Protein AF-0000000074208553 (afdb_homodimer)

Organism: NCBI:txid88382

Secondary structure (DSSP, 8-state):
---SS-HHHHHHHHHHHHHHHHHH--S-HHHHHHHHHHHHHHTTSS-HHHHTGGGG-HHHHHHHHHHHHHHHHHHTTHHHHHHHHHHHGGGS-HHHHHHHHHHHHHHHHHHT-HHHHHHHHHHHHHHHHHHHT--THHHHHHHHHHHHHHTTSSGGG-HHHHHHHHHHHHTTS-PPPTTTTHHHHHHHHHHHHHHHHHHHHHHS-----S-TTSS---HHHHHHHHHHHH-S---HHHH--SSEEEEEEEEPTT-TTTT-EE-TTPEETTTTEEEEEEE-TT--S--S------S-EEP-TT-EEEEEEEHHHHHHHHTSTTEEESS-HHHHHTT--S-TTHHHHHHHHHHHHHHHHHT-S-HHHHHHHHHHHHHHTTSS-HHHHHHHS-HHHHHHHHHHTHHHHHHHHHTHHHHHHHHHHHHHSS--HHHHHHHHHHHHHHHHTTS-HHHHHHHHHHHHHHHHHHTT--SHHHHHHHHHHHT---S-TTSSHHHHHHHHHHT--GGGHHHHHHHHHHHHHHIIIIIHHHHS--/---SS-HHHHHHHHHHHHHHHHHH--S-HHHHHHHHHHHHHHTTSS-HHHHTGGGG-HHHHHHHHHHHHHHHHHHTTHHHHHHHHHHHGGGS-HHHHHHHHHHHHHHHHHHT-HHHHHHHHHHHHHHHHHHHT--THHHHHHHHHHHHHHTTSSGGG-HHHHHHHHHHHHTTS-PPPTTTTHHHHHHHHHHHHHHHHHHHHHHS---------SS---HHHHHHHHHHHH-----HHHH--SSEEEEEEEEPTT-TTTT-EE-TTPEETTTTEEEEEEE-TT--S--S------S-EEP-TT-EEEEEEEHHHHHHHHTSTTEEESS-HHHHHTT--S-TTHHHHHHHHHHHHHHHHHT-S-HHHHHHHHHHHHHHTTSS-HHHHHHHS-HHHHHHHHHHTHHHHHHHHHTHHHHHHHHHHHHHSS--HHHHHHHHHHHHHHHHTTS-HHHHHHHHHHHHHHHHHHTT--SHHHHHHHHHHHT---S-TTSSHHHHHHHHHHT--GGGHHHHHHHHHHHHHHIIIIIHHHHS--

Sequence (1068 aa):
MEHLIDPLVATFVILSLAVLGFATNRVPLVIVALFVPVSLWATGVLPLGEALAGFSDPVVLFIATLFVLSAALETTGITAWIGAQLERCSSFGRTGLLATMVGGTALLAAVISINGAVAALLPVAVVAAARAGIVPSRMLIPVAFAASAGSMLTLTGTPVNVIVSEVAADAGGREFGYFEFALVGLPLVLVTMVLVVTLGQRLLPERAPERLADVAADPRERVRSWQESYAAELDAARLFTGTTGVVEVLIAPRSTLIGRRVSPGMTTRDEDLVVVALRRASDPSGGSDASASSGALPLQAGDSVLVRGPWEALHRYTRSPDVIAVEASQSLQRSVPLGLGWKRCLGVLVATIGLLATGAVPPVIVGLLAAAALVLLRVITVPQGLRAISWDTVILIGALIPLSAAFVSSGAAEAIAELVMRLTGSGSPYFALLAVCALTLVLGQFISNVATVLVMAPVAVSFAQTLDVSVQPFMMALAVVGAAAFLTPIATPVNLMVLQPGGYRFGDYWRLGLPLALVFLAAAVFYVPVVWPFMEHLIDPLVATFVILSLAVLGFATNRVPLVIVALFVPVSLWATGVLPLGEALAGFSDPVVLFIATLFVLSAALETTGITAWIGAQLERCSSFGRTGLLATMVGGTALLAAVISINGAVAALLPVAVVAAARAGIVPSRMLIPVAFAASAGSMLTLTGTPVNVIVSEVAADAGGREFGYFEFALVGLPLVLVTMVLVVTLGQRLLPERAPERLADVAADPRERVRSWQESYAAELDAARLFTGTTGVVEVLIAPRSTLIGRRVSPGMTTRDEDLVVVALRRASDPSGGSDASASSGALPLQAGDSVLVRGPWEALHRYTRSPDVIAVEASQSLQRSVPLGLGWKRCLGVLVATIGLLATGAVPPVIVGLLAAAALVLLRVITVPQGLRAISWDTVILIGALIPLSAAFVSSGAAEAIAELVMRLTGSGSPYFALLAVCALTLVLGQFISNVATVLVMAPVAVSFAQTLDVSVQPFMMALAVVGAAAFLTPIATPVNLMVLQPGGYRFGDYWRLGLPLALVFLAAAVFYVPVVWPF

InterPro domains:
  IPR004680 Citrate transporter-like domain [PF03600] (21-480)
  IPR006037 Regulator of K+ conductance, C-terminal [PS51202] (234-323)
  IPR036721 Regulator of K+ conductance, C-terminal domain superfamily [G3DSA:3.30.70.1450] (244-322)
  IPR036721 Regulator of K+ conductance, C-terminal domain superfamily [SSF116726] (240-321)
  IPR051679 Divalent Anion Sodium Symporter-Related Transporters [PTHR43652] (232-534)

Radius of gyration: 31.91 Å; Cα contacts (8 Å, |Δi|>4): 1925; chains: 2; bounding box: 94×88×65 Å

Structure (mmCIF, N/CA/C/O backbone):
data_AF-0000000074208553-model_v1
#
loop_
_entity.id
_entity.type
_entity.pdbx_description
1 polymer 'Di/tricarboxylate transporter'
#
loop_
_atom_site.group_PDB
_atom_site.id
_atom_site.type_symbol
_atom_site.label_atom_id
_atom_site.label_alt_id
_atom_site.label_comp_id
_atom_site.label_asym_id
_atom_site.label_entity_id
_atom_site.label_seq_id
_atom_site.pdbx_PDB_ins_code
_atom_site.Cartn_x
_atom_site.Cartn_y
_atom_site.Cartn_z
_atom_site.occupancy
_atom_site.B_iso_or_equiv
_atom_site.auth_seq_id
_atom_site.auth_comp_id
_atom_site.auth_asym_id
_atom_site.auth_atom_id
_atom_site.pdbx_PDB_model_num
ATOM 1 N N . MET A 1 1 ? 19.625 -5.57 -26.75 1 37.44 1 MET A N 1
ATOM 2 C CA . MET A 1 1 ? 18.547 -4.746 -27.297 1 37.44 1 MET A CA 1
ATOM 3 C C . MET A 1 1 ? 19.094 -3.41 -27.797 1 37.44 1 MET A C 1
ATOM 5 O O . MET A 1 1 ? 19.859 -2.752 -27.094 1 37.44 1 MET A O 1
ATOM 9 N N . GLU A 1 2 ? 19.281 -3.244 -28.891 1 47 2 GLU A N 1
ATOM 10 C CA . GLU A 1 2 ? 19.781 -2.041 -29.562 1 47 2 GLU A CA 1
ATOM 11 C C . GLU A 1 2 ? 19.203 -0.781 -28.938 1 47 2 GLU A C 1
ATOM 13 O O . GLU A 1 2 ? 17.984 -0.683 -28.734 1 47 2 GLU A O 1
ATOM 18 N N . HIS A 1 3 ? 19.938 -0.228 -28.078 1 58.59 3 HIS A N 1
ATOM 19 C CA . HIS A 1 3 ? 19.562 0.988 -27.375 1 58.59 3 HIS A CA 1
ATOM 20 C C . HIS A 1 3 ? 18.984 2.027 -28.312 1 58.59 3 HIS A C 1
ATOM 22 O O . HIS A 1 3 ? 19.656 2.469 -29.25 1 58.59 3 HIS A O 1
ATOM 28 N N . LEU A 1 4 ? 17.672 1.928 -28.688 1 58.97 4 LEU A N 1
ATOM 29 C CA . LEU A 1 4 ? 17 2.836 -29.609 1 58.97 4 LEU A CA 1
ATOM 30 C C . LEU A 1 4 ? 17.406 4.281 -29.359 1 58.97 4 LEU A C 1
ATOM 32 O O . LEU A 1 4 ? 17.609 5.055 -30.297 1 58.97 4 LEU A O 1
ATOM 36 N N . ILE A 1 5 ? 17.531 4.734 -28.125 1 73.69 5 ILE A N 1
ATOM 37 C CA . ILE A 1 5 ? 17.828 6.113 -27.766 1 73.69 5 ILE A CA 1
ATOM 38 C C . ILE A 1 5 ? 19.047 6.152 -26.859 1 73.69 5 ILE A C 1
ATOM 40 O O . ILE A 1 5 ? 19.266 5.242 -26.062 1 73.69 5 ILE A O 1
ATOM 44 N N . ASP A 1 6 ? 20.047 7 -27.156 1 89.69 6 ASP A N 1
ATOM 45 C CA . ASP A 1 6 ? 21.188 7.254 -26.281 1 89.69 6 ASP A CA 1
ATOM 46 C C . ASP A 1 6 ? 20.75 7.34 -24.828 1 89.69 6 ASP A C 1
ATOM 48 O O . ASP A 1 6 ? 19.797 8.055 -24.5 1 89.69 6 ASP A O 1
ATOM 52 N N . PRO A 1 7 ? 21.359 6.48 -24 1 90.62 7 PRO A N 1
ATOM 53 C CA . PRO A 1 7 ? 20.953 6.434 -22.578 1 90.62 7 PRO A CA 1
ATOM 54 C C . PRO A 1 7 ? 21.047 7.801 -21.906 1 90.62 7 PRO A C 1
ATOM 56 O O . PRO A 1 7 ? 20.234 8.102 -21.031 1 90.62 7 PRO A O 1
ATOM 59 N N . LEU A 1 8 ? 21.969 8.578 -22.312 1 90.12 8 LEU A N 1
ATOM 60 C CA . LEU A 1 8 ? 22.141 9.914 -21.75 1 90.12 8 LEU A CA 1
ATOM 61 C C . LEU A 1 8 ? 20.922 10.789 -22.062 1 90.12 8 LEU A C 1
ATOM 63 O O . LEU A 1 8 ? 20.344 11.414 -21.172 1 90.12 8 LEU A O 1
ATOM 67 N N . VAL A 1 9 ? 20.594 10.852 -23.234 1 91.56 9 VAL A N 1
ATOM 68 C CA . VAL A 1 9 ? 19.469 11.656 -23.688 1 91.56 9 VAL A CA 1
ATOM 69 C C . VAL A 1 9 ? 18.172 11.117 -23.094 1 91.56 9 VAL A C 1
ATOM 71 O O . VAL A 1 9 ? 17.297 11.891 -22.688 1 91.56 9 VAL A O 1
ATOM 74 N N . ALA A 1 10 ? 18.125 9.82 -23.062 1 93.62 10 ALA A N 1
ATOM 75 C CA . ALA A 1 10 ? 16.922 9.195 -22.5 1 93.62 10 ALA A CA 1
ATOM 76 C C . ALA A 1 10 ? 16.719 9.594 -21.047 1 93.62 10 ALA A C 1
ATOM 78 O O . ALA A 1 10 ? 15.602 9.914 -20.625 1 93.62 10 ALA A O 1
ATOM 79 N N . THR A 1 11 ? 17.75 9.555 -20.297 1 92 11 THR A N 1
ATOM 80 C CA . THR A 1 11 ? 17.672 9.883 -18.891 1 92 11 THR A CA 1
ATOM 81 C C . THR A 1 11 ? 17.219 11.328 -18.688 1 92 11 THR A C 1
ATOM 83 O O . THR A 1 11 ? 16.328 11.594 -17.875 1 92 11 THR A O 1
ATOM 86 N N . PHE A 1 12 ? 17.719 12.258 -19.453 1 91.25 12 PHE A N 1
ATOM 87 C CA . PHE A 1 12 ? 17.359 13.664 -19.328 1 91.25 12 PHE A CA 1
ATOM 88 C C . PHE A 1 12 ? 15.93 13.891 -19.797 1 91.25 12 PHE A C 1
ATOM 90 O O . PHE A 1 12 ? 15.203 14.703 -19.234 1 91.25 12 PHE A O 1
ATOM 97 N N . VAL A 1 13 ? 15.562 13.234 -20.844 1 92.81 13 VAL A N 1
ATOM 98 C CA . VAL A 1 13 ? 14.203 13.359 -21.359 1 92.81 13 VAL A CA 1
ATOM 99 C C . VAL A 1 13 ? 13.203 12.836 -20.328 1 92.81 13 VAL A C 1
ATOM 101 O O . VAL A 1 13 ? 12.172 13.461 -20.062 1 92.81 13 VAL A O 1
ATOM 104 N N . ILE A 1 14 ? 13.516 11.672 -19.734 1 93.94 14 ILE A N 1
ATOM 105 C CA . ILE A 1 14 ? 12.648 11.078 -18.734 1 93.94 14 ILE A CA 1
ATOM 106 C C . ILE A 1 14 ? 12.539 12.016 -17.531 1 93.94 14 ILE A C 1
ATOM 108 O O . ILE A 1 14 ? 11.445 12.25 -17.016 1 93.94 14 ILE A O 1
ATOM 112 N N . LEU A 1 15 ? 13.68 12.516 -17.094 1 90.56 15 LEU A N 1
ATOM 113 C CA . LEU A 1 15 ? 13.688 13.453 -15.984 1 90.56 15 LEU A CA 1
ATOM 114 C C . LEU A 1 15 ? 12.844 14.68 -16.297 1 90.56 15 LEU A C 1
ATOM 116 O O . LEU A 1 15 ? 12.023 15.109 -15.492 1 90.56 15 LEU A O 1
ATOM 120 N N . SER A 1 16 ? 13.023 15.273 -17.438 1 91.88 16 SER A N 1
ATOM 121 C CA . SER A 1 16 ? 12.289 16.469 -17.859 1 91.88 16 SER A CA 1
ATOM 122 C C . SER A 1 16 ? 10.789 16.203 -17.922 1 91.88 16 SER A C 1
ATOM 124 O O . SER A 1 16 ? 9.984 17.031 -17.484 1 91.88 16 SER A O 1
ATOM 126 N N . LEU A 1 17 ? 10.43 15.086 -18.438 1 92.94 17 LEU A N 1
ATOM 127 C CA . LEU A 1 17 ? 9.016 14.727 -18.531 1 92.94 17 LEU A CA 1
ATOM 128 C C . LEU A 1 17 ? 8.414 14.5 -17.156 1 92.94 17 LEU A C 1
ATOM 130 O O . LEU A 1 17 ? 7.254 14.844 -16.906 1 92.94 17 LEU A O 1
ATOM 134 N N . ALA A 1 18 ? 9.195 13.844 -16.312 1 91.31 18 ALA A N 1
ATOM 135 C CA . ALA A 1 18 ? 8.727 13.648 -14.938 1 91.31 18 ALA A CA 1
ATOM 136 C C . ALA A 1 18 ? 8.5 14.984 -14.242 1 91.31 18 ALA A C 1
ATOM 138 O O . ALA A 1 18 ? 7.465 15.195 -13.617 1 91.31 18 ALA A O 1
ATOM 139 N N . VAL A 1 19 ? 9.445 15.906 -14.383 1 89.5 19 VAL A N 1
ATOM 140 C CA . VAL A 1 19 ? 9.344 17.234 -13.766 1 89.5 19 VAL A CA 1
ATOM 141 C C . VAL A 1 19 ? 8.141 17.984 -14.336 1 89.5 19 VAL A C 1
ATOM 143 O O . VAL A 1 19 ? 7.359 18.562 -13.586 1 89.5 19 VAL A O 1
ATOM 146 N N . LEU A 1 20 ? 7.949 17.906 -15.578 1 91.06 20 LEU A N 1
ATOM 147 C CA . LEU A 1 20 ? 6.816 18.562 -16.234 1 91.06 20 LEU A CA 1
ATOM 148 C C . LEU A 1 20 ? 5.5 17.953 -15.766 1 91.06 20 LEU A C 1
ATOM 150 O O . LEU A 1 20 ? 4.52 18.672 -15.547 1 91.06 20 LEU A O 1
ATOM 154 N N . GLY A 1 21 ? 5.52 16.656 -15.727 1 91.12 21 GLY A N 1
ATOM 155 C CA . GLY A 1 21 ? 4.328 15.992 -15.234 1 91.12 21 GLY A CA 1
ATOM 156 C C . GLY A 1 21 ? 3.949 16.391 -13.828 1 91.12 21 GLY A C 1
ATOM 157 O O . GLY A 1 21 ? 2.777 16.641 -13.539 1 91.12 21 GLY A O 1
ATOM 158 N N . PHE A 1 22 ? 4.883 16.438 -12.953 1 87.75 22 PHE A N 1
ATOM 159 C CA . PHE A 1 22 ? 4.641 16.844 -11.578 1 87.75 22 PHE A CA 1
ATOM 160 C C . PHE A 1 22 ? 4.203 18.297 -11.5 1 87.75 22 PHE A C 1
ATOM 162 O O . PHE A 1 22 ? 3.299 18.641 -10.734 1 87.75 22 PHE A O 1
ATOM 169 N N . ALA A 1 23 ? 4.801 19.156 -12.273 1 85.06 23 ALA A N 1
ATOM 170 C CA . ALA A 1 23 ? 4.574 20.594 -12.219 1 85.06 23 ALA A CA 1
ATOM 171 C C . ALA A 1 23 ? 3.199 20.953 -12.766 1 85.06 23 ALA A C 1
ATOM 173 O O . ALA A 1 23 ? 2.559 21.891 -12.281 1 85.06 23 ALA A O 1
ATOM 174 N N . THR A 1 24 ? 2.703 20.312 -13.766 1 85.31 24 THR A N 1
ATOM 175 C CA . THR A 1 24 ? 1.429 20.641 -14.398 1 85.31 24 THR A CA 1
ATOM 176 C C . THR A 1 24 ? 0.262 20.125 -13.555 1 85.31 24 THR A C 1
ATOM 178 O O . THR A 1 24 ? -0.869 20.594 -13.703 1 85.31 24 THR A O 1
ATOM 181 N N . ASN A 1 25 ? 0.524 19.219 -12.695 1 80.5 25 ASN A N 1
ATOM 182 C CA . ASN A 1 25 ? -0.479 18.656 -11.797 1 80.5 25 ASN A CA 1
ATOM 183 C C . ASN A 1 25 ? -1.709 18.172 -12.562 1 80.5 25 ASN A C 1
ATOM 185 O O . ASN A 1 25 ? -2.83 18.25 -12.062 1 80.5 25 ASN A O 1
ATOM 189 N N . ARG A 1 26 ? -1.601 17.906 -13.836 1 86.19 26 ARG A N 1
ATOM 190 C CA . ARG A 1 26 ? -2.709 17.391 -14.641 1 86.19 26 ARG A CA 1
ATOM 191 C C . ARG A 1 26 ? -2.852 15.883 -14.492 1 86.19 26 ARG A C 1
ATOM 193 O O . ARG A 1 26 ? -3.953 15.344 -14.609 1 86.19 26 ARG A O 1
ATOM 200 N N . VAL A 1 27 ? -1.781 15.289 -14.289 1 90.25 27 VAL A N 1
ATOM 201 C CA . VAL A 1 27 ? -1.733 13.844 -14.109 1 90.25 27 VAL A CA 1
ATOM 202 C C . VAL A 1 27 ? -1.42 13.508 -12.656 1 90.25 27 VAL A C 1
ATOM 204 O O . VAL A 1 27 ? -0.615 14.188 -12.016 1 90.25 27 VAL A O 1
ATOM 207 N N . PRO A 1 28 ? -2.184 12.516 -12.18 1 90.44 28 PRO A N 1
ATOM 208 C CA . PRO A 1 28 ? -1.905 12.141 -10.789 1 90.44 28 PRO A CA 1
ATOM 209 C C . PRO A 1 28 ? -0.435 11.812 -10.555 1 90.44 28 PRO A C 1
ATOM 211 O O . PRO A 1 28 ? 0.218 11.219 -11.422 1 90.44 28 PRO A O 1
ATOM 214 N N . LEU A 1 29 ? 0.018 12.164 -9.391 1 89.38 29 LEU A N 1
ATOM 215 C CA . LEU A 1 29 ? 1.422 12.055 -9.008 1 89.38 29 LEU A CA 1
ATOM 216 C C . LEU A 1 29 ? 1.918 10.625 -9.156 1 89.38 29 LEU A C 1
ATOM 218 O O . LEU A 1 29 ? 3.031 10.391 -9.633 1 89.38 29 LEU A O 1
ATOM 222 N N . VAL A 1 30 ? 1.082 9.664 -8.789 1 92 30 VAL A N 1
ATOM 223 C CA . VAL A 1 30 ? 1.47 8.258 -8.789 1 92 30 VAL A CA 1
ATOM 224 C C . VAL A 1 30 ? 1.723 7.789 -10.219 1 92 30 VAL A C 1
ATOM 226 O O . VAL A 1 30 ? 2.65 7.016 -10.477 1 92 30 VAL A O 1
ATOM 229 N N . ILE A 1 31 ? 0.989 8.266 -11.164 1 94.19 31 ILE A N 1
ATOM 230 C CA . ILE A 1 31 ? 1.116 7.883 -12.562 1 94.19 31 ILE A CA 1
ATOM 231 C C . ILE A 1 31 ? 2.408 8.461 -13.141 1 94.19 31 ILE A C 1
ATOM 233 O O . ILE A 1 31 ? 3.137 7.766 -13.859 1 94.19 31 ILE A O 1
ATOM 237 N N . VAL A 1 32 ? 2.666 9.703 -12.82 1 93.69 32 VAL A N 1
ATOM 238 C CA . VAL A 1 32 ? 3.902 10.32 -13.281 1 93.69 32 VAL A CA 1
ATOM 239 C C . VAL A 1 32 ? 5.102 9.586 -12.695 1 93.69 32 VAL A C 1
ATOM 241 O O . VAL A 1 32 ? 6.094 9.344 -13.391 1 93.69 32 VAL A O 1
ATOM 244 N N . ALA A 1 33 ? 4.965 9.258 -11.438 1 93.81 33 ALA A N 1
ATOM 245 C CA . ALA A 1 33 ? 6.051 8.547 -10.766 1 93.81 33 ALA A CA 1
ATOM 246 C C . ALA A 1 33 ? 6.305 7.191 -11.422 1 93.81 33 ALA A C 1
ATOM 248 O O . ALA A 1 33 ? 7.453 6.828 -11.688 1 93.81 33 ALA A O 1
ATOM 249 N N . LEU A 1 34 ? 5.273 6.426 -11.719 1 95.38 34 LEU A N 1
ATOM 250 C CA . LEU A 1 34 ? 5.406 5.094 -12.297 1 95.38 34 LEU A CA 1
ATOM 251 C C . LEU A 1 34 ? 5.891 5.172 -13.734 1 95.38 34 LEU A C 1
ATOM 253 O O . LEU A 1 34 ? 6.426 4.199 -14.273 1 95.38 34 LEU A O 1
ATOM 257 N N . PHE A 1 35 ? 5.715 6.289 -14.352 1 95.62 35 PHE A N 1
ATOM 258 C CA . PHE A 1 35 ? 6.23 6.527 -15.695 1 95.62 35 PHE A CA 1
ATOM 259 C C . PHE A 1 35 ? 7.754 6.422 -15.711 1 95.62 35 PHE A C 1
ATOM 261 O O . PHE A 1 35 ? 8.336 5.988 -16.703 1 95.62 35 PHE A O 1
ATOM 268 N N . VAL A 1 36 ? 8.391 6.684 -14.68 1 94.69 36 VAL A N 1
ATOM 269 C CA . VAL A 1 36 ? 9.844 6.773 -14.617 1 94.69 36 VAL A CA 1
ATOM 270 C C . VAL A 1 36 ? 10.453 5.379 -14.711 1 94.69 36 VAL A C 1
ATOM 272 O O . VAL A 1 36 ? 11.203 5.086 -15.648 1 94.69 36 VAL A O 1
ATOM 275 N N . PRO A 1 37 ? 10.141 4.434 -13.828 1 95.88 37 PRO A N 1
ATOM 276 C CA . PRO A 1 37 ? 10.75 3.109 -13.961 1 95.88 37 PRO A CA 1
ATOM 277 C C . PRO A 1 37 ? 10.359 2.404 -15.258 1 95.88 37 PRO A C 1
ATOM 279 O O . PRO A 1 37 ? 11.18 1.696 -15.844 1 95.88 37 PRO A O 1
ATOM 282 N N . VAL A 1 38 ? 9.141 2.6 -15.727 1 96.25 38 VAL A N 1
ATOM 283 C CA . VAL A 1 38 ? 8.688 1.963 -16.953 1 96.25 38 VAL A CA 1
ATOM 284 C C . VAL A 1 38 ? 9.484 2.5 -18.141 1 96.25 38 VAL A C 1
ATOM 286 O O . VAL A 1 38 ? 9.93 1.733 -19 1 96.25 38 VAL A O 1
ATOM 289 N N . SER A 1 39 ? 9.688 3.846 -18.203 1 96.56 39 SER A N 1
ATOM 290 C CA . SER A 1 39 ? 10.43 4.469 -19.297 1 96.56 39 SER A CA 1
ATOM 291 C C . SER A 1 39 ? 11.906 4.102 -19.234 1 96.56 39 SER A C 1
ATOM 293 O O . SER A 1 39 ? 12.547 3.926 -20.281 1 96.56 39 SER A O 1
ATOM 295 N N . LEU A 1 40 ? 12.477 4.051 -18.016 1 95.31 40 LEU A N 1
ATOM 296 C CA . LEU A 1 40 ? 13.875 3.676 -17.875 1 95.31 40 LEU A CA 1
ATOM 297 C C . LEU A 1 40 ? 14.117 2.266 -18.406 1 95.31 40 LEU A C 1
ATOM 299 O O . LEU A 1 40 ? 15.141 2.004 -19.047 1 95.31 40 LEU A O 1
ATOM 303 N N . TRP A 1 41 ? 13.188 1.387 -18.109 1 95.25 41 TRP A N 1
ATOM 304 C CA . TRP A 1 41 ? 13.289 0.028 -18.641 1 95.25 41 TRP A CA 1
ATOM 305 C C . TRP A 1 41 ? 13.062 0.008 -20.141 1 95.25 41 TRP A C 1
ATOM 307 O O . TRP A 1 41 ? 13.828 -0.615 -20.891 1 95.25 41 TRP A O 1
ATOM 317 N N . ALA A 1 42 ? 12.055 0.721 -20.641 1 94.88 42 ALA A N 1
ATOM 318 C CA . ALA A 1 42 ? 11.664 0.699 -22.047 1 94.88 42 ALA A CA 1
ATOM 319 C C . ALA A 1 42 ? 12.766 1.262 -22.938 1 94.88 42 ALA A C 1
ATOM 321 O O . ALA A 1 42 ? 12.945 0.817 -24.078 1 94.88 42 ALA A O 1
ATOM 322 N N . THR A 1 43 ? 13.555 2.201 -22.453 1 94.44 43 THR A N 1
ATOM 323 C CA . THR A 1 43 ? 14.617 2.826 -23.234 1 94.44 43 THR A CA 1
ATOM 324 C C . THR A 1 43 ? 15.914 2.041 -23.094 1 94.44 43 THR A C 1
ATOM 326 O O . THR A 1 43 ? 16.875 2.299 -23.828 1 94.44 43 THR A O 1
ATOM 329 N N . GLY A 1 44 ? 15.906 1.146 -22.125 1 92.69 44 GLY A N 1
ATOM 330 C CA . GLY A 1 44 ? 17.094 0.314 -21.953 1 92.69 44 GLY A CA 1
ATOM 331 C C . GLY A 1 44 ? 18.125 0.938 -21.047 1 92.69 44 GLY A C 1
ATOM 332 O O . GLY A 1 44 ? 19.266 0.462 -20.969 1 92.69 44 GLY A O 1
ATOM 333 N N . VAL A 1 45 ? 17.844 2.025 -20.406 1 93.25 45 VAL A N 1
ATOM 334 C CA . VAL A 1 45 ? 18.766 2.68 -19.5 1 93.25 45 VAL A CA 1
ATOM 335 C C . VAL A 1 45 ? 19.094 1.751 -18.328 1 93.25 45 VAL A C 1
ATOM 337 O O . VAL A 1 45 ? 20.234 1.648 -17.891 1 93.25 45 VAL A O 1
ATOM 340 N N . LEU A 1 46 ? 18.062 1.109 -17.797 1 94.56 46 LEU A N 1
ATOM 341 C CA . LEU A 1 46 ? 18.219 0.165 -16.688 1 94.56 46 LEU A CA 1
ATOM 342 C C . LEU A 1 46 ? 17.516 -1.151 -17 1 94.56 46 LEU A C 1
ATOM 344 O O . LEU A 1 46 ? 16.453 -1.16 -17.656 1 94.56 46 LEU A O 1
ATOM 348 N N . PRO A 1 47 ? 18.156 -2.207 -16.562 1 94.56 47 PRO A N 1
ATOM 349 C CA . PRO A 1 47 ? 17.406 -3.469 -16.609 1 94.56 47 PRO A CA 1
ATOM 350 C C . PRO A 1 47 ? 16.172 -3.471 -15.719 1 94.56 47 PRO A C 1
ATOM 352 O O . PRO A 1 47 ? 16.031 -2.602 -14.852 1 94.56 47 PRO A O 1
ATOM 355 N N . LEU A 1 48 ? 15.297 -4.375 -15.906 1 94.06 48 LEU A N 1
ATOM 356 C CA . LEU A 1 48 ? 14.008 -4.43 -15.234 1 94.06 48 LEU A CA 1
ATOM 357 C C . LEU A 1 48 ? 14.188 -4.465 -13.719 1 94.06 48 LEU A C 1
ATOM 359 O O . LEU A 1 48 ? 13.562 -3.689 -12.992 1 94.06 48 LEU A O 1
ATOM 363 N N . GLY A 1 49 ? 15.062 -5.344 -13.297 1 93 49 GLY A N 1
ATOM 364 C CA . GLY A 1 49 ? 15.289 -5.484 -11.867 1 93 49 GLY A CA 1
ATOM 365 C C . GLY A 1 49 ? 15.75 -4.195 -11.211 1 93 49 GLY A C 1
ATOM 366 O O . GLY A 1 49 ? 15.258 -3.828 -10.141 1 93 49 GLY A O 1
ATOM 367 N N . GLU A 1 50 ? 16.625 -3.473 -11.828 1 93.5 50 GLU A N 1
ATOM 368 C CA . GLU A 1 50 ? 17.141 -2.219 -11.297 1 93.5 50 GLU A CA 1
ATOM 369 C C . GLU A 1 50 ? 16.109 -1.104 -11.391 1 93.5 50 GLU A C 1
ATOM 371 O O . GLU A 1 50 ? 16.062 -0.222 -10.531 1 93.5 50 GLU A O 1
ATOM 376 N N . ALA A 1 51 ? 15.32 -1.156 -12.453 1 95 51 ALA A N 1
ATOM 377 C CA . ALA A 1 51 ? 14.289 -0.141 -12.656 1 95 51 ALA A CA 1
ATOM 378 C C . ALA A 1 51 ? 13.227 -0.219 -11.562 1 95 51 ALA A C 1
ATOM 380 O O . ALA A 1 51 ? 12.586 0.784 -11.242 1 95 51 ALA A O 1
ATOM 381 N N . LEU A 1 52 ? 13.062 -1.387 -10.984 1 95.5 52 LEU A N 1
ATOM 382 C CA . LEU A 1 52 ? 12.031 -1.583 -9.969 1 95.5 52 LEU A CA 1
ATOM 383 C C . LEU A 1 52 ? 12.641 -1.71 -8.578 1 95.5 52 LEU A C 1
ATOM 385 O O . LEU A 1 52 ? 11.922 -1.886 -7.594 1 95.5 52 LEU A O 1
ATOM 389 N N . ALA A 1 53 ? 13.898 -1.55 -8.453 1 93.44 53 ALA A N 1
ATOM 390 C CA . ALA A 1 53 ? 14.641 -1.826 -7.223 1 93.44 53 ALA A CA 1
ATOM 391 C C . ALA A 1 53 ? 14.25 -0.849 -6.117 1 93.44 53 ALA A C 1
ATOM 393 O O . ALA A 1 53 ? 14.414 -1.147 -4.93 1 93.44 53 ALA A O 1
ATOM 394 N N . GLY A 1 54 ? 13.727 0.273 -6.504 1 93.38 54 GLY A N 1
ATOM 395 C CA . GLY A 1 54 ? 13.336 1.276 -5.527 1 93.38 54 GLY A CA 1
ATOM 396 C C . GLY A 1 54 ? 12.258 0.793 -4.574 1 93.38 54 GLY A C 1
ATOM 397 O O . GLY A 1 54 ? 12.18 1.253 -3.432 1 93.38 54 GLY A O 1
ATOM 398 N N . PHE A 1 55 ? 11.5 -0.155 -4.941 1 94.62 55 PHE A N 1
ATOM 399 C CA . PHE A 1 55 ? 10.359 -0.594 -4.148 1 94.62 55 PHE A CA 1
ATOM 400 C C . PHE A 1 55 ? 10.812 -1.459 -2.979 1 94.62 55 PHE A C 1
ATOM 402 O O . PHE A 1 55 ? 10.07 -1.642 -2.012 1 94.62 55 PHE A O 1
ATOM 409 N N . SER A 1 56 ? 11.945 -2.004 -3.074 1 94 56 SER A N 1
ATOM 410 C CA . SER A 1 56 ? 12.469 -2.793 -1.964 1 94 56 SER A CA 1
ATOM 411 C C . SER A 1 56 ? 13.516 -2.016 -1.176 1 94 56 SER A C 1
ATOM 413 O O . SER A 1 56 ? 14.164 -2.562 -0.278 1 94 56 SER A O 1
ATOM 415 N N . ASP A 1 57 ? 13.711 -0.8 -1.568 1 93.56 57 ASP A N 1
ATOM 416 C CA . ASP A 1 57 ? 14.672 0.028 -0.853 1 93.56 57 ASP A CA 1
ATOM 417 C C . ASP A 1 57 ? 14.305 0.156 0.623 1 93.56 57 ASP A C 1
ATOM 419 O O . ASP A 1 57 ? 13.133 0.355 0.958 1 93.56 57 ASP A O 1
ATOM 423 N N . PRO A 1 58 ? 15.305 0.004 1.481 1 93.25 58 PRO A N 1
ATOM 424 C CA . PRO A 1 58 ? 15.023 0.1 2.916 1 93.25 58 PRO A CA 1
ATOM 425 C C . PRO A 1 58 ? 14.336 1.408 3.297 1 93.25 58 PRO A C 1
ATOM 427 O O . PRO A 1 58 ? 13.508 1.43 4.207 1 93.25 58 PRO A O 1
ATOM 430 N N . VAL A 1 59 ? 14.625 2.43 2.604 1 91.19 59 VAL A N 1
ATOM 431 C CA . VAL A 1 59 ? 14.055 3.74 2.896 1 91.19 59 VAL A CA 1
ATOM 432 C C . VAL A 1 59 ? 12.539 3.705 2.678 1 91.19 59 VAL A C 1
ATOM 434 O O . VAL A 1 59 ? 11.781 4.254 3.477 1 91.19 59 VAL A O 1
ATOM 437 N N . VAL A 1 60 ? 12.125 3.094 1.622 1 94.06 60 VAL A N 1
ATOM 438 C CA . VAL A 1 60 ? 10.711 3.029 1.27 1 94.06 60 VAL A CA 1
ATOM 439 C C . VAL A 1 60 ? 9.945 2.262 2.346 1 94.06 60 VAL A C 1
ATOM 441 O O . VAL A 1 60 ? 8.898 2.717 2.816 1 94.06 60 VAL A O 1
ATOM 444 N N . LEU A 1 61 ? 10.414 1.167 2.746 1 95.69 61 LEU A N 1
ATOM 445 C CA . LEU A 1 61 ? 9.766 0.348 3.766 1 95.69 61 LEU A CA 1
ATOM 446 C C . LEU A 1 61 ? 9.797 1.048 5.121 1 95.69 61 LEU A C 1
ATOM 448 O O . LEU A 1 61 ? 8.828 0.97 5.883 1 95.69 61 LEU A O 1
ATOM 452 N N . PHE A 1 62 ? 10.914 1.664 5.441 1 94.12 62 PHE A N 1
ATOM 453 C CA . PHE A 1 62 ? 11.016 2.404 6.695 1 94.12 62 PHE A CA 1
ATOM 454 C C . PHE A 1 62 ? 9.969 3.506 6.762 1 94.12 62 PHE A C 1
ATOM 456 O O . PHE A 1 62 ? 9.266 3.648 7.77 1 94.12 62 PHE A O 1
ATOM 463 N N . ILE A 1 63 ? 9.836 4.297 5.711 1 92.5 63 ILE A N 1
ATOM 464 C CA . ILE A 1 63 ? 8.875 5.391 5.664 1 92.5 63 ILE A CA 1
ATOM 465 C C . ILE A 1 63 ? 7.461 4.84 5.832 1 92.5 63 ILE A C 1
ATOM 467 O O . ILE A 1 63 ? 6.641 5.43 6.543 1 92.5 63 ILE A O 1
ATOM 471 N N . ALA A 1 64 ? 7.172 3.717 5.168 1 94.81 64 ALA A N 1
ATOM 472 C CA . ALA A 1 64 ? 5.863 3.082 5.332 1 94.81 64 ALA A CA 1
ATOM 473 C C . ALA A 1 64 ? 5.574 2.793 6.801 1 94.81 64 ALA A C 1
ATOM 475 O O . ALA A 1 64 ? 4.457 3.004 7.273 1 94.81 64 ALA A O 1
ATOM 476 N N . THR A 1 65 ? 6.535 2.322 7.559 1 95.12 65 THR A N 1
ATOM 477 C CA . THR A 1 65 ? 6.344 1.98 8.961 1 95.12 65 THR A CA 1
ATOM 478 C C . THR A 1 65 ? 6.141 3.238 9.805 1 95.12 65 THR A C 1
ATOM 480 O O . THR A 1 65 ? 5.453 3.203 10.828 1 95.12 65 THR A O 1
ATOM 483 N N . LEU A 1 66 ? 6.742 4.355 9.359 1 92.38 66 LEU A N 1
ATOM 484 C CA . LEU A 1 66 ? 6.574 5.609 10.086 1 92.38 66 LEU A CA 1
ATOM 485 C C . LEU A 1 66 ? 5.125 6.082 10.023 1 92.38 66 LEU A C 1
ATOM 487 O O . LEU A 1 66 ? 4.629 6.688 10.977 1 92.38 66 LEU A O 1
ATOM 491 N N . PHE A 1 67 ? 4.469 5.809 8.906 1 92 67 PHE A N 1
ATOM 492 C CA . PHE A 1 67 ? 3.055 6.145 8.812 1 92 67 PHE A CA 1
ATOM 493 C C . PHE A 1 67 ? 2.24 5.359 9.828 1 92 67 PHE A C 1
ATOM 495 O O . PHE A 1 67 ? 1.296 5.891 10.422 1 92 67 PHE A O 1
ATOM 502 N N . VAL A 1 68 ? 2.643 4.129 9.977 1 93.75 68 VAL A N 1
ATOM 503 C CA . VAL A 1 68 ? 1.951 3.285 10.945 1 93.75 68 VAL A CA 1
ATOM 504 C C . VAL A 1 68 ? 2.168 3.832 12.352 1 93.75 68 VAL A C 1
ATOM 506 O O . VAL A 1 68 ? 1.226 3.912 13.141 1 93.75 68 VAL A O 1
ATOM 509 N N . LEU A 1 69 ? 3.391 4.176 12.641 1 92.94 69 LEU A N 1
ATOM 510 C CA . LEU A 1 69 ? 3.729 4.742 13.938 1 92.94 69 LEU A CA 1
ATOM 511 C C . LEU A 1 69 ? 2.957 6.035 14.188 1 92.94 69 LEU A C 1
ATOM 513 O O . LEU A 1 69 ? 2.418 6.246 15.273 1 92.94 69 LEU A O 1
ATOM 517 N N . SER A 1 70 ? 2.916 6.875 13.227 1 89.5 70 SER A N 1
ATOM 518 C CA . SER A 1 70 ? 2.191 8.141 13.336 1 89.5 70 SER A CA 1
ATOM 519 C C . SER A 1 70 ? 0.706 7.902 13.586 1 89.5 70 SER A C 1
ATOM 521 O O . SER A 1 70 ? 0.085 8.609 14.383 1 89.5 70 SER A O 1
ATOM 523 N N . ALA A 1 71 ? 0.175 6.949 12.898 1 89.81 71 ALA A N 1
ATOM 524 C CA . ALA A 1 71 ? -1.237 6.617 13.055 1 89.81 71 ALA A CA 1
ATOM 525 C C . ALA A 1 71 ? -1.522 6.105 14.469 1 89.81 71 ALA A C 1
ATOM 527 O O . ALA A 1 71 ? -2.582 6.387 15.031 1 89.81 71 ALA A O 1
ATOM 528 N N . ALA A 1 72 ? -0.632 5.305 14.961 1 92.19 72 ALA A N 1
ATOM 529 C CA . ALA A 1 72 ? -0.786 4.801 16.328 1 92.19 72 ALA A CA 1
ATOM 530 C C . ALA A 1 72 ? -0.828 5.945 17.328 1 92.19 72 ALA A C 1
ATOM 532 O O . ALA A 1 72 ? -1.621 5.918 18.281 1 92.19 72 ALA A O 1
ATOM 533 N N . LEU A 1 73 ? -0.057 6.934 17.141 1 88.75 73 LEU A N 1
ATOM 534 C CA . LEU A 1 73 ? -0.029 8.102 18.016 1 88.75 73 LEU A CA 1
ATOM 535 C C . LEU A 1 73 ? -1.342 8.867 17.938 1 88.75 73 LEU A C 1
ATOM 537 O O . LEU A 1 73 ? -1.84 9.359 18.953 1 88.75 73 LEU A O 1
ATOM 541 N N . GLU A 1 74 ? -1.861 8.938 16.812 1 83.56 74 GLU A N 1
ATOM 542 C CA . GLU A 1 74 ? -3.129 9.633 16.625 1 83.56 74 GLU A CA 1
ATOM 543 C C . GLU A 1 74 ? -4.289 8.852 17.219 1 83.56 74 GLU A C 1
ATOM 545 O O . GLU A 1 74 ? -5.164 9.422 17.875 1 83.56 74 GLU A O 1
ATOM 550 N N . THR A 1 75 ? -4.238 7.586 16.984 1 83.19 75 THR A N 1
ATOM 551 C CA . THR A 1 75 ? -5.332 6.73 17.422 1 83.19 75 THR A CA 1
ATOM 552 C C . THR A 1 75 ? -5.367 6.652 18.953 1 83.19 75 THR A C 1
ATOM 554 O O . THR A 1 75 ? -6.441 6.527 19.547 1 83.19 75 THR A O 1
ATOM 557 N N . THR A 1 76 ? -4.238 6.691 19.562 1 87.94 76 THR A N 1
ATOM 558 C CA . THR A 1 76 ? -4.18 6.59 21.016 1 87.94 76 THR A CA 1
ATOM 559 C C . THR A 1 76 ? -4.488 7.934 21.656 1 87.94 76 THR A C 1
ATOM 561 O O . THR A 1 76 ? -4.664 8.016 22.875 1 87.94 76 THR A O 1
ATOM 564 N N . GLY A 1 77 ? -4.523 8.984 20.891 1 83.44 77 GLY A N 1
ATOM 565 C CA . GLY A 1 77 ? -4.875 10.289 21.406 1 83.44 77 GLY A CA 1
ATOM 566 C C . GLY A 1 77 ? -3.682 11.062 21.938 1 83.44 77 GLY A C 1
ATOM 567 O O . GLY A 1 77 ? -3.836 12.148 22.5 1 83.44 77 GLY A O 1
ATOM 568 N N . ILE A 1 78 ? -2.574 10.531 21.812 1 84.12 78 ILE A N 1
ATOM 569 C CA . ILE A 1 78 ? -1.372 11.188 22.297 1 84.12 78 ILE A CA 1
ATOM 570 C C . ILE A 1 78 ? -1.201 12.539 21.609 1 84.12 78 ILE A C 1
ATOM 572 O O . ILE A 1 78 ? -0.896 13.547 22.25 1 84.12 78 ILE A O 1
ATOM 576 N N . THR A 1 79 ? -1.414 12.594 20.359 1 80.5 79 THR A N 1
ATOM 577 C CA . THR A 1 79 ? -1.271 13.828 19.594 1 80.5 79 THR A CA 1
ATOM 578 C C . THR A 1 79 ? -2.268 14.875 20.062 1 80.5 79 THR A C 1
ATOM 580 O O . THR A 1 79 ? -1.907 16.047 20.25 1 80.5 79 THR A O 1
ATOM 583 N N . ALA A 1 80 ? -3.445 14.43 20.281 1 77 80 ALA A N 1
ATOM 584 C CA . ALA A 1 80 ? -4.484 15.336 20.781 1 77 80 ALA A CA 1
ATOM 585 C C . ALA A 1 80 ? -4.164 15.836 22.188 1 77 80 ALA A C 1
ATOM 587 O O . ALA A 1 80 ? -4.414 17 22.5 1 77 80 ALA A O 1
ATOM 588 N N . TRP A 1 81 ? -3.648 14.938 22.953 1 79 81 TRP A N 1
ATOM 589 C CA . TRP A 1 81 ? -3.291 15.289 24.328 1 79 81 TRP A CA 1
ATOM 590 C C . TRP A 1 81 ? -2.186 16.344 24.344 1 79 81 TRP A C 1
ATOM 592 O O . TRP A 1 81 ? -2.236 17.281 25.141 1 79 81 TRP A O 1
ATOM 602 N N . ILE A 1 82 ? -1.205 16.188 23.562 1 78.5 82 ILE A N 1
ATOM 603 C CA . ILE A 1 82 ? -0.12 17.156 23.484 1 78.5 82 ILE A CA 1
ATOM 604 C C . ILE A 1 82 ? -0.668 18.516 23.031 1 78.5 82 ILE A C 1
ATOM 606 O O . ILE A 1 82 ? -0.282 19.562 23.547 1 78.5 82 ILE A O 1
ATOM 610 N N . GLY A 1 83 ? -1.522 18.5 22.047 1 74.62 83 GLY A N 1
ATOM 611 C CA . GLY A 1 83 ? -2.164 19.719 21.609 1 74.62 83 GLY A CA 1
ATOM 612 C C . GLY A 1 83 ? -2.938 20.422 22.703 1 74.62 83 GLY A C 1
ATOM 613 O O . GLY A 1 83 ? -2.865 21.641 22.844 1 74.62 83 GLY A O 1
ATOM 614 N N . ALA A 1 84 ? -3.615 19.625 23.484 1 73.69 84 ALA A N 1
ATOM 615 C CA . ALA A 1 84 ? -4.398 20.188 24.594 1 73.69 84 ALA A CA 1
ATOM 616 C C . ALA A 1 84 ? -3.492 20.797 25.656 1 73.69 84 ALA A C 1
ATOM 618 O O . ALA A 1 84 ? -3.832 21.828 26.25 1 73.69 84 ALA A O 1
ATOM 619 N N . GLN A 1 85 ? -2.412 20.172 25.891 1 76.5 85 GLN A N 1
ATOM 620 C CA . GLN A 1 85 ? -1.458 20.703 26.859 1 76.5 85 GLN A CA 1
ATOM 621 C C . GLN A 1 85 ? -0.908 22.047 26.406 1 76.5 85 GLN A C 1
ATOM 623 O O . GLN A 1 85 ? -0.644 22.922 27.234 1 76.5 85 GLN A O 1
ATOM 628 N N . LEU A 1 86 ? -0.78 22.188 25.156 1 75.19 86 LEU A N 1
ATOM 629 C CA . LEU A 1 86 ? -0.258 23.438 24.609 1 75.19 86 LEU A CA 1
ATOM 630 C C . LEU A 1 86 ? -1.292 24.547 24.703 1 75.19 86 LEU A C 1
ATOM 632 O O . LEU A 1 86 ? -0.935 25.719 24.859 1 75.19 86 LEU A O 1
ATOM 636 N N . GLU A 1 87 ? -2.539 24.141 24.625 1 70.19 87 GLU A N 1
ATOM 637 C CA . GLU A 1 87 ? -3.617 25.109 24.781 1 70.19 87 GLU A CA 1
ATOM 638 C C . GLU A 1 87 ? -3.6 25.719 26.188 1 70.19 87 GLU A C 1
ATOM 640 O O . GLU A 1 87 ? -3.902 26.906 26.344 1 70.19 87 GLU A O 1
ATOM 645 N N . ARG A 1 88 ? -3.262 24.891 27.078 1 68.12 88 ARG A N 1
ATOM 646 C CA . ARG A 1 88 ? -3.275 25.344 28.469 1 68.12 88 ARG A CA 1
ATOM 647 C C . ARG A 1 88 ? -2.129 26.312 28.734 1 68.12 88 ARG A C 1
ATOM 649 O O . ARG A 1 88 ? -2.213 27.141 29.641 1 68.12 88 ARG A O 1
ATOM 656 N N . CYS A 1 89 ? -1.112 26.141 28.078 1 63.81 89 CYS A N 1
ATOM 657 C CA . CYS A 1 89 ? 0.05 27 28.281 1 63.81 89 CYS A CA 1
ATOM 658 C C . CYS A 1 89 ? -0.15 28.359 27.625 1 63.81 89 CYS A C 1
ATOM 660 O O . CYS A 1 89 ? 0.711 29.234 27.719 1 63.81 89 CYS A O 1
ATOM 662 N N . SER A 1 90 ? -1.198 28.594 26.906 1 60.19 90 SER A N 1
ATOM 663 C CA . SER A 1 90 ? -1.436 29.781 26.094 1 60.19 90 SER A CA 1
ATOM 664 C C . SER A 1 90 ? -1.826 30.969 26.969 1 60.19 90 SER A C 1
ATOM 666 O O . SER A 1 90 ? -2.246 32 26.453 1 60.19 90 SER A O 1
ATOM 668 N N . SER A 1 91 ? -1.756 30.812 28.234 1 60.06 91 SER A N 1
ATOM 669 C CA . SER A 1 91 ? -2.086 31.969 29.062 1 60.06 91 SER A CA 1
ATOM 670 C C . SER A 1 91 ? -1.107 33.125 28.828 1 60.06 91 SER A C 1
ATOM 672 O O . SER A 1 91 ? -1.254 34.188 29.406 1 60.06 91 SER A O 1
ATOM 674 N N . PHE A 1 92 ? -0.317 32.938 27.891 1 63.97 92 PHE A N 1
ATOM 675 C CA . PHE A 1 92 ? 0.696 33.969 27.719 1 63.97 92 PHE A CA 1
ATOM 676 C C . PHE A 1 92 ? 0.201 35.062 26.766 1 63.97 92 PHE A C 1
ATOM 678 O O . PHE A 1 92 ? -0.827 34.906 26.109 1 63.97 92 PHE A O 1
ATOM 685 N N . GLY A 1 93 ? 0.621 36.25 26.859 1 71.88 93 GLY A N 1
ATOM 686 C CA . GLY A 1 93 ? 0.358 37.344 25.938 1 71.88 93 GLY A CA 1
ATOM 687 C C . GLY A 1 93 ? 0.442 36.938 24.484 1 71.88 93 GLY A C 1
ATOM 688 O O . GLY A 1 93 ? 0.659 35.75 24.172 1 71.88 93 GLY A O 1
ATOM 689 N N . ARG A 1 94 ? 0.055 37.75 23.625 1 77.69 94 ARG A N 1
ATOM 690 C CA . ARG A 1 94 ? 0.006 37.469 22.203 1 77.69 94 ARG A CA 1
ATOM 691 C C . ARG A 1 94 ? 1.308 36.844 21.719 1 77.69 94 ARG A C 1
ATOM 693 O O . ARG A 1 94 ? 1.289 35.812 21.016 1 77.69 94 ARG A O 1
ATOM 700 N N . THR A 1 95 ? 2.391 37.406 22.094 1 83.69 95 THR A N 1
ATOM 701 C CA . THR A 1 95 ? 3.703 36.906 21.688 1 83.69 95 THR A CA 1
ATOM 702 C C . THR A 1 95 ? 3.984 35.562 22.297 1 83.69 95 THR A C 1
ATOM 704 O O . THR A 1 95 ? 4.559 34.688 21.656 1 83.69 95 THR A O 1
ATOM 707 N N . GLY A 1 96 ? 3.631 35.406 23.484 1 84.69 96 GLY A N 1
ATOM 708 C CA . GLY A 1 96 ? 3.811 34.125 24.156 1 84.69 96 GLY A CA 1
ATOM 709 C C . GLY A 1 96 ? 2.988 33 23.531 1 84.69 96 GLY A C 1
ATOM 710 O O . GLY A 1 96 ? 3.459 31.875 23.422 1 84.69 96 GLY A O 1
ATOM 711 N N . LEU A 1 97 ? 1.822 33.375 23.156 1 83.69 97 LEU A N 1
ATOM 712 C CA . LEU A 1 97 ? 0.932 32.406 22.531 1 83.69 97 LEU A CA 1
ATOM 713 C C . LEU A 1 97 ? 1.472 31.969 21.188 1 83.69 97 LEU A C 1
ATOM 715 O O . LEU A 1 97 ? 1.476 30.766 20.875 1 83.69 97 LEU A O 1
ATOM 719 N N . LEU A 1 98 ? 1.899 32.906 20.422 1 86.62 98 LEU A N 1
ATOM 720 C CA . LEU A 1 98 ? 2.451 32.594 19.109 1 86.62 98 LEU A CA 1
ATOM 721 C C . LEU A 1 98 ? 3.709 31.75 19.25 1 86.62 98 LEU A C 1
ATOM 723 O O . LEU A 1 98 ? 3.881 30.781 18.516 1 86.62 98 LEU A O 1
ATOM 727 N N . ALA A 1 99 ? 4.539 32.094 20.172 1 88.75 99 ALA A N 1
ATOM 728 C CA . ALA A 1 99 ? 5.781 31.344 20.391 1 88.75 99 ALA A CA 1
ATOM 729 C C . ALA A 1 99 ? 5.504 29.922 20.859 1 88.75 99 ALA A C 1
ATOM 731 O O . ALA A 1 99 ? 6.172 28.969 20.422 1 88.75 99 ALA A O 1
ATOM 732 N N . THR A 1 100 ? 4.594 29.797 21.703 1 87.62 100 THR A N 1
ATOM 733 C CA . THR A 1 100 ? 4.254 28.484 22.219 1 87.62 100 THR A CA 1
ATOM 734 C C . THR A 1 100 ? 3.639 27.609 21.109 1 87.62 100 THR A C 1
ATOM 736 O O . THR A 1 100 ? 3.926 26.422 21.031 1 87.62 100 THR A O 1
ATOM 739 N N . MET A 1 101 ? 2.822 28.203 20.281 1 88 101 MET A N 1
ATOM 740 C CA . MET A 1 101 ? 2.186 27.453 19.188 1 88 101 MET A CA 1
ATOM 741 C C . MET A 1 101 ? 3.213 27.047 18.156 1 88 101 MET A C 1
ATOM 743 O O . MET A 1 101 ? 3.191 25.906 17.672 1 88 101 MET A O 1
ATOM 747 N N . VAL A 1 102 ? 4.023 27.953 17.844 1 90.25 102 VAL A N 1
ATOM 748 C CA . VAL A 1 102 ? 5.062 27.672 16.859 1 90.25 102 VAL A CA 1
ATOM 749 C C . VAL A 1 102 ? 6.023 26.625 17.406 1 90.25 102 VAL A C 1
ATOM 751 O O . VAL A 1 102 ? 6.332 25.641 16.719 1 90.25 102 VAL A O 1
ATOM 754 N N . GLY A 1 103 ? 6.473 26.828 18.594 1 91.81 103 GLY A N 1
ATOM 755 C CA . GLY A 1 103 ? 7.375 25.891 19.219 1 91.81 103 GLY A CA 1
ATOM 756 C C . GLY A 1 103 ? 6.75 24.516 19.422 1 91.81 103 GLY A C 1
ATOM 757 O O . GLY A 1 103 ? 7.383 23.5 19.156 1 91.81 103 GLY A O 1
ATOM 758 N N . GLY A 1 104 ? 5.555 24.547 19.891 1 90.88 104 GLY A N 1
ATOM 759 C CA . GLY A 1 104 ? 4.836 23.297 20.094 1 90.88 104 GLY A CA 1
ATOM 760 C C . GLY A 1 104 ? 4.59 22.531 18.812 1 90.88 104 GLY A C 1
ATOM 761 O O . GLY A 1 104 ? 4.746 21.312 18.766 1 90.88 104 GLY A O 1
ATOM 762 N N . THR A 1 105 ? 4.199 23.25 17.797 1 92.81 105 THR A N 1
ATOM 763 C CA . THR A 1 105 ? 3.971 22.625 16.516 1 92.81 105 THR A CA 1
ATOM 764 C C . THR A 1 105 ? 5.266 22.031 15.961 1 92.81 105 THR A C 1
ATOM 766 O O . THR A 1 105 ? 5.262 20.922 15.406 1 92.81 105 THR A O 1
ATOM 769 N N . ALA A 1 106 ? 6.301 22.766 16.062 1 95.12 106 ALA A N 1
ATOM 770 C CA . ALA A 1 106 ? 7.594 22.281 15.586 1 95.12 106 ALA A CA 1
ATOM 771 C C . ALA A 1 106 ? 8.008 21 16.297 1 95.12 106 ALA A C 1
ATOM 773 O O . ALA A 1 106 ? 8.461 20.047 15.664 1 95.12 106 ALA A O 1
ATOM 774 N N . LEU A 1 107 ? 7.848 20.969 17.562 1 92.06 107 LEU A N 1
ATOM 775 C CA . LEU A 1 107 ? 8.219 19.797 18.344 1 92.06 107 LEU A CA 1
ATOM 776 C C . LEU A 1 107 ? 7.34 18.594 17.984 1 92.06 107 LEU A C 1
ATOM 778 O O . LEU A 1 107 ? 7.836 17.469 17.875 1 92.06 107 LEU A O 1
ATOM 782 N N . LEU A 1 108 ? 6.098 18.875 17.812 1 90.31 108 LEU A N 1
ATOM 783 C CA . LEU A 1 108 ? 5.172 17.797 17.453 1 90.31 108 LEU A CA 1
ATOM 784 C C . LEU A 1 108 ? 5.492 17.266 16.062 1 90.31 108 LEU A C 1
ATOM 786 O O . LEU A 1 108 ? 5.414 16.047 15.828 1 90.31 108 LEU A O 1
ATOM 790 N N . ALA A 1 109 ? 5.73 18.172 15.18 1 93.38 109 ALA A N 1
ATOM 791 C CA . ALA A 1 109 ? 6.055 17.766 13.812 1 93.38 109 ALA A CA 1
ATOM 792 C C . ALA A 1 109 ? 7.316 16.906 13.781 1 93.38 109 ALA A C 1
ATOM 794 O O . ALA A 1 109 ? 7.445 16.016 12.938 1 93.38 109 ALA A O 1
ATOM 795 N N . ALA A 1 110 ? 8.227 17.109 14.695 1 92.88 110 ALA A N 1
ATOM 796 C CA . ALA A 1 110 ? 9.484 16.391 14.773 1 92.88 110 ALA A CA 1
ATOM 797 C C . ALA A 1 110 ? 9.258 14.938 15.195 1 92.88 110 ALA A C 1
ATOM 799 O O . ALA A 1 110 ? 10.016 14.039 14.812 1 92.88 110 ALA A O 1
ATOM 800 N N . VAL A 1 111 ? 8.203 14.719 15.883 1 86.5 111 VAL A N 1
ATOM 801 C CA . VAL A 1 111 ? 8.008 13.406 16.484 1 86.5 111 VAL A CA 1
ATOM 802 C C . VAL A 1 111 ? 6.918 12.641 15.742 1 86.5 111 VAL A C 1
ATOM 804 O O . VAL A 1 111 ? 7 11.422 15.594 1 86.5 111 VAL A O 1
ATOM 807 N N . ILE A 1 112 ? 5.875 13.289 15.367 1 84.75 112 ILE A N 1
ATOM 808 C CA . ILE A 1 112 ? 4.727 12.641 14.734 1 84.75 112 ILE A CA 1
ATOM 809 C C . ILE A 1 112 ? 4.84 12.758 13.219 1 84.75 112 ILE A C 1
ATOM 811 O O . ILE A 1 112 ? 5.184 11.789 12.539 1 84.75 112 ILE A O 1
ATOM 815 N N . SER A 1 113 ? 4.496 13.852 12.695 1 88.94 113 SER A N 1
ATOM 816 C CA . SER A 1 113 ? 4.566 14.211 11.281 1 88.94 113 SER A CA 1
ATOM 817 C C . SER A 1 113 ? 4.109 15.648 11.055 1 88.94 113 SER A C 1
ATOM 819 O O . SER A 1 113 ? 3.469 16.25 11.922 1 88.94 113 SER A O 1
ATOM 821 N N . ILE A 1 114 ? 4.543 16.141 9.945 1 93.06 114 ILE A N 1
ATOM 822 C CA . ILE A 1 114 ? 4.152 17.5 9.578 1 93.06 114 ILE A CA 1
ATOM 823 C C . ILE A 1 114 ? 2.631 17.594 9.516 1 93.06 114 ILE A C 1
ATOM 825 O O . ILE A 1 114 ? 2.033 18.469 10.148 1 93.06 114 ILE A O 1
ATOM 829 N N . ASN A 1 115 ? 1.957 16.688 8.867 1 87.75 115 ASN A N 1
ATOM 830 C CA . ASN A 1 115 ? 0.509 16.703 8.695 1 87.75 115 ASN A CA 1
ATOM 831 C C . ASN A 1 115 ? -0.215 16.438 10.008 1 87.75 115 ASN A C 1
ATOM 833 O O . ASN A 1 115 ? -1.213 17.078 10.32 1 87.75 115 ASN A O 1
ATOM 837 N N . GLY A 1 116 ? 0.317 15.555 10.695 1 84.75 116 GLY A N 1
ATOM 838 C CA . GLY A 1 116 ? -0.298 15.219 11.969 1 84.75 116 GLY A CA 1
ATOM 839 C C . GLY A 1 116 ? -0.232 16.344 12.984 1 84.75 116 GLY A C 1
ATOM 840 O O . GLY A 1 116 ? -1.195 16.594 13.719 1 84.75 116 GLY A O 1
ATOM 841 N N . ALA A 1 117 ? 0.868 17 13.023 1 90.81 117 ALA A N 1
ATOM 842 C CA . ALA A 1 117 ? 1.047 18.109 13.961 1 90.81 117 ALA A CA 1
ATOM 843 C C . ALA A 1 117 ? 0.062 19.234 13.672 1 90.81 117 ALA A C 1
ATOM 845 O O . ALA A 1 117 ? -0.599 19.75 14.586 1 90.81 117 ALA A O 1
ATOM 846 N N . VAL A 1 118 ? -0.085 19.578 12.422 1 89.94 118 VAL A N 1
ATOM 847 C CA . VAL A 1 118 ? -0.97 20.672 12.055 1 89.94 118 VAL A CA 1
ATOM 848 C C . VAL A 1 118 ? -2.426 20.25 12.258 1 89.94 118 VAL A C 1
ATOM 850 O O . VAL A 1 118 ? -3.238 21.047 12.75 1 89.94 118 VAL A O 1
ATOM 853 N N . ALA A 1 119 ? -2.744 19.078 11.922 1 82.69 119 ALA A N 1
ATOM 854 C CA . ALA A 1 119 ? -4.105 18.594 12.117 1 82.69 119 ALA A CA 1
ATOM 855 C C . ALA A 1 119 ? -4.496 18.625 13.594 1 82.69 119 ALA A C 1
ATOM 857 O O . ALA A 1 119 ? -5.637 18.953 13.93 1 82.69 119 ALA A O 1
ATOM 858 N N . ALA A 1 120 ? -3.578 18.344 14.391 1 80.94 120 ALA A N 1
ATOM 859 C CA . ALA A 1 120 ? -3.844 18.297 15.828 1 80.94 120 ALA A CA 1
ATOM 860 C C . ALA A 1 120 ? -3.947 19.703 16.422 1 80.94 120 ALA A C 1
ATOM 862 O O . ALA A 1 120 ? -4.746 19.938 17.328 1 80.94 120 ALA A O 1
ATOM 863 N N . LEU A 1 121 ? -3.154 20.562 15.906 1 86.94 121 LEU A N 1
ATOM 864 C CA . LEU A 1 121 ? -3.045 21.859 16.562 1 86.94 121 LEU A CA 1
ATOM 865 C C . LEU A 1 121 ? -3.965 22.891 15.898 1 86.94 121 LEU A C 1
ATOM 867 O O . LEU A 1 121 ? -4.223 23.953 16.453 1 86.94 121 LEU A O 1
ATOM 871 N N . LEU A 1 122 ? -4.445 22.578 14.742 1 85.06 122 LEU A N 1
ATOM 872 C CA . LEU A 1 122 ? -5.285 23.516 14 1 85.06 122 LEU A CA 1
ATOM 873 C C . LEU A 1 122 ? -6.484 23.953 14.836 1 85.06 122 LEU A C 1
ATOM 875 O O . LEU A 1 122 ? -6.699 25.141 15.047 1 85.06 122 LEU A O 1
ATOM 879 N N . PRO A 1 123 ? -7.289 23.031 15.367 1 76.19 123 PRO A N 1
ATOM 880 C CA . PRO A 1 123 ? -8.414 23.453 16.203 1 76.19 123 PRO A CA 1
ATOM 881 C C . PRO A 1 123 ? -7.961 24.203 17.453 1 76.19 123 PRO A C 1
ATOM 883 O O . PRO A 1 123 ? -8.617 25.156 17.891 1 76.19 123 PRO A O 1
ATOM 886 N N . VAL A 1 124 ? -6.887 23.781 18 1 77.31 124 VAL A N 1
ATOM 887 C CA . VAL A 1 124 ? -6.336 24.391 19.203 1 77.31 124 VAL A CA 1
ATOM 888 C C . VAL A 1 124 ? -5.918 25.828 18.906 1 77.31 124 VAL A C 1
ATOM 890 O O . VAL A 1 124 ? -6.172 26.734 19.719 1 77.31 124 VAL A O 1
ATOM 893 N N . ALA A 1 125 ? -5.27 25.984 17.812 1 83.75 125 ALA A N 1
ATOM 894 C CA . ALA A 1 125 ? -4.801 27.312 17.422 1 83.75 125 ALA A CA 1
ATOM 895 C C . ALA A 1 125 ? -5.973 28.266 17.188 1 83.75 125 ALA A C 1
ATOM 897 O O . ALA A 1 125 ? -5.91 29.438 17.531 1 83.75 125 ALA A O 1
ATOM 898 N N . VAL A 1 126 ? -7.008 27.797 16.625 1 78.88 126 VAL A N 1
ATOM 899 C CA . VAL A 1 126 ? -8.18 28.609 16.344 1 78.88 126 VAL A CA 1
ATOM 900 C C . VAL A 1 126 ? -8.836 29.047 17.656 1 78.88 126 VAL A C 1
ATOM 902 O O . VAL A 1 126 ? -9.164 30.219 17.828 1 78.88 126 VAL A O 1
ATOM 905 N N . VAL A 1 127 ? -8.984 28.141 18.516 1 72.31 127 VAL A N 1
ATOM 906 C CA . VAL A 1 127 ? -9.617 28.422 19.797 1 72.31 127 VAL A CA 1
ATOM 907 C C . VAL A 1 127 ? -8.734 29.375 20.609 1 72.31 127 VAL A C 1
ATOM 909 O O . VAL A 1 127 ? -9.227 30.312 21.234 1 72.31 127 VAL A O 1
ATOM 912 N N . ALA A 1 128 ? -7.516 29.078 20.656 1 76 128 ALA A N 1
ATOM 913 C CA . ALA A 1 128 ? -6.574 29.922 21.375 1 76 128 ALA A CA 1
ATOM 914 C C . ALA A 1 128 ? -6.574 31.344 20.812 1 76 128 ALA A C 1
ATOM 916 O O . ALA A 1 128 ? -6.492 32.312 21.578 1 76 128 ALA A O 1
ATOM 917 N N . ALA A 1 129 ? -6.574 31.453 19.562 1 78.88 129 ALA A N 1
ATOM 918 C CA . ALA A 1 129 ? -6.629 32.75 18.922 1 78.88 129 ALA A CA 1
ATOM 919 C C . ALA A 1 129 ? -7.898 33.5 19.312 1 78.88 129 ALA A C 1
ATOM 921 O O . ALA A 1 129 ? -7.848 34.688 19.641 1 78.88 129 ALA A O 1
ATOM 922 N N . ALA A 1 130 ? -8.922 32.812 19.312 1 72.06 130 ALA A N 1
ATOM 923 C CA . ALA A 1 130 ? -10.203 33.406 19.672 1 72.06 130 ALA A CA 1
ATOM 924 C C . ALA A 1 130 ? -10.188 33.906 21.109 1 72.06 130 ALA A C 1
ATOM 926 O O . ALA A 1 130 ? -10.68 35 21.406 1 72.06 130 ALA A O 1
ATOM 927 N N . ARG A 1 131 ? -9.656 33.188 21.891 1 69.88 131 ARG A N 1
ATOM 928 C CA . ARG A 1 131 ? -9.602 33.531 23.312 1 69.88 131 ARG A CA 1
ATOM 929 C C . ARG A 1 131 ? -8.688 34.719 23.547 1 69.88 131 ARG A C 1
ATOM 931 O O . ARG A 1 131 ? -8.93 35.531 24.453 1 69.88 131 ARG A O 1
ATOM 938 N N . ALA A 1 132 ? -7.691 34.781 22.812 1 74.5 132 ALA A N 1
ATOM 939 C CA . ALA A 1 132 ? -6.723 35.875 22.953 1 74.5 132 ALA A CA 1
ATOM 940 C C . ALA A 1 132 ? -7.168 37.094 22.188 1 74.5 132 ALA A C 1
ATOM 942 O O . ALA A 1 132 ? -6.504 38.156 22.25 1 74.5 132 ALA A O 1
ATOM 943 N N . GLY A 1 133 ? -8.227 36.938 21.438 1 72.25 133 GLY A N 1
ATOM 944 C CA . GLY A 1 133 ? -8.727 38.031 20.656 1 72.25 133 GLY A CA 1
ATOM 945 C C . GLY A 1 133 ? -7.934 38.281 19.391 1 72.25 133 GLY A C 1
ATOM 946 O O . GLY A 1 133 ? -7.844 39.438 18.922 1 72.25 133 GLY A O 1
ATOM 947 N N . ILE A 1 134 ? -7.266 37.406 19.062 1 77.31 134 ILE A N 1
ATOM 948 C CA . ILE A 1 134 ? -6.496 37.469 17.828 1 77.31 134 ILE A CA 1
ATOM 949 C C . ILE A 1 134 ? -7.23 36.75 16.703 1 77.31 134 ILE A C 1
ATOM 951 O O . ILE A 1 134 ? -7.918 35.75 16.953 1 77.31 134 ILE A O 1
ATOM 955 N N . VAL A 1 135 ? -7.18 37.25 15.539 1 79.94 135 VAL A N 1
ATOM 956 C CA . VAL A 1 135 ? -7.789 36.594 14.391 1 79.94 135 VAL A CA 1
ATOM 957 C C . VAL A 1 135 ? -7.004 35.344 14.039 1 79.94 135 VAL A C 1
ATOM 959 O O . VAL A 1 135 ? -5.773 35.344 14.07 1 79.94 135 VAL A O 1
ATOM 962 N N . PRO A 1 136 ? -7.648 34.312 13.711 1 82.44 136 PRO A N 1
ATOM 963 C CA . PRO A 1 136 ? -6.992 33.062 13.398 1 82.44 136 PRO A CA 1
ATOM 964 C C . PRO A 1 136 ? -6.027 33.156 12.219 1 82.44 136 PRO A C 1
ATOM 966 O O . PRO A 1 136 ? -5.043 32.406 12.156 1 82.44 136 PRO A O 1
ATOM 969 N N . SER A 1 137 ? -6.266 34 11.336 1 85.19 137 SER A N 1
ATOM 970 C CA . SER A 1 137 ? -5.418 34.156 10.156 1 85.19 137 SER A CA 1
ATOM 971 C C . SER A 1 137 ? -3.992 34.531 10.539 1 85.19 137 SER A C 1
ATOM 973 O O . SER A 1 137 ? -3.051 34.281 9.781 1 85.19 137 SER A O 1
ATOM 975 N N . ARG A 1 138 ? -3.873 34.969 11.711 1 86.25 138 ARG A N 1
ATOM 976 C CA . ARG A 1 138 ? -2.551 35.406 12.141 1 86.25 138 ARG A CA 1
ATOM 977 C C . ARG A 1 138 ? -1.788 34.281 12.82 1 86.25 138 ARG A C 1
ATOM 979 O O . ARG A 1 138 ? -0.585 34.406 13.062 1 86.25 138 ARG A O 1
ATOM 986 N N . MET A 1 139 ? -2.4 33.188 12.961 1 86.88 139 MET A N 1
ATOM 987 C CA . MET A 1 139 ? -1.763 32.094 13.703 1 86.88 139 MET A CA 1
ATOM 988 C C . MET A 1 139 ? -1.641 30.859 12.844 1 86.88 139 MET A C 1
ATOM 990 O O . MET A 1 139 ? -0.744 30.031 13.055 1 86.88 139 MET A O 1
ATOM 994 N N . LEU A 1 140 ? -2.416 30.719 11.883 1 89.19 140 LEU A N 1
ATOM 995 C CA . LEU A 1 140 ? -2.533 29.422 11.211 1 89.19 140 LEU A CA 1
ATOM 996 C C . LEU A 1 140 ? -1.394 29.234 10.219 1 89.19 140 LEU A C 1
ATOM 998 O O . LEU A 1 140 ? -0.812 28.141 10.141 1 89.19 140 LEU A O 1
ATOM 1002 N N . ILE A 1 141 ? -1.062 30.25 9.484 1 92 141 ILE A N 1
ATOM 1003 C CA . ILE A 1 141 ? 0.081 30.141 8.578 1 92 141 ILE A CA 1
ATOM 1004 C C . ILE A 1 141 ? 1.354 29.891 9.391 1 92 141 ILE A C 1
ATOM 1006 O O . ILE A 1 141 ? 2.148 29.016 9.055 1 92 141 ILE A O 1
ATOM 1010 N N . PRO A 1 142 ? 1.555 30.594 10.477 1 92.31 142 PRO A N 1
ATOM 1011 C CA . PRO A 1 142 ? 2.719 30.328 11.32 1 92.31 142 PRO A CA 1
ATOM 1012 C C . PRO A 1 142 ? 2.77 28.891 11.812 1 92.31 142 PRO A C 1
ATOM 1014 O O . PRO A 1 142 ? 3.848 28.281 11.883 1 92.31 142 PRO A O 1
ATOM 1017 N N . VAL A 1 143 ? 1.675 28.375 12.102 1 91.31 143 VAL A N 1
ATOM 1018 C CA . VAL A 1 143 ? 1.601 26.984 12.562 1 91.31 143 VAL A CA 1
ATOM 1019 C C . VAL A 1 143 ? 2.033 26.047 11.438 1 91.31 143 VAL A C 1
ATOM 1021 O O . VAL A 1 143 ? 2.816 25.125 11.656 1 91.31 143 VAL A O 1
ATOM 1024 N N . ALA A 1 144 ? 1.57 26.281 10.297 1 93.88 144 ALA A N 1
ATOM 1025 C CA . ALA A 1 144 ? 1.943 25.453 9.141 1 93.88 144 ALA A CA 1
ATOM 1026 C C . ALA A 1 144 ? 3.438 25.562 8.859 1 93.88 144 ALA A C 1
ATOM 1028 O O . ALA A 1 144 ? 4.105 24.547 8.633 1 93.88 144 ALA A O 1
ATOM 1029 N N . PHE A 1 145 ? 3.922 26.766 8.906 1 95.75 145 PHE A N 1
ATOM 1030 C CA . PHE A 1 145 ? 5.336 27 8.625 1 95.75 145 PHE A CA 1
ATOM 1031 C C . PHE A 1 145 ? 6.211 26.406 9.719 1 95.75 145 PHE A C 1
ATOM 1033 O O . PHE A 1 145 ? 7.289 25.875 9.438 1 95.75 145 PHE A O 1
ATOM 1040 N N . ALA A 1 146 ? 5.734 26.5 10.922 1 94.94 146 ALA A N 1
ATOM 1041 C CA . ALA A 1 146 ? 6.461 25.922 12.047 1 94.94 146 ALA A CA 1
ATOM 1042 C C . ALA A 1 146 ? 6.559 24.406 11.93 1 94.94 146 ALA A C 1
ATOM 1044 O O . ALA A 1 146 ? 7.566 23.812 12.32 1 94.94 146 ALA A O 1
ATOM 1045 N N . ALA A 1 147 ? 5.531 23.812 11.477 1 95.06 147 ALA A N 1
ATOM 1046 C CA . ALA A 1 147 ? 5.551 22.375 11.273 1 95.06 147 ALA A CA 1
ATOM 1047 C C . ALA A 1 147 ? 6.625 21.969 10.266 1 95.06 147 ALA A C 1
ATOM 1049 O O . ALA A 1 147 ? 7.336 20.984 10.461 1 95.06 147 ALA A O 1
ATOM 1050 N N . SER A 1 148 ? 6.75 22.688 9.195 1 95.75 148 SER A N 1
ATOM 1051 C CA . SER A 1 148 ? 7.773 22.438 8.195 1 95.75 148 SER A CA 1
ATOM 1052 C C . SER A 1 148 ? 9.172 22.609 8.773 1 95.75 148 SER A C 1
ATOM 1054 O O . SER A 1 148 ? 10.07 21.797 8.516 1 95.75 148 SER A O 1
ATOM 1056 N N . ALA A 1 149 ? 9.328 23.641 9.492 1 95.88 149 ALA A N 1
ATOM 1057 C CA . ALA A 1 149 ? 10.617 23.875 10.141 1 95.88 149 ALA A CA 1
ATOM 1058 C C . ALA A 1 149 ? 10.93 22.781 11.148 1 95.88 149 ALA A C 1
ATOM 1060 O O . ALA A 1 149 ? 12.062 22.312 11.242 1 95.88 149 ALA A O 1
ATOM 1061 N N . GLY A 1 150 ? 9.969 22.422 11.891 1 95.69 150 GLY A N 1
ATOM 1062 C CA . GLY A 1 150 ? 10.133 21.391 12.906 1 95.69 150 GLY A CA 1
ATOM 1063 C C . GLY A 1 150 ? 10.484 20.031 12.328 1 95.69 150 GLY A C 1
ATOM 1064 O O . GLY A 1 150 ? 11.094 19.203 13.008 1 95.69 150 GLY A O 1
ATOM 1065 N N . SER A 1 151 ? 10.078 19.797 11.109 1 94.5 151 SER A N 1
ATOM 1066 C CA . SER A 1 151 ? 10.375 18.531 10.445 1 94.5 151 SER A CA 1
ATOM 1067 C C . SER A 1 151 ? 11.875 18.328 10.273 1 94.5 151 SER A C 1
ATOM 1069 O O . SER A 1 151 ? 12.336 17.219 10.031 1 94.5 151 SER A O 1
ATOM 1071 N N . MET A 1 152 ? 12.648 19.375 10.461 1 96 152 MET A N 1
ATOM 1072 C CA . MET A 1 152 ? 14.102 19.344 10.297 1 96 152 MET A CA 1
ATOM 1073 C C . MET A 1 152 ? 14.789 19.047 11.625 1 96 152 MET A C 1
ATOM 1075 O O . MET A 1 152 ? 16.016 19.141 11.727 1 96 152 MET A O 1
ATOM 1079 N N . LEU A 1 153 ? 14.078 18.656 12.617 1 96.31 153 LEU A N 1
ATOM 1080 C CA . LEU A 1 153 ? 14.672 18.453 13.938 1 96.31 153 LEU A CA 1
ATOM 1081 C C . LEU A 1 153 ? 15.148 17.016 14.102 1 96.31 153 LEU A C 1
ATOM 1083 O O . LEU A 1 153 ? 16.109 16.75 14.828 1 96.31 153 LEU A O 1
ATOM 1087 N N . THR A 1 154 ? 14.453 16.109 13.477 1 95.62 154 THR A N 1
ATOM 1088 C CA . THR A 1 154 ? 14.781 14.703 13.633 1 95.62 154 THR A CA 1
ATOM 1089 C C . THR A 1 154 ? 14.773 14 12.273 1 95.62 154 THR A C 1
ATOM 1091 O O . THR A 1 154 ? 14.227 14.516 11.305 1 95.62 154 THR A O 1
ATOM 1094 N N . LEU A 1 155 ? 15.398 12.852 12.227 1 94.62 155 LEU A N 1
ATOM 1095 C CA . LEU A 1 155 ? 15.453 12.031 11.023 1 94.62 155 LEU A CA 1
ATOM 1096 C C . LEU A 1 155 ? 14.047 11.641 10.57 1 94.62 155 LEU A C 1
ATOM 1098 O O . LEU A 1 155 ? 13.766 11.633 9.367 1 94.62 155 LEU A O 1
ATOM 1102 N N . THR A 1 156 ? 13.125 11.375 11.484 1 93 156 THR A N 1
ATOM 1103 C CA . THR A 1 156 ? 11.812 10.828 11.18 1 93 156 THR A CA 1
ATOM 1104 C C . THR A 1 156 ? 10.789 11.945 11.008 1 93 156 THR A C 1
ATOM 1106 O O . THR A 1 156 ? 9.586 11.68 10.883 1 93 156 THR A O 1
ATOM 1109 N N . GLY A 1 157 ? 11.273 13.164 11.047 1 93.19 157 GLY A N 1
ATOM 1110 C CA . GLY A 1 157 ? 10.352 14.281 10.961 1 93.19 157 GLY A CA 1
ATOM 1111 C C . GLY A 1 157 ? 9.633 14.352 9.625 1 93.19 157 GLY A C 1
ATOM 1112 O O . GLY A 1 157 ? 8.492 14.82 9.547 1 93.19 157 GLY A O 1
ATOM 1113 N N . THR A 1 158 ? 10.297 13.984 8.648 1 93.25 158 THR A N 1
ATOM 1114 C CA . THR A 1 158 ? 9.766 13.953 7.293 1 93.25 158 THR A CA 1
ATOM 1115 C C . THR A 1 158 ? 10.445 12.859 6.469 1 93.25 158 THR A C 1
ATOM 1117 O O . THR A 1 158 ? 11.609 12.531 6.707 1 93.25 158 THR A O 1
ATOM 1120 N N . PRO A 1 159 ? 9.695 12.344 5.527 1 93.31 159 PRO A N 1
ATOM 1121 C CA . PRO A 1 159 ? 10.312 11.352 4.648 1 93.31 159 PRO A CA 1
ATOM 1122 C C . PRO A 1 159 ? 11.531 11.898 3.902 1 93.31 159 PRO A C 1
ATOM 1124 O O . PRO A 1 159 ? 12.445 11.148 3.57 1 93.31 159 PRO A O 1
ATOM 1127 N N . VAL A 1 160 ? 11.57 13.109 3.645 1 95.12 160 VAL A N 1
ATOM 1128 C CA . VAL A 1 160 ? 12.664 13.75 2.922 1 95.12 160 VAL A CA 1
ATOM 1129 C C . VAL A 1 160 ? 13.977 13.516 3.662 1 95.12 160 VAL A C 1
ATOM 1131 O O . VAL A 1 160 ? 15.008 13.219 3.043 1 95.12 160 VAL A O 1
ATOM 1134 N N . ASN A 1 161 ? 13.93 13.641 4.969 1 96.94 161 ASN A N 1
ATOM 1135 C CA . ASN A 1 161 ? 15.133 13.453 5.773 1 96.94 161 ASN A CA 1
ATOM 1136 C C . ASN A 1 161 ? 15.664 12.031 5.66 1 96.94 161 ASN A C 1
ATOM 1138 O O . ASN A 1 161 ? 16.875 11.82 5.578 1 96.94 161 ASN A O 1
ATOM 1142 N N . VAL A 1 162 ? 14.789 11.148 5.645 1 94.38 162 VAL A N 1
ATOM 1143 C CA . VAL A 1 162 ? 15.164 9.742 5.535 1 94.38 162 VAL A CA 1
ATOM 1144 C C . VAL A 1 162 ? 15.781 9.477 4.168 1 94.38 162 VAL A C 1
ATOM 1146 O O . VAL A 1 162 ? 16.797 8.781 4.059 1 94.38 162 VAL A O 1
ATOM 1149 N N . ILE A 1 163 ? 15.242 10.023 3.17 1 94.62 163 ILE A N 1
ATOM 1150 C CA . ILE A 1 163 ? 15.695 9.844 1.794 1 94.62 163 ILE A CA 1
ATOM 1151 C C . ILE A 1 163 ? 17.109 10.406 1.635 1 94.62 163 ILE A C 1
ATOM 1153 O O . ILE A 1 163 ? 18 9.727 1.129 1 94.62 163 ILE A O 1
ATOM 1157 N N . VAL A 1 164 ? 17.312 11.648 2.059 1 96.19 164 VAL A N 1
ATOM 1158 C CA . VAL A 1 164 ? 18.609 12.289 1.854 1 96.19 164 VAL A CA 1
ATOM 1159 C C . VAL A 1 164 ? 19.688 11.555 2.65 1 96.19 164 VAL A C 1
ATOM 1161 O O . VAL A 1 164 ? 20.828 11.469 2.217 1 96.19 164 VAL A O 1
ATOM 1164 N N . SER A 1 165 ? 19.281 11.078 3.834 1 95.56 165 SER A N 1
ATOM 1165 C CA . SER A 1 165 ? 20.219 10.305 4.633 1 95.56 165 SER A CA 1
ATOM 1166 C C . SER A 1 165 ? 20.672 9.047 3.896 1 95.56 165 SER A C 1
ATOM 1168 O O . SER A 1 165 ? 21.875 8.734 3.859 1 95.56 165 SER A O 1
ATOM 1170 N N . GLU A 1 166 ? 19.766 8.422 3.312 1 93 166 GLU A N 1
ATOM 1171 C CA . GLU A 1 166 ? 20.078 7.199 2.58 1 93 166 GLU A CA 1
ATOM 1172 C C . GLU A 1 166 ? 20.906 7.5 1.327 1 93 166 GLU A C 1
ATOM 1174 O O . GLU A 1 166 ? 21.875 6.801 1.029 1 93 166 GLU A O 1
ATOM 1179 N N . VAL A 1 167 ? 20.547 8.469 0.6 1 93.19 167 VAL A N 1
ATOM 1180 C CA . VAL A 1 167 ? 21.25 8.844 -0.622 1 93.19 167 VAL A CA 1
ATOM 1181 C C . VAL A 1 167 ? 22.672 9.258 -0.288 1 93.19 167 VAL A C 1
ATOM 1183 O O . VAL A 1 167 ? 23.609 8.938 -1.028 1 93.19 167 VAL A O 1
ATOM 1186 N N . ALA A 1 168 ? 22.875 9.945 0.795 1 95.69 168 ALA A N 1
ATOM 1187 C CA . ALA A 1 168 ? 24.219 10.328 1.226 1 95.69 168 ALA A CA 1
ATOM 1188 C C . ALA A 1 168 ? 25.094 9.102 1.466 1 95.69 168 ALA A C 1
ATOM 1190 O O . ALA A 1 168 ? 26.234 9.062 1.021 1 95.69 168 ALA A O 1
ATOM 1191 N N . ALA A 1 169 ? 24.516 8.148 2.107 1 93.44 169 ALA A N 1
ATOM 1192 C CA . ALA A 1 169 ? 25.266 6.922 2.41 1 93.44 169 ALA A CA 1
ATOM 1193 C C . ALA A 1 169 ? 25.594 6.156 1.134 1 93.44 169 ALA A C 1
ATOM 1195 O O . ALA A 1 169 ? 26.703 5.652 0.981 1 93.44 169 ALA A O 1
ATOM 1196 N N . ASP A 1 170 ? 24.719 6.113 0.256 1 90.62 170 ASP A N 1
ATOM 1197 C CA . ASP A 1 170 ? 24.875 5.371 -0.99 1 90.62 170 ASP A CA 1
ATOM 1198 C C . ASP A 1 170 ? 25.891 6.062 -1.903 1 90.62 170 ASP A C 1
ATOM 1200 O O . ASP A 1 170 ? 26.547 5.41 -2.727 1 90.62 170 ASP A O 1
ATOM 1204 N N . ALA A 1 171 ? 26 7.359 -1.742 1 91.25 171 ALA A N 1
ATOM 1205 C CA . ALA A 1 171 ? 26.859 8.148 -2.621 1 91.25 171 ALA A CA 1
ATOM 1206 C C . ALA A 1 171 ? 28.266 8.297 -2.027 1 91.25 171 ALA A C 1
ATOM 1208 O O . ALA A 1 171 ? 29.031 9.156 -2.459 1 91.25 171 ALA A O 1
ATOM 1209 N N . GLY A 1 172 ? 28.531 7.5 -1.022 1 90.94 172 GLY A N 1
ATOM 1210 C CA . GLY A 1 172 ? 29.891 7.5 -0.477 1 90.94 172 GLY A CA 1
ATOM 1211 C C . GLY A 1 172 ? 30 8.273 0.822 1 90.94 172 GLY A C 1
ATOM 1212 O O . GLY A 1 172 ? 31.078 8.32 1.425 1 90.94 172 GLY A O 1
ATOM 1213 N N . GLY A 1 173 ? 28.969 8.898 1.269 1 94.5 173 GLY A N 1
ATOM 1214 C CA . GLY A 1 173 ? 28.953 9.547 2.57 1 94.5 173 GLY A CA 1
ATOM 1215 C C . GLY A 1 173 ? 28.469 8.633 3.68 1 94.5 173 GLY A C 1
ATOM 1216 O O . GLY A 1 173 ? 28.703 7.426 3.645 1 94.5 173 GLY A O 1
ATOM 1217 N N . ARG A 1 174 ? 28.016 9.234 4.668 1 93.81 174 ARG A N 1
ATOM 1218 C CA . ARG A 1 174 ? 27.453 8.477 5.789 1 93.81 174 ARG A CA 1
ATOM 1219 C C . ARG A 1 174 ? 26 8.828 6.023 1 93.81 174 ARG A C 1
ATOM 1221 O O . ARG A 1 174 ? 25.516 9.875 5.57 1 93.81 174 ARG A O 1
ATOM 1228 N N . GLU A 1 175 ? 25.328 8 6.699 1 94.44 175 GLU A N 1
ATOM 1229 C CA . GLU A 1 175 ? 23.969 8.297 7.137 1 94.44 175 GLU A CA 1
ATOM 1230 C C . GLU A 1 175 ? 23.953 9.391 8.203 1 94.44 175 GLU A C 1
ATOM 1232 O O . GLU A 1 175 ? 24.875 9.469 9.031 1 94.44 175 GLU A O 1
ATOM 1237 N N . PHE A 1 176 ? 22.953 10.219 8.141 1 95.69 176 PHE A N 1
ATOM 1238 C CA . PHE A 1 176 ? 22.812 11.234 9.172 1 95.69 176 PHE A CA 1
ATOM 1239 C C . PHE A 1 176 ? 22.25 10.625 10.453 1 95.69 176 PHE A C 1
ATOM 1241 O O . PHE A 1 176 ? 21.359 9.758 10.398 1 95.69 176 PHE A O 1
ATOM 1248 N N . GLY A 1 177 ? 22.812 11.062 11.523 1 93.44 177 GLY A N 1
ATOM 1249 C CA . GLY A 1 177 ? 22.266 10.641 12.805 1 93.44 177 GLY A CA 1
ATOM 1250 C C . GLY A 1 177 ? 20.844 11.125 13.047 1 93.44 177 GLY A C 1
ATOM 1251 O O . GLY A 1 177 ? 20.422 12.109 12.445 1 93.44 177 GLY A O 1
ATOM 1252 N N . TYR A 1 178 ? 20.219 10.484 13.977 1 93.56 178 TYR A N 1
ATOM 1253 C CA . TYR A 1 178 ? 18.812 10.781 14.242 1 93.56 178 TYR A CA 1
ATOM 1254 C C . TYR A 1 178 ? 18.625 12.242 14.625 1 93.56 178 TYR A C 1
ATOM 1256 O O . TYR A 1 178 ? 17.766 12.93 14.078 1 93.56 178 TYR A O 1
ATOM 1264 N N . PHE A 1 179 ? 19.484 12.812 15.539 1 95 179 PHE A N 1
ATOM 1265 C CA . PHE A 1 179 ? 19.344 14.172 16.047 1 95 179 PHE A CA 1
ATOM 1266 C C . PHE A 1 179 ? 20.297 15.125 15.328 1 95 179 PHE A C 1
ATOM 1268 O O . PHE A 1 179 ? 20.375 16.297 15.68 1 95 179 PHE A O 1
ATOM 1275 N N . GLU A 1 180 ? 21 14.57 14.414 1 95.12 180 GLU A N 1
ATOM 1276 C CA . GLU A 1 180 ? 21.922 15.406 13.664 1 95.12 180 GLU A CA 1
ATOM 1277 C C . GLU A 1 180 ? 21.188 16.484 12.883 1 95.12 180 GLU A C 1
ATOM 1279 O O . GLU A 1 180 ? 21.719 17.578 12.664 1 95.12 180 GLU A O 1
ATOM 1284 N N . PHE A 1 181 ? 19.984 16.219 12.539 1 95.88 181 PHE A N 1
ATOM 1285 C CA . PHE A 1 181 ? 19.141 17.172 11.82 1 95.88 181 PHE A CA 1
ATOM 1286 C C . PHE A 1 181 ? 18.828 18.391 12.695 1 95.88 181 PHE A C 1
ATOM 1288 O O . PHE A 1 181 ? 18.609 19.484 12.18 1 95.88 181 PHE A O 1
ATOM 1295 N N . ALA A 1 182 ? 18.922 18.188 13.953 1 96.06 182 ALA A N 1
ATOM 1296 C CA . ALA A 1 182 ? 18.609 19.281 14.883 1 96.06 182 ALA A CA 1
ATOM 1297 C C . ALA A 1 182 ? 19.656 20.375 14.812 1 96.06 182 ALA A C 1
ATOM 1299 O O . ALA A 1 182 ? 19.391 21.531 15.156 1 96.06 182 ALA A O 1
ATOM 1300 N N . LEU A 1 183 ? 20.797 20.031 14.367 1 96.94 183 LEU A N 1
ATOM 1301 C CA . LEU A 1 183 ? 21.859 21.031 14.25 1 96.94 183 LEU A CA 1
ATOM 1302 C C . LEU A 1 183 ? 21.438 22.156 13.305 1 96.94 183 LEU A C 1
ATOM 1304 O O . LEU A 1 183 ? 21.797 23.312 13.516 1 96.94 183 LEU A O 1
ATOM 1308 N N . VAL A 1 184 ? 20.734 21.781 12.32 1 96.38 184 VAL A N 1
ATOM 1309 C CA . VAL A 1 184 ? 20.25 22.812 11.398 1 96.38 184 VAL A CA 1
ATOM 1310 C C . VAL A 1 184 ? 18.797 23.141 11.719 1 96.38 184 VAL A C 1
ATOM 1312 O O . VAL A 1 184 ? 18.359 24.281 11.531 1 96.38 184 VAL A O 1
ATOM 1315 N N . GLY A 1 185 ? 18.078 22.156 12.188 1 96.69 185 GLY A N 1
ATOM 1316 C CA . GLY A 1 185 ? 16.656 22.328 12.453 1 96.69 185 GLY A CA 1
ATOM 1317 C C . GLY A 1 185 ? 16.359 23.297 13.578 1 96.69 185 GLY A C 1
ATOM 1318 O O . GLY A 1 185 ? 15.43 24.109 13.484 1 96.69 185 GLY A O 1
ATOM 1319 N N . LEU A 1 186 ? 17.156 23.266 14.617 1 96.88 186 LEU A N 1
ATOM 1320 C CA . LEU A 1 186 ? 16.906 24.125 15.773 1 96.88 186 LEU A CA 1
ATOM 1321 C C . LEU A 1 186 ? 17.047 25.594 15.406 1 96.88 186 LEU A C 1
ATOM 1323 O O . LEU A 1 186 ? 16.156 26.391 15.695 1 96.88 186 LEU A O 1
ATOM 1327 N N . PRO A 1 187 ? 18.172 25.969 14.781 1 97 187 PRO A N 1
ATOM 1328 C CA . PRO A 1 187 ? 18.266 27.359 14.344 1 97 187 PRO A CA 1
ATOM 1329 C C . PRO A 1 187 ? 17.109 27.766 13.422 1 97 187 PRO A C 1
ATOM 1331 O O . PRO A 1 187 ? 16.625 28.906 13.492 1 97 187 PRO A O 1
ATOM 1334 N N . LEU A 1 188 ? 16.703 26.922 12.547 1 96.75 188 LEU A N 1
ATOM 1335 C CA . LEU A 1 188 ? 15.633 27.234 11.609 1 96.75 188 LEU A CA 1
ATOM 1336 C C . LEU A 1 188 ? 14.312 27.438 12.336 1 96.75 188 LEU A C 1
ATOM 1338 O O . LEU A 1 188 ? 13.539 28.328 11.984 1 96.75 188 LEU A O 1
ATOM 1342 N N . VAL A 1 189 ? 14.031 26.547 13.289 1 96.38 189 VAL A N 1
ATOM 1343 C CA . VAL A 1 189 ? 12.812 26.703 14.078 1 96.38 189 VAL A CA 1
ATOM 1344 C C . VAL A 1 189 ? 12.852 28.016 14.844 1 96.38 189 VAL A C 1
ATOM 1346 O O . VAL A 1 189 ? 11.852 28.75 14.898 1 96.38 189 VAL A O 1
ATOM 1349 N N . LEU A 1 190 ? 13.984 28.344 15.422 1 96.12 190 LEU A N 1
ATOM 1350 C CA . LEU A 1 190 ? 14.133 29.594 16.172 1 96.12 190 LEU A CA 1
ATOM 1351 C C . LEU A 1 190 ? 13.961 30.797 15.273 1 96.12 190 LEU A C 1
ATOM 1353 O O . LEU A 1 190 ? 13.289 31.766 15.641 1 96.12 190 LEU A O 1
ATOM 1357 N N . VAL A 1 191 ? 14.578 30.781 14.148 1 95.5 191 VAL A N 1
ATOM 1358 C CA . VAL A 1 191 ? 14.469 31.906 13.211 1 95.5 191 VAL A CA 1
ATOM 1359 C C . VAL A 1 191 ? 13.023 32.031 12.734 1 95.5 191 VAL A C 1
ATOM 1361 O O . VAL A 1 191 ? 12.516 33.125 12.555 1 95.5 191 VAL A O 1
ATOM 1364 N N . THR A 1 192 ? 12.422 30.875 12.414 1 94.31 192 THR A N 1
ATOM 1365 C CA . THR A 1 192 ? 11.016 30.891 12.023 1 94.31 192 THR A CA 1
ATOM 1366 C C . THR A 1 192 ? 10.156 31.531 13.109 1 94.31 192 THR A C 1
ATOM 1368 O O . THR A 1 192 ? 9.281 32.344 12.82 1 94.31 192 THR A O 1
ATOM 1371 N N . MET A 1 193 ? 10.422 31.156 14.305 1 92.69 193 MET A N 1
ATOM 1372 C CA . MET A 1 193 ? 9.703 31.719 15.445 1 92.69 193 MET A CA 1
ATOM 1373 C C . MET A 1 193 ? 9.898 33.219 15.523 1 92.69 193 MET A C 1
ATOM 1375 O O . MET A 1 193 ? 8.938 33.969 15.703 1 92.69 193 MET A O 1
ATOM 1379 N N . VAL A 1 194 ? 11.117 33.688 15.422 1 93.56 194 VAL A N 1
ATOM 1380 C CA . VAL A 1 194 ? 11.445 35.094 15.516 1 93.56 194 VAL A CA 1
ATOM 1381 C C . VAL A 1 194 ? 10.766 35.875 14.383 1 93.56 194 VAL A C 1
ATOM 1383 O O . VAL A 1 194 ? 10.188 36.938 14.602 1 93.56 194 VAL A O 1
ATOM 1386 N N . LEU A 1 195 ? 10.805 35.312 13.211 1 92.62 195 LEU A N 1
ATOM 1387 C CA . LEU A 1 195 ? 10.219 36 12.055 1 92.62 195 LEU A CA 1
ATOM 1388 C C . LEU A 1 195 ? 8.703 36.062 12.188 1 92.62 195 LEU A C 1
ATOM 1390 O O . LEU A 1 195 ? 8.094 37.094 11.828 1 92.62 195 LEU A O 1
ATOM 1394 N N . VAL A 1 196 ? 8.109 35 12.633 1 88.69 196 VAL A N 1
ATOM 1395 C CA . VAL A 1 196 ? 6.66 34.969 12.789 1 88.69 196 VAL A CA 1
ATOM 1396 C C . VAL A 1 196 ? 6.23 35.969 13.859 1 88.69 196 VAL A C 1
ATOM 1398 O O . VAL A 1 196 ? 5.234 36.656 13.688 1 88.69 196 VAL A O 1
ATOM 1401 N N . VAL A 1 197 ? 6.953 36.094 14.922 1 85.06 197 VAL A N 1
ATOM 1402 C CA . VAL A 1 197 ? 6.605 36.969 16.031 1 85.06 197 VAL A CA 1
ATOM 1403 C C . VAL A 1 197 ? 6.852 38.438 15.641 1 85.06 197 VAL A C 1
ATOM 1405 O O . VAL A 1 197 ? 6.082 39.312 16 1 85.06 197 VAL A O 1
ATOM 1408 N N . THR A 1 198 ? 7.914 38.688 14.898 1 88.12 198 THR A N 1
ATOM 1409 C CA . THR A 1 198 ? 8.289 40.062 14.594 1 88.12 198 THR A CA 1
ATOM 1410 C C . THR A 1 198 ? 7.57 40.531 13.336 1 88.12 198 THR A C 1
ATOM 1412 O O . THR A 1 198 ? 7.105 41.688 13.289 1 88.12 198 THR A O 1
ATOM 1415 N N . LEU A 1 199 ? 7.434 39.656 12.352 1 86.81 199 LEU A N 1
ATOM 1416 C CA . LEU A 1 199 ? 6.914 40.125 11.07 1 86.81 199 LEU A CA 1
ATOM 1417 C C . LEU A 1 199 ? 5.508 39.562 10.836 1 86.81 199 LEU A C 1
ATOM 1419 O O . LEU A 1 199 ? 4.82 40 9.898 1 86.81 199 LEU A O 1
ATOM 1423 N N . GLY A 1 200 ? 5.113 38.719 11.57 1 81.12 200 GLY A N 1
ATOM 1424 C CA . GLY A 1 200 ? 3.83 38.062 11.359 1 81.12 200 GLY A CA 1
ATOM 1425 C C . GLY A 1 200 ? 2.66 39.031 11.375 1 81.12 200 GLY A C 1
ATOM 1426 O O . GLY A 1 200 ? 1.778 38.938 10.516 1 81.12 200 GLY A O 1
ATOM 1427 N N . GLN A 1 201 ? 2.699 39.938 12.281 1 78.38 201 GLN A N 1
ATOM 1428 C CA . GLN A 1 201 ? 1.601 40.906 12.422 1 78.38 201 GLN A CA 1
ATOM 1429 C C . GLN A 1 201 ? 1.531 41.844 11.211 1 78.38 201 GLN A C 1
ATOM 1431 O O . GLN A 1 201 ? 0.446 42.25 10.812 1 78.38 201 GLN A O 1
ATOM 1436 N N . ARG A 1 202 ? 2.652 42.031 10.641 1 81.56 202 ARG A N 1
ATOM 1437 C CA . ARG A 1 202 ? 2.691 43 9.555 1 81.56 202 ARG A CA 1
ATOM 1438 C C . ARG A 1 202 ? 2.441 42.312 8.211 1 81.56 202 ARG A C 1
ATOM 1440 O O . ARG A 1 202 ? 1.878 42.938 7.297 1 81.56 202 ARG A O 1
ATOM 1447 N N . LEU A 1 203 ? 2.725 41.156 8.141 1 85.75 203 LEU A N 1
ATOM 1448 C CA . LEU A 1 203 ? 2.736 40.531 6.82 1 85.75 203 LEU A CA 1
ATOM 1449 C C . LEU A 1 203 ? 1.526 39.625 6.641 1 85.75 203 LEU A C 1
ATOM 1451 O O . LEU A 1 203 ? 1.168 39.25 5.516 1 85.75 203 LEU A O 1
ATOM 1455 N N . LEU A 1 204 ? 0.88 39.25 7.707 1 84.88 204 LEU A N 1
ATOM 1456 C CA . LEU A 1 204 ? -0.263 38.344 7.586 1 84.88 204 LEU A CA 1
ATOM 1457 C C . LEU A 1 204 ? -1.57 39.156 7.562 1 84.88 204 LEU A C 1
ATOM 1459 O O . LEU A 1 204 ? -1.712 40.156 8.266 1 84.88 204 LEU A O 1
ATOM 1463 N N . PRO A 1 205 ? -2.412 38.75 6.703 1 77.69 205 PRO A N 1
ATOM 1464 C CA . PRO A 1 205 ? -3.682 39.469 6.566 1 77.69 205 PRO A CA 1
ATOM 1465 C C . PRO A 1 205 ? -4.645 39.188 7.719 1 77.69 205 PRO A C 1
ATOM 1467 O O . PRO A 1 205 ? -4.508 38.188 8.414 1 77.69 205 PRO A O 1
ATOM 1470 N N . GLU A 1 206 ? -5.445 40.156 7.953 1 77.44 206 GLU A N 1
ATOM 1471 C CA . GLU A 1 206 ? -6.57 39.969 8.867 1 77.44 206 GLU A CA 1
ATOM 1472 C C . GLU A 1 206 ? -7.836 39.594 8.109 1 77.44 206 GLU A C 1
ATOM 1474 O O . GLU A 1 206 ? -8.406 40.406 7.379 1 77.44 206 GLU A O 1
ATOM 1479 N N . ARG A 1 207 ? -8.109 38.375 8.102 1 74.25 207 ARG A N 1
ATOM 1480 C CA . ARG A 1 207 ? -9.297 37.906 7.402 1 74.25 207 ARG A CA 1
ATOM 1481 C C . ARG A 1 207 ? -10.266 37.219 8.359 1 74.25 207 ARG A C 1
ATOM 1483 O O . ARG A 1 207 ? -9.844 36.656 9.375 1 74.25 207 ARG A O 1
ATOM 1490 N N . ALA A 1 208 ? -11.625 37.531 8.172 1 59.53 208 ALA A N 1
ATOM 1491 C CA . ALA A 1 208 ? -12.664 36.875 8.953 1 59.53 208 ALA A CA 1
ATOM 1492 C C . ALA A 1 208 ? -12.852 35.406 8.516 1 59.53 208 ALA A C 1
ATOM 1494 O O . ALA A 1 208 ? -12.867 35.125 7.324 1 59.53 208 ALA A O 1
ATOM 1495 N N . PRO A 1 209 ? -12.562 34.531 9.438 1 57.19 209 PRO A N 1
ATOM 1496 C CA . PRO A 1 209 ? -12.734 33.125 9.094 1 57.19 209 PRO A CA 1
ATOM 1497 C C . PRO A 1 209 ? -14.094 32.844 8.461 1 57.19 209 PRO A C 1
ATOM 1499 O O . PRO A 1 209 ? -15.078 33.5 8.773 1 57.19 209 PRO A O 1
ATOM 1502 N N . GLU A 1 210 ? -14.266 32.562 7.188 1 48.56 210 GLU A N 1
ATOM 1503 C CA . GLU A 1 210 ? -15.578 32.062 6.762 1 48.56 210 GLU A CA 1
ATOM 1504 C C . GLU A 1 210 ? -16.25 31.266 7.863 1 48.56 210 GLU A C 1
ATOM 1506 O O . GLU A 1 210 ? -15.578 30.75 8.766 1 48.56 210 GLU A O 1
ATOM 1511 N N . ARG A 1 211 ? -17.656 31.109 7.938 1 41.69 211 ARG A N 1
ATOM 1512 C CA . ARG A 1 211 ? -18.453 30.391 8.93 1 41.69 211 ARG A CA 1
ATOM 1513 C C . ARG A 1 211 ? -17.719 29.172 9.469 1 41.69 211 ARG A C 1
ATOM 1515 O O . ARG A 1 211 ? -17.391 28.25 8.711 1 41.69 211 ARG A O 1
ATOM 1522 N N . LEU A 1 212 ? -16.797 29.438 10.195 1 42.88 212 LEU A N 1
ATOM 1523 C CA . LEU A 1 212 ? -16.188 28.375 10.992 1 42.88 212 LEU A CA 1
ATOM 1524 C C . LEU A 1 212 ? -17.234 27.344 11.398 1 42.88 212 LEU A C 1
ATOM 1526 O O . LEU A 1 212 ? -17.562 27.203 12.578 1 42.88 212 LEU A O 1
ATOM 1530 N N . ALA A 1 213 ? -18.453 27.531 10.82 1 36.56 213 ALA A N 1
ATOM 1531 C CA . ALA A 1 213 ? -19.547 26.656 11.242 1 36.56 213 ALA A CA 1
ATOM 1532 C C . ALA A 1 213 ? -19.031 25.266 11.625 1 36.56 213 ALA A C 1
ATOM 1534 O O . ALA A 1 213 ? -19.438 24.719 12.648 1 36.56 213 ALA A O 1
ATOM 1535 N N . ASP A 1 214 ? -18.672 24.438 10.57 1 38.03 214 ASP A N 1
ATOM 1536 C CA . ASP A 1 214 ? -18.547 22.984 10.68 1 38.03 214 ASP A CA 1
ATOM 1537 C C . ASP A 1 214 ? -17.281 22.594 11.43 1 38.03 214 ASP A C 1
ATOM 1539 O O . ASP A 1 214 ? -16.875 21.422 11.422 1 38.03 214 ASP A O 1
ATOM 1543 N N . VAL A 1 215 ? -16.375 23.391 11.43 1 38.97 215 VAL A N 1
ATOM 1544 C CA . VAL A 1 215 ? -15.203 22.922 12.164 1 38.97 215 VAL A CA 1
ATOM 1545 C C . VAL A 1 215 ? -15.625 22.406 13.531 1 38.97 215 VAL A C 1
ATOM 1547 O O . VAL A 1 215 ? -16.719 22.688 14 1 38.97 215 VAL A O 1
ATOM 1550 N N . ALA A 1 216 ? -14.703 21.859 14.414 1 39.62 216 ALA A N 1
ATOM 1551 C CA . ALA A 1 216 ? -14.883 21.172 15.695 1 39.62 216 ALA A CA 1
ATOM 1552 C C . ALA A 1 216 ? -15.633 22.062 16.688 1 39.62 216 ALA A C 1
ATOM 1554 O O . ALA A 1 216 ? -15.062 23.016 17.234 1 39.62 216 ALA A O 1
ATOM 1555 N N . ALA A 1 217 ? -16.891 22.453 16.438 1 36.97 217 ALA A N 1
ATOM 1556 C CA . ALA A 1 217 ? -17.688 23.031 17.516 1 36.97 217 ALA A CA 1
ATOM 1557 C C . ALA A 1 217 ? -17.203 22.547 18.875 1 36.97 217 ALA A C 1
ATOM 1559 O O . ALA A 1 217 ? -16.969 21.359 19.078 1 36.97 217 ALA A O 1
ATOM 1560 N N . ASP A 1 218 ? -16.5 23.25 19.562 1 37.38 218 ASP A N 1
ATOM 1561 C CA . ASP A 1 218 ? -16.141 23.016 20.969 1 37.38 218 ASP A CA 1
ATOM 1562 C C . ASP A 1 218 ? -17.156 22.109 21.641 1 37.38 218 ASP A C 1
ATOM 1564 O O . ASP A 1 218 ? -18.359 22.375 21.594 1 37.38 218 ASP A O 1
ATOM 1568 N N . PRO A 1 219 ? -16.844 20.859 21.828 1 40.75 219 PRO A N 1
ATOM 1569 C CA . PRO A 1 219 ? -17.828 20.141 22.641 1 40.75 219 PRO A CA 1
ATOM 1570 C C . PRO A 1 219 ? -18.547 21.031 23.641 1 40.75 219 PRO A C 1
ATOM 1572 O O . PRO A 1 219 ? -19.719 20.812 23.953 1 40.75 219 PRO A O 1
ATOM 1575 N N . ARG A 1 220 ? -17.875 22.125 24.016 1 39.06 220 ARG A N 1
ATOM 1576 C CA . ARG A 1 220 ? -18.484 23 25.031 1 39.06 220 ARG A CA 1
ATOM 1577 C C . ARG A 1 220 ? -19.594 23.844 24.438 1 39.06 220 ARG A C 1
ATOM 1579 O O . ARG A 1 220 ? -20.609 24.094 25.094 1 39.06 220 ARG A O 1
ATOM 1586 N N . GLU A 1 221 ? -19.375 24.281 23.281 1 44.5 221 GLU A N 1
ATOM 1587 C CA . GLU A 1 221 ? -20.453 25.078 22.703 1 44.5 221 GLU A CA 1
ATOM 1588 C C . GLU A 1 221 ? -21.672 24.219 22.375 1 44.5 221 GLU A C 1
ATOM 1590 O O . GLU A 1 221 ? -22.812 24.672 22.5 1 44.5 221 GLU A O 1
ATOM 1595 N N . ARG A 1 222 ? -21.375 22.969 21.953 1 45.84 222 ARG A N 1
ATOM 1596 C CA . ARG A 1 222 ? -22.484 22.047 21.734 1 45.84 222 ARG A CA 1
ATOM 1597 C C . ARG A 1 222 ? -23.172 21.688 23.047 1 45.84 222 ARG A C 1
ATOM 1599 O O . ARG A 1 222 ? -24.406 21.594 23.109 1 45.84 222 ARG A O 1
ATOM 1606 N N . VAL A 1 223 ? -22.297 21.469 24 1 46.78 223 VAL A N 1
ATOM 1607 C CA . VAL A 1 223 ? -22.859 21.297 25.328 1 46.78 223 VAL A CA 1
ATOM 1608 C C . VAL A 1 223 ? -23.688 22.531 25.688 1 46.78 223 VAL A C 1
ATOM 1610 O O . VAL A 1 223 ? -24.766 22.422 26.266 1 46.78 223 VAL A O 1
ATOM 1613 N N . ARG A 1 224 ? -23.172 23.641 25.281 1 45.81 224 ARG A N 1
ATOM 1614 C CA . ARG A 1 224 ? -23.938 24.859 25.547 1 45.81 224 ARG A CA 1
ATOM 1615 C C . ARG A 1 224 ? -25.219 24.891 24.719 1 45.81 224 ARG A C 1
ATOM 1617 O O . ARG A 1 224 ? -26.266 25.297 25.203 1 45.81 224 ARG A O 1
ATOM 1624 N N . SER A 1 225 ? -25.094 24.453 23.531 1 52.16 225 SER A N 1
ATOM 1625 C CA . SER A 1 225 ? -26.312 24.422 22.719 1 52.16 225 SER A CA 1
ATOM 1626 C C . SER A 1 225 ? -27.281 23.359 23.203 1 52.16 225 SER A C 1
ATOM 1628 O O . SER A 1 225 ? -28.5 23.562 23.188 1 52.16 225 SER A O 1
ATOM 1630 N N . TRP A 1 226 ? -26.672 22.188 23.547 1 52.62 226 TRP A N 1
ATOM 1631 C CA . TRP A 1 226 ? -27.531 21.188 24.172 1 52.62 226 TRP A CA 1
ATOM 1632 C C . TRP A 1 226 ? -28.125 21.734 25.469 1 52.62 226 TRP A C 1
ATOM 1634 O O . TRP A 1 226 ? -29.297 21.484 25.781 1 52.62 226 TRP A O 1
ATOM 1644 N N . GLN A 1 227 ? -27.234 22.469 26.188 1 50.06 227 GLN A N 1
ATOM 1645 C CA . GLN A 1 227 ? -27.734 23.094 27.422 1 50.06 227 GLN A CA 1
ATOM 1646 C C . GLN A 1 227 ? -28.875 24.062 27.125 1 50.06 227 GLN A C 1
ATOM 1648 O O . GLN A 1 227 ? -29.844 24.141 27.875 1 50.06 227 GLN A O 1
ATOM 1653 N N . GLU A 1 228 ? -28.688 24.703 26.078 1 49.53 228 GLU A N 1
ATOM 1654 C CA . GLU A 1 228 ? -29.734 25.656 25.703 1 49.53 228 GLU A CA 1
ATOM 1655 C C . GLU A 1 228 ? -30.953 24.938 25.141 1 49.53 228 GLU A C 1
ATOM 1657 O O . GLU A 1 228 ? -32.094 25.344 25.391 1 49.53 228 GLU A O 1
ATOM 1662 N N . SER A 1 229 ? -30.688 23.922 24.375 1 52.12 229 SER A N 1
ATOM 1663 C CA . SER A 1 229 ? -31.797 23.25 23.719 1 52.12 229 SER A CA 1
ATOM 1664 C C . SER A 1 229 ? -32.469 22.266 24.656 1 52.12 229 SER A C 1
ATOM 1666 O O . SER A 1 229 ? -33.688 22.016 24.531 1 52.12 229 SER A O 1
ATOM 1668 N N . TYR A 1 230 ? -31.641 21.578 25.438 1 52.28 230 TYR A N 1
ATOM 1669 C CA . TYR A 1 230 ? -32.25 20.578 26.297 1 52.28 230 TYR A CA 1
ATOM 1670 C C . TYR A 1 230 ? -32.375 21.078 27.734 1 52.28 230 TYR A C 1
ATOM 1672 O O . TYR A 1 230 ? -32.875 20.375 28.609 1 52.28 230 TYR A O 1
ATOM 1680 N N . ALA A 1 231 ? -32.188 22.406 28.016 1 45.88 231 ALA A N 1
ATOM 1681 C CA . ALA A 1 231 ? -32.375 23.047 29.312 1 45.88 231 ALA A CA 1
ATOM 1682 C C . ALA A 1 231 ? -31.766 22.203 30.438 1 45.88 231 ALA A C 1
ATOM 1684 O O . ALA A 1 231 ? -32.25 22.234 31.562 1 45.88 231 ALA A O 1
ATOM 1685 N N . ALA A 1 232 ? -31.047 21.125 30.188 1 47.16 232 ALA A N 1
ATOM 1686 C CA . ALA A 1 232 ? -30.531 20.281 31.266 1 47.16 232 ALA A CA 1
ATOM 1687 C C . ALA A 1 232 ? -29.125 20.703 31.672 1 47.16 232 ALA A C 1
ATOM 1689 O O . ALA A 1 232 ? -28.359 21.219 30.844 1 47.16 232 ALA A O 1
ATOM 1690 N N . GLU A 1 233 ? -28.844 21.031 32.969 1 43.06 233 GLU A N 1
ATOM 1691 C CA . GLU A 1 233 ? -27.516 21.266 33.531 1 43.06 233 GLU A CA 1
ATOM 1692 C C . GLU A 1 233 ? -26.516 20.219 33.094 1 43.06 233 GLU A C 1
ATOM 1694 O O . GLU A 1 233 ? -26.391 19.172 33.719 1 43.06 233 GLU A O 1
ATOM 1699 N N . LEU A 1 234 ? -26.422 20 31.844 1 45.56 234 LEU A N 1
ATOM 1700 C CA . LEU A 1 234 ? -25.484 19 31.328 1 45.56 234 LEU A CA 1
ATOM 1701 C C . LEU A 1 234 ? -24.047 19.484 31.422 1 45.56 234 LEU A C 1
ATOM 1703 O O . LEU A 1 234 ? -23.719 20.562 30.938 1 45.56 234 LEU A O 1
ATOM 1707 N N . ASP A 1 235 ? -23.375 19.297 32.469 1 41.84 235 ASP A N 1
ATOM 1708 C CA . ASP A 1 235 ? -21.953 19.594 32.625 1 41.84 235 ASP A CA 1
ATOM 1709 C C . ASP A 1 235 ? -21.125 18.906 31.562 1 41.84 235 ASP A C 1
ATOM 1711 O O . ASP A 1 235 ? -21.125 17.672 31.469 1 41.84 235 ASP A O 1
ATOM 1715 N N . ALA A 1 236 ? -20.734 19.516 30.578 1 45.94 236 ALA A N 1
ATOM 1716 C CA . ALA A 1 236 ? -19.922 19.047 29.469 1 45.94 236 ALA A CA 1
ATOM 1717 C C . ALA A 1 236 ? -18.812 18.125 29.953 1 45.94 236 ALA A C 1
ATOM 1719 O O . ALA A 1 236 ? -18.5 17.125 29.297 1 45.94 236 ALA A O 1
ATOM 1720 N N . ALA A 1 237 ? -18.062 18.469 31.016 1 45.47 237 ALA A N 1
ATOM 1721 C CA . ALA A 1 237 ? -16.938 17.719 31.578 1 45.47 237 ALA A CA 1
ATOM 1722 C C . ALA A 1 237 ? -17.375 16.328 32.031 1 45.47 237 ALA A C 1
ATOM 1724 O O . ALA A 1 237 ? -16.594 15.383 32 1 45.47 237 ALA A O 1
ATOM 1725 N N . ARG A 1 238 ? -18.625 16.172 32.5 1 46.69 238 ARG A N 1
ATOM 1726 C CA . ARG A 1 238 ? -19.141 14.898 33 1 46.69 238 ARG A CA 1
ATOM 1727 C C . ARG A 1 238 ? -19.75 14.062 31.891 1 46.69 238 ARG A C 1
ATOM 1729 O O . ARG A 1 238 ? -19.891 12.844 32.031 1 46.69 238 ARG A O 1
ATOM 1736 N N . LEU A 1 239 ? -20.172 14.656 30.859 1 49.03 239 LEU A N 1
ATOM 1737 C CA . LEU A 1 239 ? -20.891 13.969 29.797 1 49.03 239 LEU A CA 1
ATOM 1738 C C . LEU A 1 239 ? -19.906 13.305 28.828 1 49.03 239 LEU A C 1
ATOM 1740 O O . LEU A 1 239 ? -20.25 12.312 28.172 1 49.03 239 LEU A O 1
ATOM 1744 N N . PHE A 1 240 ? -18.734 13.891 28.703 1 46.44 240 PHE A N 1
ATOM 1745 C CA . PHE A 1 240 ? -17.719 13.32 27.812 1 46.44 240 PHE A CA 1
ATOM 1746 C C . PHE A 1 240 ? -16.531 12.797 28.609 1 46.44 240 PHE A C 1
ATOM 1748 O O . PHE A 1 240 ? -15.789 13.578 29.219 1 46.44 240 PHE A O 1
ATOM 1755 N N . THR A 1 241 ? -16.703 11.672 29.125 1 46.84 241 THR A N 1
ATOM 1756 C CA . THR A 1 241 ? -15.508 11.031 29.688 1 46.84 241 THR A CA 1
ATOM 1757 C C . THR A 1 241 ? -14.797 10.203 28.609 1 46.84 241 THR A C 1
ATOM 1759 O O . THR A 1 241 ? -15.375 9.914 27.562 1 46.84 241 THR A O 1
ATOM 1762 N N . GLY A 1 242 ? -13.43 9.992 28.797 1 49.72 242 GLY A N 1
ATOM 1763 C CA . GLY A 1 242 ? -12.602 9.195 27.922 1 49.72 242 GLY A CA 1
ATOM 1764 C C . GLY A 1 242 ? -13.281 7.934 27.422 1 49.72 242 GLY A C 1
ATOM 1765 O O . GLY A 1 242 ? -13.055 7.492 26.297 1 49.72 242 GLY A O 1
ATOM 1766 N N . THR A 1 243 ? -14.227 7.367 28.188 1 55.72 243 THR A N 1
ATOM 1767 C CA . THR A 1 243 ? -14.82 6.074 27.844 1 55.72 243 THR A CA 1
ATOM 1768 C C . THR A 1 243 ? -16.281 6.234 27.469 1 55.72 243 THR A C 1
ATOM 1770 O O . THR A 1 243 ? -16.891 5.324 26.906 1 55.72 243 THR A O 1
ATOM 1773 N N . THR A 1 244 ? -16.812 7.383 27.922 1 58.5 244 THR A N 1
ATOM 1774 C CA . THR A 1 244 ? -18.234 7.566 27.672 1 58.5 244 THR A CA 1
ATOM 1775 C C . THR A 1 244 ? -18.484 8.812 26.828 1 58.5 244 THR A C 1
ATOM 1777 O O . THR A 1 244 ? -17.719 9.781 26.922 1 58.5 244 THR A O 1
ATOM 1780 N N . GLY A 1 245 ? -19.297 8.742 25.828 1 62.44 245 GLY A N 1
ATOM 1781 C CA . GLY A 1 245 ? -19.688 9.867 24.984 1 62.44 245 GLY A CA 1
ATOM 1782 C C . GLY A 1 245 ? -21.188 10.094 24.969 1 62.44 245 GLY A C 1
ATOM 1783 O O . GLY A 1 245 ? -21.953 9.32 25.562 1 62.44 245 GLY A O 1
ATOM 1784 N N . VAL A 1 246 ? -21.609 11.25 24.594 1 64.12 246 VAL A N 1
ATOM 1785 C CA . VAL A 1 246 ? -23.031 11.594 24.422 1 64.12 246 VAL A CA 1
ATOM 1786 C C . VAL A 1 246 ? -23.328 11.82 22.938 1 64.12 246 VAL A C 1
ATOM 1788 O O . VAL A 1 246 ? -22.547 12.461 22.234 1 64.12 246 VAL A O 1
ATOM 1791 N N . VAL A 1 247 ? -24.266 11.148 22.422 1 70.38 247 VAL A N 1
ATOM 1792 C CA . VAL A 1 247 ? -24.672 11.336 21.031 1 70.38 247 VAL A CA 1
ATOM 1793 C C . VAL A 1 247 ? -26.156 11.719 20.984 1 70.38 247 VAL A C 1
ATOM 1795 O O . VAL A 1 247 ? -26.953 11.211 21.766 1 70.38 247 VAL A O 1
ATOM 1798 N N . GLU A 1 248 ? -26.406 12.664 20.219 1 69.31 248 GLU A N 1
ATOM 1799 C CA . GLU A 1 248 ? -27.797 13 19.938 1 69.31 248 GLU A CA 1
ATOM 1800 C C . GLU A 1 248 ? -28.359 12.156 18.797 1 69.31 248 GLU A C 1
ATOM 1802 O O . GLU A 1 248 ? -27.75 12.094 17.719 1 69.31 248 GLU A O 1
ATOM 1807 N N . VAL A 1 249 ? -29.359 11.375 19.094 1 73.62 249 VAL A N 1
ATOM 1808 C CA . VAL A 1 249 ? -29.969 10.539 18.062 1 73.62 249 VAL A CA 1
ATOM 1809 C C . VAL A 1 249 ? -31.422 10.953 17.844 1 73.62 249 VAL A C 1
ATOM 1811 O O . VAL A 1 249 ? -32.094 11.406 18.781 1 73.62 249 VAL A O 1
ATOM 1814 N N . LEU A 1 250 ? -31.828 10.805 16.594 1 71.81 250 LEU A N 1
ATOM 1815 C CA . LEU A 1 250 ? -33.219 10.953 16.234 1 71.81 250 LEU A CA 1
ATOM 1816 C C . LEU A 1 250 ? -33.906 9.594 16.078 1 71.81 250 LEU A C 1
ATOM 1818 O O . LEU A 1 250 ? -33.281 8.648 15.562 1 71.81 250 LEU A O 1
ATOM 1822 N N . ILE A 1 251 ? -35.062 9.438 16.625 1 71.06 251 ILE A N 1
ATOM 1823 C CA . ILE A 1 251 ? -35.812 8.203 16.484 1 71.06 251 ILE A CA 1
ATOM 1824 C C . ILE A 1 251 ? -36.344 8.078 15.055 1 71.06 251 ILE A C 1
ATOM 1826 O O . ILE A 1 251 ? -37.031 8.984 14.562 1 71.06 251 ILE A O 1
ATOM 1830 N N . ALA A 1 252 ? -36.031 6.941 14.398 1 68.5 252 ALA A N 1
ATOM 1831 C CA . ALA A 1 252 ? -36.438 6.684 13.023 1 68.5 252 ALA A CA 1
ATOM 1832 C C . ALA A 1 252 ? -37.938 6.434 12.938 1 68.5 252 ALA A C 1
ATOM 1834 O O . ALA A 1 252 ? -38.562 6.004 13.914 1 68.5 252 ALA A O 1
ATOM 1835 N N . PRO A 1 253 ? -38.562 6.805 11.852 1 63.25 253 PRO A N 1
ATOM 1836 C CA . PRO A 1 253 ? -40 6.645 11.719 1 63.25 253 PRO A CA 1
ATOM 1837 C C . PRO A 1 253 ? -40.469 5.188 11.836 1 63.25 253 PRO A C 1
ATOM 1839 O O . PRO A 1 253 ? -41.562 4.914 12.273 1 63.25 253 PRO A O 1
ATOM 1842 N N . ARG A 1 254 ? -39.594 4.309 11.469 1 60.03 254 ARG A N 1
ATOM 1843 C CA . ARG A 1 254 ? -39.969 2.9 11.57 1 60.03 254 ARG A CA 1
ATOM 1844 C C . ARG A 1 254 ? -39.188 2.207 12.68 1 60.03 254 ARG A C 1
ATOM 1846 O O . ARG A 1 254 ? -38.906 1.01 12.602 1 60.03 254 ARG A O 1
ATOM 1853 N N . SER A 1 255 ? -38.938 2.982 13.641 1 67.56 255 SER A N 1
ATOM 1854 C CA . SER A 1 255 ? -38.156 2.436 14.758 1 67.56 255 SER A CA 1
ATOM 1855 C C . SER A 1 255 ? -39.031 1.558 15.648 1 67.56 255 SER A C 1
ATOM 1857 O O . SER A 1 255 ? -40.219 1.83 15.828 1 67.56 255 SER A O 1
ATOM 1859 N N . THR A 1 256 ? -38.562 0.478 15.961 1 67.88 256 THR A N 1
ATOM 1860 C CA . THR A 1 256 ? -39.25 -0.384 16.906 1 67.88 256 THR A CA 1
ATOM 1861 C C . THR A 1 256 ? -39.344 0.294 18.281 1 67.88 256 THR A C 1
ATOM 1863 O O . THR A 1 256 ? -40.031 -0.206 19.172 1 67.88 256 THR A O 1
ATOM 1866 N N . LEU A 1 257 ? -38.812 1.463 18.359 1 69.75 257 LEU A N 1
ATOM 1867 C CA . LEU A 1 257 ? -38.781 2.152 19.641 1 69.75 257 LEU A CA 1
ATOM 1868 C C . LEU A 1 257 ? -39.969 3.109 19.766 1 69.75 257 LEU A C 1
ATOM 1870 O O . LEU A 1 257 ? -40.219 3.67 20.828 1 69.75 257 LEU A O 1
ATOM 1874 N N . ILE A 1 258 ? -40.625 3.174 18.719 1 71.81 258 ILE A N 1
ATOM 1875 C CA . ILE A 1 258 ? -41.75 4.094 18.734 1 71.81 258 ILE A CA 1
ATOM 1876 C C . ILE A 1 258 ? -42.812 3.582 19.688 1 71.81 258 ILE A C 1
ATOM 1878 O O . ILE A 1 258 ? -43.188 2.408 19.656 1 71.81 258 ILE A O 1
ATOM 1882 N N . GLY A 1 259 ? -43.25 4.438 20.547 1 72.56 259 GLY A N 1
ATOM 1883 C CA . GLY A 1 259 ? -44.281 4.078 21.531 1 72.56 259 GLY A CA 1
ATOM 1884 C C . GLY A 1 259 ? -43.719 3.711 22.875 1 72.56 259 GLY A C 1
ATOM 1885 O O . GLY A 1 259 ? -44.438 3.631 23.875 1 72.56 259 GLY A O 1
ATOM 1886 N N . ARG A 1 260 ? -42.406 3.475 22.859 1 74.19 260 ARG A N 1
ATOM 1887 C CA . ARG A 1 260 ? -41.812 3.15 24.141 1 74.19 260 ARG A CA 1
ATOM 1888 C C . ARG A 1 260 ? -41.656 4.398 25 1 74.19 260 ARG A C 1
ATOM 1890 O O . ARG A 1 260 ? -41.281 5.461 24.516 1 74.19 260 ARG A O 1
ATOM 1897 N N . ARG A 1 261 ? -42.031 4.207 26.172 1 73.12 261 ARG A N 1
ATOM 1898 C CA . ARG A 1 261 ? -41.906 5.324 27.109 1 73.12 261 ARG A CA 1
ATOM 1899 C C . ARG A 1 261 ? -40.5 5.453 27.656 1 73.12 261 ARG A C 1
ATOM 1901 O O . ARG A 1 261 ? -39.906 4.477 28.141 1 73.12 261 ARG A O 1
ATOM 1908 N N . VAL A 1 262 ? -39.969 6.586 27.375 1 71.75 262 VAL A N 1
ATOM 1909 C CA . VAL A 1 262 ? -38.594 6.824 27.812 1 71.75 262 VAL A CA 1
ATOM 1910 C C . VAL A 1 262 ? -38.531 8.086 28.672 1 71.75 262 VAL A C 1
ATOM 1912 O O . VAL A 1 262 ? -39.25 9.039 28.438 1 71.75 262 VAL A O 1
ATOM 1915 N N . SER A 1 263 ? -37.875 7.953 29.781 1 69.56 263 SER A N 1
ATOM 1916 C CA . SER A 1 263 ? -37.656 9.086 30.672 1 69.56 263 SER A CA 1
ATOM 1917 C C . SER A 1 263 ? -36.156 9.398 30.797 1 69.56 263 SER A C 1
ATOM 1919 O O . SER A 1 263 ? -35.312 8.508 30.656 1 69.56 263 SER A O 1
ATOM 1921 N N . PRO A 1 264 ? -35.844 10.734 30.859 1 67.19 264 PRO A N 1
ATOM 1922 C CA . PRO A 1 264 ? -34.438 11.047 31.125 1 67.19 264 PRO A CA 1
ATOM 1923 C C . PRO A 1 264 ? -33.875 10.297 32.312 1 67.19 264 PRO A C 1
ATOM 1925 O O . PRO A 1 264 ? -34.5 10.227 33.375 1 67.19 264 PRO A O 1
ATOM 1928 N N . GLY A 1 265 ? -32.719 9.617 32.156 1 65.12 265 GLY A N 1
ATOM 1929 C CA . GLY A 1 265 ? -32.125 8.789 33.188 1 65.12 265 GLY A CA 1
ATOM 1930 C C . GLY A 1 265 ? -32.344 7.305 32.969 1 65.12 265 GLY A C 1
ATOM 1931 O O . GLY A 1 265 ? -31.734 6.473 33.656 1 65.12 265 GLY A O 1
ATOM 1932 N N . MET A 1 266 ? -33.25 6.957 32.062 1 64.81 266 MET A N 1
ATOM 1933 C CA . MET A 1 266 ? -33.562 5.555 31.797 1 64.81 266 MET A CA 1
ATOM 1934 C C . MET A 1 266 ? -32.438 4.879 31.016 1 64.81 266 MET A C 1
ATOM 1936 O O . MET A 1 266 ? -31.859 5.48 30.125 1 64.81 266 MET A O 1
ATOM 1940 N N . THR A 1 267 ? -31.984 3.762 31.547 1 64.25 267 THR A N 1
ATOM 1941 C CA . THR A 1 267 ? -30.969 2.965 30.859 1 64.25 267 THR A CA 1
ATOM 1942 C C . THR A 1 267 ? -31.609 2.074 29.797 1 64.25 267 THR A C 1
ATOM 1944 O O . THR A 1 267 ? -32.719 1.572 29.984 1 64.25 267 THR A O 1
ATOM 1947 N N . THR A 1 268 ? -31.203 2.244 28.594 1 60.75 268 THR A N 1
ATOM 1948 C CA . THR A 1 268 ? -31.703 1.356 27.547 1 60.75 268 THR A CA 1
ATOM 1949 C C . THR A 1 268 ? -31.312 -0.091 27.844 1 60.75 268 THR A C 1
ATOM 1951 O O . THR A 1 268 ? -30.188 -0.365 28.266 1 60.75 268 THR A O 1
ATOM 1954 N N . ARG A 1 269 ? -32.25 -0.933 28.047 1 51.31 269 ARG A N 1
ATOM 1955 C CA . ARG A 1 269 ? -32.094 -2.305 28.516 1 51.31 269 ARG A CA 1
ATOM 1956 C C . ARG A 1 269 ? -30.906 -2.984 27.844 1 51.31 269 ARG A C 1
ATOM 1958 O O . ARG A 1 269 ? -30.125 -3.693 28.484 1 51.31 269 ARG A O 1
ATOM 1965 N N . ASP A 1 270 ? -30.797 -2.941 26.484 1 53.47 270 ASP A N 1
ATOM 1966 C CA . ASP A 1 270 ? -29.906 -3.875 25.797 1 53.47 270 ASP A CA 1
ATOM 1967 C C . ASP A 1 270 ? -28.562 -3.221 25.469 1 53.47 270 ASP A C 1
ATOM 1969 O O . ASP A 1 270 ? -27.594 -3.908 25.141 1 53.47 270 ASP A O 1
ATOM 1973 N N . GLU A 1 271 ? -28.438 -1.894 25.594 1 56.84 271 GLU A N 1
ATOM 1974 C CA . GLU A 1 271 ? -27.203 -1.373 24.984 1 56.84 271 GLU A CA 1
ATOM 1975 C C . GLU A 1 271 ? -26.438 -0.503 25.969 1 56.84 271 GLU A C 1
ATOM 1977 O O . GLU A 1 271 ? -25.406 0.088 25.609 1 56.84 271 GLU A O 1
ATOM 1982 N N . ASP A 1 272 ? -26.75 -0.633 27.328 1 60.88 272 ASP A N 1
ATOM 1983 C CA . ASP A 1 272 ? -26.062 0.134 28.375 1 60.88 272 ASP A CA 1
ATOM 1984 C C . ASP A 1 272 ? -26.031 1.62 28.016 1 60.88 272 ASP A C 1
ATOM 1986 O O . ASP A 1 272 ? -25.016 2.285 28.219 1 60.88 272 ASP A O 1
ATOM 1990 N N . LEU A 1 273 ? -26.969 2.074 27.453 1 74.81 273 LEU A N 1
ATOM 1991 C CA . LEU A 1 273 ? -27.078 3.494 27.125 1 74.81 273 LEU A CA 1
ATOM 1992 C C . LEU A 1 273 ? -28.062 4.184 28.062 1 74.81 273 LEU A C 1
ATOM 1994 O O . LEU A 1 273 ? -29.031 3.566 28.5 1 74.81 273 LEU A O 1
ATOM 1998 N N . VAL A 1 274 ? -27.703 5.375 28.469 1 75.38 274 VAL A N 1
ATOM 1999 C CA . VAL A 1 274 ? -28.562 6.16 29.359 1 75.38 274 VAL A CA 1
ATOM 2000 C C . VAL A 1 274 ? -29.156 7.34 28.594 1 75.38 274 VAL A C 1
ATOM 2002 O O . VAL A 1 274 ? -28.438 8.07 27.906 1 75.38 274 VAL A O 1
ATOM 2005 N N . VAL A 1 275 ? -30.422 7.418 28.594 1 76.25 275 VAL A N 1
ATOM 2006 C CA . VAL A 1 275 ? -31.094 8.562 27.984 1 76.25 275 VAL A CA 1
ATOM 2007 C C . VAL A 1 275 ? -30.922 9.797 28.875 1 76.25 275 VAL A C 1
ATOM 2009 O O . VAL A 1 275 ? -31.297 9.781 30.047 1 76.25 275 VAL A O 1
ATOM 2012 N N . VAL A 1 276 ? -30.25 10.75 28.375 1 73.31 276 VAL A N 1
ATOM 2013 C CA . VAL A 1 276 ? -29.953 11.938 29.156 1 73.31 276 VAL A CA 1
ATOM 2014 C C . VAL A 1 276 ? -31.062 12.961 29 1 73.31 276 VAL A C 1
ATOM 2016 O O . VAL A 1 276 ? -31.484 13.594 29.969 1 73.31 276 VAL A O 1
ATOM 2019 N N . ALA A 1 277 ? -31.469 13.203 27.766 1 71.19 277 ALA A N 1
ATOM 2020 C CA . ALA A 1 277 ? -32.5 14.203 27.516 1 71.19 277 ALA A CA 1
ATOM 2021 C C . ALA A 1 277 ? -33.344 13.828 26.281 1 71.19 277 ALA A C 1
ATOM 2023 O O . ALA A 1 277 ? -32.875 13.078 25.422 1 71.19 277 ALA A O 1
ATOM 2024 N N . LEU A 1 278 ? -34.625 14.25 26.328 1 70.31 278 LEU A N 1
ATOM 2025 C CA . LEU A 1 278 ? -35.531 14.016 25.234 1 70.31 278 LEU A CA 1
ATOM 2026 C C . LEU A 1 278 ? -36.156 15.32 24.766 1 70.31 278 LEU A C 1
ATOM 2028 O O . LEU A 1 278 ? -36.5 16.188 25.578 1 70.31 278 LEU A O 1
ATOM 2032 N N . ARG A 1 279 ? -36.094 15.539 23.484 1 67.94 279 ARG A N 1
ATOM 2033 C CA . ARG A 1 279 ? -36.75 16.688 22.891 1 67.94 279 ARG A CA 1
ATOM 2034 C C . ARG A 1 279 ? -37.781 16.266 21.844 1 67.94 279 ARG A C 1
ATOM 2036 O O . ARG A 1 279 ? -37.469 15.469 20.953 1 67.94 279 ARG A O 1
ATOM 2043 N N . ARG A 1 280 ? -39 16.719 22.031 1 64.56 280 ARG A N 1
ATOM 2044 C CA . ARG A 1 280 ? -40.094 16.406 21.109 1 64.56 280 ARG A CA 1
ATOM 2045 C C . ARG A 1 280 ? -39.906 17.172 19.797 1 64.56 280 ARG A C 1
ATOM 2047 O O . ARG A 1 280 ? -39.531 18.328 19.797 1 64.56 280 ARG A O 1
ATOM 2054 N N . ALA A 1 281 ? -40.125 16.531 18.609 1 61.44 281 ALA A N 1
ATOM 2055 C CA . ALA A 1 281 ? -40 17.094 17.266 1 61.44 281 ALA A CA 1
ATOM 2056 C C . ALA A 1 281 ? -40.938 18.281 17.094 1 61.44 281 ALA A C 1
ATOM 2058 O O . ALA A 1 281 ? -40.625 19.234 16.375 1 61.44 281 ALA A O 1
ATOM 2059 N N . SER A 1 282 ? -42.156 18.391 17.469 1 52.66 282 SER A N 1
ATOM 2060 C CA . SER A 1 282 ? -43.188 19.406 17.266 1 52.66 282 SER A CA 1
ATOM 2061 C C . SER A 1 282 ? -42.906 20.672 18.062 1 52.66 282 SER A C 1
ATOM 2063 O O . SER A 1 282 ? -43.531 21.703 17.875 1 52.66 282 SER A O 1
ATOM 2065 N N . ASP A 1 283 ? -42.219 20.734 19.172 1 45.75 283 ASP A N 1
ATOM 2066 C CA . ASP A 1 283 ? -42.062 21.922 20 1 45.75 283 ASP A CA 1
ATOM 2067 C C . ASP A 1 283 ? -40.75 22.672 19.641 1 45.75 283 ASP A C 1
ATOM 2069 O O . ASP A 1 283 ? -39.688 22.359 20.188 1 45.75 283 ASP A O 1
ATOM 2073 N N . PRO A 1 284 ? -40.781 23.234 18.391 1 42.38 284 PRO A N 1
ATOM 2074 C CA . PRO A 1 284 ? -39.562 23.953 18.016 1 42.38 284 PRO A CA 1
ATOM 2075 C C . PRO A 1 284 ? -39.062 24.891 19.094 1 42.38 284 PRO A C 1
ATOM 2077 O O . PRO A 1 284 ? -37.906 25.344 19.047 1 42.38 284 PRO A O 1
ATOM 2080 N N . SER A 1 285 ? -40 25.938 19.578 1 38.72 285 SER A N 1
ATOM 2081 C CA . SER A 1 285 ? -39.656 27.078 20.438 1 38.72 285 SER A CA 1
ATOM 2082 C C . SER A 1 285 ? -39.125 26.625 21.781 1 38.72 285 SER A C 1
ATOM 2084 O O . SER A 1 285 ? -39.688 25.75 22.438 1 38.72 285 SER A O 1
ATOM 2086 N N . GLY A 1 286 ? -37.844 26.547 21.953 1 39.28 286 GLY A N 1
ATOM 2087 C CA . GLY A 1 286 ? -37.156 26.484 23.234 1 39.28 286 GLY A CA 1
ATOM 2088 C C . GLY A 1 286 ? -37.938 27.141 24.359 1 39.28 286 GLY A C 1
ATOM 2089 O O . GLY A 1 286 ? -37.344 27.625 25.328 1 39.28 286 GLY A O 1
ATOM 2090 N N . GLY A 1 287 ? -39.156 27.609 24.016 1 35.41 287 GLY A N 1
ATOM 2091 C CA . GLY A 1 287 ? -39.656 28.344 25.172 1 35.41 287 GLY A CA 1
ATOM 2092 C C . GLY A 1 287 ? -39.531 27.578 26.469 1 35.41 287 GLY A C 1
ATOM 2093 O O . GLY A 1 287 ? -39.219 26.391 26.453 1 35.41 287 GLY A O 1
ATOM 2094 N N . SER A 1 288 ? -39.625 28.391 27.578 1 35.06 288 SER A N 1
ATOM 2095 C CA . SER A 1 288 ? -39.438 28.219 29.016 1 35.06 288 SER A CA 1
ATOM 2096 C C . SER A 1 288 ? -40.094 26.922 29.5 1 35.06 288 SER A C 1
ATOM 2098 O O . SER A 1 288 ? -39.812 26.469 30.609 1 35.06 288 SER A O 1
ATOM 2100 N N . ASP A 1 289 ? -41.25 26.531 28.828 1 33.47 289 ASP A N 1
ATOM 2101 C CA . ASP A 1 289 ? -41.906 25.469 29.578 1 33.47 289 ASP A CA 1
ATOM 2102 C C . ASP A 1 289 ? -41.312 24.109 29.266 1 33.47 289 ASP A C 1
ATOM 2104 O O . ASP A 1 289 ? -41.969 23.234 28.719 1 33.47 289 ASP A O 1
ATOM 2108 N N . ALA A 1 290 ? -40.156 24.016 28.719 1 39.34 290 ALA A N 1
ATOM 2109 C CA . ALA A 1 290 ? -39.469 22.734 28.844 1 39.34 290 ALA A CA 1
ATOM 2110 C C . ALA A 1 290 ? -39.594 22.172 30.25 1 39.34 290 ALA A C 1
ATOM 2112 O O . ALA A 1 290 ? -38.75 22.422 31.109 1 39.34 290 ALA A O 1
ATOM 2113 N N . SER A 1 291 ? -40.75 22.297 30.875 1 34.06 291 SER A N 1
ATOM 2114 C CA . SER A 1 291 ? -40.875 21.547 32.125 1 34.06 291 SER A CA 1
ATOM 2115 C C . SER A 1 291 ? -40.25 20.156 32.031 1 34.06 291 SER A C 1
ATOM 2117 O O . SER A 1 291 ? -40.406 19.484 31 1 34.06 291 SER A O 1
ATOM 2119 N N . ALA A 1 292 ? -39.094 19.906 32.656 1 39.44 292 ALA A N 1
ATOM 2120 C CA . ALA A 1 292 ? -38.656 18.625 33.188 1 39.44 292 ALA A CA 1
ATOM 2121 C C . ALA A 1 292 ? -39.812 17.656 33.312 1 39.44 292 ALA A C 1
ATOM 2123 O O . ALA A 1 292 ? -40.406 17.5 34.406 1 39.44 292 ALA A O 1
ATOM 2124 N N . SER A 1 293 ? -40.75 17.609 32.531 1 39.56 293 SER A N 1
ATOM 2125 C CA . SER A 1 293 ? -41.75 16.625 32.875 1 39.56 293 SER A CA 1
ATOM 2126 C C . SER A 1 293 ? -41.125 15.266 33.156 1 39.56 293 SER A C 1
ATOM 2128 O O . SER A 1 293 ? -40.438 14.711 32.281 1 39.56 293 SER A O 1
ATOM 2130 N N . SER A 1 294 ? -40.5 15.078 34.312 1 45.62 294 SER A N 1
ATOM 2131 C CA . SER A 1 294 ? -40 13.938 35.062 1 45.62 294 SER A CA 1
ATOM 2132 C C . SER A 1 294 ? -40.719 12.648 34.656 1 45.62 294 SER A C 1
ATOM 2134 O O . SER A 1 294 ? -40.406 11.578 35.188 1 45.62 294 SER A O 1
ATOM 2136 N N . GLY A 1 295 ? -41.812 12.695 33.75 1 52.22 295 GLY A N 1
ATOM 2137 C CA . GLY A 1 295 ? -42.562 11.453 33.531 1 52.22 295 GLY A CA 1
ATOM 2138 C C . GLY A 1 295 ? -42.188 10.773 32.219 1 52.22 295 GLY A C 1
ATOM 2139 O O . GLY A 1 295 ? -41.438 11.336 31.406 1 52.22 295 GLY A O 1
ATOM 2140 N N . ALA A 1 296 ? -42.281 9.523 32 1 62.91 296 ALA A N 1
ATOM 2141 C CA . ALA A 1 296 ? -42.125 8.625 30.859 1 62.91 296 ALA A CA 1
ATOM 2142 C C . ALA A 1 296 ? -42.938 9.094 29.656 1 62.91 296 ALA A C 1
ATOM 2144 O O . ALA A 1 296 ? -44.156 9.367 29.797 1 62.91 296 ALA A O 1
ATOM 2145 N N . LEU A 1 297 ? -42.281 9.695 28.656 1 70.31 297 LEU A N 1
ATOM 2146 C CA . LEU A 1 297 ? -42.969 10.086 27.422 1 70.31 297 LEU A CA 1
ATOM 2147 C C . LEU A 1 297 ? -42.812 9.023 26.344 1 70.31 297 LEU A C 1
ATOM 2149 O O . LEU A 1 297 ? -41.75 8.422 26.219 1 70.31 297 LEU A O 1
ATOM 2153 N N . PRO A 1 298 ? -43.844 8.719 25.734 1 74.62 298 PRO A N 1
ATOM 2154 C CA . PRO A 1 298 ? -43.75 7.781 24.609 1 74.62 298 PRO A CA 1
ATOM 2155 C C . PRO A 1 298 ? -42.969 8.359 23.438 1 74.62 298 PRO A C 1
ATOM 2157 O O . PRO A 1 298 ? -43.188 9.492 23.031 1 74.62 298 PRO A O 1
ATOM 2160 N N . LEU A 1 299 ? -42 7.641 23.062 1 75.38 299 LEU A N 1
ATOM 2161 C CA . LEU A 1 299 ? -41.125 8.062 21.969 1 75.38 299 LEU A CA 1
ATOM 2162 C C . LEU A 1 299 ? -41.906 8.125 20.641 1 75.38 299 LEU A C 1
ATOM 2164 O O . LEU A 1 299 ? -42.75 7.277 20.391 1 75.38 299 LEU A O 1
ATOM 2168 N N . GLN A 1 300 ? -41.844 9.188 19.984 1 73.19 300 GLN A N 1
ATOM 2169 C CA . GLN A 1 300 ? -42.406 9.367 18.656 1 73.19 300 GLN A CA 1
ATOM 2170 C C . GLN A 1 300 ? -41.312 9.523 17.594 1 73.19 300 GLN A C 1
ATOM 2172 O O . GLN A 1 300 ? -40.188 9.828 17.922 1 73.19 300 GLN A O 1
ATOM 2177 N N . ALA A 1 301 ? -41.812 9.25 16.359 1 71.44 301 ALA A N 1
ATOM 2178 C CA . ALA A 1 301 ? -40.875 9.43 15.25 1 71.44 301 ALA A CA 1
ATOM 2179 C C . ALA A 1 301 ? -40.406 10.875 15.148 1 71.44 301 ALA A C 1
ATOM 2181 O O . ALA A 1 301 ? -41.219 11.805 15.227 1 71.44 301 ALA A O 1
ATOM 2182 N N . GLY A 1 302 ? -39.125 11.094 15.078 1 66.88 302 GLY A N 1
ATOM 2183 C CA . GLY A 1 302 ? -38.594 12.43 14.938 1 66.88 302 GLY A CA 1
ATOM 2184 C C . GLY A 1 302 ? -38.125 13.023 16.25 1 66.88 302 GLY A C 1
ATOM 2185 O O . GLY A 1 302 ? -37.5 14.094 16.281 1 66.88 302 GLY A O 1
ATOM 2186 N N . ASP A 1 303 ? -38.375 12.414 17.359 1 69.12 303 ASP A N 1
ATOM 2187 C CA . ASP A 1 303 ? -37.875 12.898 18.641 1 69.12 303 ASP A CA 1
ATOM 2188 C C . ASP A 1 303 ? -36.375 12.828 18.719 1 69.12 303 ASP A C 1
ATOM 2190 O O . ASP A 1 303 ? -35.75 11.914 18.156 1 69.12 303 ASP A O 1
ATOM 2194 N N . SER A 1 304 ? -35.844 13.922 19.266 1 73.75 304 SER A N 1
ATOM 2195 C CA . SER A 1 304 ? -34.406 13.93 19.516 1 73.75 304 SER A CA 1
ATOM 2196 C C . SER A 1 304 ? -34.094 13.43 20.922 1 73.75 304 SER A C 1
ATOM 2198 O O . SER A 1 304 ? -34.719 13.852 21.891 1 73.75 304 SER A O 1
ATOM 2200 N N . VAL A 1 305 ? -33.219 12.438 20.953 1 74.31 305 VAL A N 1
ATOM 2201 C CA . VAL A 1 305 ? -32.844 11.859 22.234 1 74.31 305 VAL A CA 1
ATOM 2202 C C . VAL A 1 305 ? -31.328 11.969 22.422 1 74.31 305 VAL A C 1
ATOM 2204 O O . VAL A 1 305 ? -30.562 11.656 21.5 1 74.31 305 VAL A O 1
ATOM 2207 N N . LEU A 1 306 ? -30.984 12.477 23.5 1 73.69 306 LEU A N 1
ATOM 2208 C CA . LEU A 1 306 ? -29.578 12.492 23.891 1 73.69 306 LEU A CA 1
ATOM 2209 C C . LEU A 1 306 ? -29.234 11.25 24.719 1 73.69 306 LEU A C 1
ATOM 2211 O O . LEU A 1 306 ? -29.828 11 25.766 1 73.69 306 LEU A O 1
ATOM 2215 N N . VAL A 1 307 ? -28.391 10.461 24.172 1 74.88 307 VAL A N 1
ATOM 2216 C CA . VAL A 1 307 ? -28.031 9.211 24.844 1 74.88 307 VAL A CA 1
ATOM 2217 C C . VAL A 1 307 ? -26.547 9.242 25.219 1 74.88 307 VAL A C 1
ATOM 2219 O O . VAL A 1 307 ? -25.719 9.727 24.453 1 74.88 307 VAL A O 1
ATOM 2222 N N . ARG A 1 308 ? -26.359 8.836 26.438 1 69.5 308 ARG A N 1
ATOM 2223 C CA . ARG A 1 308 ? -25 8.75 26.984 1 69.5 308 ARG A CA 1
ATOM 2224 C C . ARG A 1 308 ? -24.594 7.297 27.219 1 69.5 308 ARG A C 1
ATOM 2226 O O . ARG A 1 308 ? -25.406 6.484 27.656 1 69.5 308 ARG A O 1
ATOM 2233 N N . GLY A 1 309 ? -23.406 6.91 26.844 1 69.19 309 GLY A N 1
ATOM 2234 C CA . GLY A 1 309 ? -22.859 5.582 27.078 1 69.19 309 GLY A CA 1
ATOM 2235 C C . GLY A 1 309 ? -21.453 5.398 26.531 1 69.19 309 GLY A C 1
ATOM 2236 O O . GLY A 1 309 ? -20.844 6.348 26.047 1 69.19 309 GLY A O 1
ATOM 2237 N N . PRO A 1 310 ? -20.906 4.207 26.828 1 65.69 310 PRO A N 1
ATOM 2238 C CA . PRO A 1 310 ? -19.609 3.908 26.234 1 65.69 310 PRO A CA 1
ATOM 2239 C C . PRO A 1 310 ? -19.594 4.031 24.719 1 65.69 310 PRO A C 1
ATOM 2241 O O . PRO A 1 310 ? -20.594 3.732 24.062 1 65.69 310 PRO A O 1
ATOM 2244 N N . TRP A 1 311 ? -18.531 4.488 24.25 1 63.78 311 TRP A N 1
ATOM 2245 C CA . TRP A 1 311 ? -18.406 4.793 22.828 1 63.78 311 TRP A CA 1
ATOM 2246 C C . TRP A 1 311 ? -18.766 3.582 21.984 1 63.78 311 TRP A C 1
ATOM 2248 O O . TRP A 1 311 ? -19.422 3.721 20.938 1 63.78 311 TRP A O 1
ATOM 2258 N N . GLU A 1 312 ? -18.391 2.463 22.391 1 65.81 312 GLU A N 1
ATOM 2259 C CA . GLU A 1 312 ? -18.703 1.257 21.641 1 65.81 312 GLU A CA 1
ATOM 2260 C C . GLU A 1 312 ? -20.219 1.054 21.547 1 65.81 312 GLU A C 1
ATOM 2262 O O . GLU A 1 312 ? -20.734 0.694 20.484 1 65.81 312 GLU A O 1
ATOM 2267 N N . ALA A 1 313 ? -20.859 1.301 22.609 1 68 313 ALA A N 1
ATOM 2268 C CA . ALA A 1 313 ? -22.312 1.147 22.656 1 68 313 ALA A CA 1
ATOM 2269 C C . ALA A 1 313 ? -23.016 2.229 21.828 1 68 313 ALA A C 1
ATOM 2271 O O . ALA A 1 313 ? -24 1.958 21.156 1 68 313 ALA A O 1
ATOM 2272 N N . LEU A 1 314 ? -22.406 3.312 21.906 1 68.38 314 LEU A N 1
ATOM 2273 C CA . LEU A 1 314 ? -22.984 4.43 21.156 1 68.38 314 LEU A CA 1
ATOM 2274 C C . LEU A 1 314 ? -22.844 4.211 19.656 1 68.38 314 LEU A C 1
ATOM 2276 O O . LEU A 1 314 ? -23.781 4.484 18.891 1 68.38 314 LEU A O 1
ATOM 2280 N N . HIS A 1 315 ? -21.688 3.682 19.328 1 66.38 315 HIS A N 1
ATOM 2281 C CA . HIS A 1 315 ? -21.469 3.4 17.922 1 66.38 315 HIS A CA 1
ATOM 2282 C C . HIS A 1 315 ? -22.422 2.33 17.406 1 66.38 315 HIS A C 1
ATOM 2284 O O . HIS A 1 315 ? -22.938 2.434 16.297 1 66.38 315 HIS A O 1
ATOM 2290 N N . ARG A 1 316 ? -22.656 1.386 18.172 1 66.12 316 ARG A N 1
ATOM 2291 C CA . ARG A 1 316 ? -23.609 0.336 17.828 1 66.12 316 ARG A CA 1
ATOM 2292 C C . ARG A 1 316 ? -25.031 0.894 17.719 1 66.12 316 ARG A C 1
ATOM 2294 O O . ARG A 1 316 ? -25.797 0.509 16.828 1 66.12 316 ARG A O 1
ATOM 2301 N N . TYR A 1 317 ? -25.328 1.759 18.641 1 67.69 317 TYR A N 1
ATOM 2302 C CA . TYR A 1 317 ? -26.672 2.338 18.719 1 67.69 317 TYR A CA 1
ATOM 2303 C C . TYR A 1 317 ? -26.938 3.258 17.531 1 67.69 317 TYR A C 1
ATOM 2305 O O . TYR A 1 317 ? -28.047 3.256 16.984 1 67.69 317 TYR A O 1
ATOM 2313 N N . THR A 1 318 ? -25.969 3.893 17.203 1 66.56 318 THR A N 1
ATOM 2314 C CA . THR A 1 318 ? -26.156 4.852 16.125 1 66.56 318 THR A CA 1
ATOM 2315 C C . THR A 1 318 ? -26.25 4.141 14.781 1 66.56 318 THR A C 1
ATOM 2317 O O . THR A 1 318 ? -26.703 4.723 13.789 1 66.56 318 THR A O 1
ATOM 2320 N N . ARG A 1 319 ? -25.797 2.934 14.797 1 61.66 319 ARG A N 1
ATOM 2321 C CA . ARG A 1 319 ? -25.875 2.135 13.578 1 61.66 319 ARG A CA 1
ATOM 2322 C C . ARG A 1 319 ? -27.188 1.351 13.523 1 61.66 319 ARG A C 1
ATOM 2324 O O . ARG A 1 319 ? -27.5 0.721 12.508 1 61.66 319 ARG A O 1
ATOM 2331 N N . SER A 1 320 ? -27.891 1.412 14.586 1 63.12 320 SER A N 1
ATOM 2332 C CA . SER A 1 320 ? -29.172 0.729 14.609 1 63.12 320 SER A CA 1
ATOM 2333 C C . SER A 1 320 ? -30.203 1.46 13.758 1 63.12 320 SER A C 1
ATOM 2335 O O . SER A 1 320 ? -30.188 2.689 13.664 1 63.12 320 SER A O 1
ATOM 2337 N N . PRO A 1 321 ? -30.969 0.692 13 1 61.75 321 PRO A N 1
ATOM 2338 C CA . PRO A 1 321 ? -31.984 1.314 12.133 1 61.75 321 PRO A CA 1
ATOM 2339 C C . PRO A 1 321 ? -33.031 2.092 12.922 1 61.75 321 PRO A C 1
ATOM 2341 O O . PRO A 1 321 ? -33.781 2.885 12.344 1 61.75 321 PRO A O 1
ATOM 2344 N N . ASP A 1 322 ? -33 1.959 14.109 1 66.25 322 ASP A N 1
ATOM 2345 C CA . ASP A 1 322 ? -34.062 2.561 14.922 1 66.25 322 ASP A CA 1
ATOM 2346 C C . ASP A 1 322 ? -33.75 4.027 15.227 1 66.25 322 ASP A C 1
ATOM 2348 O O . ASP A 1 322 ? -34.625 4.781 15.633 1 66.25 322 ASP A O 1
ATOM 2352 N N . VAL A 1 323 ? -32.406 4.289 15.109 1 67.44 323 VAL A N 1
ATOM 2353 C CA . VAL A 1 323 ? -32.031 5.652 15.484 1 67.44 323 VAL A CA 1
ATOM 2354 C C . VAL A 1 323 ? -31.188 6.285 14.375 1 67.44 323 VAL A C 1
ATOM 2356 O O . VAL A 1 323 ? -30.516 5.578 13.617 1 67.44 323 VAL A O 1
ATOM 2359 N N . ILE A 1 324 ? -31.391 7.5 14.195 1 61.31 324 ILE A N 1
ATOM 2360 C CA . ILE A 1 324 ? -30.609 8.266 13.234 1 61.31 324 ILE A CA 1
ATOM 2361 C C . ILE A 1 324 ? -29.656 9.195 13.969 1 61.31 324 ILE A C 1
ATOM 2363 O O . ILE A 1 324 ? -30.078 10.047 14.75 1 61.31 324 ILE A O 1
ATOM 2367 N N . ALA A 1 325 ? -28.406 8.945 13.859 1 58.81 325 ALA A N 1
ATOM 2368 C CA . ALA A 1 325 ? -27.422 9.781 14.539 1 58.81 325 ALA A CA 1
ATOM 2369 C C . ALA A 1 325 ? -27.359 11.18 13.93 1 58.81 325 ALA A C 1
ATOM 2371 O O . ALA A 1 325 ? -27.219 11.32 12.711 1 58.81 325 ALA A O 1
ATOM 2372 N N . VAL A 1 326 ? -27.828 12.32 14.648 1 53.62 326 VAL A N 1
ATOM 2373 C CA . VAL A 1 326 ? -27.781 13.695 14.172 1 53.62 326 VAL A CA 1
ATOM 2374 C C . VAL A 1 326 ? -26.344 14.078 13.828 1 53.62 326 VAL A C 1
ATOM 2376 O O . VAL A 1 326 ? -26.094 14.766 12.836 1 53.62 326 VAL A O 1
ATOM 2379 N N . GLU A 1 327 ? -25.312 14.094 14.75 1 45.06 327 GLU A N 1
ATOM 2380 C CA . GLU A 1 327 ? -23.938 14.484 14.492 1 45.06 327 GLU A CA 1
ATOM 2381 C C . GLU A 1 327 ? -23.016 13.266 14.461 1 45.06 327 GLU A C 1
ATOM 2383 O O . GLU A 1 327 ? -23.234 12.297 15.195 1 45.06 327 GLU A O 1
ATOM 2388 N N . ALA A 1 328 ? -22.266 13.203 13.43 1 41.66 328 ALA A N 1
ATOM 2389 C CA . ALA A 1 328 ? -21.344 12.086 13.273 1 41.66 328 ALA A CA 1
ATOM 2390 C C . ALA A 1 328 ? -20.5 11.891 14.531 1 41.66 328 ALA A C 1
ATOM 2392 O O . ALA A 1 328 ? -19.875 12.836 15.016 1 41.66 328 ALA A O 1
ATOM 2393 N N . SER A 1 329 ? -20.781 11 15.367 1 40.69 329 SER A N 1
ATOM 2394 C CA . SER A 1 329 ? -20.047 10.523 16.531 1 40.69 329 SER A CA 1
ATOM 2395 C C . SER A 1 329 ? -18.531 10.664 16.312 1 40.69 329 SER A C 1
ATOM 2397 O O . SER A 1 329 ? -17.797 10.891 17.266 1 40.69 329 SER A O 1
ATOM 2399 N N . GLN A 1 330 ? -18.031 10.617 15.156 1 41.06 330 GLN A N 1
ATOM 2400 C CA . GLN A 1 330 ? -16.594 10.523 14.953 1 41.06 330 GLN A CA 1
ATOM 2401 C C . GLN A 1 330 ? -15.898 11.844 15.281 1 41.06 330 GLN A C 1
ATOM 2403 O O . GLN A 1 330 ? -14.766 11.852 15.766 1 41.06 330 GLN A O 1
ATOM 2408 N N . SER A 1 331 ? -16.531 12.953 14.984 1 40.12 331 SER A N 1
ATOM 2409 C CA . SER A 1 331 ? -15.875 14.227 15.25 1 40.12 331 SER A CA 1
ATOM 2410 C C . SER A 1 331 ? -15.719 14.469 16.75 1 40.12 331 SER A C 1
ATOM 2412 O O . SER A 1 331 ? -14.75 15.094 17.188 1 40.12 331 SER A O 1
ATOM 2414 N N . LEU A 1 332 ? -16.688 14.062 17.438 1 41.09 332 LEU A N 1
ATOM 2415 C CA . LEU A 1 332 ? -16.625 14.273 18.875 1 41.09 332 LEU A CA 1
ATOM 2416 C C . LEU A 1 332 ? -15.617 13.336 19.531 1 41.09 332 LEU A C 1
ATOM 2418 O O . LEU A 1 332 ? -15.164 13.586 20.641 1 41.09 332 LEU A O 1
ATOM 2422 N N . GLN A 1 333 ? -15.398 12.266 18.891 1 39.47 333 GLN A N 1
ATOM 2423 C CA . GLN A 1 333 ? -14.438 11.328 19.469 1 39.47 333 GLN A CA 1
ATOM 2424 C C . GLN A 1 333 ? -13.023 11.906 19.453 1 39.47 333 GLN A C 1
ATOM 2426 O O . GLN A 1 333 ? -12.148 11.438 20.172 1 39.47 333 GLN A O 1
ATOM 2431 N N . ARG A 1 334 ? -12.812 12.898 18.641 1 41.47 334 ARG A N 1
ATOM 2432 C CA . ARG A 1 334 ? -11.445 13.375 18.469 1 41.47 334 ARG A CA 1
ATOM 2433 C C . ARG A 1 334 ? -10.969 14.094 19.734 1 41.47 334 ARG A C 1
ATOM 2435 O O . ARG A 1 334 ? -9.766 14.305 19.906 1 41.47 334 ARG A O 1
ATOM 2442 N N . SER A 1 335 ? -11.938 14.57 20.484 1 41 335 SER A N 1
ATOM 2443 C CA . SER A 1 335 ? -11.445 15.273 21.656 1 41 335 SER A CA 1
ATOM 2444 C C . SER A 1 335 ? -11.117 14.305 22.781 1 41 335 SER A C 1
ATOM 2446 O O . SER A 1 335 ? -10.898 14.719 23.922 1 41 335 SER A O 1
ATOM 2448 N N . VAL A 1 336 ? -11.406 13.094 22.594 1 45.47 336 VAL A N 1
ATOM 2449 C CA . VAL A 1 336 ? -11.203 12.273 23.797 1 45.47 336 VAL A CA 1
ATOM 2450 C C . VAL A 1 336 ? -9.711 12.141 24.078 1 45.47 336 VAL A C 1
ATOM 2452 O O . VAL A 1 336 ? -8.93 11.781 23.188 1 45.47 336 VAL A O 1
ATOM 2455 N N . PRO A 1 337 ? -9.047 12.578 25.266 1 57.47 337 PRO A N 1
ATOM 2456 C CA . PRO A 1 337 ? -7.633 12.594 25.656 1 57.47 337 PRO A CA 1
ATOM 2457 C C . PRO A 1 337 ? -6.879 11.344 25.203 1 57.47 337 PRO A C 1
ATOM 2459 O O . PRO A 1 337 ? -6.965 10.961 24.031 1 57.47 337 PRO A O 1
ATOM 2462 N N . LEU A 1 338 ? -6.273 10.758 26.266 1 70.12 338 LEU A N 1
ATOM 2463 C CA . LEU A 1 338 ? -5.402 9.602 26.125 1 70.12 338 LEU A CA 1
ATOM 2464 C C . LEU A 1 338 ? -6.211 8.305 26.156 1 70.12 338 LEU A C 1
ATOM 2466 O O . LEU A 1 338 ? -6.941 8.039 27.109 1 70.12 338 LEU A O 1
ATOM 2470 N N . GLY A 1 339 ? -6.488 7.762 24.969 1 68.31 339 GLY A N 1
ATOM 2471 C CA . GLY A 1 339 ? -7.254 6.535 24.844 1 68.31 339 GLY A CA 1
ATOM 2472 C C . GLY A 1 339 ? -6.516 5.312 25.359 1 68.31 339 GLY A C 1
ATOM 2473 O O . GLY A 1 339 ? -5.488 5.438 26.016 1 68.31 339 GLY A O 1
ATOM 2474 N N . LEU A 1 340 ? -7.145 4.168 25.141 1 74.62 340 LEU A N 1
ATOM 2475 C CA . LEU A 1 340 ? -6.598 2.883 25.547 1 74.62 340 LEU A CA 1
ATOM 2476 C C . LEU A 1 340 ? -5.312 2.566 24.797 1 74.62 340 LEU A C 1
ATOM 2478 O O . LEU A 1 340 ? -5.234 2.773 23.578 1 74.62 340 LEU A O 1
ATOM 2482 N N . GLY A 1 341 ? -4.199 2.287 25.5 1 88.25 341 GLY A N 1
ATOM 2483 C CA . GLY A 1 341 ? -2.949 1.802 24.938 1 88.25 341 GLY A CA 1
ATOM 2484 C C . GLY A 1 341 ? -1.908 2.893 24.766 1 88.25 341 GLY A C 1
ATOM 2485 O O . GLY A 1 341 ? -0.874 2.676 24.141 1 88.25 341 GLY A O 1
ATOM 2486 N N . TRP A 1 342 ? -2.299 4.082 25.266 1 89.19 342 TRP A N 1
ATOM 2487 C CA . TRP A 1 342 ? -1.388 5.203 25.047 1 89.19 342 TRP A CA 1
ATOM 2488 C C . TRP A 1 342 ? -0.027 4.926 25.688 1 89.19 342 TRP A C 1
ATOM 2490 O O . TRP A 1 342 ? 1.009 5.312 25.125 1 89.19 342 TRP A O 1
ATOM 2500 N N . LYS A 1 343 ? 0.012 4.25 26.766 1 93.44 343 LYS A N 1
ATOM 2501 C CA . LYS A 1 343 ? 1.281 3.941 27.422 1 93.44 343 LYS A CA 1
ATOM 2502 C C . LYS A 1 343 ? 2.121 2.99 26.578 1 93.44 343 LYS A C 1
ATOM 2504 O O . LYS A 1 343 ? 3.338 3.152 26.469 1 93.44 343 LYS A O 1
ATOM 2509 N N . ARG A 1 344 ? 1.399 1.999 26.062 1 95.19 344 ARG A N 1
ATOM 2510 C CA . ARG A 1 344 ? 2.107 1.06 25.203 1 95.19 344 ARG A CA 1
ATOM 2511 C C . ARG A 1 344 ? 2.646 1.758 23.969 1 95.19 344 ARG A C 1
ATOM 2513 O O . ARG A 1 344 ? 3.775 1.502 23.547 1 95.19 344 ARG A O 1
ATOM 2520 N N . CYS A 1 345 ? 1.812 2.598 23.391 1 94.25 345 CYS A N 1
ATOM 2521 C CA . CYS A 1 345 ? 2.232 3.352 22.219 1 94.25 345 CYS A CA 1
ATOM 2522 C C . CYS A 1 345 ? 3.447 4.219 22.531 1 94.25 345 CYS A C 1
ATOM 2524 O O . CYS A 1 345 ? 4.41 4.246 21.75 1 94.25 345 CYS A O 1
ATOM 2526 N N . LEU A 1 346 ? 3.424 4.867 23.656 1 93.38 346 LEU A N 1
ATOM 2527 C CA . LEU A 1 346 ? 4.547 5.699 24.078 1 93.38 346 LEU A CA 1
ATOM 2528 C C . LEU A 1 346 ? 5.793 4.855 24.312 1 93.38 346 LEU A C 1
ATOM 2530 O O . LEU A 1 346 ? 6.906 5.281 24 1 93.38 346 LEU A O 1
ATOM 2534 N N . GLY A 1 347 ? 5.582 3.752 24.922 1 95.5 347 GLY A N 1
ATOM 2535 C CA . GLY A 1 347 ? 6.699 2.842 25.109 1 95.5 347 GLY A CA 1
ATOM 2536 C C . GLY A 1 347 ? 7.371 2.439 23.812 1 95.5 347 GLY A C 1
ATOM 2537 O O . GLY A 1 347 ? 8.602 2.436 23.719 1 95.5 347 GLY A O 1
ATOM 2538 N N . VAL A 1 348 ? 6.609 2.105 22.781 1 96.25 348 VAL A N 1
ATOM 2539 C CA . VAL A 1 348 ? 7.148 1.719 21.484 1 96.25 348 VAL A CA 1
ATOM 2540 C C . VAL A 1 348 ? 7.848 2.912 20.828 1 96.25 348 VAL A C 1
ATOM 2542 O O . VAL A 1 348 ? 8.906 2.76 20.219 1 96.25 348 VAL A O 1
ATOM 2545 N N . LEU A 1 349 ? 7.227 4.074 20.953 1 93.94 349 LEU A N 1
ATOM 2546 C CA . LEU A 1 349 ? 7.828 5.281 20.406 1 93.94 349 LEU A CA 1
ATOM 2547 C C . LEU A 1 349 ? 9.203 5.539 21.016 1 93.94 349 LEU A C 1
ATOM 2549 O O . LEU A 1 349 ? 10.172 5.77 20.297 1 93.94 349 LEU A O 1
ATOM 2553 N N . VAL A 1 350 ? 9.289 5.504 22.312 1 94.5 350 VAL A N 1
ATOM 2554 C CA . VAL A 1 350 ? 10.539 5.754 23.031 1 94.5 350 VAL A CA 1
ATOM 2555 C C . VAL A 1 350 ? 11.578 4.707 22.625 1 94.5 350 VAL A C 1
ATOM 2557 O O . VAL A 1 350 ? 12.742 5.035 22.406 1 94.5 350 VAL A O 1
ATOM 2560 N N . ALA A 1 351 ? 11.141 3.51 22.547 1 95.75 351 ALA A N 1
ATOM 2561 C CA . ALA A 1 351 ? 12.047 2.441 22.125 1 95.75 351 ALA A CA 1
ATOM 2562 C C . ALA A 1 351 ? 12.555 2.68 20.719 1 95.75 351 ALA A C 1
ATOM 2564 O O . ALA A 1 351 ? 13.727 2.453 20.422 1 95.75 351 ALA A O 1
ATOM 2565 N N . THR A 1 352 ? 11.664 3.082 19.859 1 94.56 352 THR A N 1
ATOM 2566 C CA . THR A 1 352 ? 12.031 3.352 18.469 1 94.56 352 THR A CA 1
ATOM 2567 C C . THR A 1 352 ? 13.047 4.484 18.391 1 94.56 352 THR A C 1
ATOM 2569 O O . THR A 1 352 ? 14.078 4.352 17.719 1 94.56 352 THR A O 1
ATOM 2572 N N . ILE A 1 353 ? 12.789 5.578 19.078 1 92.69 353 ILE A N 1
ATOM 2573 C CA . ILE A 1 353 ? 13.695 6.719 19.078 1 92.69 353 ILE A CA 1
ATOM 2574 C C . ILE A 1 353 ? 15.039 6.301 19.672 1 92.69 353 ILE A C 1
ATOM 2576 O O . ILE A 1 353 ? 16.094 6.641 19.141 1 92.69 353 ILE A O 1
ATOM 2580 N N . GLY A 1 354 ? 15 5.562 20.781 1 94.25 354 GLY A N 1
ATOM 2581 C CA . GLY A 1 354 ? 16.219 5.07 21.391 1 94.25 354 GLY A CA 1
ATOM 2582 C C . GLY A 1 354 ? 17.062 4.215 20.453 1 94.25 354 GLY A C 1
ATOM 2583 O O . GLY A 1 354 ? 18.266 4.402 20.359 1 94.25 354 GLY A O 1
ATOM 2584 N N . LEU A 1 355 ? 16.438 3.338 19.766 1 93.5 355 LEU A N 1
ATOM 2585 C CA . LEU A 1 355 ? 17.141 2.449 18.859 1 93.5 355 LEU A CA 1
ATOM 2586 C C . LEU A 1 355 ? 17.703 3.223 17.656 1 93.5 355 LEU A C 1
ATOM 2588 O O . LEU A 1 355 ? 18.812 2.959 17.203 1 93.5 355 LEU A O 1
ATOM 2592 N N . LEU A 1 356 ? 16.938 4.133 17.125 1 92.06 356 LEU A N 1
ATOM 2593 C CA . LEU A 1 356 ? 17.391 4.926 15.992 1 92.06 356 LEU A CA 1
ATOM 2594 C C . LEU A 1 356 ? 18.547 5.832 16.375 1 92.06 356 LEU A C 1
ATOM 2596 O O . LEU A 1 356 ? 19.469 6.039 15.594 1 92.06 356 LEU A O 1
ATOM 2600 N N . ALA A 1 357 ? 18.484 6.375 17.578 1 90.19 357 ALA A N 1
ATOM 2601 C CA . ALA A 1 357 ? 19.516 7.293 18.062 1 90.19 357 ALA A CA 1
ATOM 2602 C C . ALA A 1 357 ? 20.859 6.574 18.25 1 90.19 357 ALA A C 1
ATOM 2604 O O . ALA A 1 357 ? 21.922 7.168 18.062 1 90.19 357 ALA A O 1
ATOM 2605 N N . THR A 1 358 ? 20.828 5.328 18.578 1 91.12 358 THR A N 1
ATOM 2606 C CA . THR A 1 358 ? 22.062 4.574 18.797 1 91.12 358 THR A CA 1
ATOM 2607 C C . THR A 1 358 ? 22.703 4.176 17.469 1 91.12 358 THR A C 1
ATOM 2609 O O . THR A 1 358 ? 23.906 3.945 17.391 1 91.12 358 THR A O 1
ATOM 2612 N N . GLY A 1 359 ? 21.906 4.059 16.469 1 86.38 359 GLY A N 1
ATOM 2613 C CA . GLY A 1 359 ? 22.391 3.643 15.164 1 86.38 359 GLY A CA 1
ATOM 2614 C C . GLY A 1 359 ? 22.781 2.178 15.117 1 86.38 359 GLY A C 1
ATOM 2615 O O . GLY A 1 359 ? 23.438 1.734 14.164 1 86.38 359 GLY A O 1
ATOM 2616 N N . ALA A 1 360 ? 22.406 1.398 16.062 1 89.06 360 ALA A N 1
ATOM 2617 C CA . ALA A 1 360 ? 22.828 0.002 16.188 1 89.06 360 ALA A CA 1
ATOM 2618 C C . ALA A 1 360 ? 22.078 -0.877 15.188 1 89.06 360 ALA A C 1
ATOM 2620 O O . ALA A 1 360 ? 22.594 -1.903 14.742 1 89.06 360 ALA A O 1
ATOM 2621 N N . VAL A 1 361 ? 20.938 -0.547 14.883 1 92 361 VAL A N 1
ATOM 2622 C CA . VAL A 1 361 ? 20.078 -1.321 14 1 92 361 VAL A CA 1
ATOM 2623 C C . VAL A 1 361 ? 19.609 -0.454 12.828 1 92 361 VAL A C 1
ATOM 2625 O O . VAL A 1 361 ? 19.328 0.734 13.008 1 92 361 VAL A O 1
ATOM 2628 N N . PRO A 1 362 ? 19.656 -1.048 11.609 1 92.56 362 PRO A N 1
ATOM 2629 C CA . PRO A 1 362 ? 19.172 -0.261 10.477 1 92.56 362 PRO A CA 1
ATOM 2630 C C . PRO A 1 362 ? 17.766 0.288 10.703 1 92.56 362 PRO A C 1
ATOM 2632 O O . PRO A 1 362 ? 16.922 -0.391 11.289 1 92.56 362 PRO A O 1
ATOM 2635 N N . PRO A 1 363 ? 17.594 1.474 10.281 1 92.75 363 PRO A N 1
ATOM 2636 C CA . PRO A 1 363 ? 16.328 2.152 10.531 1 92.75 363 PRO A CA 1
ATOM 2637 C C . PRO A 1 363 ? 15.117 1.33 10.078 1 92.75 363 PRO A C 1
ATOM 2639 O O . PRO A 1 363 ? 14.102 1.294 10.773 1 92.75 363 PRO A O 1
ATOM 2642 N N . VAL A 1 364 ? 15.227 0.659 8.93 1 94.81 364 VAL A N 1
ATOM 2643 C CA . VAL A 1 364 ? 14.102 -0.099 8.398 1 94.81 364 VAL A CA 1
ATOM 2644 C C . VAL A 1 364 ? 13.727 -1.216 9.367 1 94.81 364 VAL A C 1
ATOM 2646 O O . VAL A 1 364 ? 12.539 -1.497 9.57 1 94.81 364 VAL A O 1
ATOM 2649 N N . ILE A 1 365 ? 14.641 -1.889 9.945 1 96.19 365 ILE A N 1
ATOM 2650 C CA . ILE A 1 365 ? 14.383 -2.961 10.906 1 96.19 365 ILE A CA 1
ATOM 2651 C C . ILE A 1 365 ? 13.711 -2.391 12.156 1 96.19 365 ILE A C 1
ATOM 2653 O O . ILE A 1 365 ? 12.758 -2.975 12.672 1 96.19 365 ILE A O 1
ATOM 2657 N N . VAL A 1 366 ? 14.227 -1.254 12.617 1 95.69 366 VAL A N 1
ATOM 2658 C CA . VAL A 1 366 ? 13.617 -0.583 13.758 1 95.69 366 VAL A CA 1
ATOM 2659 C C . VAL A 1 366 ? 12.156 -0.263 13.453 1 95.69 366 VAL A C 1
ATOM 2661 O O . VAL A 1 366 ? 11.281 -0.491 14.289 1 95.69 366 VAL A O 1
ATOM 2664 N N . GLY A 1 367 ? 11.93 0.301 12.297 1 95.81 367 GLY A N 1
ATOM 2665 C CA . GLY A 1 367 ? 10.57 0.625 11.891 1 95.81 367 GLY A CA 1
ATOM 2666 C C . GLY A 1 367 ? 9.664 -0.586 11.844 1 95.81 367 GLY A C 1
ATOM 2667 O O . GLY A 1 367 ? 8.531 -0.543 12.344 1 95.81 367 GLY A O 1
ATOM 2668 N N . LEU A 1 368 ? 10.109 -1.678 11.188 1 96.75 368 LEU A N 1
ATOM 2669 C CA . LEU A 1 368 ? 9.32 -2.898 11.062 1 96.75 368 LEU A CA 1
ATOM 2670 C C . LEU A 1 368 ? 9.008 -3.484 12.438 1 96.75 368 LEU A C 1
ATOM 2672 O O . LEU A 1 368 ? 7.891 -3.934 12.688 1 96.75 368 LEU A O 1
ATOM 2676 N N . LEU A 1 369 ? 9.969 -3.48 13.32 1 96.69 369 LEU A N 1
ATOM 2677 C CA . LEU A 1 369 ? 9.766 -3.967 14.68 1 96.69 369 LEU A CA 1
ATOM 2678 C C . LEU A 1 369 ? 8.75 -3.105 15.422 1 96.69 369 LEU A C 1
ATOM 2680 O O . LEU A 1 369 ? 7.91 -3.623 16.156 1 96.69 369 LEU A O 1
ATOM 2684 N N . ALA A 1 370 ? 8.883 -1.842 15.242 1 96.25 370 ALA A N 1
ATOM 2685 C CA . ALA A 1 370 ? 7.941 -0.927 15.891 1 96.25 370 ALA A CA 1
ATOM 2686 C C . ALA A 1 370 ? 6.516 -1.179 15.406 1 96.25 370 ALA A C 1
ATOM 2688 O O . ALA A 1 370 ? 5.59 -1.281 16.219 1 96.25 370 ALA A O 1
ATOM 2689 N N . ALA A 1 371 ? 6.34 -1.27 14.109 1 96.06 371 ALA A N 1
ATOM 2690 C CA . ALA A 1 371 ? 5.016 -1.529 13.539 1 96.06 371 ALA A CA 1
ATOM 2691 C C . ALA A 1 371 ? 4.457 -2.855 14.047 1 96.06 371 ALA A C 1
ATOM 2693 O O . ALA A 1 371 ? 3.285 -2.936 14.43 1 96.06 371 ALA A O 1
ATOM 2694 N N . ALA A 1 372 ? 5.273 -3.883 14.031 1 96 372 ALA A N 1
ATOM 2695 C CA . ALA A 1 372 ? 4.852 -5.191 14.523 1 96 372 ALA A CA 1
ATOM 2696 C C . ALA A 1 372 ? 4.469 -5.129 16 1 96 372 ALA A C 1
ATOM 2698 O O . ALA A 1 372 ? 3.467 -5.715 16.422 1 96 372 ALA A O 1
ATOM 2699 N N . ALA A 1 373 ? 5.262 -4.438 16.797 1 96.56 373 ALA A N 1
ATOM 2700 C CA . ALA A 1 373 ? 5 -4.305 18.234 1 96.56 373 ALA A CA 1
ATOM 2701 C C . ALA A 1 373 ? 3.662 -3.615 18.484 1 96.56 373 ALA A C 1
ATOM 2703 O O . ALA A 1 373 ? 2.912 -4.012 19.375 1 96.56 373 ALA A O 1
ATOM 2704 N N . LEU A 1 374 ? 3.395 -2.607 17.734 1 96.12 374 LEU A N 1
ATOM 2705 C CA . LEU A 1 374 ? 2.152 -1.862 17.906 1 96.12 374 LEU A CA 1
ATOM 2706 C C . LEU A 1 374 ? 0.942 -2.748 17.641 1 96.12 374 LEU A C 1
ATOM 2708 O O . LEU A 1 374 ? -0.078 -2.641 18.328 1 96.12 374 LEU A O 1
ATOM 2712 N N . VAL A 1 375 ? 1.056 -3.58 16.672 1 94 375 VAL A N 1
ATOM 2713 C CA . VAL A 1 375 ? -0.033 -4.492 16.344 1 94 375 VAL A CA 1
ATOM 2714 C C . VAL A 1 375 ? -0.14 -5.582 17.406 1 94 375 VAL A C 1
ATOM 2716 O O . VAL A 1 375 ? -1.237 -5.895 17.875 1 94 375 VAL A O 1
ATOM 2719 N N . LEU A 1 376 ? 0.975 -6.152 17.812 1 94.19 376 LEU A N 1
ATOM 2720 C CA . LEU A 1 376 ? 0.989 -7.25 18.766 1 94.19 376 LEU A CA 1
ATOM 2721 C C . LEU A 1 376 ? 0.511 -6.781 20.141 1 94.19 376 LEU A C 1
ATOM 2723 O O . LEU A 1 376 ? -0.102 -7.551 20.875 1 94.19 376 LEU A O 1
ATOM 2727 N N . LEU A 1 377 ? 0.779 -5.535 20.438 1 94.94 377 LEU A N 1
ATOM 2728 C CA . LEU A 1 377 ? 0.342 -4.969 21.703 1 94.94 377 LEU A CA 1
ATOM 2729 C C . LEU A 1 377 ? -1.093 -4.461 21.609 1 94.94 377 LEU A C 1
ATOM 2731 O O . LEU A 1 377 ? -1.603 -3.848 22.547 1 94.94 377 LEU A O 1
ATOM 2735 N N . ARG A 1 378 ? -1.708 -4.578 20.469 1 92.62 378 ARG A N 1
ATOM 2736 C CA . ARG A 1 378 ? -3.115 -4.281 20.234 1 92.62 378 ARG A CA 1
ATOM 2737 C C . ARG A 1 378 ? -3.389 -2.785 20.344 1 92.62 378 ARG A C 1
ATOM 2739 O O . ARG A 1 378 ? -4.422 -2.377 20.875 1 92.62 378 ARG A O 1
ATOM 2746 N N . VAL A 1 379 ? -2.367 -2.053 20.016 1 92.44 379 VAL A N 1
ATOM 2747 C CA . VAL A 1 379 ? -2.568 -0.609 19.953 1 92.44 379 VAL A CA 1
ATOM 2748 C C . VAL A 1 379 ? -3.34 -0.248 18.688 1 92.44 379 VAL A C 1
ATOM 2750 O O . VAL A 1 379 ? -4.23 0.607 18.719 1 92.44 379 VAL A O 1
ATOM 2753 N N . ILE A 1 380 ? -2.914 -0.858 17.625 1 92.25 380 ILE A N 1
ATOM 2754 C CA . ILE A 1 380 ? -3.588 -0.675 16.344 1 92.25 380 ILE A CA 1
ATOM 2755 C C . ILE A 1 380 ? -3.783 -2.029 15.664 1 92.25 380 ILE A C 1
ATOM 2757 O O . ILE A 1 380 ? -3.031 -2.973 15.914 1 92.25 380 ILE A O 1
ATOM 2761 N N . THR A 1 381 ? -4.824 -2.119 14.875 1 92.5 381 THR A N 1
ATOM 2762 C CA . THR A 1 381 ? -5.051 -3.328 14.094 1 92.5 381 THR A CA 1
ATOM 2763 C C . THR A 1 381 ? -4.316 -3.254 12.758 1 92.5 381 THR A C 1
ATOM 2765 O O . THR A 1 381 ? -3.885 -2.178 12.336 1 92.5 381 THR A O 1
ATOM 2768 N N . VAL A 1 382 ? -4.168 -4.391 12.102 1 92.56 382 VAL A N 1
ATOM 2769 C CA . VAL A 1 382 ? -3.451 -4.457 10.828 1 92.56 382 VAL A CA 1
ATOM 2770 C C . VAL A 1 382 ? -4.18 -3.623 9.781 1 92.56 382 VAL A C 1
ATOM 2772 O O . VAL A 1 382 ? -3.57 -2.783 9.109 1 92.56 382 VAL A O 1
ATOM 2775 N N . PRO A 1 383 ? -5.488 -3.742 9.688 1 90.69 383 PRO A N 1
ATOM 2776 C CA . PRO A 1 383 ? -6.172 -2.92 8.688 1 90.69 383 PRO A CA 1
ATOM 2777 C C . PRO A 1 383 ? -6.031 -1.424 8.953 1 90.69 383 PRO A C 1
ATOM 2779 O O . PRO A 1 383 ? -5.844 -0.641 8.016 1 90.69 383 PRO A O 1
ATOM 2782 N N . GLN A 1 384 ? -6.082 -1.056 10.164 1 89.69 384 GLN A N 1
ATOM 2783 C CA . GLN A 1 384 ? -5.887 0.347 10.516 1 89.69 384 GLN A CA 1
ATOM 2784 C C . GLN A 1 384 ? -4.492 0.825 10.125 1 89.69 384 GLN A C 1
ATOM 2786 O O . GLN A 1 384 ? -4.336 1.923 9.586 1 89.69 384 GLN A O 1
ATOM 2791 N N . GLY A 1 385 ? -3.545 -0.026 10.414 1 93 385 GLY A N 1
ATOM 2792 C CA . GLY A 1 385 ? -2.176 0.315 10.062 1 93 385 GLY A CA 1
ATOM 2793 C C . GLY A 1 385 ? -1.959 0.454 8.562 1 93 385 GLY A C 1
ATOM 2794 O O . GLY A 1 385 ? -1.313 1.401 8.109 1 93 385 GLY A O 1
ATOM 2795 N N . LEU A 1 386 ? -2.449 -0.408 7.812 1 92.88 386 LEU A N 1
ATOM 2796 C CA . LEU A 1 386 ? -2.262 -0.394 6.367 1 92.88 386 LEU A CA 1
ATOM 2797 C C . LEU A 1 386 ? -3.01 0.772 5.73 1 92.88 386 LEU A C 1
ATOM 2799 O O . LEU A 1 386 ? -2.539 1.361 4.754 1 92.88 386 LEU A O 1
ATOM 2803 N N . ARG A 1 387 ? -4.113 1.109 6.305 1 89.81 387 ARG A N 1
ATOM 2804 C CA . ARG A 1 387 ? -4.891 2.232 5.789 1 89.81 387 ARG A CA 1
ATOM 2805 C C . ARG A 1 387 ? -4.211 3.561 6.109 1 89.81 387 ARG A C 1
ATOM 2807 O O . ARG A 1 387 ? -4.422 4.555 5.41 1 89.81 387 ARG A O 1
ATOM 2814 N N . ALA A 1 388 ? -3.453 3.502 7.129 1 89.94 388 ALA A N 1
ATOM 2815 C CA . ALA A 1 388 ? -2.785 4.723 7.562 1 89.94 388 ALA A CA 1
ATOM 2816 C C . ALA A 1 388 ? -1.602 5.055 6.66 1 89.94 388 ALA A C 1
ATOM 2818 O O . ALA A 1 388 ? -1.129 6.195 6.637 1 89.94 388 ALA A O 1
ATOM 2819 N N . ILE A 1 389 ? -1.134 4.117 5.973 1 93.81 389 ILE A N 1
ATOM 2820 C CA . ILE A 1 389 ? 0.014 4.324 5.098 1 93.81 389 ILE A CA 1
ATOM 2821 C C . ILE A 1 389 ? -0.411 5.125 3.867 1 93.81 389 ILE A C 1
ATOM 2823 O O . ILE A 1 389 ? -1.417 4.801 3.23 1 93.81 389 ILE A O 1
ATOM 2827 N N . SER A 1 390 ? 0.267 6.223 3.633 1 91.81 390 SER A N 1
ATOM 2828 C CA . SER A 1 390 ? 0.06 6.941 2.379 1 91.81 390 SER A CA 1
ATOM 2829 C C . SER A 1 390 ? 0.719 6.215 1.211 1 91.81 390 SER A C 1
ATOM 2831 O O . SER A 1 390 ? 1.835 6.555 0.811 1 91.81 390 SER A O 1
ATOM 2833 N N . TRP A 1 391 ? 0.027 5.402 0.625 1 92.06 391 TRP A N 1
ATOM 2834 C CA . TRP A 1 391 ? 0.567 4.578 -0.452 1 92.06 391 TRP A CA 1
ATOM 2835 C C . TRP A 1 391 ? 0.975 5.438 -1.644 1 92.06 391 TRP A C 1
ATOM 2837 O O . TRP A 1 391 ? 1.866 5.066 -2.41 1 92.06 391 TRP A O 1
ATOM 2847 N N . ASP A 1 392 ? 0.405 6.609 -1.791 1 91.25 392 ASP A N 1
ATOM 2848 C CA . ASP A 1 392 ? 0.838 7.562 -2.809 1 91.25 392 ASP A CA 1
ATOM 2849 C C . ASP A 1 392 ? 2.309 7.934 -2.625 1 91.25 392 ASP A C 1
ATOM 2851 O O . ASP A 1 392 ? 3.086 7.906 -3.58 1 91.25 392 ASP A O 1
ATOM 2855 N N . THR A 1 393 ? 2.578 8.211 -1.417 1 89.69 393 THR A N 1
ATOM 2856 C CA . THR A 1 393 ? 3.936 8.633 -1.094 1 89.69 393 THR A CA 1
ATOM 2857 C C . THR A 1 393 ? 4.914 7.469 -1.232 1 89.69 393 THR A C 1
ATOM 2859 O O . THR A 1 393 ? 5.996 7.629 -1.796 1 89.69 393 THR A O 1
ATOM 2862 N N . VAL A 1 394 ? 4.531 6.309 -0.764 1 94.19 394 VAL A N 1
ATOM 2863 C CA . VAL A 1 394 ? 5.395 5.133 -0.78 1 94.19 394 VAL A CA 1
ATOM 2864 C C . VAL A 1 394 ? 5.707 4.742 -2.223 1 94.19 394 VAL A C 1
ATOM 2866 O O . VAL A 1 394 ? 6.863 4.496 -2.57 1 94.19 394 VAL A O 1
ATOM 2869 N N . ILE A 1 395 ? 4.727 4.711 -3.086 1 94.81 395 ILE A N 1
ATOM 2870 C CA . ILE A 1 395 ? 4.898 4.348 -4.488 1 94.81 395 ILE A CA 1
ATOM 2871 C C . ILE A 1 395 ? 5.73 5.414 -5.195 1 94.81 395 ILE A C 1
ATOM 2873 O O . ILE A 1 395 ? 6.602 5.094 -6.012 1 94.81 395 ILE A O 1
ATOM 2877 N N . LEU A 1 396 ? 5.457 6.66 -4.844 1 92.56 396 LEU A N 1
ATOM 2878 C CA . LEU A 1 396 ? 6.219 7.762 -5.418 1 92.56 396 LEU A CA 1
ATOM 2879 C C . LEU A 1 396 ? 7.707 7.598 -5.137 1 92.56 396 LEU A C 1
ATOM 2881 O O . LEU A 1 396 ? 8.531 7.676 -6.051 1 92.56 396 LEU A O 1
ATOM 2885 N N . ILE A 1 397 ? 8.047 7.324 -3.926 1 92.56 397 ILE A N 1
ATOM 2886 C CA . ILE A 1 397 ? 9.438 7.215 -3.508 1 92.56 397 ILE A CA 1
ATOM 2887 C C . ILE A 1 397 ? 10.078 5.988 -4.16 1 92.56 397 ILE A C 1
ATOM 2889 O O . ILE A 1 397 ? 11.156 6.078 -4.746 1 92.56 397 ILE A O 1
ATOM 2893 N N . GLY A 1 398 ? 9.406 4.84 -4.082 1 94.56 398 GLY A N 1
ATOM 2894 C CA . GLY A 1 398 ? 9.914 3.627 -4.699 1 94.56 398 GLY A CA 1
ATOM 2895 C C . GLY A 1 398 ? 10.156 3.771 -6.188 1 94.56 398 GLY A C 1
ATOM 2896 O O . GLY A 1 398 ? 11.125 3.219 -6.723 1 94.56 398 GLY A O 1
ATOM 2897 N N . ALA A 1 399 ? 9.344 4.512 -6.879 1 94.81 399 ALA A N 1
ATOM 2898 C CA . ALA A 1 399 ? 9.398 4.664 -8.328 1 94.81 399 ALA A CA 1
ATOM 2899 C C . ALA A 1 399 ? 10.516 5.625 -8.742 1 94.81 399 ALA A C 1
ATOM 2901 O O . ALA A 1 399 ? 11.055 5.523 -9.844 1 94.81 399 ALA A O 1
ATOM 2902 N N . LEU A 1 400 ? 10.922 6.539 -7.867 1 92.81 400 LEU A N 1
ATOM 2903 C CA . LEU A 1 400 ? 11.859 7.582 -8.281 1 92.81 400 LEU A CA 1
ATOM 2904 C C . LEU A 1 400 ? 13.273 7.258 -7.816 1 92.81 400 LEU A C 1
ATOM 2906 O O . LEU A 1 400 ? 14.242 7.828 -8.328 1 92.81 400 LEU A O 1
ATOM 2910 N N . ILE A 1 401 ? 13.422 6.344 -6.887 1 89.44 401 ILE A N 1
ATOM 2911 C CA . ILE A 1 401 ? 14.727 5.98 -6.344 1 89.44 401 ILE A CA 1
ATOM 2912 C C . ILE A 1 401 ? 15.633 5.488 -7.469 1 89.44 401 ILE A C 1
ATOM 2914 O O . ILE A 1 401 ? 16.812 5.855 -7.535 1 89.44 401 ILE A O 1
ATOM 2918 N N . PRO A 1 402 ? 15.164 4.727 -8.461 1 92.25 402 PRO A N 1
ATOM 2919 C CA . PRO A 1 402 ? 16.047 4.219 -9.516 1 92.25 402 PRO A CA 1
ATOM 2920 C C . PRO A 1 402 ? 16.609 5.328 -10.406 1 92.25 402 PRO A C 1
ATOM 2922 O O . PRO A 1 402 ? 17.516 5.09 -11.195 1 92.25 402 PRO A O 1
ATOM 2925 N N . LEU A 1 403 ? 16.094 6.539 -10.32 1 89.62 403 LEU A N 1
ATOM 2926 C CA . LEU A 1 403 ? 16.609 7.656 -11.102 1 89.62 403 LEU A CA 1
ATOM 2927 C C . LEU A 1 403 ? 18.078 7.902 -10.781 1 89.62 403 LEU A C 1
ATOM 2929 O O . LEU A 1 403 ? 18.859 8.273 -11.664 1 89.62 403 LEU A O 1
ATOM 2933 N N . SER A 1 404 ? 18.453 7.703 -9.555 1 83.94 404 SER A N 1
ATOM 2934 C CA . SER A 1 404 ? 19.844 7.875 -9.156 1 83.94 404 SER A CA 1
ATOM 2935 C C . SER A 1 404 ? 20.75 6.898 -9.891 1 83.94 404 SER A C 1
ATOM 2937 O O . SER A 1 404 ? 21.812 7.281 -10.398 1 83.94 404 SER A O 1
ATOM 2939 N N . ALA A 1 405 ? 20.281 5.664 -9.914 1 86.69 405 ALA A N 1
ATOM 2940 C CA . ALA A 1 405 ? 21.047 4.652 -10.641 1 86.69 405 ALA A CA 1
ATOM 2941 C C . ALA A 1 405 ? 21.094 4.973 -12.133 1 86.69 405 ALA A C 1
ATOM 2943 O O . ALA A 1 405 ? 22.109 4.734 -12.797 1 86.69 405 ALA A O 1
ATOM 2944 N N . ALA A 1 406 ? 20.047 5.52 -12.656 1 90.31 406 ALA A N 1
ATOM 2945 C CA . ALA A 1 406 ? 19.969 5.887 -14.062 1 90.31 406 ALA A CA 1
ATOM 2946 C C . ALA A 1 406 ? 20.969 7 -14.391 1 90.31 406 ALA A C 1
ATOM 2948 O O . ALA A 1 406 ? 21.578 7 -15.461 1 90.31 406 ALA A O 1
ATOM 2949 N N . PHE A 1 407 ? 21.203 7.871 -13.531 1 86.5 407 PHE A N 1
ATOM 2950 C CA . PHE A 1 407 ? 22.125 8.969 -13.727 1 86.5 407 PHE A CA 1
ATOM 2951 C C . PHE A 1 407 ? 23.562 8.453 -13.836 1 86.5 407 PHE A C 1
ATOM 2953 O O . PHE A 1 407 ? 24.328 8.914 -14.68 1 86.5 407 PHE A O 1
ATOM 2960 N N . VAL A 1 408 ? 23.812 7.523 -13.039 1 81.75 408 VAL A N 1
ATOM 2961 C CA . VAL A 1 408 ? 25.172 6.973 -13.023 1 81.75 408 VAL A CA 1
ATOM 2962 C C . VAL A 1 408 ? 25.391 6.09 -14.25 1 81.75 408 VAL A C 1
ATOM 2964 O O . VAL A 1 408 ? 26.375 6.25 -14.969 1 81.75 408 VAL A O 1
ATOM 2967 N N . SER A 1 409 ? 24.422 5.32 -14.547 1 86.31 409 SER A N 1
ATOM 2968 C CA . SER A 1 409 ? 24.562 4.336 -15.609 1 86.31 409 SER A CA 1
ATOM 2969 C C . SER A 1 409 ? 24.516 4.996 -16.984 1 86.31 409 SER A C 1
ATOM 2971 O O . SER A 1 409 ? 25.141 4.512 -17.938 1 86.31 409 SER A O 1
ATOM 2973 N N . SER A 1 410 ? 23.844 6.051 -17.109 1 89.94 410 SER A N 1
ATOM 2974 C CA . SER A 1 410 ? 23.641 6.684 -18.406 1 89.94 410 SER A CA 1
ATOM 2975 C C . SER A 1 410 ? 24.75 7.68 -18.719 1 89.94 410 SER A C 1
ATOM 2977 O O . SER A 1 410 ? 24.891 8.133 -19.859 1 89.94 410 SER A O 1
ATOM 2979 N N . GLY A 1 411 ? 25.5 8.055 -17.672 1 84.94 411 GLY A N 1
ATOM 2980 C CA . GLY A 1 411 ? 26.516 9.086 -17.844 1 84.94 411 GLY A CA 1
ATOM 2981 C C . GLY A 1 411 ? 25.969 10.492 -17.625 1 84.94 411 GLY A C 1
ATOM 2982 O O . GLY A 1 411 ? 26.688 11.477 -17.828 1 84.94 411 GLY A O 1
ATOM 2983 N N . ALA A 1 412 ? 24.781 10.594 -17.281 1 85.56 412 ALA A N 1
ATOM 2984 C CA . ALA A 1 412 ? 24.172 11.898 -17.016 1 85.56 412 ALA A CA 1
ATOM 2985 C C . ALA A 1 412 ? 24.906 12.633 -15.898 1 85.56 412 ALA A C 1
ATOM 2987 O O . ALA A 1 412 ? 25.016 13.859 -15.938 1 85.56 412 ALA A O 1
ATOM 2988 N N . ALA A 1 413 ? 25.328 11.938 -14.977 1 79.38 413 ALA A N 1
ATOM 2989 C CA . ALA A 1 413 ? 26.078 12.539 -13.875 1 79.38 413 ALA A CA 1
ATOM 2990 C C . ALA A 1 413 ? 27.328 13.266 -14.383 1 79.38 413 ALA A C 1
ATOM 2992 O O . ALA A 1 413 ? 27.594 14.398 -13.977 1 79.38 413 ALA A O 1
ATOM 2993 N N . GLU A 1 414 ? 27.953 12.68 -15.281 1 79.69 414 GLU A N 1
ATOM 2994 C CA . GLU A 1 414 ? 29.156 13.273 -15.859 1 79.69 414 GLU A CA 1
ATOM 2995 C C . GLU A 1 414 ? 28.812 14.492 -16.719 1 79.69 414 GLU A C 1
ATOM 2997 O O . GLU A 1 414 ? 29.547 15.484 -16.703 1 79.69 414 GLU A O 1
ATOM 3002 N N . ALA A 1 415 ? 27.734 14.375 -17.406 1 83.44 415 ALA A N 1
ATOM 3003 C CA . ALA A 1 415 ? 27.312 15.484 -18.25 1 83.44 415 ALA A CA 1
ATOM 3004 C C . ALA A 1 415 ? 27 16.719 -17.422 1 83.44 415 ALA A C 1
ATOM 3006 O O . ALA A 1 415 ? 27.359 17.844 -17.812 1 83.44 415 ALA A O 1
ATOM 3007 N N . ILE A 1 416 ? 26.375 16.547 -16.375 1 77 416 ILE A N 1
ATOM 3008 C CA . ILE A 1 416 ? 26.031 17.656 -15.492 1 77 416 ILE A CA 1
ATOM 3009 C C . ILE A 1 416 ? 27.297 18.234 -14.867 1 77 416 ILE A C 1
ATOM 3011 O O . ILE A 1 416 ? 27.438 19.438 -14.711 1 77 416 ILE A O 1
ATOM 3015 N N . ALA A 1 417 ? 28.156 17.375 -14.492 1 72.62 417 ALA A N 1
ATOM 3016 C CA . ALA A 1 417 ? 29.453 17.797 -13.953 1 72.62 417 ALA A CA 1
ATOM 3017 C C . ALA A 1 417 ? 30.172 18.719 -14.922 1 72.62 417 ALA A C 1
ATOM 3019 O O . ALA A 1 417 ? 30.703 19.766 -14.516 1 72.62 417 ALA A O 1
ATOM 3020 N N . GLU A 1 418 ? 30.172 18.297 -16.078 1 76.25 418 GLU A N 1
ATOM 3021 C CA . GLU A 1 418 ? 30.844 19.094 -17.094 1 76.25 418 GLU A CA 1
ATOM 3022 C C . GLU A 1 418 ? 30.188 20.453 -17.266 1 76.25 418 GLU A C 1
ATOM 3024 O O . GLU A 1 418 ? 30.859 21.469 -17.453 1 76.25 418 GLU A O 1
ATOM 3029 N N . LEU A 1 419 ? 28.875 20.422 -17.25 1 75 419 LEU A N 1
ATOM 3030 C CA . LEU A 1 419 ? 28.125 21.656 -17.391 1 75 419 LEU A CA 1
ATOM 3031 C C . LEU A 1 419 ? 28.406 22.609 -16.234 1 75 419 LEU A C 1
ATOM 3033 O O . LEU A 1 419 ? 28.594 23.812 -16.438 1 75 419 LEU A O 1
ATOM 3037 N N . VAL A 1 420 ? 28.469 22.125 -15.062 1 70.38 420 VAL A N 1
ATOM 3038 C CA . VAL A 1 420 ? 28.719 22.922 -13.859 1 70.38 420 VAL A CA 1
ATOM 3039 C C . VAL A 1 420 ? 30.141 23.484 -13.914 1 70.38 420 VAL A C 1
ATOM 3041 O O . VAL A 1 420 ? 30.359 24.656 -13.578 1 70.38 420 VAL A O 1
ATOM 3044 N N . MET A 1 421 ? 31.031 22.656 -14.273 1 73.75 421 MET A N 1
ATOM 3045 C CA . MET A 1 421 ? 32.438 23.094 -14.359 1 73.75 421 MET A CA 1
ATOM 3046 C C . MET A 1 421 ? 32.594 24.219 -15.375 1 73.75 421 MET A C 1
ATOM 3048 O O . MET A 1 421 ? 33.375 25.141 -15.156 1 73.75 421 MET A O 1
ATOM 3052 N N . ARG A 1 422 ? 31.766 24.125 -16.344 1 75.44 422 ARG A N 1
ATOM 3053 C CA . ARG A 1 422 ? 31.828 25.156 -17.375 1 75.44 422 ARG A CA 1
ATOM 3054 C C . ARG A 1 422 ? 31.25 26.484 -16.875 1 75.44 422 ARG A C 1
ATOM 3056 O O . ARG A 1 422 ? 31.75 27.547 -17.219 1 75.44 422 ARG A O 1
ATOM 3063 N N . LEU A 1 423 ? 30.203 26.359 -16.172 1 69.31 423 LEU A N 1
ATOM 3064 C CA . LEU A 1 423 ? 29.484 27.547 -15.727 1 69.31 423 LEU A CA 1
ATOM 3065 C C . LEU A 1 423 ? 30.172 28.188 -14.523 1 69.31 423 LEU A C 1
ATOM 3067 O O . LEU A 1 423 ? 30.094 29.406 -14.328 1 69.31 423 LEU A O 1
ATOM 3071 N N . THR A 1 424 ? 30.562 27.469 -13.648 1 64.44 424 THR A N 1
ATOM 3072 C CA . THR A 1 424 ? 31.078 28.031 -12.398 1 64.44 424 THR A CA 1
ATOM 3073 C C . THR A 1 424 ? 32.594 28.156 -12.43 1 64.44 424 THR A C 1
ATOM 3075 O O . THR A 1 424 ? 33.188 28.797 -11.57 1 64.44 424 THR A O 1
ATOM 3078 N N . GLY A 1 425 ? 33.188 28.031 -13.625 1 57.25 425 GLY A N 1
ATOM 3079 C CA . GLY A 1 425 ? 34.625 28.062 -13.703 1 57.25 425 GLY A CA 1
ATOM 3080 C C . GLY A 1 425 ? 35.312 27.219 -12.641 1 57.25 425 GLY A C 1
ATOM 3081 O O . GLY A 1 425 ? 35 26.031 -12.492 1 57.25 425 GLY A O 1
ATOM 3082 N N . SER A 1 426 ? 36 28.141 -11.547 1 57.12 426 SER A N 1
ATOM 3083 C CA . SER A 1 426 ? 36.844 27.578 -10.5 1 57.12 426 SER A CA 1
ATOM 3084 C C . SER A 1 426 ? 36.031 26.719 -9.539 1 57.12 426 SER A C 1
ATOM 3086 O O . SER A 1 426 ? 36.594 26.172 -8.586 1 57.12 426 SER A O 1
ATOM 3088 N N . GLY A 1 427 ? 34.938 26.078 -9.984 1 64.81 427 GLY A N 1
ATOM 3089 C CA . GLY A 1 427 ? 34.469 24.875 -9.328 1 64.81 427 GLY A CA 1
ATOM 3090 C C . GLY A 1 427 ? 34.062 25.109 -7.883 1 64.81 427 GLY A C 1
ATOM 3091 O O . GLY A 1 427 ? 34.312 24.266 -7.02 1 64.81 427 GLY A O 1
ATOM 3092 N N . SER A 1 428 ? 33.594 26.438 -7.578 1 82.31 428 SER A N 1
ATOM 3093 C CA . SER A 1 428 ? 33.312 26.656 -6.168 1 82.31 428 SER A CA 1
ATOM 3094 C C . SER A 1 428 ? 32.125 25.812 -5.723 1 82.31 428 SER A C 1
ATOM 3096 O O . SER A 1 428 ? 31.047 25.844 -6.344 1 82.31 428 SER A O 1
ATOM 3098 N N . PRO A 1 429 ? 32.25 25.078 -4.707 1 88.88 429 PRO A N 1
ATOM 3099 C CA . PRO A 1 429 ? 31.188 24.234 -4.184 1 88.88 429 PRO A CA 1
ATOM 3100 C C . PRO A 1 429 ? 30 25.031 -3.682 1 88.88 429 PRO A C 1
ATOM 3102 O O . PRO A 1 429 ? 28.859 24.547 -3.725 1 88.88 429 PRO A O 1
ATOM 3105 N N . TYR A 1 430 ? 30.188 26.312 -3.352 1 91.5 430 TYR A N 1
ATOM 3106 C CA . TYR A 1 430 ? 29.094 27.156 -2.867 1 91.5 430 TYR A CA 1
ATOM 3107 C C . TYR A 1 430 ? 28.141 27.516 -3.998 1 91.5 430 TYR A C 1
ATOM 3109 O O . TYR A 1 430 ? 26.922 27.547 -3.803 1 91.5 430 TYR A O 1
ATOM 3117 N N . PHE A 1 431 ? 28.688 27.781 -5.082 1 88.69 431 PHE A N 1
ATOM 3118 C CA . PHE A 1 431 ? 27.859 28.141 -6.223 1 88.69 431 PHE A CA 1
ATOM 3119 C C . PHE A 1 431 ? 27.031 26.938 -6.691 1 88.69 431 PHE A C 1
ATOM 3121 O O . PHE A 1 431 ? 25.891 27.094 -7.094 1 88.69 431 PHE A O 1
ATOM 3128 N N . ALA A 1 432 ? 27.703 25.812 -6.738 1 88.19 432 ALA A N 1
ATOM 3129 C CA . ALA A 1 432 ? 26.984 24.594 -7.098 1 88.19 432 ALA A CA 1
ATOM 3130 C C . ALA A 1 432 ? 25.844 24.328 -6.129 1 88.19 432 ALA A C 1
ATOM 3132 O O . ALA A 1 432 ? 24.734 23.984 -6.551 1 88.19 432 ALA A O 1
ATOM 3133 N N . LEU A 1 433 ? 26.156 24.484 -4.898 1 92.88 433 LEU A N 1
ATOM 3134 C CA . LEU A 1 433 ? 25.141 24.281 -3.863 1 92.88 433 LEU A CA 1
ATOM 3135 C C . LEU A 1 433 ? 24 25.281 -4.012 1 92.88 433 LEU A C 1
ATOM 3137 O O . LEU A 1 433 ? 22.828 24.906 -3.863 1 92.88 433 LEU A O 1
ATOM 3141 N N . LEU A 1 434 ? 24.297 26.516 -4.281 1 92.62 434 LEU A N 1
ATOM 3142 C CA . LEU A 1 434 ? 23.281 27.547 -4.469 1 92.62 434 LEU A CA 1
ATOM 3143 C C . LEU A 1 434 ? 22.375 27.219 -5.656 1 92.62 434 LEU A C 1
ATOM 3145 O O . LEU A 1 434 ? 21.156 27.375 -5.578 1 92.62 434 LEU A O 1
ATOM 3149 N N . ALA A 1 435 ? 22.969 26.797 -6.676 1 88.12 435 ALA A N 1
ATOM 3150 C CA . ALA A 1 435 ? 22.203 26.469 -7.879 1 88.12 435 ALA A CA 1
ATOM 3151 C C . ALA A 1 435 ? 21.219 25.344 -7.621 1 88.12 435 ALA A C 1
ATOM 3153 O O . ALA A 1 435 ? 20.047 25.438 -7.973 1 88.12 435 ALA A O 1
ATOM 3154 N N . VAL A 1 436 ? 21.719 24.266 -7.039 1 91.25 436 VAL A N 1
ATOM 3155 C CA . VAL A 1 436 ? 20.875 23.094 -6.762 1 91.25 436 VAL A CA 1
ATOM 3156 C C . VAL A 1 436 ? 19.781 23.469 -5.781 1 91.25 436 VAL A C 1
ATOM 3158 O O . VAL A 1 436 ? 18.625 23.078 -5.961 1 91.25 436 VAL A O 1
ATOM 3161 N N . CYS A 1 437 ? 20.094 24.234 -4.785 1 95.38 437 CYS A N 1
ATOM 3162 C CA . CYS A 1 437 ? 19.125 24.609 -3.756 1 95.38 437 CYS A CA 1
ATOM 3163 C C . CYS A 1 437 ? 18.078 25.578 -4.316 1 95.38 437 CYS A C 1
ATOM 3165 O O . CYS A 1 437 ? 16.891 25.453 -4 1 95.38 437 CYS A O 1
ATOM 3167 N N . ALA A 1 438 ? 18.531 26.531 -5.074 1 93.38 438 ALA A N 1
ATOM 3168 C CA . ALA A 1 438 ? 17.594 27.469 -5.668 1 93.38 438 ALA A CA 1
ATOM 3169 C C . ALA A 1 438 ? 16.609 26.766 -6.586 1 93.38 438 ALA A C 1
ATOM 3171 O O . ALA A 1 438 ? 15.406 27.047 -6.551 1 93.38 438 ALA A O 1
ATOM 3172 N N . LEU A 1 439 ? 17.109 25.906 -7.348 1 89.94 439 LEU A N 1
ATOM 3173 C CA . LEU A 1 439 ? 16.25 25.156 -8.242 1 89.94 439 LEU A CA 1
ATOM 3174 C C . LEU A 1 439 ? 15.273 24.281 -7.453 1 89.94 439 LEU A C 1
ATOM 3176 O O . LEU A 1 439 ? 14.094 24.188 -7.797 1 89.94 439 LEU A O 1
ATOM 3180 N N . THR A 1 440 ? 15.781 23.641 -6.488 1 93 440 THR A N 1
ATOM 3181 C CA . THR A 1 440 ? 14.945 22.797 -5.633 1 93 440 THR A CA 1
ATOM 3182 C C . THR A 1 440 ? 13.852 23.641 -4.965 1 93 440 THR A C 1
ATOM 3184 O O . THR A 1 440 ? 12.703 23.203 -4.863 1 93 440 THR A O 1
ATOM 3187 N N . LEU A 1 441 ? 14.258 24.781 -4.508 1 94.44 441 LEU A N 1
ATOM 3188 C CA . LEU A 1 441 ? 13.312 25.672 -3.846 1 94.44 441 LEU A CA 1
ATOM 3189 C C . LEU A 1 441 ? 12.188 26.078 -4.797 1 94.44 441 LEU A C 1
ATOM 3191 O O . LEU A 1 441 ? 11.016 26.062 -4.418 1 94.44 441 LEU A O 1
ATOM 3195 N N . VAL A 1 442 ? 12.492 26.422 -5.973 1 90.75 442 VAL A N 1
ATOM 3196 C CA . VAL A 1 442 ? 11.508 26.875 -6.957 1 90.75 442 VAL A CA 1
ATOM 3197 C C . VAL A 1 442 ? 10.609 25.703 -7.355 1 90.75 442 VAL A C 1
ATOM 3199 O O . VAL A 1 442 ? 9.383 25.844 -7.355 1 90.75 442 VAL A O 1
ATOM 3202 N N . LEU A 1 443 ? 11.18 24.609 -7.652 1 88.69 443 LEU A N 1
ATOM 3203 C CA . LEU A 1 443 ? 10.414 23.438 -8.062 1 88.69 443 LEU A CA 1
ATOM 3204 C C . LEU A 1 443 ? 9.516 22.953 -6.922 1 88.69 443 LEU A C 1
ATOM 3206 O O . LEU A 1 443 ? 8.391 22.516 -7.16 1 88.69 443 LEU A O 1
ATOM 3210 N N . GLY A 1 444 ? 10.047 23.094 -5.75 1 90.19 444 GLY A N 1
ATOM 3211 C CA . GLY A 1 444 ? 9.344 22.609 -4.574 1 90.19 444 GLY A CA 1
ATOM 3212 C C . GLY A 1 444 ? 8.055 23.359 -4.293 1 90.19 444 GLY A C 1
ATOM 3213 O O . GLY A 1 444 ? 7.191 22.859 -3.566 1 90.19 444 GLY A O 1
ATOM 3214 N N . GLN A 1 445 ? 7.91 24.5 -4.91 1 89.5 445 GLN A N 1
ATOM 3215 C CA . GLN A 1 445 ? 6.703 25.297 -4.695 1 89.5 445 GLN A CA 1
ATOM 3216 C C . GLN A 1 445 ? 5.539 24.75 -5.527 1 89.5 445 GLN A C 1
ATOM 3218 O O . GLN A 1 445 ? 4.379 25.062 -5.254 1 89.5 445 GLN A O 1
ATOM 3223 N N . PHE A 1 446 ? 5.922 23.922 -6.473 1 84.5 446 PHE A N 1
ATOM 3224 C CA . PHE A 1 446 ? 4.891 23.469 -7.398 1 84.5 446 PHE A CA 1
ATOM 3225 C C . PHE A 1 446 ? 4.777 21.938 -7.371 1 84.5 446 PHE A C 1
ATOM 3227 O O . PHE A 1 446 ? 3.818 21.375 -7.898 1 84.5 446 PHE A O 1
ATOM 3234 N N . ILE A 1 447 ? 5.816 21.422 -6.895 1 86.25 447 ILE A N 1
ATOM 3235 C CA . ILE A 1 447 ? 5.898 19.953 -6.82 1 86.25 447 ILE A CA 1
ATOM 3236 C C . ILE A 1 447 ? 5.898 19.516 -5.359 1 86.25 447 ILE A C 1
ATOM 3238 O O . ILE A 1 447 ? 6.109 20.328 -4.457 1 86.25 447 ILE A O 1
ATOM 3242 N N . SER A 1 448 ? 5.5 18.359 -5.07 1 86.94 448 SER A N 1
ATOM 3243 C CA . SER A 1 448 ? 5.59 17.875 -3.699 1 86.94 448 SER A CA 1
ATOM 3244 C C . SER A 1 448 ? 7.035 17.859 -3.211 1 86.94 448 SER A C 1
ATOM 3246 O O . SER A 1 448 ? 7.965 17.734 -4.012 1 86.94 448 SER A O 1
ATOM 3248 N N . ASN A 1 449 ? 7.207 18.047 -1.87 1 90.25 449 ASN A N 1
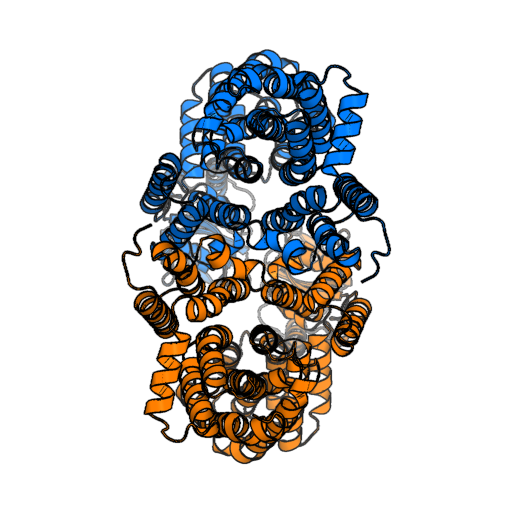ATOM 3249 C CA . ASN A 1 449 ? 8.531 18.094 -1.26 1 90.25 449 ASN A CA 1
ATOM 3250 C C . ASN A 1 449 ? 9.32 16.828 -1.535 1 90.25 449 ASN A C 1
ATOM 3252 O O . ASN A 1 449 ? 10.484 16.891 -1.954 1 90.25 449 ASN A O 1
ATOM 3256 N N . VAL A 1 450 ? 8.688 15.75 -1.41 1 90.81 450 VAL A N 1
ATOM 3257 C CA . VAL A 1 450 ? 9.328 14.453 -1.561 1 90.81 450 VAL A CA 1
ATOM 3258 C C . VAL A 1 450 ? 9.766 14.258 -3.01 1 90.81 450 VAL A C 1
ATOM 3260 O O . VAL A 1 450 ? 10.914 13.898 -3.277 1 90.81 450 VAL A O 1
ATOM 3263 N N . ALA A 1 451 ? 8.922 14.516 -3.936 1 89.12 451 ALA A N 1
ATOM 3264 C CA . ALA A 1 451 ? 9.219 14.336 -5.355 1 89.12 451 ALA A CA 1
ATOM 3265 C C . ALA A 1 451 ? 10.367 15.242 -5.793 1 89.12 451 ALA A C 1
ATOM 3267 O O . ALA A 1 451 ? 11.25 14.812 -6.543 1 89.12 451 ALA A O 1
ATOM 3268 N N . THR A 1 452 ? 10.352 16.438 -5.348 1 91.56 452 THR A N 1
ATOM 3269 C CA . THR A 1 452 ? 11.375 17.406 -5.723 1 91.56 452 THR A CA 1
ATOM 3270 C C . THR A 1 452 ? 12.758 16.938 -5.266 1 91.56 452 THR A C 1
ATOM 3272 O O . THR A 1 452 ? 13.719 16.953 -6.039 1 91.56 452 THR A O 1
ATOM 3275 N N . VAL A 1 453 ? 12.812 16.516 -4.047 1 93.19 453 VAL A N 1
ATOM 3276 C CA . VAL A 1 453 ? 14.102 16.094 -3.494 1 93.19 453 VAL A CA 1
ATOM 3277 C C . VAL A 1 453 ? 14.57 14.82 -4.195 1 93.19 453 VAL A C 1
ATOM 3279 O O . VAL A 1 453 ? 15.758 14.664 -4.48 1 93.19 453 VAL A O 1
ATOM 3282 N N . LEU A 1 454 ? 13.688 13.945 -4.531 1 91.75 454 LEU A N 1
ATOM 3283 C CA . LEU A 1 454 ? 14.047 12.695 -5.195 1 91.75 454 LEU A CA 1
ATOM 3284 C C . LEU A 1 454 ? 14.578 12.961 -6.602 1 91.75 454 LEU A C 1
ATOM 3286 O O . LEU A 1 454 ? 15.477 12.258 -7.07 1 91.75 454 LEU A O 1
ATOM 3290 N N . VAL A 1 455 ? 14.047 13.969 -7.242 1 88.31 455 VAL A N 1
ATOM 3291 C CA . VAL A 1 455 ? 14.461 14.305 -8.602 1 88.31 455 VAL A CA 1
ATOM 3292 C C . VAL A 1 455 ? 15.797 15.047 -8.562 1 88.31 455 VAL A C 1
ATOM 3294 O O . VAL A 1 455 ? 16.641 14.859 -9.43 1 88.31 455 VAL A O 1
ATOM 3297 N N . MET A 1 456 ? 15.992 15.812 -7.523 1 91.38 456 MET A N 1
ATOM 3298 C CA . MET A 1 456 ? 17.172 16.672 -7.461 1 91.38 456 MET A CA 1
ATOM 3299 C C . MET A 1 456 ? 18.344 15.961 -6.793 1 91.38 456 MET A C 1
ATOM 3301 O O . MET A 1 456 ? 19.484 16.375 -6.941 1 91.38 456 MET A O 1
ATOM 3305 N N . ALA A 1 457 ? 18.078 14.914 -6.062 1 93.44 457 ALA A N 1
ATOM 3306 C CA . ALA A 1 457 ? 19.109 14.219 -5.301 1 93.44 457 ALA A CA 1
ATOM 3307 C C . ALA A 1 457 ? 20.219 13.695 -6.215 1 93.44 457 ALA A C 1
ATOM 3309 O O . ALA A 1 457 ? 21.391 13.945 -5.977 1 93.44 457 ALA A O 1
ATOM 3310 N N . PRO A 1 458 ? 19.844 13.016 -7.285 1 89.69 458 PRO A N 1
ATOM 3311 C CA . PRO A 1 458 ? 20.922 12.539 -8.164 1 89.69 458 PRO A CA 1
ATOM 3312 C C . PRO A 1 458 ? 21.719 13.672 -8.789 1 89.69 458 PRO A C 1
ATOM 3314 O O . PRO A 1 458 ? 22.922 13.531 -9.023 1 89.69 458 PRO A O 1
ATOM 3317 N N . VAL A 1 459 ? 21.078 14.766 -9.07 1 87.44 459 VAL A N 1
ATOM 3318 C CA . VAL A 1 459 ? 21.75 15.945 -9.602 1 87.44 459 VAL A CA 1
ATOM 3319 C C . VAL A 1 459 ? 22.734 16.484 -8.57 1 87.44 459 VAL A C 1
ATOM 3321 O O . VAL A 1 459 ? 23.891 16.766 -8.898 1 87.44 459 VAL A O 1
ATOM 3324 N N . ALA A 1 460 ? 22.312 16.562 -7.387 1 92 460 ALA A N 1
ATOM 3325 C CA . ALA A 1 460 ? 23.172 17.062 -6.305 1 92 460 ALA A CA 1
ATOM 3326 C C . ALA A 1 460 ? 24.344 16.125 -6.066 1 92 460 ALA A C 1
ATOM 3328 O O . ALA A 1 460 ? 25.469 16.578 -5.848 1 92 460 ALA A O 1
ATOM 3329 N N . VAL A 1 461 ? 24.125 14.859 -6.074 1 91.62 461 VAL A N 1
ATOM 3330 C CA . VAL A 1 461 ? 25.188 13.867 -5.895 1 91.62 461 VAL A CA 1
ATOM 3331 C C . VAL A 1 461 ? 26.219 14 -7.008 1 91.62 461 VAL A C 1
ATOM 3333 O O . VAL A 1 461 ? 27.422 13.945 -6.754 1 91.62 461 VAL A O 1
ATOM 3336 N N . SER A 1 462 ? 25.734 14.203 -8.164 1 86.75 462 SER A N 1
ATOM 3337 C CA . SER A 1 462 ? 26.625 14.359 -9.305 1 86.75 462 SER A CA 1
ATOM 3338 C C . SER A 1 462 ? 27.516 15.594 -9.156 1 86.75 462 SER A C 1
ATOM 3340 O O . SER A 1 462 ? 28.703 15.562 -9.477 1 86.75 462 SER A O 1
ATOM 3342 N N . PHE A 1 463 ? 26.953 16.625 -8.672 1 86 463 PHE A N 1
ATOM 3343 C CA . PHE A 1 463 ? 27.719 17.844 -8.406 1 86 463 PHE A CA 1
ATOM 3344 C C . PHE A 1 463 ? 28.812 17.578 -7.383 1 86 463 PHE A C 1
ATOM 3346 O O . PHE A 1 463 ? 29.969 17.953 -7.586 1 86 463 PHE A O 1
ATOM 3353 N N . ALA A 1 464 ? 28.469 16.969 -6.336 1 90.12 464 ALA A N 1
ATOM 3354 C CA . ALA A 1 464 ? 29.422 16.688 -5.266 1 90.12 464 ALA A CA 1
ATOM 3355 C C . ALA A 1 464 ? 30.547 15.805 -5.762 1 90.12 464 ALA A C 1
ATOM 3357 O O . ALA A 1 464 ? 31.719 16.031 -5.438 1 90.12 464 ALA A O 1
ATOM 3358 N N . GLN A 1 465 ? 30.234 14.852 -6.527 1 87.12 465 GLN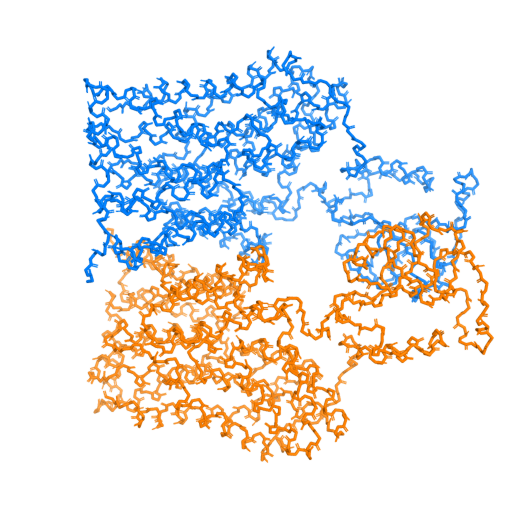 A N 1
ATOM 3359 C CA . GLN A 1 465 ? 31.234 13.914 -7.027 1 87.12 465 GLN A CA 1
ATOM 3360 C C . GLN A 1 465 ? 32.156 14.586 -8.039 1 87.12 465 GLN A C 1
ATOM 3362 O O . GLN A 1 465 ? 33.375 14.359 -8.031 1 87.12 465 GLN A O 1
ATOM 3367 N N . THR A 1 466 ? 31.609 15.352 -8.836 1 82.06 466 THR A N 1
ATOM 3368 C CA . THR A 1 466 ? 32.406 16.047 -9.852 1 82.06 466 THR A CA 1
ATOM 3369 C C . THR A 1 466 ? 33.375 17.016 -9.203 1 82.06 466 THR A C 1
ATOM 3371 O O . THR A 1 466 ? 34.5 17.156 -9.656 1 82.06 466 THR A O 1
ATOM 3374 N N . LEU A 1 467 ? 32.906 17.656 -8.25 1 85 467 LEU A N 1
ATOM 3375 C CA . LEU A 1 467 ? 33.75 18.641 -7.555 1 85 467 LEU A CA 1
ATOM 3376 C C . LEU A 1 467 ? 34.656 17.969 -6.539 1 85 467 LEU A C 1
ATOM 3378 O O . LEU A 1 467 ? 35.5 18.609 -5.918 1 85 467 LEU A O 1
ATOM 3382 N N . ASP A 1 468 ? 34.469 16.656 -6.406 1 88.25 468 ASP A N 1
ATOM 3383 C CA . ASP A 1 468 ? 35.219 15.852 -5.469 1 88.25 468 ASP A CA 1
ATOM 3384 C C . ASP A 1 468 ? 35.125 16.406 -4.051 1 88.25 468 ASP A C 1
ATOM 3386 O O . ASP A 1 468 ? 36.125 16.641 -3.391 1 88.25 468 ASP A O 1
ATOM 3390 N N . VAL A 1 469 ? 34 16.781 -3.693 1 92 469 VAL A N 1
ATOM 3391 C CA . VAL A 1 469 ? 33.719 17.266 -2.346 1 92 469 VAL A CA 1
ATOM 3392 C C . VAL A 1 469 ? 32.75 16.312 -1.645 1 92 469 VAL A C 1
ATOM 3394 O O . VAL A 1 469 ? 32.219 15.391 -2.268 1 92 469 VAL A O 1
ATOM 3397 N N . SER A 1 470 ? 32.594 16.578 -0.345 1 96.12 470 SER A N 1
ATOM 3398 C CA . SER A 1 470 ? 31.719 15.742 0.441 1 96.12 470 SER A CA 1
ATOM 3399 C C . SER A 1 470 ? 30.266 15.906 0.004 1 96.12 470 SER A C 1
ATOM 3401 O O . SER A 1 470 ? 29.828 17.016 -0.296 1 96.12 470 SER A O 1
ATOM 3403 N N . VAL A 1 471 ? 29.531 14.82 -0.009 1 96 471 VAL A N 1
ATOM 3404 C CA . VAL A 1 471 ? 28.141 14.836 -0.431 1 96 471 VAL A CA 1
ATOM 3405 C C . VAL A 1 471 ? 27.25 15.297 0.726 1 96 471 VAL A C 1
ATOM 3407 O O . VAL A 1 471 ? 26.109 15.734 0.514 1 96 471 VAL A O 1
ATOM 3410 N N . GLN A 1 472 ? 27.734 15.289 1.956 1 97.12 472 GLN A N 1
ATOM 3411 C CA . GLN A 1 472 ? 26.969 15.539 3.17 1 97.12 472 GLN A CA 1
ATOM 3412 C C . GLN A 1 472 ? 26.297 16.906 3.125 1 97.12 472 GLN A C 1
ATOM 3414 O O . GLN A 1 472 ? 25.078 17.031 3.357 1 97.12 472 GLN A O 1
ATOM 3419 N N . PRO A 1 473 ? 27.078 17.922 2.779 1 97.12 473 PRO A N 1
ATOM 3420 C CA . PRO A 1 473 ? 26.422 19.219 2.777 1 97.12 473 PRO A CA 1
ATOM 3421 C C . PRO A 1 473 ? 25.391 19.359 1.673 1 97.12 473 PRO A C 1
ATOM 3423 O O . PRO A 1 473 ? 24.375 20.062 1.852 1 97.12 473 PRO A O 1
ATOM 3426 N N . PHE A 1 474 ? 25.531 18.75 0.577 1 95.94 474 PHE A N 1
ATOM 3427 C CA . PHE A 1 474 ? 24.562 18.797 -0.513 1 95.94 474 PHE A CA 1
ATOM 3428 C C . PHE A 1 474 ? 23.266 18.141 -0.112 1 95.94 474 PHE A C 1
ATOM 3430 O O . PHE A 1 474 ? 22.172 18.656 -0.377 1 95.94 474 PHE A O 1
ATOM 3437 N N . MET A 1 475 ? 23.359 17.016 0.524 1 97.31 475 MET A N 1
ATOM 3438 C CA . MET A 1 475 ? 22.172 16.266 0.929 1 97.31 475 MET A CA 1
ATOM 3439 C C . MET A 1 475 ? 21.422 17 2.037 1 97.31 475 MET A C 1
ATOM 3441 O O . MET A 1 475 ? 20.188 17.125 1.985 1 97.31 475 MET A O 1
ATOM 3445 N N . MET A 1 476 ? 22.125 17.5 3.02 1 97.75 476 MET A N 1
ATOM 3446 C CA . MET A 1 476 ? 21.469 18.25 4.09 1 97.75 476 MET A CA 1
ATOM 3447 C C . MET A 1 476 ? 20.844 19.531 3.557 1 97.75 476 MET A C 1
ATOM 3449 O O . MET A 1 476 ? 19.734 19.891 3.955 1 97.75 476 MET A O 1
ATOM 3453 N N . ALA A 1 477 ? 21.547 20.172 2.686 1 97.69 477 ALA A N 1
ATOM 3454 C CA . ALA A 1 477 ? 21.016 21.391 2.084 1 97.69 477 ALA A CA 1
ATOM 3455 C C . ALA A 1 477 ? 19.734 21.109 1.312 1 97.69 477 ALA A C 1
ATOM 3457 O O . ALA A 1 477 ? 18.797 21.906 1.353 1 97.69 477 ALA A O 1
ATOM 3458 N N . LEU A 1 478 ? 19.703 20.016 0.608 1 96.25 478 LEU A N 1
ATOM 3459 C CA . LEU A 1 478 ? 18.5 19.625 -0.114 1 96.25 478 LEU A CA 1
ATOM 3460 C C . LEU A 1 478 ? 17.328 19.406 0.847 1 96.25 478 LEU A C 1
ATOM 3462 O O . LEU A 1 478 ? 16.188 19.766 0.536 1 96.25 478 LEU A O 1
ATOM 3466 N N . ALA A 1 479 ? 17.641 18.797 1.948 1 97.19 479 ALA A N 1
ATOM 3467 C CA . ALA A 1 479 ? 16.594 18.578 2.955 1 97.19 479 ALA A CA 1
ATOM 3468 C C . ALA A 1 479 ? 16.062 19.906 3.477 1 97.19 479 ALA A C 1
ATOM 3470 O O . ALA A 1 479 ? 14.844 20.062 3.656 1 97.19 479 ALA A O 1
ATOM 3471 N N . VAL A 1 480 ? 16.922 20.812 3.684 1 97.56 480 VAL A N 1
ATOM 3472 C CA . VAL A 1 480 ? 16.547 22.125 4.234 1 97.56 480 VAL A CA 1
ATOM 3473 C C . VAL A 1 480 ? 15.656 22.859 3.246 1 97.56 480 VAL A C 1
ATOM 3475 O O . VAL A 1 480 ? 14.57 23.328 3.604 1 97.56 480 VAL A O 1
ATOM 3478 N N . VAL A 1 481 ? 16.078 22.969 2.049 1 96.62 481 VAL A N 1
ATOM 3479 C CA . VAL A 1 481 ? 15.312 23.719 1.061 1 96.62 481 VAL A CA 1
ATOM 3480 C C . VAL A 1 481 ? 14.062 22.922 0.677 1 96.62 481 VAL A C 1
ATOM 3482 O O . VAL A 1 481 ? 13.047 23.5 0.292 1 96.62 481 VAL A O 1
ATOM 3485 N N . GLY A 1 482 ? 14.141 21.609 0.752 1 94.56 482 GLY A N 1
ATOM 3486 C CA . GLY A 1 482 ? 12.969 20.781 0.519 1 94.56 482 GLY A CA 1
ATOM 3487 C C . GLY A 1 482 ? 11.844 21.047 1.504 1 94.56 482 GLY A C 1
ATOM 3488 O O . GLY A 1 482 ? 10.672 20.859 1.178 1 94.56 482 GLY A O 1
ATOM 3489 N N . ALA A 1 483 ? 12.234 21.484 2.641 1 95.06 483 ALA A N 1
ATOM 3490 C CA . ALA A 1 483 ? 11.25 21.766 3.682 1 95.06 483 ALA A CA 1
ATOM 3491 C C . ALA A 1 483 ? 10.727 23.203 3.557 1 95.06 483 ALA A C 1
ATOM 3493 O O . ALA A 1 483 ? 9.812 23.594 4.285 1 95.06 483 ALA A O 1
ATOM 3494 N N . ALA A 1 484 ? 11.211 23.953 2.633 1 95 484 ALA A N 1
ATOM 3495 C CA . ALA A 1 484 ? 10.883 25.375 2.508 1 95 484 ALA A CA 1
ATOM 3496 C C . ALA A 1 484 ? 9.742 25.594 1.516 1 95 484 ALA A C 1
ATOM 3498 O O . ALA A 1 484 ? 9.844 26.438 0.618 1 95 484 ALA A O 1
ATOM 3499 N N . ALA A 1 485 ? 8.734 24.875 1.634 1 92.19 485 ALA A N 1
ATOM 3500 C CA . ALA A 1 485 ? 7.547 25.062 0.8 1 92.19 485 ALA A CA 1
ATOM 3501 C C . ALA A 1 485 ? 6.57 26.047 1.437 1 92.19 485 ALA A C 1
ATOM 3503 O O . ALA A 1 485 ? 5.551 25.641 1.997 1 92.19 485 ALA A O 1
ATOM 3504 N N . PHE A 1 486 ? 6.766 27.375 1.217 1 93.75 486 PHE A N 1
ATOM 3505 C CA . PHE A 1 486 ? 6.047 28.375 1.997 1 93.75 486 PHE A CA 1
ATOM 3506 C C . PHE A 1 486 ? 5.281 29.328 1.085 1 93.75 486 PHE A C 1
ATOM 3508 O O . PHE A 1 486 ? 4.477 30.125 1.555 1 93.75 486 PHE A O 1
ATOM 3515 N N . LEU A 1 487 ? 5.391 29.266 -0.192 1 91.56 487 LEU A N 1
ATOM 3516 C CA . LEU A 1 487 ? 5 30.375 -1.052 1 91.56 487 LEU A CA 1
ATOM 3517 C C . LEU A 1 487 ? 3.572 30.203 -1.558 1 91.56 487 LEU A C 1
ATOM 3519 O O . LEU A 1 487 ? 2.908 31.172 -1.917 1 91.56 487 LEU A O 1
ATOM 3523 N N . THR A 1 488 ? 3.115 28.984 -1.616 1 88.19 488 THR A N 1
ATOM 3524 C CA . THR A 1 488 ? 1.784 28.734 -2.156 1 88.19 488 THR A CA 1
ATOM 3525 C C . THR A 1 488 ? 1.021 27.734 -1.277 1 88.19 488 THR A C 1
ATOM 3527 O O . THR A 1 488 ? 1.629 26.953 -0.556 1 88.19 488 THR A O 1
ATOM 3530 N N . PRO A 1 489 ? -0.335 27.875 -1.318 1 86.62 489 PRO A N 1
ATOM 3531 C CA . PRO A 1 489 ? -1.144 26.938 -0.544 1 86.62 489 PRO A CA 1
ATOM 3532 C C . PRO A 1 489 ? -1.048 25.5 -1.071 1 86.62 489 PRO A C 1
ATOM 3534 O O . PRO A 1 489 ? -1.33 24.547 -0.339 1 86.62 489 PRO A O 1
ATOM 3537 N N . ILE A 1 490 ? -0.58 25.312 -2.236 1 81.75 490 ILE A N 1
ATOM 3538 C CA . ILE A 1 490 ? -0.59 24 -2.855 1 81.75 490 ILE A CA 1
ATOM 3539 C C . ILE A 1 490 ? 0.783 23.344 -2.703 1 81.75 490 ILE A C 1
ATOM 3541 O O . ILE A 1 490 ? 0.968 22.172 -3.064 1 81.75 490 ILE A O 1
ATOM 3545 N N . ALA A 1 491 ? 1.728 24.031 -2.176 1 84.69 491 ALA A N 1
ATOM 3546 C CA . ALA A 1 491 ? 3.1 23.547 -2.082 1 84.69 491 ALA A CA 1
ATOM 3547 C C . ALA A 1 491 ? 3.178 22.312 -1.178 1 84.69 491 ALA A C 1
ATOM 3549 O O . ALA A 1 491 ? 3.996 21.422 -1.404 1 84.69 491 ALA A O 1
ATOM 3550 N N . THR A 1 492 ? 2.426 22.312 -0.19 1 87.25 492 THR A N 1
ATOM 3551 C CA . THR A 1 492 ? 2.389 21.188 0.752 1 87.25 492 THR A CA 1
ATOM 3552 C C . THR A 1 492 ? 0.996 21.047 1.356 1 87.25 492 THR A C 1
ATOM 3554 O O . THR A 1 492 ? 0.244 22.016 1.446 1 87.25 492 THR A O 1
ATOM 3557 N N . PRO A 1 493 ? 0.663 19.938 1.708 1 86.38 493 PRO A N 1
ATOM 3558 C CA . PRO A 1 493 ? -0.678 19.703 2.244 1 86.38 493 PRO A CA 1
ATOM 3559 C C . PRO A 1 493 ? -0.981 20.531 3.48 1 86.38 493 PRO A C 1
ATOM 3561 O O . PRO A 1 493 ? -2.125 20.953 3.684 1 86.38 493 PRO A O 1
ATOM 3564 N N . VAL A 1 494 ? -0.086 20.781 4.277 1 89.88 494 VAL A N 1
ATOM 3565 C CA . VAL A 1 494 ? -0.337 21.5 5.523 1 89.88 494 VAL A CA 1
ATOM 3566 C C . VAL A 1 494 ? -0.712 22.938 5.219 1 89.88 494 VAL A C 1
ATOM 3568 O O . VAL A 1 494 ? -1.515 23.547 5.934 1 89.88 494 VAL A O 1
ATOM 3571 N N . ASN A 1 495 ? -0.18 23.531 4.145 1 91.31 495 ASN A N 1
ATOM 3572 C CA . ASN A 1 495 ? -0.59 24.859 3.717 1 91.31 495 ASN A CA 1
ATOM 3573 C C . ASN A 1 495 ? -2.059 24.891 3.305 1 91.31 495 ASN A C 1
ATOM 3575 O O . ASN A 1 495 ? -2.771 25.859 3.594 1 91.31 495 ASN A O 1
ATOM 3579 N N . LEU A 1 496 ? -2.471 23.875 2.744 1 85.38 496 LEU A N 1
ATOM 3580 C CA . LEU A 1 496 ? -3.859 23.766 2.305 1 85.38 496 LEU A CA 1
ATOM 3581 C C . LEU A 1 496 ? -4.793 23.578 3.494 1 85.38 496 LEU A C 1
ATOM 3583 O O . LEU A 1 496 ? -5.926 24.062 3.486 1 85.38 496 LEU A O 1
ATOM 3587 N N . MET A 1 497 ? -4.348 22.922 4.441 1 85.81 497 MET A N 1
ATOM 3588 C CA . MET A 1 497 ? -5.148 22.625 5.625 1 85.81 497 MET A CA 1
ATOM 3589 C C . MET A 1 497 ? -5.555 23.922 6.332 1 85.81 497 MET A C 1
ATOM 3591 O O . MET A 1 497 ? -6.633 24 6.922 1 85.81 497 MET A O 1
ATOM 3595 N N . VAL A 1 498 ? -4.766 24.906 6.238 1 88.75 498 VAL A N 1
ATOM 3596 C CA . VAL A 1 498 ? -5.031 26.125 7 1 88.75 498 VAL A CA 1
ATOM 3597 C C . VAL A 1 498 ? -5.727 27.141 6.109 1 88.75 498 VAL A C 1
ATOM 3599 O O . VAL A 1 498 ? -6.184 28.188 6.59 1 88.75 498 VAL A O 1
ATOM 3602 N N . LEU A 1 499 ? -5.863 26.906 4.859 1 86.19 499 LEU A N 1
ATOM 3603 C CA . LEU A 1 499 ? -6.398 27.859 3.889 1 86.19 499 LEU A CA 1
ATOM 3604 C C . LEU A 1 499 ? -7.824 28.25 4.25 1 86.19 499 LEU A C 1
ATOM 3606 O O . LEU A 1 499 ? -8.117 29.438 4.414 1 86.19 499 LEU A O 1
ATOM 3610 N N . GLN A 1 500 ? -8.633 27.25 4.473 1 77.81 500 GLN A N 1
ATOM 3611 C CA . GLN A 1 500 ? -10.047 27.531 4.695 1 77.81 500 GLN A CA 1
ATOM 3612 C C . GLN A 1 500 ? -10.289 28.062 6.105 1 77.81 500 GLN A C 1
ATOM 3614 O O . GLN A 1 500 ? -10.961 29.062 6.293 1 77.81 500 GLN A O 1
ATOM 3619 N N . PRO A 1 501 ? -9.719 27.422 7.031 1 78.06 501 PRO A N 1
ATOM 3620 C CA . PRO A 1 501 ? -9.945 27.922 8.391 1 78.06 501 PRO A CA 1
ATOM 3621 C C . PRO A 1 501 ? -9.383 29.328 8.594 1 78.06 501 PRO A C 1
ATOM 3623 O O . PRO A 1 501 ? -9.898 30.094 9.414 1 78.06 501 PRO A O 1
ATOM 3626 N N . GLY A 1 502 ? -8.336 29.656 7.918 1 82.75 502 GLY A N 1
ATOM 3627 C CA . GLY A 1 502 ? -7.73 30.969 8.047 1 82.75 502 GLY A CA 1
ATOM 3628 C C . GLY A 1 502 ? -8.312 31.984 7.082 1 82.75 502 GLY A C 1
ATOM 3629 O O . GLY A 1 502 ? -8.031 33.188 7.188 1 82.75 502 GLY A O 1
ATOM 3630 N N . GLY A 1 503 ? -9.133 31.422 6.164 1 78.75 503 GLY A N 1
ATOM 3631 C CA . GLY A 1 503 ? -9.695 32.312 5.16 1 78.75 503 GLY A CA 1
ATOM 3632 C C . GLY A 1 503 ? -8.656 32.906 4.234 1 78.75 503 GLY A C 1
ATOM 3633 O O . GLY A 1 503 ? -8.773 34.062 3.818 1 78.75 503 GLY A O 1
ATOM 3634 N N . TYR A 1 504 ? -7.656 32.219 4.035 1 86.94 504 TYR A N 1
ATOM 3635 C CA . TYR A 1 504 ? -6.523 32.719 3.273 1 86.94 504 TYR A CA 1
ATOM 3636 C C . TYR A 1 504 ? -6.801 32.656 1.775 1 86.94 504 TYR A C 1
ATOM 3638 O O . TYR A 1 504 ? -7.648 31.891 1.327 1 86.94 504 TYR A O 1
ATOM 3646 N N . ARG A 1 505 ? -6.141 33.562 1.097 1 84.38 505 ARG A N 1
ATOM 3647 C CA . ARG A 1 505 ? -6.074 33.531 -0.36 1 84.38 505 ARG A CA 1
ATOM 3648 C C . ARG A 1 505 ? -4.695 33.094 -0.832 1 84.38 505 ARG A C 1
ATOM 3650 O O . ARG A 1 505 ? -3.75 33.031 -0.04 1 84.38 505 ARG A O 1
ATOM 3657 N N . PHE A 1 506 ? -4.586 32.75 -2.09 1 85.69 506 PHE A N 1
ATOM 3658 C CA . PHE A 1 506 ? -3.342 32.281 -2.68 1 85.69 506 PHE A CA 1
ATOM 3659 C C . PHE A 1 506 ? -2.213 33.281 -2.463 1 85.69 506 PHE A C 1
ATOM 3661 O O . PHE A 1 506 ? -1.081 32.875 -2.17 1 85.69 506 PHE A O 1
ATOM 3668 N N . GLY A 1 507 ? -2.484 34.5 -2.465 1 85.69 507 GLY A N 1
ATOM 3669 C CA . GLY A 1 507 ? -1.477 35.531 -2.391 1 85.69 507 GLY A CA 1
ATOM 3670 C C . GLY A 1 507 ? -1.07 35.875 -0.968 1 85.69 507 GLY A C 1
ATOM 3671 O O . GLY A 1 507 ? -0.143 36.656 -0.751 1 85.69 507 GLY A O 1
ATOM 3672 N N . ASP A 1 508 ? -1.607 35.281 -0.059 1 87.62 508 ASP A N 1
ATOM 3673 C CA . ASP A 1 508 ? -1.316 35.594 1.336 1 87.62 508 ASP A CA 1
ATOM 3674 C C . ASP A 1 508 ? -0.103 34.812 1.835 1 87.62 508 ASP A C 1
ATOM 3676 O O . ASP A 1 508 ? 0.553 35.219 2.795 1 87.62 508 ASP A O 1
ATOM 3680 N N . TYR A 1 509 ? 0.277 33.75 1.248 1 91.56 509 TYR A N 1
ATOM 3681 C CA . TYR A 1 509 ? 1.306 32.812 1.74 1 91.56 509 TYR A CA 1
ATOM 3682 C C . TYR A 1 509 ? 2.699 33.375 1.464 1 91.56 509 TYR A C 1
ATOM 3684 O O . TYR A 1 509 ? 3.596 33.281 2.303 1 91.56 509 TYR A O 1
ATOM 3692 N N . TRP A 1 510 ? 2.893 34.031 0.322 1 90.88 510 TRP A N 1
ATOM 3693 C CA . TRP A 1 510 ? 4.238 34.406 -0.09 1 90.88 510 TRP A CA 1
ATOM 3694 C C . TRP A 1 510 ? 4.75 35.594 0.735 1 90.88 510 TRP A C 1
ATOM 3696 O O . TRP A 1 510 ? 5.957 35.812 0.844 1 90.88 510 TRP A O 1
ATOM 3706 N N . ARG A 1 511 ? 3.898 36.375 1.313 1 90.88 511 ARG A N 1
ATOM 3707 C CA . ARG A 1 511 ? 4.336 37.562 2.074 1 90.88 511 ARG A CA 1
ATOM 3708 C C . ARG A 1 511 ? 5.227 37.125 3.242 1 90.88 511 ARG A C 1
ATOM 3710 O O . ARG A 1 511 ? 6.316 37.688 3.422 1 90.88 511 ARG A O 1
ATOM 3717 N N . LEU A 1 512 ? 4.797 36.25 3.975 1 91.19 512 LEU A N 1
ATOM 3718 C CA . LEU A 1 512 ? 5.625 35.719 5.055 1 91.19 512 LEU A CA 1
ATOM 3719 C C . LEU A 1 512 ? 6.496 34.562 4.559 1 91.19 512 LEU A C 1
ATOM 3721 O O . LEU A 1 512 ? 7.598 34.344 5.066 1 91.19 512 LEU A O 1
ATOM 3725 N N . GLY A 1 513 ? 6.059 33.875 3.604 1 94.19 513 GLY A N 1
ATOM 3726 C CA . GLY A 1 513 ? 6.754 32.719 3.08 1 94.19 513 GLY A CA 1
ATOM 3727 C C . GLY A 1 513 ? 8.055 33.062 2.379 1 94.19 513 GLY A C 1
ATOM 3728 O O . GLY A 1 513 ? 9.031 32.312 2.469 1 94.19 513 GLY A O 1
ATOM 3729 N N . LEU A 1 514 ? 8.07 34.156 1.664 1 94.31 514 LEU A N 1
ATOM 3730 C CA . LEU A 1 514 ? 9.258 34.531 0.886 1 94.31 514 LEU A CA 1
ATOM 3731 C C . LEU A 1 514 ? 10.438 34.812 1.799 1 94.31 514 LEU A C 1
ATOM 3733 O O . LEU A 1 514 ? 11.531 34.281 1.595 1 94.31 514 LEU A O 1
ATOM 3737 N N . PRO A 1 515 ? 10.266 35.688 2.783 1 94.81 515 PRO A N 1
ATOM 3738 C CA . PRO A 1 515 ? 11.391 35.906 3.691 1 94.81 515 PRO A CA 1
ATOM 3739 C C . PRO A 1 515 ? 11.852 34.625 4.371 1 94.81 515 PRO A C 1
ATOM 3741 O O . PRO A 1 515 ? 13.055 34.406 4.551 1 94.81 515 PRO A O 1
ATOM 3744 N N . LEU A 1 516 ? 10.969 33.812 4.727 1 95.19 516 LEU A N 1
ATOM 3745 C CA . LEU A 1 516 ? 11.328 32.562 5.371 1 95.19 516 LEU A CA 1
ATOM 3746 C C . LEU A 1 516 ? 12.039 31.625 4.391 1 95.19 516 LEU A C 1
ATOM 3748 O O . LEU A 1 516 ? 13.016 30.969 4.754 1 95.19 516 LEU A O 1
ATOM 3752 N N . ALA A 1 517 ? 11.508 31.547 3.201 1 96.56 517 ALA A N 1
ATOM 3753 C CA . ALA A 1 517 ? 12.141 30.719 2.176 1 96.56 517 ALA A CA 1
ATOM 3754 C C . ALA A 1 517 ? 13.57 31.172 1.919 1 96.56 517 ALA A C 1
ATOM 3756 O O . ALA A 1 517 ? 14.461 30.344 1.711 1 96.56 517 ALA A O 1
ATOM 3757 N N . LEU A 1 518 ? 13.758 32.438 1.914 1 96.25 518 LEU A N 1
ATOM 3758 C CA . LEU A 1 518 ? 15.094 33 1.701 1 96.25 518 LEU A CA 1
ATOM 3759 C C . LEU A 1 518 ? 16.016 32.625 2.865 1 96.25 518 LEU A C 1
ATOM 3761 O O . LEU A 1 518 ? 17.219 32.406 2.668 1 96.25 518 LEU A O 1
ATOM 3765 N N . VAL A 1 519 ? 15.5 32.656 4.016 1 96.56 519 VAL A N 1
ATOM 3766 C CA . VAL A 1 519 ? 16.281 32.281 5.184 1 96.56 519 VAL A CA 1
ATOM 3767 C C . VAL A 1 519 ? 16.688 30.797 5.055 1 96.56 519 VAL A C 1
ATOM 3769 O O . VAL A 1 519 ? 17.828 30.438 5.344 1 96.56 519 VAL A O 1
ATOM 3772 N N . PHE A 1 520 ? 15.766 29.953 4.711 1 97.75 520 PHE A N 1
ATOM 3773 C CA . PHE A 1 520 ? 16.062 28.531 4.52 1 97.75 520 PHE A CA 1
ATOM 3774 C C . PHE A 1 520 ? 17.109 28.344 3.438 1 97.75 520 PHE A C 1
ATOM 3776 O O . PHE A 1 520 ? 18.016 27.516 3.582 1 97.75 520 PHE A O 1
ATOM 3783 N N . LEU A 1 521 ? 16.969 29.109 2.357 1 97.44 521 LEU A N 1
ATOM 3784 C CA . LEU A 1 521 ? 17.953 29.047 1.285 1 97.44 521 LEU A CA 1
ATOM 3785 C C . LEU A 1 521 ? 19.328 29.469 1.782 1 97.44 521 LEU A C 1
ATOM 3787 O O . LEU A 1 521 ? 20.328 28.828 1.49 1 97.44 521 LEU A O 1
ATOM 3791 N N . ALA A 1 522 ? 19.359 30.547 2.502 1 97.44 522 ALA A N 1
ATOM 3792 C CA . ALA A 1 522 ? 20.609 31.047 3.057 1 97.44 522 ALA A CA 1
ATOM 3793 C C . ALA A 1 522 ? 21.219 30.031 4.027 1 97.44 522 ALA A C 1
ATOM 3795 O O . ALA A 1 522 ? 22.438 29.828 4.043 1 97.44 522 ALA A O 1
ATOM 3796 N N . ALA A 1 523 ? 20.391 29.484 4.832 1 97.5 523 ALA A N 1
ATOM 3797 C CA . ALA A 1 523 ? 20.875 28.469 5.77 1 97.5 523 ALA A CA 1
ATOM 3798 C C . ALA A 1 523 ? 21.422 27.25 5.027 1 97.5 523 ALA A C 1
ATOM 3800 O O . ALA A 1 523 ? 22.453 26.703 5.426 1 97.5 523 ALA A O 1
ATOM 3801 N N . ALA A 1 524 ? 20.766 26.828 4.012 1 97.56 524 ALA A N 1
ATOM 3802 C CA . ALA A 1 524 ? 21.203 25.672 3.227 1 97.56 524 ALA A CA 1
ATOM 3803 C C . ALA A 1 524 ? 22.547 25.938 2.562 1 97.56 524 ALA A C 1
ATOM 3805 O O . ALA A 1 524 ? 23.406 25.047 2.527 1 97.56 524 ALA A O 1
ATOM 3806 N N . VAL A 1 525 ? 22.781 27.141 2.102 1 95.69 525 VAL A N 1
ATOM 3807 C CA . VAL A 1 525 ? 23.953 27.438 1.28 1 95.69 525 VAL A CA 1
ATOM 3808 C C 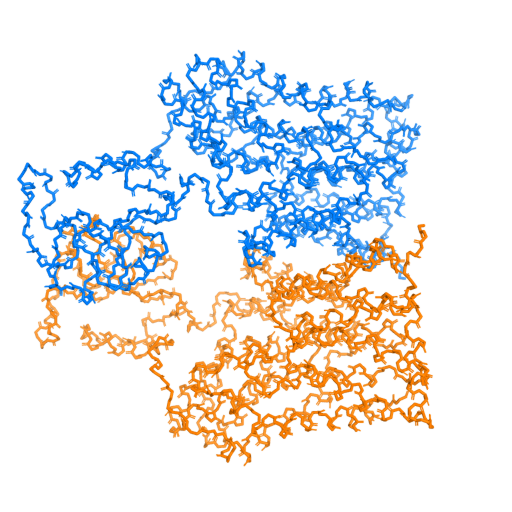. VAL A 1 525 ? 25.109 27.859 2.17 1 95.69 525 VAL A C 1
ATOM 3810 O O . VAL A 1 525 ? 26.266 27.5 1.908 1 95.69 525 VAL A O 1
ATOM 3813 N N . PHE A 1 526 ? 24.828 28.562 3.271 1 96.25 526 PHE A N 1
ATOM 3814 C CA . PHE A 1 526 ? 25.922 29.141 4.031 1 96.25 526 PHE A CA 1
ATOM 3815 C C . PHE A 1 526 ? 26.094 28.438 5.371 1 96.25 526 PHE A C 1
ATOM 3817 O O . PHE A 1 526 ? 27.219 28.25 5.844 1 96.25 526 PHE A O 1
ATOM 3824 N N . TYR A 1 527 ? 25.094 28.062 5.988 1 97.12 527 TYR A N 1
ATOM 3825 C CA . TYR A 1 527 ? 25.188 27.484 7.328 1 97.12 527 TYR A CA 1
ATOM 3826 C C . TYR A 1 527 ? 25.5 26 7.266 1 97.12 527 TYR A C 1
ATOM 3828 O O . TYR A 1 527 ? 26.328 25.5 8.039 1 97.12 527 TYR A O 1
ATOM 3836 N N . VAL A 1 528 ? 24.844 25.266 6.398 1 97.44 528 VAL A N 1
ATOM 3837 C CA . VAL A 1 528 ? 24.984 23.828 6.312 1 97.44 528 VAL A CA 1
ATOM 3838 C C . VAL A 1 528 ? 26.453 23.469 6.07 1 97.44 528 VAL A C 1
ATOM 3840 O O . VAL A 1 528 ? 27.016 22.609 6.762 1 97.44 528 VAL A O 1
ATOM 3843 N N . PRO A 1 529 ? 27.188 24.156 5.176 1 96.12 529 PRO A N 1
ATOM 3844 C CA . PRO A 1 529 ? 28.578 23.797 4.934 1 96.12 529 PRO A CA 1
ATOM 3845 C C . PRO A 1 529 ? 29.5 24.125 6.113 1 96.12 529 PRO A C 1
ATOM 3847 O O . PRO A 1 529 ? 30.609 23.609 6.211 1 96.12 529 PRO A O 1
ATOM 3850 N N . VAL A 1 530 ? 29.062 24.953 6.953 1 95.81 530 VAL A N 1
ATOM 3851 C CA . VAL A 1 530 ? 29.828 25.266 8.156 1 95.81 530 VAL A CA 1
ATOM 3852 C C . VAL A 1 530 ? 29.766 24.078 9.117 1 95.81 530 VAL A C 1
ATOM 3854 O O . VAL A 1 530 ? 30.766 23.75 9.773 1 95.81 530 VAL A O 1
ATOM 3857 N N . VAL A 1 531 ? 28.672 23.438 9.227 1 96.31 531 VAL A N 1
ATOM 3858 C CA . VAL A 1 531 ? 28.5 22.297 10.117 1 96.31 531 VAL A CA 1
ATOM 3859 C C . VAL A 1 531 ? 29.047 21.031 9.453 1 96.31 531 VAL A C 1
ATOM 3861 O O . VAL A 1 531 ? 29.703 20.219 10.102 1 96.31 531 VAL A O 1
ATOM 3864 N N . TRP A 1 532 ? 28.688 20.891 8.18 1 96.88 532 TRP A N 1
ATOM 3865 C CA . TRP A 1 532 ? 29.188 19.781 7.371 1 96.88 532 TRP A CA 1
ATOM 3866 C C . TRP A 1 532 ? 30.062 20.297 6.23 1 96.88 532 TRP A C 1
ATOM 3868 O O . TRP A 1 532 ? 29.562 20.672 5.172 1 96.88 532 TRP A O 1
ATOM 3878 N N . PRO A 1 533 ? 31.297 20.25 6.43 1 94.5 533 PRO A N 1
ATOM 3879 C CA . PRO A 1 533 ? 32.219 20.828 5.434 1 94.5 533 PRO A CA 1
ATOM 3880 C C . PRO A 1 533 ? 32.25 20.031 4.133 1 94.5 533 PRO A C 1
ATOM 3882 O O . PRO A 1 533 ? 31.922 18.828 4.121 1 94.5 533 PRO A O 1
ATOM 3885 N N . PHE A 1 534 ? 32.656 20.734 3.17 1 93.5 534 PHE A N 1
ATOM 3886 C CA . PHE A 1 534 ? 32.812 20.125 1.854 1 93.5 534 PHE A CA 1
ATOM 3887 C C . PHE A 1 534 ? 33.938 19.094 1.861 1 93.5 534 PHE A C 1
ATOM 3889 O O . PHE A 1 534 ? 34.938 19.266 2.555 1 93.5 534 PHE A O 1
ATOM 3896 N N . MET B 1 1 ? 29.953 -10.328 10.859 1 37.59 1 MET B N 1
ATOM 3897 C CA . MET B 1 1 ? 29.109 -10.547 12.031 1 37.59 1 MET B CA 1
ATOM 3898 C C . MET B 1 1 ? 29.047 -12.023 12.398 1 37.59 1 MET B C 1
ATOM 3900 O O . MET B 1 1 ? 28.875 -12.875 11.523 1 37.59 1 MET B O 1
ATOM 3904 N N . GLU B 1 2 ? 29.672 -12.43 13.266 1 46.97 2 GLU B N 1
ATOM 3905 C CA . GLU B 1 2 ? 29.75 -13.797 13.758 1 46.97 2 GLU B CA 1
ATOM 3906 C C . GLU B 1 2 ? 28.375 -14.469 13.742 1 46.97 2 GLU B C 1
ATOM 3908 O O . GLU B 1 2 ? 27.391 -13.898 14.227 1 46.97 2 GLU B O 1
ATOM 3913 N N . HIS B 1 3 ? 28.172 -15.188 12.727 1 58.66 3 HIS B N 1
ATOM 3914 C CA . HIS B 1 3 ? 26.922 -15.914 12.516 1 58.66 3 HIS B CA 1
ATOM 3915 C C . HIS B 1 3 ? 26.484 -16.641 13.781 1 58.66 3 HIS B C 1
ATOM 3917 O O . HIS B 1 3 ? 27.203 -17.516 14.273 1 58.66 3 HIS B O 1
ATOM 3923 N N . LEU B 1 4 ? 25.844 -15.969 14.773 1 59 4 LEU B N 1
ATOM 3924 C CA . LEU B 1 4 ? 25.406 -16.531 16.047 1 59 4 LEU B CA 1
ATOM 3925 C C . LEU B 1 4 ? 24.812 -17.922 15.844 1 59 4 LEU B C 1
ATOM 3927 O O . LEU B 1 4 ? 25.031 -18.812 16.672 1 59 4 LEU B O 1
ATOM 3931 N N . ILE B 1 5 ? 24.016 -18.172 14.836 1 74.19 5 ILE B N 1
ATOM 3932 C CA . ILE B 1 5 ? 23.312 -19.438 14.602 1 74.19 5 ILE B CA 1
ATOM 3933 C C . ILE B 1 5 ? 23.641 -19.953 13.203 1 74.19 5 ILE B C 1
ATOM 3935 O O . ILE B 1 5 ? 23.828 -19.172 12.273 1 74.19 5 ILE B O 1
ATOM 3939 N N . ASP B 1 6 ? 24.031 -21.219 13.07 1 89.62 6 ASP B N 1
ATOM 3940 C CA . ASP B 1 6 ? 24.203 -21.891 11.781 1 89.62 6 ASP B CA 1
ATOM 3941 C C . ASP B 1 6 ? 23.094 -21.5 10.805 1 89.62 6 ASP B C 1
ATOM 3943 O O . ASP B 1 6 ? 21.922 -21.562 11.148 1 89.62 6 ASP B O 1
ATOM 3947 N N . PRO B 1 7 ? 23.5 -20.953 9.656 1 90.44 7 PRO B N 1
ATOM 3948 C CA . PRO B 1 7 ? 22.5 -20.484 8.68 1 90.44 7 PRO B CA 1
ATOM 3949 C C . PRO B 1 7 ? 21.5 -21.562 8.297 1 90.44 7 PRO B C 1
ATOM 3951 O O . PRO B 1 7 ? 20.328 -21.266 8.047 1 90.44 7 PRO B O 1
ATOM 3954 N N . LEU B 1 8 ? 21.938 -22.766 8.258 1 90.12 8 LEU B N 1
ATOM 3955 C CA . LEU B 1 8 ? 21.062 -23.875 7.93 1 90.12 8 LEU B CA 1
ATOM 3956 C C . LEU B 1 8 ? 19.969 -24.047 8.984 1 90.12 8 LEU B C 1
ATOM 3958 O O . LEU B 1 8 ? 18.781 -24.109 8.648 1 90.12 8 LEU B O 1
ATOM 3962 N N . VAL B 1 9 ? 20.328 -24.109 10.141 1 91.62 9 VAL B N 1
ATOM 3963 C CA . VAL B 1 9 ? 19.406 -24.281 11.25 1 91.62 9 VAL B CA 1
ATOM 3964 C C . VAL B 1 9 ? 18.484 -23.062 11.344 1 91.62 9 VAL B C 1
ATOM 3966 O O . VAL B 1 9 ? 17.281 -23.203 11.594 1 91.62 9 VAL B O 1
ATOM 3969 N N . ALA B 1 10 ? 19.094 -21.938 11.148 1 93.62 10 ALA B N 1
ATOM 3970 C CA . ALA B 1 10 ? 18.312 -20.703 11.203 1 93.62 10 ALA B CA 1
ATOM 3971 C C . ALA B 1 10 ? 17.203 -20.703 10.164 1 93.62 10 ALA B C 1
ATOM 3973 O O . ALA B 1 10 ? 16.062 -20.328 10.461 1 93.62 10 ALA B O 1
ATOM 3974 N N . THR B 1 11 ? 17.531 -21.094 8.984 1 92 11 THR B N 1
ATOM 3975 C CA . THR B 1 11 ? 16.562 -21.094 7.898 1 92 11 THR B CA 1
ATOM 3976 C C . THR B 1 11 ? 15.406 -22.047 8.211 1 92 11 THR B C 1
ATOM 3978 O O . THR B 1 11 ? 14.242 -21.688 8.055 1 92 11 THR B O 1
ATOM 3981 N N . PHE B 1 12 ? 15.672 -23.203 8.734 1 91.25 12 PHE B N 1
ATOM 3982 C CA . PHE B 1 12 ? 14.633 -24.172 9.055 1 91.25 12 PHE B CA 1
ATOM 3983 C C . PHE B 1 12 ? 13.805 -23.719 10.242 1 91.25 12 PHE B C 1
ATOM 3985 O O . PHE B 1 12 ? 12.594 -23.938 10.289 1 91.25 12 PHE B O 1
ATOM 3992 N N . VAL B 1 13 ? 14.453 -23.141 11.195 1 92.75 13 VAL B N 1
ATOM 3993 C CA . VAL B 1 13 ? 13.734 -22.625 12.359 1 92.75 13 VAL B CA 1
ATOM 3994 C C . VAL B 1 13 ? 12.789 -21.516 11.938 1 92.75 13 VAL B C 1
ATOM 3996 O O . VAL B 1 13 ? 11.633 -21.469 12.375 1 92.75 13 VAL B O 1
ATOM 3999 N N . ILE B 1 14 ? 13.289 -20.594 11.109 1 93.94 14 ILE B N 1
ATOM 4000 C CA . ILE B 1 14 ? 12.469 -19.484 10.625 1 93.94 14 ILE B CA 1
ATOM 4001 C C . ILE B 1 14 ? 11.281 -20.016 9.836 1 93.94 14 ILE B C 1
ATOM 4003 O O . ILE B 1 14 ? 10.148 -19.562 10.023 1 93.94 14 ILE B O 1
ATOM 4007 N N . LEU B 1 15 ? 11.57 -20.953 8.961 1 90.69 15 LEU B N 1
ATOM 4008 C CA . LEU B 1 15 ? 10.508 -21.562 8.18 1 90.69 15 LEU B CA 1
ATOM 4009 C C . LEU B 1 15 ? 9.477 -22.219 9.086 1 90.69 15 LEU B C 1
ATOM 4011 O O . LEU B 1 15 ? 8.266 -22.016 8.914 1 90.69 15 LEU B O 1
ATOM 4015 N N . SER B 1 16 ? 9.891 -22.984 10.047 1 91.94 16 SER B N 1
ATOM 4016 C CA . SER B 1 16 ? 9 -23.688 10.969 1 91.94 16 SER B CA 1
ATOM 4017 C C . SER B 1 16 ? 8.156 -22.703 11.766 1 91.94 16 SER B C 1
ATOM 4019 O O . SER B 1 16 ? 6.961 -22.906 11.953 1 91.94 16 SER B O 1
ATOM 4021 N N . LEU B 1 17 ? 8.758 -21.656 12.219 1 93 17 LEU B N 1
ATOM 4022 C CA . LEU B 1 17 ? 8.039 -20.656 12.984 1 93 17 LEU B CA 1
ATOM 4023 C C . LEU B 1 17 ? 7.02 -19.938 12.109 1 93 17 LEU B C 1
ATOM 4025 O O . LEU B 1 17 ? 5.93 -19.578 12.57 1 93 17 LEU B O 1
ATOM 4029 N N . ALA B 1 18 ? 7.457 -19.641 10.875 1 91.31 18 ALA B N 1
ATOM 4030 C CA . ALA B 1 18 ? 6.516 -19.016 9.945 1 91.31 18 ALA B CA 1
ATOM 4031 C C . ALA B 1 18 ? 5.309 -19.922 9.703 1 91.31 18 ALA B C 1
ATOM 4033 O O . ALA B 1 18 ? 4.164 -19.469 9.766 1 91.31 18 ALA B O 1
ATOM 4034 N N . VAL B 1 19 ? 5.531 -21.188 9.477 1 89.44 19 VAL B N 1
ATOM 4035 C CA . VAL B 1 19 ? 4.461 -22.156 9.227 1 89.44 19 VAL B CA 1
ATOM 4036 C C . VAL B 1 19 ? 3.564 -22.25 10.461 1 89.44 19 VAL B C 1
ATOM 4038 O O . VAL B 1 19 ? 2.336 -22.234 10.344 1 89.44 19 VAL B O 1
ATOM 4041 N N . LEU B 1 20 ? 4.129 -22.297 11.586 1 91.19 20 LEU B N 1
ATOM 4042 C CA . LEU B 1 20 ? 3.365 -22.375 12.828 1 91.19 20 LEU B CA 1
ATOM 4043 C C . LEU B 1 20 ? 2.547 -21.109 13.039 1 91.19 20 LEU B C 1
ATOM 4045 O O . LEU B 1 20 ? 1.399 -21.172 13.484 1 91.19 20 LEU B O 1
ATOM 4049 N N . GLY B 1 21 ? 3.203 -20.016 12.797 1 91.25 21 GLY B N 1
ATOM 4050 C CA . GLY B 1 21 ? 2.479 -18.766 12.906 1 91.25 21 GLY B CA 1
ATOM 4051 C C . GLY B 1 21 ? 1.271 -18.688 11.992 1 91.25 21 GLY B C 1
ATOM 4052 O O . GLY B 1 21 ? 0.199 -18.25 12.406 1 91.25 21 GLY B O 1
ATOM 4053 N N . PHE B 1 22 ? 1.418 -19.078 10.773 1 87.94 22 PHE B N 1
ATOM 4054 C CA . PHE B 1 22 ? 0.321 -19.062 9.812 1 87.94 22 PHE B CA 1
ATOM 4055 C C . PHE B 1 22 ? -0.764 -20.062 10.227 1 87.94 22 PHE B C 1
ATOM 4057 O O . PHE B 1 22 ? -1.955 -19.75 10.125 1 87.94 22 PHE B O 1
ATOM 4064 N N . ALA B 1 23 ? -0.385 -21.188 10.695 1 85.31 23 ALA B N 1
ATOM 4065 C CA . ALA B 1 23 ? -1.311 -22.281 11.008 1 85.31 23 ALA B CA 1
ATOM 4066 C C . ALA B 1 23 ? -2.137 -21.953 12.25 1 85.31 23 ALA B C 1
ATOM 4068 O O . ALA B 1 23 ? -3.305 -22.344 12.344 1 85.31 23 ALA B O 1
ATOM 4069 N N . THR B 1 24 ? -1.591 -21.328 13.227 1 85.56 24 THR B N 1
ATOM 4070 C CA . THR B 1 24 ? -2.293 -21.047 14.477 1 85.56 24 THR B CA 1
ATOM 4071 C C . THR B 1 24 ? -3.268 -19.891 14.305 1 85.56 24 THR B C 1
ATOM 4073 O O . THR B 1 24 ? -4.195 -19.734 15.094 1 85.56 24 THR B O 1
ATOM 4076 N N . ASN B 1 25 ? -3.072 -19.109 13.312 1 80.25 25 ASN B N 1
ATOM 4077 C CA . ASN B 1 25 ? -3.938 -17.984 13 1 80.25 25 ASN B CA 1
ATOM 4078 C C . ASN B 1 25 ? -4.125 -17.078 14.203 1 80.25 25 ASN B C 1
ATOM 4080 O O . ASN B 1 25 ? -5.199 -16.5 14.391 1 80.25 25 ASN B O 1
ATOM 4084 N N . ARG B 1 26 ? -3.219 -17.062 15.164 1 86.12 26 ARG B N 1
ATOM 4085 C CA . ARG B 1 26 ? -3.291 -16.203 16.344 1 86.12 26 ARG B CA 1
ATOM 4086 C C . ARG B 1 26 ? -2.697 -14.828 16.047 1 86.12 26 ARG B C 1
ATOM 4088 O O . ARG B 1 26 ? -3.105 -13.828 16.641 1 86.12 26 ARG B O 1
ATOM 4095 N N . VAL B 1 27 ? -1.78 -14.875 15.211 1 90.25 27 VAL B N 1
ATOM 4096 C CA . VAL B 1 27 ? -1.099 -13.648 14.805 1 90.25 27 VAL B CA 1
ATOM 4097 C C . VAL B 1 27 ? -1.479 -13.297 13.367 1 90.25 27 VAL B C 1
ATOM 4099 O O . VAL B 1 27 ? -1.608 -14.18 12.523 1 90.25 27 VAL B O 1
ATOM 4102 N N . PRO B 1 28 ? -1.743 -12 13.203 1 90.62 28 PRO B N 1
ATOM 4103 C CA . PRO B 1 28 ? -2.094 -11.609 11.836 1 90.62 28 PRO B CA 1
ATOM 4104 C C . PRO B 1 28 ? -1.05 -12.047 10.812 1 90.62 28 PRO B C 1
ATOM 4106 O O . PRO B 1 28 ? 0.15 -12.023 11.094 1 90.62 28 PRO B O 1
ATOM 4109 N N . LEU B 1 29 ? -1.521 -12.375 9.656 1 89.5 29 LEU B N 1
ATOM 4110 C CA . LEU B 1 29 ? -0.713 -12.945 8.586 1 89.5 29 LEU B CA 1
ATOM 4111 C C . LEU B 1 29 ? 0.437 -12.016 8.219 1 89.5 29 LEU B C 1
ATOM 4113 O O . LEU B 1 29 ? 1.561 -12.469 7.992 1 89.5 29 LEU B O 1
ATOM 4117 N N . VAL B 1 30 ? 0.169 -10.727 8.188 1 92.31 30 VAL B N 1
ATOM 4118 C CA . VAL B 1 30 ? 1.154 -9.742 7.758 1 92.31 30 VAL B CA 1
ATOM 4119 C C . VAL B 1 30 ? 2.318 -9.703 8.75 1 92.31 30 VAL B C 1
ATOM 4121 O O . VAL B 1 30 ? 3.477 -9.57 8.344 1 92.31 30 VAL B O 1
ATOM 4124 N N . ILE B 1 31 ? 2.068 -9.883 9.992 1 94.19 31 ILE B N 1
ATOM 4125 C CA . ILE B 1 31 ? 3.09 -9.852 11.039 1 94.19 31 ILE B CA 1
ATOM 4126 C C . ILE B 1 31 ? 3.973 -11.094 10.938 1 94.19 31 ILE B C 1
ATOM 4128 O O . ILE B 1 31 ? 5.199 -11 11.031 1 94.19 31 ILE B O 1
ATOM 4132 N N . VAL B 1 32 ? 3.338 -12.219 10.734 1 93.75 32 VAL B N 1
ATOM 4133 C CA . VAL B 1 32 ? 4.098 -13.453 10.57 1 93.75 32 VAL B CA 1
ATOM 4134 C C . VAL B 1 32 ? 4.984 -13.359 9.328 1 93.75 32 VAL B C 1
ATOM 4136 O O . VAL B 1 32 ? 6.145 -13.781 9.352 1 93.75 32 VAL B O 1
ATOM 4139 N N . ALA B 1 33 ? 4.395 -12.82 8.297 1 93.94 33 ALA B N 1
ATOM 4140 C CA . ALA B 1 33 ? 5.141 -12.672 7.055 1 93.94 33 ALA B CA 1
ATOM 4141 C C . ALA B 1 33 ? 6.355 -11.773 7.25 1 93.94 33 ALA B C 1
ATOM 4143 O O . ALA B 1 33 ? 7.461 -12.102 6.809 1 93.94 33 ALA B O 1
ATOM 4144 N N . LEU B 1 34 ? 6.219 -10.641 7.91 1 95.44 34 LEU B N 1
ATOM 4145 C CA . LEU B 1 34 ? 7.297 -9.68 8.109 1 95.44 34 LEU B CA 1
ATOM 4146 C C . LEU B 1 34 ? 8.344 -10.227 9.07 1 95.44 34 LEU B C 1
ATOM 4148 O O . LEU B 1 34 ? 9.492 -9.773 9.078 1 95.44 34 LEU B O 1
ATOM 4152 N N . PHE B 1 35 ? 7.977 -11.18 9.852 1 95.69 35 PHE B N 1
ATOM 4153 C CA . PHE B 1 35 ? 8.906 -11.867 10.734 1 95.69 35 PHE B CA 1
ATOM 4154 C C . PHE B 1 35 ? 10 -12.57 9.938 1 95.69 35 PHE B C 1
ATOM 4156 O O . PHE B 1 35 ? 11.141 -12.672 10.391 1 95.69 35 PHE B O 1
ATOM 4163 N N . VAL B 1 36 ? 9.742 -12.945 8.773 1 94.75 36 VAL B N 1
ATOM 4164 C CA . VAL B 1 36 ? 10.648 -13.766 7.969 1 94.75 36 VAL B CA 1
ATOM 4165 C C . VAL B 1 36 ? 11.828 -12.922 7.504 1 94.75 36 VAL B C 1
ATOM 4167 O O . VAL B 1 36 ? 12.977 -13.211 7.84 1 94.75 36 VAL B O 1
ATOM 4170 N N . PRO B 1 37 ? 11.625 -11.82 6.785 1 95.88 37 PRO B N 1
ATOM 4171 C CA . PRO B 1 37 ? 12.789 -11.031 6.352 1 95.88 37 PRO B CA 1
ATOM 4172 C C . PRO B 1 37 ? 13.578 -10.453 7.527 1 95.88 37 PRO B C 1
ATOM 4174 O O . PRO B 1 37 ? 14.805 -10.367 7.469 1 95.88 37 PRO B O 1
ATOM 4177 N N . VAL B 1 38 ? 12.898 -10.062 8.594 1 96.31 38 VAL B N 1
ATOM 4178 C CA . VAL B 1 38 ? 13.57 -9.492 9.758 1 96.31 38 VAL B CA 1
ATOM 4179 C C . VAL B 1 38 ? 14.461 -10.547 10.414 1 96.31 38 VAL B C 1
ATOM 4181 O O . VAL B 1 38 ? 15.609 -10.266 10.766 1 96.31 38 VAL B O 1
ATOM 4184 N N . SER B 1 39 ? 13.938 -11.797 10.57 1 96.5 39 SER B N 1
ATOM 4185 C CA . SER B 1 39 ? 14.695 -12.883 11.188 1 96.5 39 SER B CA 1
ATOM 4186 C C . SER B 1 39 ? 15.852 -13.328 10.297 1 96.5 39 SER B C 1
ATOM 4188 O O . SER B 1 39 ? 16.922 -13.672 10.797 1 96.5 39 SER B O 1
ATOM 4190 N N . LEU B 1 40 ? 15.609 -13.383 8.977 1 95.31 40 LEU B N 1
ATOM 4191 C CA . LEU B 1 40 ? 16.672 -13.766 8.055 1 95.31 40 LEU B CA 1
ATOM 4192 C C . LEU B 1 40 ? 17.844 -12.789 8.141 1 95.31 40 LEU B C 1
ATOM 4194 O O . LEU B 1 40 ? 19 -13.195 8.094 1 95.31 40 LEU B O 1
ATOM 4198 N N . TRP B 1 41 ? 17.531 -11.523 8.25 1 95.31 41 TRP B N 1
ATOM 4199 C CA . TRP B 1 41 ? 18.562 -10.516 8.414 1 95.31 41 TRP B CA 1
ATOM 4200 C C . TRP B 1 41 ? 19.219 -10.625 9.789 1 95.31 41 TRP B C 1
ATOM 4202 O O . TRP B 1 41 ? 20.438 -10.617 9.906 1 95.31 41 TRP B O 1
ATOM 4212 N N . ALA B 1 42 ? 18.453 -10.789 10.859 1 94.88 42 ALA B N 1
ATOM 4213 C CA . ALA B 1 42 ? 18.938 -10.797 12.234 1 94.88 42 ALA B CA 1
ATOM 4214 C C . ALA B 1 42 ? 19.859 -11.984 12.484 1 94.88 42 ALA B C 1
ATOM 4216 O O . ALA B 1 42 ? 20.812 -11.891 13.266 1 94.88 42 ALA B O 1
ATOM 4217 N N . THR B 1 43 ? 19.656 -13.094 11.812 1 94.38 43 THR B N 1
ATOM 4218 C CA . THR B 1 43 ? 20.453 -14.289 12 1 94.38 43 THR B CA 1
ATOM 4219 C C . THR B 1 43 ? 21.672 -14.281 11.07 1 94.38 43 THR B C 1
ATOM 4221 O O . THR B 1 43 ? 22.578 -15.109 11.211 1 94.38 43 THR B O 1
ATOM 4224 N N . GLY B 1 44 ? 21.609 -13.383 10.117 1 92.5 44 GLY B N 1
ATOM 4225 C CA . GLY B 1 44 ? 22.734 -13.258 9.211 1 92.5 44 GLY B CA 1
ATOM 4226 C C . GLY B 1 44 ? 22.641 -14.172 8.008 1 92.5 44 GLY B C 1
ATOM 4227 O O . GLY B 1 44 ? 23.625 -14.336 7.273 1 92.5 44 GLY B O 1
ATOM 4228 N N . VAL B 1 45 ? 21.547 -14.836 7.816 1 93.31 45 VAL B N 1
ATOM 4229 C CA . VAL B 1 45 ? 21.359 -15.711 6.668 1 93.31 45 VAL B CA 1
ATOM 4230 C C . VAL B 1 45 ? 21.438 -14.906 5.379 1 93.31 45 VAL B C 1
ATOM 4232 O O . VAL B 1 45 ? 22.047 -15.336 4.398 1 93.31 45 VAL B O 1
ATOM 4235 N N . LEU B 1 46 ? 20.797 -13.75 5.363 1 94.56 46 LEU B N 1
ATOM 4236 C CA . LEU B 1 46 ? 20.812 -12.852 4.215 1 94.56 46 LEU B CA 1
ATOM 4237 C C . LEU B 1 46 ? 21.172 -11.43 4.637 1 94.56 46 LEU B C 1
ATOM 4239 O O . LEU B 1 46 ? 20.797 -10.984 5.727 1 94.56 46 LEU B O 1
ATOM 4243 N N . PRO B 1 47 ? 21.906 -10.797 3.748 1 94.38 47 PRO B N 1
ATOM 4244 C CA . PRO B 1 47 ? 22.094 -9.359 3.988 1 94.38 47 PRO B CA 1
ATOM 4245 C C . PRO B 1 47 ? 20.781 -8.578 3.889 1 94.38 47 PRO B C 1
ATOM 4247 O O . PRO B 1 47 ? 19.781 -9.094 3.379 1 94.38 47 PRO B O 1
ATOM 4250 N N . LEU B 1 48 ? 20.734 -7.402 4.379 1 94.19 48 LEU B N 1
ATOM 4251 C CA . LEU B 1 48 ? 19.547 -6.582 4.48 1 94.19 48 LEU B CA 1
ATOM 4252 C C . LEU B 1 48 ? 18.891 -6.398 3.113 1 94.19 48 LEU B C 1
ATOM 4254 O O . LEU B 1 48 ? 17.688 -6.613 2.963 1 94.19 48 LEU B O 1
ATOM 4258 N N . GLY B 1 49 ? 19.719 -6.035 2.152 1 92.94 49 GLY B N 1
ATOM 4259 C CA . GLY B 1 49 ? 19.188 -5.809 0.816 1 92.94 49 GLY B CA 1
ATOM 4260 C C . GLY B 1 49 ? 18.484 -7.023 0.236 1 92.94 49 GLY B C 1
ATOM 4261 O O . GLY B 1 49 ? 17.406 -6.906 -0.337 1 92.94 49 GLY B O 1
ATOM 4262 N N . GLU B 1 50 ? 19.031 -8.18 0.416 1 93.62 50 GLU B N 1
ATOM 4263 C CA . GLU B 1 50 ? 18.453 -9.414 -0.1 1 93.62 50 GLU B CA 1
ATOM 4264 C C . GLU B 1 50 ? 17.234 -9.836 0.708 1 93.62 50 GLU B C 1
ATOM 4266 O O . GLU B 1 50 ? 16.281 -10.406 0.161 1 93.62 50 GLU B O 1
ATOM 4271 N N . ALA B 1 51 ? 17.281 -9.555 1.999 1 95.12 51 ALA B N 1
ATOM 4272 C CA . ALA B 1 51 ? 16.172 -9.914 2.873 1 95.12 51 ALA B CA 1
ATOM 4273 C C . ALA B 1 51 ? 14.914 -9.125 2.508 1 95.12 51 ALA B C 1
ATOM 4275 O O . ALA B 1 51 ? 13.797 -9.586 2.742 1 95.12 51 ALA B O 1
ATOM 4276 N N . LEU B 1 52 ? 15.094 -7.973 1.928 1 95.62 52 LEU B N 1
ATOM 4277 C CA . LEU B 1 52 ? 13.969 -7.109 1.599 1 95.62 52 LEU B CA 1
ATOM 4278 C C . LEU B 1 52 ? 13.719 -7.094 0.094 1 95.62 52 LEU B C 1
ATOM 4280 O O . LEU B 1 52 ? 12.805 -6.41 -0.38 1 95.62 52 LEU B O 1
ATOM 4284 N N . ALA B 1 53 ? 14.414 -7.844 -0.659 1 93.44 53 ALA B N 1
ATOM 4285 C CA . ALA B 1 53 ? 14.406 -7.797 -2.119 1 93.44 53 ALA B CA 1
ATOM 4286 C C . ALA B 1 53 ? 13.062 -8.234 -2.678 1 93.44 53 ALA B C 1
ATOM 4288 O O . ALA B 1 53 ? 12.695 -7.871 -3.799 1 93.44 53 ALA B O 1
ATOM 4289 N N . GLY B 1 54 ? 12.336 -8.961 -1.896 1 93.44 54 GLY B N 1
ATOM 4290 C CA . GLY B 1 54 ? 11.039 -9.445 -2.344 1 93.44 54 GLY B CA 1
ATOM 4291 C C . GLY B 1 54 ? 10.055 -8.336 -2.648 1 93.44 54 GLY B C 1
ATOM 4292 O O . GLY B 1 54 ? 9.164 -8.5 -3.484 1 93.44 54 GLY B O 1
ATOM 4293 N N . PHE B 1 55 ? 10.211 -7.219 -2.088 1 94.69 55 PHE B N 1
ATOM 4294 C CA . PHE B 1 55 ? 9.242 -6.133 -2.217 1 94.69 55 PHE B CA 1
ATOM 4295 C C . PHE B 1 55 ? 9.375 -5.445 -3.572 1 94.69 55 PHE B C 1
ATOM 4297 O O . PHE B 1 55 ? 8.461 -4.75 -4.016 1 94.69 55 PHE B O 1
ATOM 4304 N N . SER B 1 56 ? 10.492 -5.578 -4.18 1 94.06 56 SER B N 1
ATOM 4305 C CA . SER B 1 56 ? 10.664 -5 -5.508 1 94.06 56 SER B CA 1
ATOM 4306 C C . SER B 1 56 ? 10.555 -6.07 -6.594 1 94.06 56 SER B C 1
ATOM 4308 O O . SER B 1 56 ? 10.797 -5.793 -7.77 1 94.06 56 SER B O 1
ATOM 4310 N N . ASP B 1 57 ? 10.258 -7.254 -6.164 1 93.69 57 ASP B N 1
ATOM 4311 C CA . ASP B 1 57 ? 10.109 -8.336 -7.141 1 93.69 57 ASP B CA 1
ATOM 4312 C C . ASP B 1 57 ? 9.016 -8.008 -8.156 1 93.69 57 ASP B C 1
ATOM 4314 O O . ASP B 1 57 ? 7.945 -7.512 -7.785 1 93.69 57 ASP B O 1
ATOM 4318 N N . PRO B 1 58 ? 9.32 -8.25 -9.422 1 93.25 58 PRO B N 1
ATOM 4319 C CA . PRO B 1 58 ? 8.328 -7.957 -10.453 1 93.25 58 PRO B CA 1
ATOM 4320 C C . PRO B 1 58 ? 6.984 -8.641 -10.195 1 93.25 58 PRO B C 1
ATOM 4322 O O . PRO B 1 58 ? 5.934 -8.078 -10.516 1 93.25 58 PRO B O 1
ATOM 4325 N N . VAL B 1 59 ? 7.012 -9.75 -9.602 1 91.25 59 VAL B N 1
ATOM 4326 C CA . VAL B 1 59 ? 5.797 -10.516 -9.328 1 91.25 59 VAL B CA 1
ATOM 4327 C C . VAL B 1 59 ? 4.906 -9.742 -8.359 1 91.25 59 VAL B C 1
ATOM 4329 O O . VAL B 1 59 ? 3.688 -9.688 -8.531 1 91.25 59 VAL B O 1
ATOM 4332 N N . VAL B 1 60 ? 5.5 -9.203 -7.359 1 94.12 60 VAL B N 1
ATOM 4333 C CA . VAL B 1 60 ? 4.766 -8.477 -6.332 1 94.12 60 VAL B CA 1
ATOM 4334 C C . VAL B 1 60 ? 4.074 -7.262 -6.949 1 94.12 60 VAL B C 1
ATOM 4336 O O . VAL B 1 60 ? 2.887 -7.031 -6.719 1 94.12 60 VAL B O 1
ATOM 4339 N N . LEU B 1 61 ? 4.758 -6.512 -7.703 1 95.62 61 LEU B N 1
ATOM 4340 C CA . LEU B 1 61 ? 4.207 -5.328 -8.344 1 95.62 61 LEU B CA 1
ATOM 4341 C C . LEU B 1 61 ? 3.15 -5.711 -9.375 1 95.62 61 LEU B C 1
ATOM 4343 O O . LEU B 1 61 ? 2.135 -5.023 -9.516 1 95.62 61 LEU B O 1
ATOM 4347 N N . PHE B 1 62 ? 3.412 -6.758 -10.141 1 94.25 62 PHE B N 1
ATOM 4348 C CA . PHE B 1 62 ? 2.441 -7.234 -11.125 1 94.25 62 PHE B CA 1
ATOM 4349 C C . PHE B 1 62 ? 1.13 -7.609 -10.445 1 94.25 62 PHE B C 1
ATOM 4351 O O . PHE B 1 62 ? 0.055 -7.207 -10.891 1 94.25 62 PHE B O 1
ATOM 4358 N N . ILE B 1 63 ? 1.195 -8.375 -9.375 1 92.5 63 ILE B N 1
ATOM 4359 C CA . ILE B 1 63 ? 0.003 -8.805 -8.656 1 92.5 63 ILE B CA 1
ATOM 4360 C C . ILE B 1 63 ? -0.761 -7.586 -8.141 1 92.5 63 ILE B C 1
ATOM 4362 O O . ILE B 1 63 ? -1.991 -7.547 -8.203 1 92.5 63 ILE B O 1
ATOM 4366 N N . ALA B 1 64 ? -0.036 -6.598 -7.605 1 94.88 64 ALA B N 1
ATOM 4367 C CA . ALA B 1 64 ? -0.68 -5.367 -7.156 1 94.88 64 ALA B CA 1
ATOM 4368 C C . ALA B 1 64 ? -1.501 -4.734 -8.273 1 94.88 64 ALA B C 1
ATOM 4370 O O . ALA B 1 64 ? -2.617 -4.262 -8.047 1 94.88 64 ALA B O 1
ATOM 4371 N N . THR B 1 65 ? -1.004 -4.699 -9.492 1 95.19 65 THR B N 1
ATOM 4372 C CA . THR B 1 65 ? -1.7 -4.086 -10.617 1 95.19 65 THR B CA 1
ATOM 4373 C C . THR B 1 65 ? -2.926 -4.906 -11.008 1 95.19 65 THR B C 1
ATOM 4375 O O . THR B 1 65 ? -3.916 -4.355 -11.5 1 95.19 65 THR B O 1
ATOM 4378 N N . LEU B 1 66 ? -2.861 -6.219 -10.773 1 92.38 66 LEU B N 1
ATOM 4379 C CA . LEU B 1 66 ? -4 -7.074 -11.086 1 92.38 66 LEU B CA 1
ATOM 4380 C C . LEU B 1 66 ? -5.191 -6.738 -10.195 1 92.38 66 LEU B C 1
ATOM 4382 O O . LEU B 1 66 ? -6.344 -6.84 -10.633 1 92.38 66 LEU B O 1
ATOM 4386 N N . PHE B 1 67 ? -4.914 -6.359 -8.961 1 92 67 PHE B N 1
ATOM 4387 C CA . PHE B 1 67 ? -5.992 -5.93 -8.078 1 92 67 PHE B CA 1
ATOM 4388 C C . PHE B 1 67 ? -6.676 -4.688 -8.625 1 92 67 PHE B C 1
ATOM 4390 O O . PHE B 1 67 ? -7.898 -4.555 -8.539 1 92 67 PHE B O 1
ATOM 4397 N N . VAL B 1 68 ? -5.852 -3.824 -9.148 1 93.62 68 VAL B N 1
ATOM 4398 C CA . VAL B 1 68 ? -6.395 -2.6 -9.727 1 93.62 68 VAL B CA 1
ATOM 4399 C C . VAL B 1 68 ? -7.273 -2.943 -10.938 1 93.62 68 VAL B C 1
ATOM 4401 O O . VAL B 1 68 ? -8.367 -2.4 -11.086 1 93.62 68 VAL B O 1
ATOM 4404 N N . LEU B 1 69 ? -6.766 -3.816 -11.766 1 92.94 69 LEU B N 1
ATOM 4405 C CA . LEU B 1 69 ? -7.512 -4.254 -12.945 1 92.94 69 LEU B CA 1
ATOM 4406 C C . LEU B 1 69 ? -8.828 -4.91 -12.531 1 92.94 69 LEU B C 1
ATOM 4408 O O . LEU B 1 69 ? -9.875 -4.625 -13.117 1 92.94 69 LEU B O 1
ATOM 4412 N N . SER B 1 70 ? -8.781 -5.746 -11.578 1 89.56 70 SER B N 1
ATOM 4413 C CA . SER B 1 70 ? -9.977 -6.422 -11.086 1 89.56 70 SER B CA 1
ATOM 4414 C C . SER B 1 70 ? -10.992 -5.422 -10.547 1 89.56 70 SER B C 1
ATOM 4416 O O . SER B 1 70 ? -12.195 -5.566 -10.773 1 89.56 70 SER B O 1
ATOM 4418 N N . ALA B 1 71 ? -10.516 -4.457 -9.844 1 89.88 71 ALA B N 1
ATOM 4419 C CA . ALA B 1 71 ? -11.383 -3.426 -9.289 1 89.88 71 ALA B CA 1
ATOM 4420 C C . ALA B 1 71 ? -12.055 -2.617 -10.391 1 89.88 71 ALA B C 1
ATOM 4422 O O . ALA B 1 71 ? -13.211 -2.215 -10.258 1 89.88 71 ALA B O 1
ATOM 4423 N N . ALA B 1 72 ? -11.289 -2.314 -11.398 1 92.06 72 ALA B N 1
ATOM 4424 C CA . ALA B 1 72 ? -11.852 -1.586 -12.531 1 92.06 72 ALA B CA 1
ATOM 4425 C C . ALA B 1 72 ? -13 -2.363 -13.172 1 92.06 72 ALA B C 1
ATOM 4427 O O . ALA B 1 72 ? -14.016 -1.779 -13.547 1 92.06 72 ALA B O 1
ATOM 4428 N N . LEU B 1 73 ? -12.883 -3.619 -13.266 1 88.5 73 LEU B N 1
ATOM 4429 C CA . LEU B 1 73 ? -13.922 -4.469 -13.828 1 88.5 73 LEU B CA 1
ATOM 4430 C C . LEU B 1 73 ? -15.172 -4.461 -12.945 1 88.5 73 LEU B C 1
ATOM 4432 O O . LEU B 1 73 ? -16.297 -4.453 -13.453 1 88.5 73 LEU B O 1
ATOM 4436 N N . GLU B 1 74 ? -14.969 -4.43 -11.719 1 83.56 74 GLU B N 1
ATOM 4437 C CA . GLU B 1 74 ? -16.078 -4.402 -10.773 1 83.56 74 GLU B CA 1
ATOM 4438 C C . GLU B 1 74 ? -16.781 -3.045 -10.781 1 83.56 74 GLU B C 1
ATOM 4440 O O . GLU B 1 74 ? -18.016 -2.973 -10.789 1 83.56 74 GLU B O 1
ATOM 4445 N N . THR B 1 75 ? -15.977 -2.037 -10.82 1 82.94 75 THR B N 1
ATOM 4446 C CA . THR B 1 75 ? -16.516 -0.684 -10.75 1 82.94 75 THR B CA 1
ATOM 4447 C C . THR B 1 75 ? -17.297 -0.348 -12.016 1 82.94 75 THR B C 1
ATOM 4449 O O . THR B 1 75 ? -18.281 0.395 -11.961 1 82.94 75 THR B O 1
ATOM 4452 N N . THR B 1 76 ? -16.859 -0.857 -13.102 1 87.88 76 THR B N 1
ATOM 4453 C CA . THR B 1 76 ? -17.531 -0.566 -14.367 1 87.88 76 THR B CA 1
ATOM 4454 C C . THR B 1 76 ? -18.781 -1.437 -14.531 1 87.88 76 THR B C 1
ATOM 4456 O O . THR B 1 76 ? -19.578 -1.219 -15.445 1 87.88 76 THR B O 1
ATOM 4459 N N . GLY B 1 77 ? -18.938 -2.428 -13.703 1 83.25 77 GLY B N 1
ATOM 4460 C CA . GLY B 1 77 ? -20.109 -3.268 -13.75 1 83.25 77 GLY B CA 1
ATOM 4461 C C . GLY B 1 77 ? -19.984 -4.445 -14.695 1 83.25 77 GLY B C 1
ATOM 4462 O O . GLY B 1 77 ? -20.938 -5.188 -14.906 1 83.25 77 GLY B O 1
ATOM 4463 N N . ILE B 1 78 ? -18.906 -4.59 -15.25 1 83.88 78 ILE B N 1
ATOM 4464 C CA . ILE B 1 78 ? -18.688 -5.68 -16.188 1 83.88 78 ILE B CA 1
ATOM 4465 C C . ILE B 1 78 ? -18.906 -7.02 -15.484 1 83.88 78 ILE B C 1
ATOM 4467 O O . ILE B 1 78 ? -19.547 -7.914 -16.031 1 83.88 78 ILE B O 1
ATOM 4471 N N . THR B 1 79 ? -18.422 -7.152 -14.32 1 80.25 79 THR B N 1
ATOM 4472 C CA . THR B 1 79 ? -18.547 -8.391 -13.562 1 80.25 79 THR B CA 1
ATOM 4473 C C . THR B 1 79 ? -20.016 -8.688 -13.266 1 80.25 79 THR B C 1
ATOM 4475 O O . THR B 1 79 ? -20.469 -9.82 -13.422 1 80.25 79 THR B O 1
ATOM 4478 N N . ALA B 1 80 ? -20.703 -7.672 -12.883 1 76.75 80 ALA B N 1
ATOM 4479 C CA . ALA B 1 80 ? -22.125 -7.82 -12.594 1 76.75 80 ALA B CA 1
ATOM 4480 C C . ALA B 1 80 ? -22.906 -8.172 -13.852 1 76.75 80 ALA B C 1
ATOM 4482 O O . ALA B 1 80 ? -23.844 -8.977 -13.805 1 76.75 80 ALA B O 1
ATOM 4483 N N . TRP B 1 81 ? -22.516 -7.551 -14.914 1 79 81 TRP B N 1
ATOM 4484 C CA . TRP B 1 81 ? -23.188 -7.809 -16.188 1 79 81 TRP B CA 1
ATOM 4485 C C . TRP B 1 81 ? -22.984 -9.258 -16.625 1 79 81 TRP B C 1
ATOM 4487 O O . TRP B 1 81 ? -23.922 -9.906 -17.078 1 79 81 TRP B O 1
ATOM 4497 N N . ILE B 1 82 ? -21.828 -9.766 -16.516 1 78.44 82 ILE B N 1
ATOM 4498 C CA . ILE B 1 82 ? -21.562 -11.156 -16.859 1 78.44 82 ILE B CA 1
ATOM 4499 C C . ILE B 1 82 ? -22.375 -12.086 -15.961 1 78.44 82 ILE B C 1
ATOM 4501 O O . ILE B 1 82 ? -22.938 -13.078 -16.438 1 78.44 82 ILE B O 1
ATOM 4505 N N . GLY B 1 83 ? -22.422 -11.789 -14.695 1 74.5 83 GLY B N 1
ATOM 4506 C CA . GLY B 1 83 ? -23.266 -12.562 -13.789 1 74.5 83 GLY B CA 1
ATOM 4507 C C . GLY B 1 83 ? -24.719 -12.57 -14.188 1 74.5 83 GLY B C 1
ATOM 4508 O O . GLY B 1 83 ? -25.375 -13.617 -14.141 1 74.5 83 GLY B O 1
ATOM 4509 N N . ALA B 1 84 ? -25.203 -11.414 -14.602 1 73.88 84 ALA B N 1
ATOM 4510 C CA . ALA B 1 84 ? -26.594 -11.297 -15.016 1 73.88 84 ALA B CA 1
ATOM 4511 C C . ALA B 1 84 ? -26.859 -12.109 -16.281 1 73.88 84 ALA B C 1
ATOM 4513 O O . ALA B 1 84 ? -27.938 -12.703 -16.438 1 73.88 84 ALA B O 1
ATOM 4514 N N . GLN B 1 85 ? -25.938 -12.102 -17.156 1 76.69 85 GLN B N 1
ATOM 4515 C CA . GLN B 1 85 ? -26.078 -12.891 -18.391 1 76.69 85 GLN B CA 1
ATOM 4516 C C . GLN B 1 85 ? -26.156 -14.383 -18.078 1 76.69 85 GLN B C 1
ATOM 4518 O O . GLN B 1 85 ? -26.875 -15.125 -18.75 1 76.69 85 GLN B O 1
ATOM 4523 N N . LEU B 1 86 ? -25.484 -14.75 -17.078 1 75.38 86 LEU B N 1
ATOM 4524 C CA . LEU B 1 86 ? -25.484 -16.156 -16.688 1 75.38 86 LEU B CA 1
ATOM 4525 C C . LEU B 1 86 ? -26.812 -16.547 -16.031 1 75.38 86 LEU B C 1
ATOM 4527 O O . LEU B 1 86 ? -27.25 -17.688 -16.156 1 75.38 86 LEU B O 1
ATOM 4531 N N . GLU B 1 87 ? -27.391 -15.57 -15.359 1 70.12 87 GLU B N 1
ATOM 4532 C CA . GLU B 1 87 ? -28.703 -15.797 -14.766 1 70.12 87 GLU B CA 1
ATOM 4533 C C . GLU B 1 87 ? -29.75 -16.094 -15.844 1 70.12 87 GLU B C 1
ATOM 4535 O O . GLU B 1 87 ? -30.656 -16.906 -15.625 1 70.12 87 GLU B O 1
ATOM 4540 N N . ARG B 1 88 ? -29.578 -15.422 -16.922 1 68.5 88 ARG B N 1
ATOM 4541 C CA . ARG B 1 88 ? -30.547 -15.578 -17.984 1 68.5 88 ARG B CA 1
ATOM 4542 C C . ARG B 1 88 ? -30.422 -16.938 -18.656 1 68.5 88 ARG B C 1
ATOM 4544 O O . ARG B 1 88 ? -31.375 -17.453 -19.234 1 68.5 88 ARG B O 1
ATOM 4551 N N . CYS B 1 89 ? -29.297 -17.438 -18.656 1 64.06 89 CYS B N 1
ATOM 4552 C CA . CYS B 1 89 ? -29.062 -18.719 -19.312 1 64.06 89 CYS B CA 1
ATOM 4553 C C . CYS B 1 89 ? -29.547 -19.859 -18.422 1 64.06 89 CYS B C 1
ATOM 4555 O O . CYS B 1 89 ? -29.469 -21.031 -18.812 1 64.06 89 CYS B O 1
ATOM 4557 N N . SER B 1 90 ? -30.016 -19.641 -17.25 1 60.47 90 SER B N 1
ATOM 4558 C CA . SER B 1 90 ? -30.359 -20.656 -16.266 1 60.47 90 SER B CA 1
ATOM 4559 C C . SER B 1 90 ? -31.703 -21.312 -16.594 1 60.47 90 SER B C 1
ATOM 4561 O O . SER B 1 90 ? -32.25 -22.062 -15.773 1 60.47 90 SER B O 1
ATOM 4563 N N . SER B 1 91 ? -32.219 -20.984 -17.688 1 60.5 91 SER B N 1
ATOM 4564 C CA . SER B 1 91 ? -33.469 -21.656 -18.031 1 60.5 91 SER B CA 1
ATOM 4565 C C . SER B 1 91 ? -33.281 -23.156 -18.188 1 60.5 91 SER B C 1
ATOM 4567 O O . SER B 1 91 ? -34.219 -23.906 -18.438 1 60.5 91 SER B O 1
ATOM 4569 N N . PHE B 1 92 ? -32.156 -23.562 -17.844 1 64.5 92 PHE B N 1
ATOM 4570 C CA . PHE B 1 92 ? -31.891 -24.984 -18.078 1 64.5 92 PHE B CA 1
ATOM 4571 C C . PHE B 1 92 ? -32.312 -25.797 -16.859 1 64.5 92 PHE B C 1
ATOM 4573 O O . PHE B 1 92 ? -32.562 -25.25 -15.789 1 64.5 92 PHE B O 1
ATOM 4580 N N . GLY B 1 93 ? -32.656 -27.016 -16.984 1 72.5 93 GLY B N 1
ATOM 4581 C CA . GLY B 1 93 ? -32.938 -27.953 -15.898 1 72.5 93 GLY B CA 1
ATOM 4582 C C . GLY B 1 93 ? -31.891 -27.875 -14.797 1 72.5 93 GLY B C 1
ATOM 4583 O O . GLY B 1 93 ? -30.984 -27.062 -14.836 1 72.5 93 GLY B O 1
ATOM 4584 N N . ARG B 1 94 ? -32.125 -28.531 -13.75 1 77.56 94 ARG B N 1
ATOM 4585 C CA . ARG B 1 94 ? -31.281 -28.5 -12.57 1 77.56 94 ARG B CA 1
ATOM 4586 C C . ARG B 1 94 ? -29.812 -28.719 -12.953 1 77.56 94 ARG B C 1
ATOM 4588 O O . ARG B 1 94 ? -28.938 -27.969 -12.531 1 77.56 94 ARG B O 1
ATOM 4595 N N . THR B 1 95 ? -29.578 -29.688 -13.758 1 83.69 95 THR B N 1
ATOM 4596 C CA . THR B 1 95 ? -28.219 -30.016 -14.188 1 83.69 95 THR B CA 1
ATOM 4597 C C . THR B 1 95 ? -27.656 -28.906 -15.07 1 83.69 95 THR B C 1
ATOM 4599 O O . THR B 1 95 ? -26.469 -28.562 -14.961 1 83.69 95 THR B O 1
ATOM 4602 N N . GLY B 1 96 ? -28.438 -28.406 -15.875 1 84.75 96 GLY B N 1
ATOM 4603 C CA . GLY B 1 96 ? -28.016 -27.312 -16.734 1 84.75 96 GLY B CA 1
ATOM 4604 C C . GLY B 1 96 ? -27.672 -26.047 -15.969 1 84.75 96 GLY B C 1
ATOM 4605 O O . GLY B 1 96 ? -26.703 -25.359 -16.297 1 84.75 96 GLY B O 1
ATOM 4606 N N . LEU B 1 97 ? -28.453 -25.844 -14.977 1 83.69 97 LEU B N 1
ATOM 4607 C CA . LEU B 1 97 ? -28.219 -24.672 -14.148 1 83.69 97 LEU B CA 1
ATOM 4608 C C . LEU B 1 97 ? -26.922 -24.797 -13.375 1 83.69 97 LEU B C 1
ATOM 4610 O O . LEU B 1 97 ? -26.141 -23.844 -13.312 1 83.69 97 LEU B O 1
ATOM 4614 N N . LEU B 1 98 ? -26.719 -25.938 -12.828 1 86.62 98 LEU B N 1
ATOM 4615 C CA . LEU B 1 98 ? -25.484 -26.172 -12.07 1 86.62 98 LEU B CA 1
ATOM 4616 C C . LEU B 1 98 ? -24.266 -26.078 -12.977 1 86.62 98 LEU B C 1
ATOM 4618 O O . LEU B 1 98 ? -23.266 -25.453 -12.609 1 86.62 98 LEU B O 1
ATOM 4622 N N . ALA B 1 99 ? -24.359 -26.625 -14.141 1 88.81 99 ALA B N 1
ATOM 4623 C CA . ALA B 1 99 ? -23.25 -26.609 -15.094 1 88.81 99 ALA B CA 1
ATOM 4624 C C . ALA B 1 99 ? -22.953 -25.172 -15.555 1 88.81 99 ALA B C 1
ATOM 4626 O O . ALA B 1 99 ? -21.781 -24.797 -15.688 1 88.81 99 ALA B O 1
ATOM 4627 N N . THR B 1 100 ? -23.953 -24.484 -15.797 1 87.5 100 THR B N 1
ATOM 4628 C CA . THR B 1 100 ? -23.781 -23.109 -16.25 1 87.5 100 THR B CA 1
ATOM 4629 C C . THR B 1 100 ? -23.172 -22.25 -15.156 1 87.5 100 THR B C 1
ATOM 4631 O O . THR B 1 100 ? -22.312 -21.406 -15.422 1 87.5 100 THR B O 1
ATOM 4634 N N . MET B 1 101 ? -23.578 -22.469 -13.93 1 87.88 101 MET B N 1
ATOM 4635 C CA . MET B 1 101 ? -23.047 -21.703 -12.805 1 87.88 101 MET B CA 1
ATOM 4636 C C . MET B 1 101 ? -21.594 -22.047 -12.547 1 87.88 101 MET B C 1
ATOM 4638 O O . MET B 1 101 ? -20.766 -21.156 -12.32 1 87.88 101 MET B O 1
ATOM 4642 N N . VAL B 1 102 ? -21.359 -23.281 -12.578 1 90.19 102 VAL B N 1
ATOM 4643 C CA . VAL B 1 102 ? -19.984 -23.734 -12.352 1 90.19 102 VAL B CA 1
ATOM 4644 C C . VAL B 1 102 ? -19.078 -23.25 -13.484 1 90.19 102 VAL B C 1
ATOM 4646 O O . VAL B 1 102 ? -18.016 -22.688 -13.234 1 90.19 102 VAL B O 1
ATOM 4649 N N . GLY B 1 103 ? -19.516 -23.469 -14.672 1 91.81 103 GLY B N 1
ATOM 4650 C CA . GLY B 1 103 ? -18.75 -23.031 -15.82 1 91.81 103 GLY B CA 1
ATOM 4651 C C . GLY B 1 103 ? -18.562 -21.516 -15.883 1 91.81 103 GLY B C 1
ATOM 4652 O O . GLY B 1 103 ? -17.469 -21.031 -16.156 1 91.81 103 GLY B O 1
ATOM 4653 N N . GLY B 1 104 ? -19.641 -20.844 -15.641 1 90.81 104 GLY B N 1
ATOM 4654 C CA . GLY B 1 104 ? -19.594 -19.391 -15.633 1 90.81 104 GLY B CA 1
ATOM 4655 C C . GLY B 1 104 ? -18.688 -18.844 -14.555 1 90.81 104 GLY B C 1
ATOM 4656 O O . GLY B 1 104 ? -17.922 -17.891 -14.797 1 90.81 104 GLY B O 1
ATOM 4657 N N . THR B 1 105 ? -18.781 -19.422 -13.391 1 92.75 105 THR B N 1
ATOM 4658 C CA . THR B 1 105 ? -17.938 -18.984 -12.289 1 92.75 105 THR B CA 1
ATOM 4659 C C . THR B 1 105 ? -16.469 -19.234 -12.609 1 92.75 105 THR B C 1
ATOM 4661 O O . THR B 1 105 ? -15.609 -18.391 -12.328 1 92.75 105 THR B O 1
ATOM 4664 N N . ALA B 1 106 ? -16.203 -20.375 -13.133 1 95.06 106 ALA B N 1
ATOM 4665 C CA . A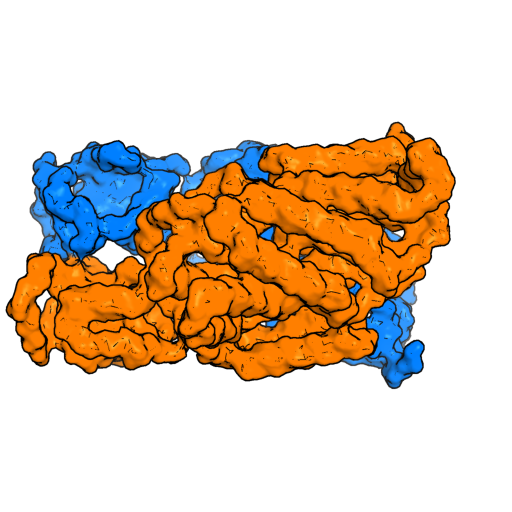LA B 1 106 ? -14.828 -20.719 -13.492 1 95.06 106 ALA B CA 1
ATOM 4666 C C . ALA B 1 106 ? -14.266 -19.734 -14.508 1 95.06 106 ALA B C 1
ATOM 4668 O O . ALA B 1 106 ? -13.133 -19.266 -14.367 1 95.06 106 ALA B O 1
ATOM 4669 N N . LEU B 1 107 ? -15 -19.406 -15.469 1 92 107 LEU B N 1
ATOM 4670 C CA . LEU B 1 107 ? -14.562 -18.484 -16.516 1 92 107 LEU B CA 1
ATOM 4671 C C . LEU B 1 107 ? -14.352 -17.078 -15.945 1 92 107 LEU B C 1
ATOM 4673 O O . LEU B 1 107 ? -13.375 -16.406 -16.281 1 92 107 LEU B O 1
ATOM 4677 N N . LEU B 1 108 ? -15.242 -16.703 -15.102 1 90.25 108 LEU B N 1
ATOM 4678 C CA . LEU B 1 108 ? -15.125 -15.391 -14.477 1 90.25 108 LEU B CA 1
ATOM 4679 C C . LEU B 1 108 ? -13.898 -15.328 -13.57 1 90.25 108 LEU B C 1
ATOM 4681 O O . LEU B 1 108 ? -13.203 -14.305 -13.531 1 90.25 108 LEU B O 1
ATOM 4685 N N . ALA B 1 109 ? -13.742 -16.359 -12.836 1 93.38 109 ALA B N 1
ATOM 4686 C CA . ALA B 1 109 ? -12.594 -16.422 -11.93 1 93.38 109 ALA B CA 1
ATOM 4687 C C . ALA B 1 109 ? -11.281 -16.344 -12.703 1 93.38 109 ALA B C 1
ATOM 4689 O O . ALA B 1 109 ? -10.289 -15.805 -12.211 1 93.38 109 ALA B O 1
ATOM 4690 N N . ALA B 1 110 ? -11.25 -16.844 -13.914 1 92.88 110 ALA B N 1
ATOM 4691 C CA . ALA B 1 110 ? -10.062 -16.859 -14.766 1 92.88 110 ALA B CA 1
ATOM 4692 C C . ALA B 1 110 ? -9.695 -15.453 -15.219 1 92.88 110 ALA B C 1
ATOM 4694 O O . ALA B 1 110 ? -8.516 -15.148 -15.438 1 92.88 110 ALA B O 1
ATOM 4695 N N . VAL B 1 111 ? -10.648 -14.617 -15.289 1 86.38 111 VAL B N 1
ATOM 4696 C CA . VAL B 1 111 ? -10.43 -13.312 -15.906 1 86.38 111 VAL B CA 1
ATOM 4697 C C . VAL B 1 111 ? -10.383 -12.227 -14.828 1 86.38 111 VAL B C 1
ATOM 4699 O O . VAL B 1 111 ? -9.625 -11.266 -14.938 1 86.38 111 VAL B O 1
ATOM 4702 N N . ILE B 1 112 ? -11.219 -12.32 -13.852 1 84.56 112 ILE B N 1
ATOM 4703 C CA . ILE B 1 112 ? -11.336 -11.289 -12.82 1 84.56 112 ILE B CA 1
ATOM 4704 C C . ILE B 1 112 ? -10.516 -11.688 -11.594 1 84.56 112 ILE B C 1
ATOM 4706 O O . ILE B 1 112 ? -9.422 -11.164 -11.367 1 84.56 112 ILE B O 1
ATOM 4710 N N . SER B 1 113 ? -11.039 -12.508 -10.805 1 88.81 113 SER B N 1
ATOM 4711 C CA . SER B 1 113 ? -10.43 -13.086 -9.609 1 88.81 113 SER B CA 1
ATOM 4712 C C . SER B 1 113 ? -11.359 -14.094 -8.953 1 88.81 113 SER B C 1
ATOM 4714 O O . SER B 1 113 ? -12.555 -14.125 -9.234 1 88.81 113 SER B O 1
ATOM 4716 N N . ILE B 1 114 ? -10.734 -14.906 -8.18 1 93.12 114 ILE B N 1
ATOM 4717 C CA . ILE B 1 114 ? -11.508 -15.914 -7.449 1 93.12 114 ILE B CA 1
ATOM 4718 C C . ILE B 1 114 ? -12.555 -15.227 -6.574 1 93.12 114 ILE B C 1
ATOM 4720 O O . ILE B 1 114 ? -13.742 -15.539 -6.652 1 93.12 114 ILE B O 1
ATOM 4724 N N . ASN B 1 115 ? -12.195 -14.242 -5.816 1 87.81 115 ASN B N 1
ATOM 4725 C CA . ASN B 1 115 ? -13.086 -13.531 -4.902 1 87.81 115 ASN B CA 1
ATOM 4726 C C . ASN B 1 115 ? -14.133 -12.719 -5.66 1 87.81 115 ASN B C 1
ATOM 4728 O O . ASN B 1 115 ? -15.305 -12.703 -5.285 1 87.81 115 ASN B O 1
ATOM 4732 N N . GLY B 1 116 ? -13.68 -12.133 -6.652 1 84.75 116 GLY B N 1
ATOM 4733 C CA . GLY B 1 116 ? -14.594 -11.32 -7.441 1 84.75 116 GLY B CA 1
ATOM 4734 C C . GLY B 1 116 ? -15.664 -12.141 -8.141 1 84.75 116 GLY B C 1
ATOM 4735 O O . GLY B 1 116 ? -16.828 -11.734 -8.195 1 84.75 116 GLY B O 1
ATOM 4736 N N . ALA B 1 117 ? -15.289 -13.25 -8.648 1 90.81 117 ALA B N 1
ATOM 4737 C CA . ALA B 1 117 ? -16.234 -14.117 -9.352 1 90.81 117 ALA B CA 1
ATOM 4738 C C . ALA B 1 117 ? -17.328 -14.609 -8.406 1 90.81 117 ALA B C 1
ATOM 4740 O O . ALA B 1 117 ? -18.516 -14.539 -8.742 1 90.81 117 ALA B O 1
ATOM 4741 N N . VAL B 1 118 ? -16.938 -15.016 -7.238 1 90.25 118 VAL B N 1
ATOM 4742 C CA . VAL B 1 118 ? -17.906 -15.547 -6.285 1 90.25 118 VAL B CA 1
ATOM 4743 C C . VAL B 1 118 ? -18.781 -14.414 -5.754 1 90.25 118 VAL B C 1
ATOM 4745 O O . VAL B 1 118 ? -20 -14.578 -5.617 1 90.25 118 VAL B O 1
ATOM 4748 N N . ALA B 1 119 ? -18.219 -13.32 -5.48 1 82.88 119 ALA B N 1
ATOM 4749 C CA . ALA B 1 119 ? -18.984 -12.172 -5.004 1 82.88 119 ALA B CA 1
ATOM 4750 C C . ALA B 1 119 ? -20.047 -11.766 -6.02 1 82.88 119 ALA B C 1
ATOM 4752 O O . ALA B 1 119 ? -21.156 -11.406 -5.652 1 82.88 119 ALA B O 1
ATOM 4753 N N . ALA B 1 120 ? -19.703 -11.867 -7.223 1 80.94 120 ALA B N 1
ATOM 4754 C CA . ALA B 1 120 ? -20.609 -11.453 -8.289 1 80.94 120 ALA B CA 1
ATOM 4755 C C . ALA B 1 120 ? -21.719 -12.484 -8.5 1 80.94 120 ALA B C 1
ATOM 4757 O O . ALA B 1 120 ? -22.859 -12.125 -8.797 1 80.94 120 ALA B O 1
ATOM 4758 N N . LEU B 1 121 ? -21.359 -13.688 -8.359 1 87 121 LEU B N 1
ATOM 4759 C CA . LEU B 1 121 ? -22.297 -14.727 -8.75 1 87 121 LEU B CA 1
ATOM 4760 C C . LEU B 1 121 ? -23.109 -15.227 -7.555 1 87 121 LEU B C 1
ATOM 4762 O O . LEU B 1 121 ? -24.125 -15.891 -7.715 1 87 121 LEU B O 1
ATOM 4766 N N . LEU B 1 122 ? -22.656 -14.914 -6.395 1 85.06 122 LEU B N 1
ATOM 4767 C CA . LEU B 1 122 ? -23.312 -15.391 -5.184 1 85.06 122 LEU B CA 1
ATOM 4768 C C . LEU B 1 122 ? -24.797 -15 -5.18 1 85.06 122 LEU B C 1
ATOM 4770 O O . LEU B 1 122 ? -25.656 -15.859 -5.051 1 85.06 122 LEU B O 1
ATOM 4774 N N . PRO B 1 123 ? -25.141 -13.711 -5.324 1 76.19 123 PRO B N 1
ATOM 4775 C CA . PRO B 1 123 ? -26.562 -13.359 -5.359 1 76.19 123 PRO B CA 1
ATOM 4776 C C . PRO B 1 123 ? -27.297 -14 -6.531 1 76.19 123 PRO B C 1
ATOM 4778 O O . PRO B 1 123 ? -28.453 -14.391 -6.395 1 76.19 123 PRO B O 1
ATOM 4781 N N . VAL B 1 124 ? -26.656 -14.117 -7.629 1 77.31 124 VAL B N 1
ATOM 4782 C CA . VAL B 1 124 ? -27.234 -14.711 -8.828 1 77.31 124 VAL B CA 1
ATOM 4783 C C . VAL B 1 124 ? -27.547 -16.188 -8.57 1 77.31 124 VAL B C 1
ATOM 4785 O O . VAL B 1 124 ? -28.594 -16.688 -8.961 1 77.31 124 VAL B O 1
ATOM 4788 N N . ALA B 1 125 ? -26.609 -16.828 -7.965 1 83.56 125 ALA B N 1
ATOM 4789 C CA . ALA B 1 125 ? -26.766 -18.25 -7.668 1 83.56 125 ALA B CA 1
ATOM 4790 C C . ALA B 1 125 ? -27.922 -18.484 -6.695 1 83.56 125 ALA B C 1
ATOM 4792 O O . ALA B 1 125 ? -28.672 -19.453 -6.836 1 83.56 125 ALA B O 1
ATOM 4793 N N . VAL B 1 126 ? -28.078 -17.656 -5.754 1 78.88 126 VAL B N 1
ATOM 4794 C CA . VAL B 1 126 ? -29.156 -17.797 -4.77 1 78.88 126 VAL B CA 1
ATOM 4795 C C . VAL B 1 126 ? -30.5 -17.609 -5.449 1 78.88 126 VAL B C 1
ATOM 4797 O O . VAL B 1 126 ? -31.422 -18.406 -5.234 1 78.88 126 VAL B O 1
ATOM 4800 N N . VAL B 1 127 ? -30.594 -16.625 -6.238 1 72.19 127 VAL B N 1
ATOM 4801 C CA . VAL B 1 127 ? -31.844 -16.328 -6.934 1 72.19 127 VAL B CA 1
ATOM 4802 C C . VAL B 1 127 ? -32.156 -17.453 -7.926 1 72.19 127 VAL B C 1
ATOM 4804 O O . VAL B 1 127 ? -33.312 -17.891 -8.031 1 72.19 127 VAL B O 1
ATOM 4807 N N . ALA B 1 128 ? -31.203 -17.812 -8.648 1 76.12 128 ALA B N 1
ATOM 4808 C CA . ALA B 1 128 ? -31.391 -18.891 -9.617 1 76.12 128 ALA B CA 1
ATOM 4809 C C . ALA B 1 128 ? -31.844 -20.172 -8.93 1 76.12 128 ALA B C 1
ATOM 4811 O O . ALA B 1 128 ? -32.688 -20.906 -9.445 1 76.12 128 ALA B O 1
ATOM 4812 N N . ALA B 1 129 ? -31.234 -20.469 -7.867 1 79.19 129 ALA B N 1
ATOM 4813 C CA . ALA B 1 129 ? -31.609 -21.656 -7.102 1 79.19 129 ALA B CA 1
ATOM 4814 C C . ALA B 1 129 ? -33.062 -21.562 -6.641 1 79.19 129 ALA B C 1
ATOM 4816 O O . ALA B 1 129 ? -33.812 -22.531 -6.754 1 79.19 129 ALA B O 1
ATOM 4817 N N . ALA B 1 130 ? -33.406 -20.438 -6.184 1 72.25 130 ALA B N 1
ATOM 4818 C CA . ALA B 1 130 ? -34.75 -20.234 -5.715 1 72.25 130 ALA B CA 1
ATOM 4819 C C . ALA B 1 130 ? -35.75 -20.406 -6.852 1 72.25 130 ALA B C 1
ATOM 4821 O O . ALA B 1 130 ? -36.812 -21.031 -6.668 1 72.25 130 ALA B O 1
ATOM 4822 N N . ARG B 1 131 ? -35.438 -19.953 -7.898 1 70.06 131 ARG B N 1
ATOM 4823 C CA . ARG B 1 131 ? -36.344 -20.031 -9.055 1 70.06 131 ARG B CA 1
ATOM 4824 C C . ARG B 1 131 ? -36.469 -21.469 -9.547 1 70.06 131 ARG B C 1
ATOM 4826 O O . ARG B 1 131 ? -37.5 -21.875 -10.039 1 70.06 131 ARG B O 1
ATOM 4833 N N . ALA B 1 132 ? -35.406 -22.141 -9.453 1 74.88 132 ALA B N 1
ATOM 4834 C CA . ALA B 1 132 ? -35.406 -23.531 -9.922 1 74.88 132 ALA B CA 1
ATOM 4835 C C . ALA B 1 132 ? -35.938 -24.469 -8.859 1 74.88 132 ALA B C 1
ATOM 4837 O O . ALA B 1 132 ? -36.031 -25.672 -9.086 1 74.88 132 ALA B O 1
ATOM 4838 N N . GLY B 1 133 ? -36.156 -23.922 -7.715 1 72.69 133 GLY B N 1
ATOM 4839 C CA . GLY B 1 133 ? -36.688 -24.734 -6.621 1 72.69 133 GLY B CA 1
ATOM 4840 C C . GLY B 1 133 ? -35.594 -25.562 -5.945 1 72.69 133 GLY B C 1
ATOM 4841 O O . GLY B 1 133 ? -35.875 -26.641 -5.422 1 72.69 133 GLY B O 1
ATOM 4842 N N . ILE B 1 134 ? -34.5 -25.203 -6.152 1 78 134 ILE B N 1
ATOM 4843 C CA . ILE B 1 134 ? -33.375 -25.875 -5.52 1 78 134 ILE B CA 1
ATOM 4844 C C . ILE B 1 134 ? -32.906 -25.062 -4.312 1 78 134 ILE B C 1
ATOM 4846 O O . ILE B 1 134 ? -33 -23.828 -4.312 1 78 134 ILE B O 1
ATOM 4850 N N . VAL B 1 135 ? -32.531 -25.719 -3.291 1 80 135 VAL B N 1
ATOM 4851 C CA . VAL B 1 135 ? -31.984 -25.047 -2.109 1 80 135 VAL B CA 1
ATOM 4852 C C . VAL B 1 135 ? -30.625 -24.453 -2.428 1 80 135 VAL B C 1
ATOM 4854 O O . VAL B 1 135 ? -29.797 -25.078 -3.105 1 80 135 VAL B O 1
ATOM 4857 N N . PRO B 1 136 ? -30.375 -23.328 -1.971 1 82.44 136 PRO B N 1
ATOM 4858 C CA . PRO B 1 136 ? -29.109 -22.641 -2.264 1 82.44 136 PRO B CA 1
ATOM 4859 C C . PRO B 1 136 ? -27.891 -23.406 -1.77 1 82.44 136 PRO B C 1
ATOM 4861 O O . PRO B 1 136 ? -26.812 -23.297 -2.352 1 82.44 136 PRO B O 1
ATOM 4864 N N . SER B 1 137 ? -28.031 -24.156 -0.765 1 85.25 137 SER B N 1
ATOM 4865 C CA . SER B 1 137 ? -26.906 -24.906 -0.206 1 85.25 137 SER B CA 1
ATOM 4866 C C . SER B 1 137 ? -26.344 -25.891 -1.217 1 85.25 137 SER B C 1
ATOM 4868 O O . SER B 1 137 ? -25.188 -26.312 -1.117 1 85.25 137 SER B O 1
ATOM 4870 N N . ARG B 1 138 ? -27.109 -26.141 -2.189 1 86.38 138 ARG B N 1
ATOM 4871 C CA . ARG B 1 138 ? -26.656 -27.125 -3.178 1 86.38 138 ARG B CA 1
ATOM 4872 C C . ARG B 1 138 ? -25.906 -26.438 -4.32 1 86.38 138 ARG B C 1
ATOM 4874 O O . ARG B 1 138 ? -25.281 -27.125 -5.145 1 86.38 138 ARG B O 1
ATOM 4881 N N . MET B 1 139 ? -25.828 -25.188 -4.285 1 87 139 MET B N 1
ATOM 4882 C CA . MET B 1 139 ? -25.234 -24.484 -5.418 1 87 139 MET B CA 1
ATOM 4883 C C . MET B 1 139 ? -24.047 -23.625 -4.965 1 87 139 MET B C 1
ATOM 4885 O O . MET B 1 139 ? -23.125 -23.375 -5.742 1 87 139 MET B O 1
ATOM 4889 N N . LEU B 1 140 ? -24 -23.281 -3.773 1 89.12 140 LEU B N 1
ATOM 4890 C CA . LEU B 1 140 ? -23.062 -22.25 -3.355 1 89.12 140 LEU B CA 1
ATOM 4891 C C . LEU B 1 140 ? -21.672 -22.828 -3.16 1 89.12 140 LEU B C 1
ATOM 4893 O O . LEU B 1 140 ? -20.672 -22.219 -3.582 1 89.12 140 LEU B O 1
ATOM 4897 N N . ILE B 1 141 ? -21.578 -23.969 -2.566 1 92 141 ILE B N 1
ATOM 4898 C CA . ILE B 1 141 ? -20.281 -24.609 -2.436 1 92 141 ILE B CA 1
ATOM 4899 C C . ILE B 1 141 ? -19.719 -24.922 -3.818 1 92 141 ILE B C 1
ATOM 4901 O O . ILE B 1 141 ? -18.547 -24.656 -4.102 1 92 141 ILE B O 1
ATOM 4905 N N . PRO B 1 142 ? -20.5 -25.438 -4.719 1 92.25 142 PRO B N 1
ATOM 4906 C CA . PRO B 1 142 ? -20.031 -25.672 -6.086 1 92.25 142 PRO B CA 1
ATOM 4907 C C . PRO B 1 142 ? -19.5 -24.406 -6.75 1 92.25 142 PRO B C 1
ATOM 4909 O O . PRO B 1 142 ? -18.5 -24.438 -7.473 1 92.25 142 PRO B O 1
ATOM 4912 N N . VAL B 1 143 ? -20.141 -23.359 -6.5 1 91.31 143 VAL B N 1
ATOM 4913 C CA . VAL B 1 143 ? -19.719 -22.078 -7.062 1 91.31 143 VAL B CA 1
ATOM 4914 C C . VAL B 1 143 ? -18.344 -21.703 -6.504 1 91.31 143 VAL B C 1
ATOM 4916 O O . VAL B 1 143 ? -17.453 -21.281 -7.254 1 91.31 143 VAL B O 1
ATOM 4919 N N . ALA B 1 144 ? -18.172 -21.844 -5.262 1 93.88 144 ALA B N 1
ATOM 4920 C CA . ALA B 1 144 ? -16.891 -21.547 -4.629 1 93.88 144 ALA B CA 1
ATOM 4921 C C . ALA B 1 144 ? -15.789 -22.453 -5.164 1 93.88 144 ALA B C 1
ATOM 4923 O O . ALA B 1 144 ? -14.695 -21.984 -5.496 1 93.88 144 ALA B O 1
ATOM 4924 N N . PHE B 1 145 ? -16.109 -23.719 -5.27 1 95.75 145 PHE B N 1
ATOM 4925 C CA . PHE B 1 145 ? -15.125 -24.688 -5.746 1 95.75 145 PHE B CA 1
ATOM 4926 C C . PHE B 1 145 ? -14.805 -24.453 -7.219 1 95.75 145 PHE B C 1
ATOM 4928 O O . PHE B 1 145 ? -13.656 -24.609 -7.637 1 95.75 145 PHE B O 1
ATOM 4935 N N . ALA B 1 146 ? -15.797 -24.062 -7.953 1 94.88 146 ALA B N 1
ATOM 4936 C CA . ALA B 1 146 ? -15.609 -23.766 -9.375 1 94.88 146 ALA B CA 1
ATOM 4937 C C . ALA B 1 146 ? -14.688 -22.562 -9.562 1 94.88 146 ALA B C 1
ATOM 4939 O O . ALA B 1 146 ? -13.914 -22.516 -10.523 1 94.88 146 ALA B O 1
ATOM 4940 N N . ALA B 1 147 ? -14.852 -21.625 -8.734 1 95 147 ALA B N 1
ATOM 4941 C CA . ALA B 1 147 ? -13.984 -20.453 -8.805 1 95 147 ALA B CA 1
ATOM 4942 C C . ALA B 1 147 ? -12.523 -20.828 -8.594 1 95 147 ALA B C 1
ATOM 4944 O O . ALA B 1 147 ? -11.641 -20.328 -9.297 1 95 147 ALA B O 1
ATOM 4945 N N . SER B 1 148 ? -12.25 -21.688 -7.668 1 95.75 148 SER B N 1
ATOM 4946 C CA . SER B 1 148 ? -10.891 -22.156 -7.414 1 95.75 148 SER B CA 1
ATOM 4947 C C . SER B 1 148 ? -10.344 -22.938 -8.609 1 95.75 148 SER B C 1
ATOM 4949 O O . SER B 1 148 ? -9.188 -22.75 -9 1 95.75 148 SER B O 1
ATOM 4951 N N . ALA B 1 149 ? -11.148 -23.766 -9.125 1 95.81 149 ALA B N 1
ATOM 4952 C CA . ALA B 1 149 ? -10.734 -24.516 -10.312 1 95.81 149 ALA B CA 1
ATOM 4953 C C . ALA B 1 149 ? -10.492 -23.578 -11.492 1 95.81 149 ALA B C 1
ATOM 4955 O O . ALA B 1 149 ? -9.531 -23.766 -12.242 1 95.81 149 ALA B O 1
ATOM 4956 N N . GLY B 1 150 ? -11.344 -22.656 -11.656 1 95.56 150 GLY B N 1
ATOM 4957 C CA . GLY B 1 150 ? -11.242 -21.703 -12.75 1 95.56 150 GLY B CA 1
ATOM 4958 C C . GLY B 1 150 ? -9.992 -20.844 -12.68 1 95.56 150 GLY B C 1
ATOM 4959 O O . GLY B 1 150 ? -9.516 -20.344 -13.695 1 95.56 150 GLY B O 1
ATOM 4960 N N . SER B 1 151 ? -9.508 -20.656 -11.477 1 94.5 151 SER B N 1
ATOM 4961 C CA . SER B 1 151 ? -8.305 -19.844 -11.281 1 94.5 151 SER B CA 1
ATOM 4962 C C . SER B 1 151 ? -7.098 -20.484 -11.961 1 94.5 151 SER B C 1
ATOM 4964 O O . SER B 1 151 ? -6.078 -19.828 -12.172 1 94.5 151 SER B O 1
ATOM 4966 N N . MET B 1 152 ? -7.219 -21.734 -12.375 1 95.94 152 MET B N 1
ATOM 4967 C CA . MET B 1 152 ? -6.133 -22.469 -13.008 1 95.94 152 MET B CA 1
ATOM 4968 C C . MET B 1 152 ? -6.215 -22.359 -14.523 1 95.94 152 MET B C 1
ATOM 4970 O O . MET B 1 152 ? -5.488 -23.062 -15.242 1 95.94 152 MET B O 1
ATOM 4974 N N . LEU B 1 153 ? -7.016 -21.5 -15.031 1 96.38 153 LEU B N 1
ATOM 4975 C CA . LEU B 1 153 ? -7.199 -21.422 -16.484 1 96.38 153 LEU B CA 1
ATOM 4976 C C . LEU B 1 153 ? -6.223 -20.422 -17.094 1 96.38 153 LEU B C 1
ATOM 4978 O O . LEU B 1 153 ? -5.824 -20.578 -18.25 1 96.38 153 LEU B O 1
ATOM 4982 N N . THR B 1 154 ? -5.895 -19.406 -16.359 1 95.56 154 THR B N 1
ATOM 4983 C CA . THR B 1 154 ? -5.027 -18.375 -16.891 1 95.56 154 THR B CA 1
ATOM 4984 C C . THR B 1 154 ? -3.949 -18 -15.875 1 95.56 154 THR B C 1
ATOM 4986 O O . THR B 1 154 ? -4.07 -18.312 -14.688 1 95.56 154 THR B O 1
ATOM 4989 N N . LEU B 1 155 ? -2.922 -17.375 -16.359 1 94.56 155 LEU B N 1
ATOM 4990 C CA . LEU B 1 155 ? -1.827 -16.906 -15.516 1 94.56 155 LEU B CA 1
ATOM 4991 C C . LEU B 1 155 ? -2.334 -15.93 -14.453 1 94.56 155 LEU B C 1
ATOM 4993 O O . LEU B 1 155 ? -1.891 -15.969 -13.305 1 94.56 155 LEU B O 1
ATOM 4997 N N . THR B 1 156 ? -3.299 -15.062 -14.773 1 92.94 156 THR B N 1
ATOM 4998 C CA . THR B 1 156 ? -3.744 -13.977 -13.906 1 92.94 156 THR B CA 1
ATOM 4999 C C . THR B 1 156 ? -4.922 -14.422 -13.047 1 92.94 156 THR B C 1
ATOM 5001 O O . THR B 1 156 ? -5.535 -13.609 -12.352 1 92.94 156 THR B O 1
ATOM 5004 N N . GLY B 1 157 ? -5.234 -15.695 -13.133 1 93.12 157 GLY B N 1
ATOM 5005 C CA . GLY B 1 157 ? -6.387 -16.172 -12.391 1 93.12 157 GLY B CA 1
ATOM 5006 C C . GLY B 1 157 ? -6.207 -16.078 -10.883 1 93.12 157 GLY B C 1
ATOM 5007 O O . GLY B 1 157 ? -7.176 -15.914 -10.148 1 93.12 157 GLY B O 1
ATOM 5008 N N . THR B 1 158 ? -5.051 -16.266 -10.492 1 93.12 158 THR B N 1
ATOM 5009 C CA . THR B 1 158 ? -4.684 -16.188 -9.078 1 93.12 158 THR B CA 1
ATOM 5010 C C . THR B 1 158 ? -3.229 -15.75 -8.93 1 93.12 158 THR B C 1
ATOM 5012 O O . THR B 1 158 ? -2.396 -16.031 -9.797 1 93.12 158 THR B O 1
ATOM 5015 N N . PRO B 1 159 ? -2.971 -15.086 -7.828 1 93.25 159 PRO B N 1
ATOM 5016 C CA . PRO B 1 159 ? -1.576 -14.719 -7.586 1 93.25 159 PRO B CA 1
ATOM 5017 C C . PRO B 1 159 ? -0.646 -15.922 -7.516 1 93.25 159 PRO B C 1
ATOM 5019 O O . PRO B 1 159 ? 0.538 -15.82 -7.844 1 93.25 159 PRO B O 1
ATOM 5022 N N . VAL B 1 160 ? -1.106 -17 -7.125 1 95.06 160 VAL B N 1
ATOM 5023 C CA . VAL B 1 160 ? -0.319 -18.234 -6.996 1 95.06 160 VAL B CA 1
ATOM 5024 C C . VAL B 1 160 ? 0.293 -18.594 -8.344 1 95.06 160 VAL B C 1
ATOM 5026 O O . VAL B 1 160 ? 1.464 -18.969 -8.422 1 95.06 160 VAL B O 1
ATOM 5029 N N . ASN B 1 161 ? -0.483 -18.469 -9.383 1 96.94 161 ASN B N 1
ATOM 5030 C CA . ASN B 1 161 ? -0.003 -18.797 -10.719 1 96.94 161 ASN B CA 1
ATOM 5031 C C . ASN B 1 161 ? 1.151 -17.891 -11.141 1 96.94 161 ASN B C 1
ATOM 5033 O O . ASN B 1 161 ? 2.121 -18.344 -11.742 1 96.94 161 ASN B O 1
ATOM 5037 N N . VAL B 1 162 ? 1.017 -16.703 -10.805 1 94.31 162 VAL B N 1
ATOM 5038 C CA . VAL B 1 162 ? 2.051 -15.727 -11.141 1 94.31 162 VAL B CA 1
ATOM 5039 C C . VAL B 1 162 ? 3.33 -16.047 -10.375 1 94.31 162 VAL B C 1
ATOM 5041 O O . VAL B 1 162 ? 4.426 -16 -10.938 1 94.31 162 VAL B O 1
ATOM 5044 N N . ILE B 1 163 ? 3.213 -16.391 -9.172 1 94.5 163 ILE B N 1
ATOM 5045 C CA . ILE B 1 163 ? 4.336 -16.688 -8.289 1 94.5 163 ILE B CA 1
ATOM 5046 C C . ILE B 1 163 ? 5.082 -17.922 -8.812 1 94.5 163 ILE B C 1
ATOM 5048 O O . ILE B 1 163 ? 6.305 -17.891 -8.969 1 94.5 163 ILE B O 1
ATOM 5052 N N . VAL B 1 164 ? 4.359 -19 -9.07 1 96.12 164 VAL B N 1
ATOM 5053 C CA . VAL B 1 164 ? 5.008 -20.234 -9.484 1 96.12 164 VAL B CA 1
ATOM 5054 C C . VAL B 1 164 ? 5.691 -20.047 -10.836 1 96.12 164 VAL B C 1
ATOM 5056 O O . VAL B 1 164 ? 6.742 -20.641 -11.094 1 96.12 164 VAL B O 1
ATOM 5059 N N . SER B 1 165 ? 5.043 -19.234 -11.688 1 95.56 165 SER B N 1
ATOM 5060 C CA . SER B 1 165 ? 5.652 -18.938 -12.977 1 95.56 165 SER B CA 1
ATOM 5061 C C . SER B 1 165 ? 6.996 -18.234 -12.805 1 95.56 165 SER B C 1
ATOM 5063 O O . SER B 1 165 ? 7.98 -18.594 -13.453 1 95.56 165 SER B O 1
ATOM 5065 N N . GLU B 1 166 ? 7.012 -17.344 -11.93 1 92.94 166 GLU B N 1
ATOM 5066 C CA . GLU B 1 166 ? 8.242 -16.594 -11.68 1 92.94 166 GLU B CA 1
ATOM 5067 C C . GLU B 1 166 ? 9.297 -17.469 -11.016 1 92.94 166 GLU B C 1
ATOM 5069 O O . GLU B 1 166 ? 10.477 -17.422 -11.398 1 92.94 166 GLU B O 1
ATOM 5074 N N . VAL B 1 167 ? 8.938 -18.219 -10.078 1 93.19 167 VAL B N 1
ATOM 5075 C CA . VAL B 1 167 ? 9.859 -19.109 -9.367 1 93.19 167 VAL B CA 1
ATOM 5076 C C . VAL B 1 167 ? 10.438 -20.141 -10.336 1 93.19 167 VAL B C 1
ATOM 5078 O O . VAL B 1 167 ? 11.625 -20.469 -10.266 1 93.19 167 VAL B O 1
ATOM 5081 N N . ALA B 1 168 ? 9.648 -20.625 -11.227 1 95.56 168 ALA B N 1
ATOM 5082 C CA . ALA B 1 168 ? 10.125 -21.578 -12.234 1 95.56 168 ALA B CA 1
ATOM 5083 C C . ALA B 1 168 ? 11.227 -20.953 -13.094 1 95.56 168 ALA B C 1
ATOM 5085 O O . ALA B 1 168 ? 12.258 -21.578 -13.336 1 95.56 168 ALA B O 1
ATOM 5086 N N . ALA B 1 169 ? 10.992 -19.766 -13.492 1 93.44 169 ALA B N 1
ATOM 5087 C CA . ALA B 1 169 ? 11.953 -19.062 -14.328 1 93.44 169 ALA B CA 1
ATOM 5088 C C . ALA B 1 169 ? 13.25 -18.797 -13.57 1 93.44 169 ALA B C 1
ATOM 5090 O O . ALA B 1 169 ? 14.344 -18.969 -14.117 1 93.44 169 ALA B O 1
ATOM 5091 N N . ASP B 1 170 ? 13.148 -18.453 -12.375 1 90.56 170 ASP B N 1
ATOM 5092 C CA . ASP B 1 170 ? 14.305 -18.109 -11.547 1 90.56 170 ASP B CA 1
ATOM 5093 C C . ASP B 1 170 ? 15.117 -19.359 -11.211 1 90.56 170 ASP B C 1
ATOM 5095 O O . ASP B 1 170 ? 16.328 -19.281 -10.969 1 90.56 170 ASP B O 1
ATOM 5099 N N . ALA B 1 171 ? 14.438 -20.484 -11.188 1 91.19 171 ALA B N 1
ATOM 5100 C CA . ALA B 1 171 ? 15.078 -21.734 -10.789 1 91.19 171 ALA B CA 1
ATOM 5101 C C . ALA B 1 171 ? 15.625 -22.484 -11.992 1 91.19 171 ALA B C 1
ATOM 5103 O O . ALA B 1 171 ? 15.922 -23.672 -11.906 1 91.19 171 ALA B O 1
ATOM 5104 N N . GLY B 1 172 ? 15.695 -21.797 -13.117 1 90.69 172 GLY B N 1
ATOM 5105 C CA . GLY B 1 172 ? 16.312 -22.391 -14.281 1 90.69 172 GLY B CA 1
ATOM 5106 C C . GLY B 1 172 ? 15.312 -22.891 -15.305 1 90.69 172 GLY B C 1
ATOM 5107 O O . GLY B 1 172 ? 15.695 -23.391 -16.359 1 90.69 172 GLY B O 1
ATOM 5108 N N . GLY B 1 173 ? 14.07 -22.812 -15.023 1 94.5 173 GLY B N 1
ATOM 5109 C CA . GLY B 1 173 ? 13.031 -23.141 -15.992 1 94.5 173 GLY B CA 1
ATOM 5110 C C . GLY B 1 173 ? 12.586 -21.938 -16.797 1 94.5 173 GLY B C 1
ATOM 5111 O O . GLY B 1 173 ? 13.383 -21.031 -17.078 1 94.5 173 GLY B O 1
ATOM 5112 N N . ARG B 1 174 ? 11.445 -22.031 -17.297 1 93.69 174 ARG B N 1
ATOM 5113 C CA . ARG B 1 174 ? 10.867 -20.938 -18.062 1 93.69 174 ARG B CA 1
ATOM 5114 C C . ARG B 1 174 ? 9.578 -20.438 -17.422 1 93.69 174 ARG B C 1
ATOM 5116 O O . ARG B 1 174 ? 8.953 -21.156 -16.641 1 93.69 174 ARG B O 1
ATOM 5123 N N . GLU B 1 175 ? 9.195 -19.281 -17.781 1 94.31 175 GLU B N 1
ATOM 5124 C CA . GLU B 1 175 ? 7.887 -18.766 -17.375 1 94.31 175 GLU B CA 1
ATOM 5125 C C . GLU B 1 175 ? 6.758 -19.5 -18.078 1 94.31 175 GLU B C 1
ATOM 5127 O O . GLU B 1 175 ? 6.902 -19.906 -19.234 1 94.31 175 GLU B O 1
ATOM 5132 N N . PHE B 1 176 ? 5.707 -19.688 -17.359 1 95.62 176 PHE B N 1
ATOM 5133 C CA . PHE B 1 176 ? 4.535 -20.297 -17.984 1 95.62 176 PHE B CA 1
ATOM 5134 C C . PHE B 1 176 ? 3.797 -19.281 -18.859 1 95.62 176 PHE B C 1
ATOM 5136 O O . PHE B 1 176 ? 3.672 -18.125 -18.484 1 95.62 176 PHE B O 1
ATOM 5143 N N . GLY B 1 177 ? 3.375 -19.766 -19.969 1 93.44 177 GLY B N 1
ATOM 5144 C CA . GLY B 1 177 ? 2.553 -18.922 -20.812 1 93.44 177 GLY B CA 1
ATOM 5145 C C . GLY B 1 177 ? 1.217 -18.562 -20.188 1 93.44 177 GLY B C 1
ATOM 5146 O O . GLY B 1 177 ? 0.738 -19.266 -19.297 1 93.44 177 GLY B O 1
ATOM 5147 N N . TYR B 1 178 ? 0.622 -17.562 -20.734 1 93.38 178 TYR B N 1
ATOM 5148 C CA . TYR B 1 178 ? -0.619 -17.047 -20.172 1 93.38 178 TYR B CA 1
ATOM 5149 C C . TYR B 1 178 ? -1.699 -18.109 -20.141 1 93.38 178 TYR B C 1
ATOM 5151 O O . TYR B 1 178 ? -2.346 -18.344 -19.125 1 93.38 178 TYR B O 1
ATOM 5159 N N . PHE B 1 179 ? -1.887 -18.891 -21.281 1 94.88 179 PHE B N 1
ATOM 5160 C CA . PHE B 1 179 ? -2.953 -19.875 -21.406 1 94.88 179 PHE B CA 1
ATOM 5161 C C . PHE B 1 179 ? -2.422 -21.281 -21.156 1 94.88 179 PHE B C 1
ATOM 5163 O O . PHE B 1 179 ? -3.154 -22.266 -21.297 1 94.88 179 PHE B O 1
ATOM 5170 N N . GLU B 1 180 ? -1.174 -21.328 -20.859 1 95.06 180 GLU B N 1
ATOM 5171 C CA . GLU B 1 180 ? -0.584 -22.641 -20.578 1 95.06 180 GLU B CA 1
ATOM 5172 C C . GLU B 1 180 ? -1.234 -23.297 -19.359 1 95.06 180 GLU B C 1
ATOM 5174 O O . GLU B 1 180 ? -1.326 -24.516 -19.281 1 95.06 180 GLU B O 1
ATOM 5179 N N . PHE B 1 181 ? -1.733 -22.484 -18.484 1 95.88 181 PHE B N 1
ATOM 5180 C CA . PHE B 1 181 ? -2.416 -22.969 -17.297 1 95.88 181 PHE B CA 1
ATOM 5181 C C . PHE B 1 181 ? -3.709 -23.688 -17.656 1 95.88 181 PHE B C 1
ATOM 5183 O O . PHE B 1 181 ? -4.156 -24.578 -16.938 1 95.88 181 PHE B O 1
ATOM 5190 N N . ALA B 1 182 ? -4.223 -23.375 -18.781 1 96.06 182 ALA B N 1
ATOM 5191 C CA . ALA B 1 182 ? -5.477 -23.969 -19.219 1 96.06 182 ALA B CA 1
ATOM 5192 C C . ALA B 1 182 ? -5.297 -25.453 -19.531 1 96.06 182 ALA B C 1
ATOM 5194 O O . ALA B 1 182 ? -6.258 -26.234 -19.5 1 96.06 182 ALA B O 1
ATOM 5195 N N . LEU B 1 183 ? -4.109 -25.828 -19.828 1 96.94 183 LEU B N 1
ATOM 5196 C CA . LEU B 1 183 ? -3.846 -27.234 -20.125 1 96.94 183 LEU B CA 1
ATOM 5197 C C . LEU B 1 183 ? -4.203 -28.109 -18.938 1 96.94 183 LEU B C 1
ATOM 5199 O O . LEU B 1 183 ? -4.68 -29.234 -19.109 1 96.94 183 LEU B O 1
ATOM 5203 N N . VAL B 1 184 ? -3.982 -27.594 -17.797 1 96.5 184 VAL B N 1
ATOM 5204 C CA . VAL B 1 184 ? -4.352 -28.344 -16.609 1 96.5 184 VAL B CA 1
ATOM 5205 C C . VAL B 1 184 ? -5.672 -27.828 -16.047 1 96.5 184 VAL B C 1
ATOM 5207 O O . VAL B 1 184 ? -6.457 -28.594 -15.484 1 96.5 184 VAL B O 1
ATOM 5210 N N . GLY B 1 185 ? -5.895 -26.547 -16.219 1 96.75 185 GLY B N 1
ATOM 5211 C CA . GLY B 1 185 ? -7.082 -25.922 -15.656 1 96.75 185 GLY B CA 1
ATOM 5212 C C . GLY B 1 185 ? -8.375 -26.406 -16.281 1 96.75 185 GLY B C 1
ATOM 5213 O O . GLY B 1 185 ? -9.367 -26.625 -15.586 1 96.75 185 GLY B O 1
ATOM 5214 N N . LEU B 1 186 ? -8.375 -26.625 -17.578 1 96.88 186 LEU B N 1
ATOM 5215 C CA . LEU B 1 186 ? -9.586 -27.031 -18.281 1 96.88 186 LEU B CA 1
ATOM 5216 C C . LEU B 1 186 ? -10.055 -28.391 -17.812 1 96.88 186 LEU B C 1
ATOM 5218 O O . LEU B 1 186 ? -11.227 -28.562 -17.453 1 96.88 186 LEU B O 1
ATOM 5222 N N . PRO B 1 187 ? -9.18 -29.375 -17.828 1 97.06 187 PRO B N 1
ATOM 5223 C CA . PRO B 1 187 ? -9.602 -30.672 -17.281 1 97.06 187 PRO B CA 1
ATOM 5224 C C . PRO B 1 187 ? -10.094 -30.578 -15.844 1 97.06 187 PRO B C 1
ATOM 5226 O O . PRO B 1 187 ? -11.047 -31.266 -15.469 1 97.06 187 PRO B O 1
ATOM 5229 N N . LEU B 1 188 ? -9.469 -29.781 -15.039 1 96.81 188 LEU B N 1
ATOM 5230 C CA . LEU B 1 188 ? -9.859 -29.656 -13.641 1 96.81 188 LEU B CA 1
ATOM 5231 C C . LEU B 1 188 ? -11.25 -29.031 -13.516 1 96.81 188 LEU B C 1
ATOM 5233 O O . LEU B 1 188 ? -12.047 -29.453 -12.672 1 96.81 188 LEU B O 1
ATOM 5237 N N . VAL B 1 189 ? -11.484 -27.984 -14.289 1 96.38 189 VAL B N 1
ATOM 5238 C CA . VAL B 1 189 ? -12.805 -27.359 -14.281 1 96.38 189 VAL B CA 1
ATOM 5239 C C . VAL B 1 189 ? -13.859 -28.359 -14.727 1 96.38 189 VAL B C 1
ATOM 5241 O O . VAL B 1 189 ? -14.938 -28.453 -14.125 1 96.38 189 VAL B O 1
ATOM 5244 N N . LEU B 1 190 ? -13.562 -29.125 -15.766 1 96.19 190 LEU B N 1
ATOM 5245 C CA . LEU B 1 190 ? -14.492 -30.125 -16.281 1 96.19 190 LEU B CA 1
ATOM 5246 C C . LEU B 1 190 ? -14.758 -31.203 -15.234 1 96.19 190 LEU B C 1
ATOM 5248 O O . LEU B 1 190 ? -15.906 -31.609 -15.031 1 96.19 190 LEU B O 1
ATOM 5252 N N . VAL B 1 191 ? -13.742 -31.688 -14.633 1 95.56 191 VAL B N 1
ATOM 5253 C CA . VAL B 1 191 ? -13.906 -32.719 -13.617 1 95.56 191 VAL B CA 1
ATOM 5254 C C . VAL B 1 191 ? -14.695 -32.156 -12.43 1 95.56 191 VAL B C 1
ATOM 5256 O O . VAL B 1 191 ? -15.516 -32.875 -11.836 1 95.56 191 VAL B O 1
ATOM 5259 N N . THR B 1 192 ? -14.328 -30.938 -12.023 1 94.44 192 THR B N 1
ATOM 5260 C CA . THR B 1 192 ? -15.078 -30.297 -10.953 1 94.44 192 THR B CA 1
ATOM 5261 C C . THR B 1 192 ? -16.562 -30.219 -11.305 1 94.44 192 THR B C 1
ATOM 5263 O O . THR B 1 192 ? -17.422 -30.5 -10.477 1 94.44 192 THR B O 1
ATOM 5266 N N . MET B 1 193 ? -16.828 -29.844 -12.5 1 92.81 193 MET B N 1
ATOM 5267 C CA . MET B 1 193 ? -18.203 -29.75 -12.977 1 92.81 193 MET B CA 1
ATOM 5268 C C . MET B 1 193 ? -18.891 -31.109 -12.914 1 92.81 193 MET B C 1
ATOM 5270 O O . MET B 1 193 ? -20.016 -31.219 -12.43 1 92.81 193 MET B O 1
ATOM 5274 N N . VAL B 1 194 ? -18.25 -32.125 -13.391 1 93.62 194 VAL B N 1
ATOM 5275 C CA . VAL B 1 194 ? -18.812 -33.469 -13.414 1 93.62 194 VAL B CA 1
ATOM 5276 C C . VAL B 1 194 ? -19.062 -33.969 -11.984 1 93.62 194 VAL B C 1
ATOM 5278 O O . VAL B 1 194 ? -20.125 -34.531 -11.695 1 93.62 194 VAL B O 1
ATOM 5281 N N . LEU B 1 195 ? -18.141 -33.719 -11.133 1 92.75 195 LEU B N 1
ATOM 5282 C CA . LEU B 1 195 ? -18.281 -34.156 -9.75 1 92.75 195 LEU B CA 1
ATOM 5283 C C . LEU B 1 195 ? -19.406 -33.438 -9.047 1 92.75 195 LEU B C 1
ATOM 5285 O O . LEU B 1 195 ? -20.156 -34.031 -8.273 1 92.75 195 LEU B O 1
ATOM 5289 N N . VAL B 1 196 ? -19.484 -32.156 -9.266 1 89 196 VAL B N 1
ATOM 5290 C CA . VAL B 1 196 ? -20.531 -31.344 -8.641 1 89 196 VAL B CA 1
ATOM 5291 C C . VAL B 1 196 ? -21.906 -31.797 -9.141 1 89 196 VAL B C 1
ATOM 5293 O O . VAL B 1 196 ? -22.844 -31.922 -8.359 1 89 196 VAL B O 1
ATOM 5296 N N . VAL B 1 197 ? -22.031 -32.094 -10.391 1 85.31 197 VAL B N 1
ATOM 5297 C CA . VAL B 1 197 ? -23.312 -32.469 -10.992 1 85.31 197 VAL B CA 1
ATOM 5298 C C . VAL B 1 197 ? -23.688 -33.906 -10.555 1 85.31 197 VAL B C 1
ATOM 5300 O O . VAL B 1 197 ? -24.859 -34.188 -10.312 1 85.31 197 VAL B O 1
ATOM 5303 N N . THR B 1 198 ? -22.719 -34.781 -10.461 1 88.31 198 THR B N 1
ATOM 5304 C CA . THR B 1 198 ? -23.016 -36.188 -10.18 1 88.31 198 THR B CA 1
ATOM 5305 C C . THR B 1 198 ? -23.094 -36.438 -8.68 1 88.31 198 THR B C 1
ATOM 5307 O O . THR B 1 198 ? -23.969 -37.156 -8.203 1 88.31 198 THR B O 1
ATOM 5310 N N . LEU B 1 199 ? -22.203 -35.781 -7.941 1 87 199 LEU B N 1
ATOM 5311 C CA . LEU B 1 199 ? -22.109 -36.094 -6.523 1 87 199 LEU B CA 1
ATOM 5312 C C . LEU B 1 199 ? -22.672 -34.969 -5.668 1 87 199 LEU B C 1
ATOM 5314 O O . LEU B 1 199 ? -22.859 -35.125 -4.461 1 87 199 LEU B O 1
ATOM 5318 N N . GLY B 1 200 ? -22.891 -33.906 -6.195 1 81.31 200 GLY B N 1
ATOM 5319 C CA . GLY B 1 200 ? -23.312 -32.719 -5.453 1 81.31 200 GLY B CA 1
ATOM 5320 C C . GLY B 1 200 ? -24.609 -32.938 -4.699 1 81.31 200 GLY B C 1
ATOM 5321 O O . GLY B 1 200 ? -24.734 -32.562 -3.529 1 81.31 200 GLY B O 1
ATOM 5322 N N . GLN B 1 201 ? -25.531 -33.594 -5.328 1 78.44 201 GLN B N 1
ATOM 5323 C CA . GLN B 1 201 ? -26.828 -33.812 -4.711 1 78.44 201 GLN B CA 1
ATOM 5324 C C . GLN B 1 201 ? -26.719 -34.781 -3.516 1 78.44 201 GLN B C 1
ATOM 5326 O O . GLN B 1 201 ? -27.469 -34.625 -2.541 1 78.44 201 GLN B O 1
ATOM 5331 N N . ARG B 1 202 ? -25.75 -35.594 -3.613 1 81.75 202 ARG B N 1
ATOM 5332 C CA . ARG B 1 202 ? -25.656 -36.594 -2.566 1 81.75 202 ARG B CA 1
ATOM 5333 C C . ARG B 1 202 ? -24.766 -36.094 -1.423 1 81.75 202 ARG B C 1
ATOM 5335 O O . ARG B 1 202 ? -24.984 -36.469 -0.267 1 81.75 202 ARG B O 1
ATOM 5342 N N . LEU B 1 203 ? -23.938 -35.312 -1.7 1 85.88 203 LEU B N 1
ATOM 5343 C CA . LEU B 1 203 ? -22.906 -35 -0.706 1 85.88 203 LEU B CA 1
ATOM 5344 C C . LEU B 1 203 ? -23.156 -33.625 -0.067 1 85.88 203 LEU B C 1
ATOM 5346 O O . LEU B 1 203 ? -22.625 -33.344 1.004 1 85.88 203 LEU B O 1
ATOM 5350 N N . LEU B 1 204 ? -24 -32.812 -0.678 1 85.06 204 LEU B N 1
ATOM 5351 C CA . LEU B 1 204 ? -24.25 -31.5 -0.121 1 85.06 204 LEU B CA 1
ATOM 5352 C C . LEU B 1 204 ? -25.516 -31.5 0.717 1 85.06 204 LEU B C 1
ATOM 5354 O O . LEU B 1 204 ? -26.5 -32.156 0.364 1 85.06 204 LEU B O 1
ATOM 5358 N N . PRO B 1 205 ? -25.422 -30.859 1.819 1 77.69 205 PRO B N 1
ATOM 5359 C CA . PRO B 1 205 ? -26.578 -30.844 2.715 1 77.69 205 PRO B CA 1
ATOM 5360 C C . PRO B 1 205 ? -27.688 -29.922 2.213 1 77.69 205 PRO B C 1
ATOM 5362 O O . PRO B 1 205 ? -27.438 -29.047 1.39 1 77.69 205 PRO B O 1
ATOM 5365 N N . GLU B 1 206 ? -28.859 -30.312 2.607 1 77.5 206 GLU B N 1
ATOM 5366 C CA . GLU B 1 206 ? -30.016 -29.438 2.402 1 77.5 206 GLU B CA 1
ATOM 5367 C C . GLU B 1 206 ? -30.266 -28.578 3.631 1 77.5 206 GLU B C 1
ATOM 5369 O O . GLU B 1 206 ? -30.656 -29.078 4.684 1 77.5 206 GLU B O 1
ATOM 5374 N N . ARG B 1 207 ? -29.812 -27.391 3.547 1 73.75 207 ARG B N 1
ATOM 5375 C CA . ARG B 1 207 ? -30.016 -26.5 4.68 1 73.75 207 ARG B CA 1
ATOM 5376 C C . ARG B 1 207 ? -30.828 -25.281 4.273 1 73.75 207 ARG B C 1
ATOM 5378 O O . ARG B 1 207 ? -30.797 -24.859 3.115 1 73.75 207 ARG B O 1
ATOM 5385 N N . ALA B 1 208 ? -31.766 -24.906 5.207 1 59.97 208 ALA B N 1
ATOM 5386 C CA . ALA B 1 208 ? -32.531 -23.688 4.992 1 59.97 208 ALA B CA 1
ATOM 5387 C C . ALA B 1 208 ? -31.703 -22.438 5.238 1 59.97 208 ALA B C 1
ATOM 5389 O O . ALA B 1 208 ? -30.938 -22.391 6.207 1 59.97 208 ALA B O 1
ATOM 5390 N N . PRO B 1 209 ? -31.578 -21.703 4.152 1 56.72 209 PRO B N 1
ATOM 5391 C CA . PRO B 1 209 ? -30.797 -20.484 4.32 1 56.72 209 PRO B CA 1
ATOM 5392 C C . PRO B 1 209 ? -31.234 -19.656 5.52 1 56.72 209 PRO B C 1
ATOM 5394 O O . PRO B 1 209 ? -32.438 -19.656 5.867 1 56.72 209 PRO B O 1
ATOM 5397 N N . GLU B 1 210 ? -30.547 -19.516 6.566 1 47.62 210 GLU B N 1
ATOM 5398 C CA . GLU B 1 210 ? -30.969 -18.516 7.539 1 47.62 210 GLU B CA 1
ATOM 5399 C C . GLU B 1 210 ? -31.562 -17.297 6.848 1 47.62 210 GLU B C 1
ATOM 5401 O O . GLU B 1 210 ? -31.312 -17.047 5.664 1 47.62 210 GLU B O 1
ATOM 5406 N N . ARG B 1 211 ? -32.344 -16.281 7.602 1 39.47 211 ARG B N 1
ATOM 5407 C CA . ARG B 1 211 ? -33.031 -15.094 7.09 1 39.47 211 ARG B CA 1
ATOM 5408 C C . ARG B 1 211 ? -32.156 -14.352 6.09 1 39.47 211 ARG B C 1
ATOM 5410 O O . ARG B 1 211 ? -31.062 -13.891 6.438 1 39.47 211 ARG B O 1
ATOM 5417 N N . LEU B 1 212 ? -32.094 -14.875 4.969 1 39.53 212 LEU B N 1
ATOM 5418 C CA . LEU B 1 212 ? -31.516 -14.078 3.887 1 39.53 212 LEU B CA 1
ATOM 5419 C C . LEU B 1 212 ? -31.922 -12.609 4.023 1 39.53 212 LEU B C 1
ATOM 5421 O O . LEU B 1 212 ? -32.75 -12.117 3.244 1 39.53 212 LEU B O 1
ATOM 5425 N N . ALA B 1 213 ? -32.531 -12.148 5.195 1 35.38 213 ALA B N 1
ATOM 5426 C CA . ALA B 1 213 ? -32.969 -10.766 5.301 1 35.38 213 ALA B CA 1
ATOM 5427 C C . ALA B 1 213 ? -32.094 -9.836 4.461 1 35.38 213 ALA B C 1
ATOM 5429 O O . ALA B 1 213 ? -32.625 -8.992 3.727 1 35.38 213 ALA B O 1
ATOM 5430 N N . ASP B 1 214 ? -30.859 -9.523 4.93 1 36.28 214 ASP B N 1
ATOM 5431 C CA . ASP B 1 214 ? -30.047 -8.383 4.52 1 36.28 214 ASP B CA 1
ATOM 5432 C C . ASP B 1 214 ? -29.438 -8.617 3.143 1 36.28 214 ASP B C 1
ATOM 5434 O O . ASP B 1 214 ? -28.562 -7.859 2.713 1 36.28 214 ASP B O 1
ATOM 5438 N N . VAL B 1 215 ? -29.266 -9.766 2.756 1 36.94 215 VAL B N 1
ATOM 5439 C CA . VAL B 1 215 ? -28.656 -9.773 1.43 1 36.94 215 VAL B CA 1
ATOM 5440 C C . VAL B 1 215 ? -29.438 -8.844 0.5 1 36.94 215 VAL B C 1
ATOM 5442 O O . VAL B 1 215 ? -30.609 -8.531 0.756 1 36.94 215 VAL B O 1
ATOM 5445 N N . ALA B 1 216 ? -28.922 -8.508 -0.787 1 38.12 216 ALA B N 1
ATOM 5446 C CA . ALA B 1 216 ? -29.391 -7.559 -1.79 1 38.12 216 ALA B CA 1
ATOM 5447 C C . ALA B 1 216 ? -30.844 -7.82 -2.158 1 38.12 216 ALA B C 1
ATOM 5449 O O . ALA B 1 216 ? -31.156 -8.844 -2.77 1 38.12 216 ALA B O 1
ATOM 5450 N N . ALA B 1 217 ? -31.797 -7.594 -1.24 1 36.31 217 ALA B N 1
ATOM 5451 C CA . ALA B 1 217 ? -33.188 -7.535 -1.634 1 36.31 217 ALA B CA 1
ATOM 5452 C C . ALA B 1 217 ? -33.344 -7.281 -3.131 1 36.31 217 ALA B C 1
ATOM 5454 O O . ALA B 1 217 ? -32.656 -6.406 -3.684 1 36.31 217 ALA B O 1
ATOM 5455 N N . ASP B 1 218 ? -33.5 -8.172 -3.92 1 37.47 218 ASP B N 1
ATOM 5456 C CA . ASP B 1 218 ? -33.875 -7.977 -5.32 1 37.47 218 ASP B CA 1
ATOM 5457 C C . ASP B 1 218 ? -34.5 -6.602 -5.531 1 37.47 218 ASP B C 1
ATOM 5459 O O . ASP B 1 218 ? -35.438 -6.234 -4.832 1 37.47 218 ASP B O 1
ATOM 5463 N N . PRO B 1 219 ? -33.75 -5.676 -6.074 1 40.25 219 PRO B N 1
ATOM 5464 C CA . PRO B 1 219 ? -34.5 -4.438 -6.352 1 40.25 219 PRO B CA 1
ATOM 5465 C C . PRO B 1 219 ? -35.969 -4.684 -6.691 1 40.25 219 PRO B C 1
ATOM 5467 O O . PRO B 1 219 ? -36.812 -3.84 -6.406 1 40.25 219 PRO B O 1
ATOM 5470 N N . ARG B 1 220 ? -36.25 -5.875 -7.117 1 38.25 220 ARG B N 1
ATOM 5471 C CA . ARG B 1 220 ? -37.625 -6.168 -7.516 1 38.25 220 ARG B CA 1
ATOM 5472 C C . ARG B 1 220 ? -38.5 -6.367 -6.297 1 38.25 220 ARG B C 1
ATOM 5474 O O . ARG B 1 220 ? -39.688 -5.969 -6.309 1 38.25 220 ARG B O 1
ATOM 5481 N N . GLU B 1 221 ? -37.938 -7.062 -5.441 1 44.09 221 GLU B N 1
ATOM 5482 C CA . GLU B 1 221 ? -38.781 -7.293 -4.273 1 44.09 221 GLU B CA 1
ATOM 5483 C C . GLU B 1 221 ? -39.031 -5.996 -3.504 1 44.09 221 GLU B C 1
ATOM 5485 O O . GLU B 1 221 ? -40.094 -5.793 -2.938 1 44.09 221 GLU B O 1
ATOM 5490 N N . ARG B 1 222 ? -38 -5.141 -3.521 1 45.66 222 ARG B N 1
ATOM 5491 C CA . ARG B 1 222 ? -38.188 -3.826 -2.916 1 45.66 222 ARG B CA 1
ATOM 5492 C C . ARG B 1 222 ? -39.156 -2.98 -3.725 1 45.66 222 ARG B C 1
ATOM 5494 O O . ARG B 1 222 ? -40 -2.273 -3.156 1 45.66 222 ARG B O 1
ATOM 5501 N N . VAL B 1 223 ? -38.906 -3.119 -5.02 1 46.75 223 VAL B N 1
ATOM 5502 C CA . VAL B 1 223 ? -39.906 -2.473 -5.863 1 46.75 223 VAL B CA 1
ATOM 5503 C C . VAL B 1 223 ? -41.281 -3.041 -5.555 1 46.75 223 VAL B C 1
ATOM 5505 O O . VAL B 1 223 ? -42.281 -2.299 -5.492 1 46.75 223 VAL B O 1
ATOM 5508 N N . ARG B 1 224 ? -41.281 -4.258 -5.301 1 47.28 224 ARG B N 1
ATOM 5509 C CA . ARG B 1 224 ? -42.562 -4.852 -4.949 1 47.28 224 ARG B CA 1
ATOM 5510 C C . ARG B 1 224 ? -43.031 -4.359 -3.584 1 47.28 224 ARG B C 1
ATOM 5512 O O . ARG B 1 224 ? -44.219 -4.07 -3.398 1 47.28 224 ARG B O 1
ATOM 5519 N N . SER B 1 225 ? -42.125 -4.23 -2.736 1 51.97 225 SER B N 1
ATOM 5520 C CA . SER B 1 225 ? -42.5 -3.721 -1.426 1 51.97 225 SER B CA 1
ATOM 5521 C C . SER B 1 225 ? -42.875 -2.246 -1.499 1 51.97 225 SER B C 1
ATOM 5523 O O . SER B 1 225 ? -43.812 -1.805 -0.814 1 51.97 225 SER B O 1
ATOM 5525 N N . TRP B 1 226 ? -42.062 -1.531 -2.299 1 52.53 226 TRP B N 1
ATOM 5526 C CA . TRP B 1 226 ? -42.469 -0.148 -2.553 1 52.53 226 TRP B CA 1
ATOM 5527 C C . TRP B 1 226 ? -43.812 -0.085 -3.248 1 52.53 226 TRP B C 1
ATOM 5529 O O . TRP B 1 226 ? -44.656 0.777 -2.938 1 52.53 226 TRP B O 1
ATOM 5539 N N . GLN B 1 227 ? -43.938 -1.014 -4.176 1 50.88 227 GLN B N 1
ATOM 5540 C CA . GLN B 1 227 ? -45.219 -1.083 -4.852 1 50.88 227 GLN B CA 1
ATOM 5541 C C . GLN B 1 227 ? -46.375 -1.344 -3.861 1 50.88 227 GLN B C 1
ATOM 5543 O O . GLN B 1 227 ? -47.438 -0.773 -3.984 1 50.88 227 GLN B O 1
ATOM 5548 N N . GLU B 1 228 ? -46.031 -2.16 -3.006 1 51 228 GLU B N 1
ATOM 5549 C CA . GLU B 1 228 ? -47.062 -2.477 -2.008 1 51 228 GLU B CA 1
ATOM 5550 C C . GLU B 1 228 ? -47.219 -1.324 -1.023 1 51 228 GLU B C 1
ATOM 5552 O O . GLU B 1 228 ? -48.344 -1.043 -0.591 1 51 228 GLU B O 1
ATOM 5557 N N . SER B 1 229 ? -46.156 -0.72 -0.687 1 51.5 229 SER B N 1
ATOM 5558 C CA . SER B 1 229 ? -46.219 0.312 0.343 1 51.5 229 SER B CA 1
ATOM 5559 C C . SER B 1 229 ? -46.656 1.651 -0.247 1 51.5 229 SER B C 1
ATOM 5561 O O . SER B 1 229 ? -47.281 2.455 0.43 1 51.5 229 SER B O 1
ATOM 5563 N N . TYR B 1 230 ? -46.156 1.913 -1.456 1 52 230 TYR B N 1
ATOM 5564 C CA . TYR B 1 230 ? -46.469 3.219 -2.029 1 52 230 TYR B CA 1
ATOM 5565 C C . TYR B 1 230 ? -47.562 3.105 -3.088 1 52 230 TYR B C 1
ATOM 5567 O O . TYR B 1 230 ? -47.969 4.109 -3.664 1 52 230 TYR B O 1
ATOM 5575 N N . ALA B 1 231 ? -48.219 1.988 -3.242 1 45.22 231 ALA B N 1
ATOM 5576 C CA . ALA B 1 231 ? -49.344 1.746 -4.152 1 45.22 231 ALA B CA 1
ATOM 5577 C C . ALA B 1 231 ? -49.062 2.32 -5.535 1 45.22 231 ALA B C 1
ATOM 5579 O O . ALA B 1 231 ? -49.969 2.736 -6.242 1 45.22 231 ALA B O 1
ATOM 5580 N N . ALA B 1 232 ? -47.875 2.768 -5.871 1 46.72 232 ALA B N 1
ATOM 5581 C CA . ALA B 1 232 ? -47.625 3.361 -7.184 1 46.72 232 ALA B CA 1
ATOM 5582 C C . ALA B 1 232 ? -47.094 2.318 -8.164 1 46.72 232 ALA B C 1
ATOM 5584 O O . ALA B 1 232 ? -46.438 1.354 -7.758 1 46.72 232 ALA B O 1
ATOM 5585 N N . GLU B 1 233 ? -47.719 2.111 -9.359 1 42.81 233 GLU B N 1
ATOM 5586 C CA . GLU B 1 233 ? -47.25 1.288 -10.461 1 42.81 233 GLU B CA 1
ATOM 5587 C C . GLU B 1 233 ? -45.781 1.556 -10.766 1 42.81 233 GLU B C 1
ATOM 5589 O O . GLU B 1 233 ? -45.469 2.447 -11.555 1 42.81 233 GLU B O 1
ATOM 5594 N N . LEU B 1 234 ? -44.938 1.505 -9.82 1 44.5 234 LEU B N 1
ATOM 5595 C CA . LEU B 1 234 ? -43.5 1.751 -10 1 44.5 234 LEU B CA 1
ATOM 5596 C C . LEU B 1 234 ? -42.844 0.593 -10.742 1 44.5 234 LEU B C 1
ATOM 5598 O O . LEU B 1 234 ? -42.969 -0.562 -10.32 1 44.5 234 LEU B O 1
ATOM 5602 N N . ASP B 1 235 ? -42.844 0.6 -12 1 41.12 235 ASP B N 1
ATOM 5603 C CA . ASP B 1 235 ? -42.094 -0.384 -12.797 1 41.12 235 ASP B CA 1
ATOM 5604 C C . ASP B 1 235 ? -40.625 -0.399 -12.422 1 41.12 235 ASP B C 1
ATOM 5606 O O . ASP B 1 235 ? -39.938 0.622 -12.531 1 41.12 235 ASP B O 1
ATOM 5610 N N . ALA B 1 236 ? -40.188 -1.239 -11.68 1 45.78 236 ALA B N 1
ATOM 5611 C CA . ALA B 1 236 ? -38.812 -1.451 -11.234 1 45.78 236 ALA B CA 1
ATOM 5612 C C . ALA B 1 236 ? -37.812 -1.163 -12.352 1 45.78 236 ALA B C 1
ATOM 5614 O O . ALA B 1 236 ? -36.75 -0.591 -12.117 1 45.78 236 ALA B O 1
ATOM 5615 N N . ALA B 1 237 ? -38.031 -1.65 -13.57 1 44.03 237 ALA B N 1
ATOM 5616 C CA . ALA B 1 237 ? -37.156 -1.504 -14.734 1 44.03 237 ALA B CA 1
ATOM 5617 C C . ALA B 1 237 ? -36.969 -0.034 -15.094 1 44.03 237 ALA B C 1
ATOM 5619 O O . ALA B 1 237 ? -35.938 0.355 -15.617 1 44.03 237 ALA B O 1
ATOM 5620 N N . ARG B 1 238 ? -37.969 0.773 -14.883 1 45.56 238 ARG B N 1
ATOM 5621 C CA . ARG B 1 238 ? -37.938 2.182 -15.258 1 45.56 238 ARG B CA 1
ATOM 5622 C C . ARG B 1 238 ? -37.344 3.031 -14.133 1 45.56 238 ARG B C 1
ATOM 5624 O O . ARG B 1 238 ? -36.875 4.148 -14.375 1 45.56 238 ARG B O 1
ATOM 5631 N N . LEU B 1 239 ? -37.438 2.582 -12.977 1 48.41 239 LEU B N 1
ATOM 5632 C CA . LEU B 1 239 ? -37.031 3.35 -11.812 1 48.41 239 LEU B CA 1
ATOM 5633 C C . LEU B 1 239 ? -35.5 3.232 -11.609 1 48.41 239 LEU B C 1
ATOM 5635 O O . LEU B 1 239 ? -34.875 4.129 -11.039 1 48.41 239 LEU B O 1
ATOM 5639 N N . PHE B 1 240 ? -34.969 2.094 -12 1 46.16 240 PHE B N 1
ATOM 5640 C CA . PHE B 1 240 ? -33.531 1.891 -11.859 1 46.16 240 PHE B CA 1
ATOM 5641 C C . PHE B 1 240 ? -32.875 1.844 -13.227 1 46.16 240 PHE B C 1
ATOM 5643 O O . PHE B 1 240 ? -33.062 0.905 -13.992 1 46.16 240 PHE B O 1
ATOM 5650 N N . THR B 1 241 ? -32.656 2.961 -13.766 1 46.66 241 THR B N 1
ATOM 5651 C CA . THR B 1 241 ? -31.797 2.971 -14.938 1 46.66 241 THR B CA 1
ATOM 5652 C C . THR B 1 241 ? -30.328 3.131 -14.539 1 46.66 241 THR B C 1
ATOM 5654 O O . THR B 1 241 ? -30.031 3.494 -13.398 1 46.66 241 THR B O 1
ATOM 5657 N N . GLY B 1 242 ? -29.391 2.637 -15.414 1 49.56 242 GLY B N 1
ATOM 5658 C CA . GLY B 1 242 ? -27.953 2.732 -15.219 1 49.56 242 GLY B CA 1
ATOM 5659 C C . GLY B 1 242 ? -27.516 4.074 -14.664 1 49.56 242 GLY B C 1
ATOM 5660 O O . GLY B 1 242 ? -26.547 4.148 -13.898 1 49.56 242 GLY B O 1
ATOM 5661 N N . THR B 1 243 ? -28.234 5.16 -14.906 1 55.09 243 THR B N 1
ATOM 5662 C CA . THR B 1 243 ? -27.812 6.504 -14.539 1 55.09 243 THR B CA 1
ATOM 5663 C C . THR B 1 243 ? -28.703 7.07 -13.438 1 55.09 243 THR B C 1
ATOM 5665 O O . THR B 1 243 ? -28.344 8.062 -12.797 1 55.09 243 THR B O 1
ATOM 5668 N N . THR B 1 244 ? -29.875 6.453 -13.367 1 58.97 244 THR B N 1
ATOM 5669 C CA . THR B 1 244 ? -30.828 6.992 -12.391 1 58.97 244 THR B CA 1
ATOM 5670 C C . THR B 1 244 ? -31.219 5.93 -11.375 1 58.97 244 THR B C 1
ATOM 5672 O O . THR B 1 244 ? -31.25 4.738 -11.688 1 58.97 244 THR B O 1
ATOM 5675 N N . GLY B 1 245 ? -31.219 6.254 -10.117 1 62.34 245 GLY B N 1
ATOM 5676 C CA . GLY B 1 245 ? -31.641 5.383 -9.039 1 62.34 245 GLY B CA 1
ATOM 5677 C C . GLY B 1 245 ? -32.781 5.969 -8.211 1 62.34 245 GLY B C 1
ATOM 5678 O O . GLY B 1 245 ? -33.188 7.102 -8.445 1 62.34 245 GLY B O 1
ATOM 5679 N N . VAL B 1 246 ? -33.469 5.141 -7.496 1 64.56 246 VAL B N 1
ATOM 5680 C CA . VAL B 1 246 ? -34.531 5.559 -6.574 1 64.56 246 VAL B CA 1
ATOM 5681 C C . VAL B 1 246 ? -34.094 5.273 -5.137 1 64.56 246 VAL B C 1
ATOM 5683 O O . VAL B 1 246 ? -33.531 4.211 -4.848 1 64.56 246 VAL B O 1
ATOM 5686 N N . VAL B 1 247 ? -34.094 6.262 -4.332 1 69.81 247 VAL B N 1
ATOM 5687 C CA . VAL B 1 247 ? -33.781 6.086 -2.924 1 69.81 247 VAL B CA 1
ATOM 5688 C C . VAL B 1 247 ? -34.938 6.531 -2.057 1 69.81 247 VAL B C 1
ATOM 5690 O O . VAL B 1 247 ? -35.625 7.504 -2.379 1 69.81 247 VAL B O 1
ATOM 5693 N N . GLU B 1 248 ? -35.219 5.75 -1.12 1 69.81 248 GLU B N 1
ATOM 5694 C CA . GLU B 1 248 ? -36.188 6.145 -0.115 1 69.81 248 GLU B CA 1
ATOM 5695 C C . GLU B 1 248 ? -35.531 6.949 1.008 1 69.81 248 GLU B C 1
ATOM 5697 O O . GLU B 1 248 ? -34.562 6.512 1.601 1 69.81 248 GLU B O 1
ATOM 5702 N N . VAL B 1 249 ? -35.969 8.188 1.134 1 73.19 249 VAL B N 1
ATOM 5703 C CA . VAL B 1 249 ? -35.406 9.031 2.184 1 73.19 249 VAL B CA 1
ATOM 5704 C C . VAL B 1 249 ? -36.5 9.414 3.182 1 73.19 249 VAL B C 1
ATOM 5706 O O . VAL B 1 249 ? -37.688 9.531 2.814 1 73.19 249 VAL B O 1
ATOM 5709 N N . LEU B 1 250 ? -36.031 9.531 4.422 1 71.88 250 LEU B N 1
ATOM 5710 C CA . LEU B 1 250 ? -36.875 10.078 5.469 1 71.88 250 LEU B CA 1
ATOM 5711 C C . LEU B 1 250 ? -36.562 11.547 5.734 1 71.88 250 LEU B C 1
ATOM 5713 O O . LEU B 1 250 ? -35.375 11.93 5.719 1 71.88 250 LEU B O 1
ATOM 5717 N N . ILE B 1 251 ? -37.531 12.359 5.848 1 71.12 251 ILE B N 1
ATOM 5718 C CA . ILE B 1 251 ? -37.344 13.773 6.164 1 71.12 251 ILE B CA 1
ATOM 5719 C C . ILE B 1 251 ? -36.906 13.914 7.625 1 71.12 251 ILE B C 1
ATOM 5721 O O . ILE B 1 251 ? -37.594 13.438 8.531 1 71.12 251 ILE B O 1
ATOM 5725 N N . ALA B 1 252 ? -35.75 14.586 7.832 1 67.81 252 ALA B N 1
ATOM 5726 C CA . ALA B 1 252 ? -35.188 14.781 9.172 1 67.81 252 ALA B CA 1
ATOM 5727 C C . ALA B 1 252 ? -36.031 15.758 9.977 1 67.81 252 ALA B C 1
ATOM 5729 O O . ALA B 1 252 ? -36.719 16.609 9.406 1 67.81 252 ALA B O 1
ATOM 5730 N N . PRO B 1 253 ? -36.094 15.594 11.258 1 63.19 253 PRO B N 1
ATOM 5731 C CA . PRO B 1 253 ? -36.938 16.469 12.086 1 63.19 253 PRO B CA 1
ATOM 5732 C C . PRO B 1 253 ? -36.531 17.938 11.992 1 63.19 253 PRO B C 1
ATOM 5734 O O . PRO B 1 253 ? -37.375 18.812 12.156 1 63.19 253 PRO B O 1
ATOM 5737 N N . ARG B 1 254 ? -35.281 18.188 11.727 1 59.94 254 ARG B N 1
ATOM 5738 C CA . ARG B 1 254 ? -34.844 19.562 11.617 1 59.94 254 ARG B CA 1
ATOM 5739 C C . ARG B 1 254 ? -34.531 19.922 10.164 1 59.94 254 ARG B C 1
ATOM 5741 O O . ARG B 1 254 ? -33.656 20.766 9.914 1 59.94 254 ARG B O 1
ATOM 5748 N N . SER B 1 255 ? -35.25 19.281 9.344 1 67.62 255 SER B N 1
ATOM 5749 C CA . SER B 1 255 ? -35 19.516 7.922 1 67.62 255 SER B CA 1
ATOM 5750 C C . SER B 1 255 ? -35.562 20.859 7.48 1 67.62 255 SER B C 1
ATOM 5752 O O . SER B 1 255 ? -36.625 21.297 7.984 1 67.62 255 SER B O 1
ATOM 5754 N N . THR B 1 256 ? -34.844 21.594 6.805 1 67.5 256 THR B N 1
ATOM 5755 C CA . THR B 1 256 ? -35.344 22.828 6.223 1 67.5 256 THR B CA 1
ATOM 5756 C C . THR B 1 256 ? -36.469 22.547 5.234 1 67.5 256 THR B C 1
ATOM 5758 O O . THR B 1 256 ? -37.125 23.484 4.758 1 67.5 256 THR B O 1
ATOM 5761 N N . LEU B 1 257 ? -36.75 21.281 5.055 1 71.06 257 LEU B N 1
ATOM 5762 C CA . LEU B 1 257 ? -37.75 20.922 4.07 1 71.06 257 LEU B CA 1
ATOM 5763 C C . LEU B 1 257 ? -39.125 20.766 4.727 1 71.06 257 LEU B C 1
ATOM 5765 O O . LEU B 1 257 ? -40.125 20.594 4.039 1 71.06 257 LEU B O 1
ATOM 5769 N N . ILE B 1 258 ? -39.094 20.875 5.953 1 71.5 258 ILE B N 1
ATOM 5770 C CA . ILE B 1 258 ? -40.344 20.703 6.668 1 71.5 258 ILE B CA 1
ATOM 5771 C C . ILE B 1 258 ? -41.281 21.844 6.332 1 71.5 258 ILE B C 1
ATOM 5773 O O . ILE B 1 258 ? -40.906 23.016 6.391 1 71.5 258 ILE B O 1
ATOM 5777 N N . GLY B 1 259 ? -42.469 21.531 5.977 1 71.88 259 GLY B N 1
ATOM 5778 C CA . GLY B 1 259 ? -43.469 22.531 5.633 1 71.88 259 GLY B CA 1
ATOM 5779 C C . GLY B 1 259 ? -43.594 22.781 4.137 1 71.88 259 GLY B C 1
ATOM 5780 O O . GLY B 1 259 ? -44.531 23.406 3.674 1 71.88 259 GLY B O 1
ATOM 5781 N N . ARG B 1 260 ? -42.562 22.297 3.441 1 74.31 260 ARG B N 1
ATOM 5782 C CA . ARG B 1 260 ? -42.625 22.453 1.991 1 74.31 260 ARG B CA 1
ATOM 5783 C C . ARG B 1 260 ? -43.625 21.484 1.378 1 74.31 260 ARG B C 1
ATOM 5785 O O . ARG B 1 260 ? -43.688 20.312 1.767 1 74.31 260 ARG B O 1
ATOM 5792 N N . ARG B 1 261 ? -44.406 22.047 0.542 1 73.19 261 ARG B N 1
ATOM 5793 C CA . ARG B 1 261 ? -45.375 21.219 -0.125 1 73.19 261 ARG B CA 1
ATOM 5794 C C . ARG B 1 261 ? -44.781 20.438 -1.29 1 73.19 261 ARG B C 1
ATOM 5796 O O . ARG B 1 261 ? -44.125 21.031 -2.152 1 73.19 261 ARG B O 1
ATOM 5803 N N . VAL B 1 262 ? -44.875 19.141 -1.155 1 72.25 262 VAL B N 1
ATOM 5804 C CA . VAL B 1 262 ? -44.281 18.297 -2.189 1 72.25 262 VAL B CA 1
ATOM 5805 C C . VAL B 1 262 ? -45.375 17.359 -2.742 1 72.25 262 VAL B C 1
ATOM 5807 O O . VAL B 1 262 ? -46.25 16.906 -2.004 1 72.25 262 VAL B O 1
ATOM 5810 N N . SER B 1 263 ? -45.438 17.297 -4.031 1 70.06 263 SER B N 1
ATOM 5811 C CA . SER B 1 263 ? -46.312 16.375 -4.723 1 70.06 263 SER B CA 1
ATOM 5812 C C . SER B 1 263 ? -45.531 15.352 -5.531 1 70.06 263 SER B C 1
ATOM 5814 O O . SER B 1 263 ? -44.406 15.633 -5.988 1 70.06 263 SER B O 1
ATOM 5816 N N . PRO B 1 264 ? -46.062 14.07 -5.539 1 67.5 264 PRO B N 1
ATOM 5817 C CA . PRO B 1 264 ? -45.406 13.117 -6.43 1 67.5 264 PRO B CA 1
ATOM 5818 C C . PRO B 1 264 ? -45.25 13.641 -7.855 1 67.5 264 PRO B C 1
ATOM 5820 O O . PRO B 1 264 ? -46.188 14.219 -8.406 1 67.5 264 PRO B O 1
ATOM 5823 N N . GLY B 1 265 ? -44.031 13.594 -8.398 1 65.19 265 GLY B N 1
ATOM 5824 C CA . GLY B 1 265 ? -43.719 14.141 -9.711 1 65.19 265 GLY B CA 1
ATOM 5825 C C . GLY B 1 265 ? -42.969 15.461 -9.648 1 65.19 265 GLY B C 1
ATOM 5826 O O . GLY B 1 265 ? -42.469 15.945 -10.672 1 65.19 265 GLY B O 1
ATOM 5827 N N . MET B 1 266 ? -42.906 16.062 -8.492 1 64.38 266 MET B N 1
ATOM 5828 C CA . MET B 1 266 ? -42.25 17.359 -8.336 1 64.38 266 MET B CA 1
ATOM 5829 C C . MET B 1 266 ? -40.75 17.203 -8.367 1 64.38 266 MET B C 1
ATOM 5831 O O . MET B 1 266 ? -40.188 16.234 -7.82 1 64.38 266 MET B O 1
ATOM 5835 N N . THR B 1 267 ? -40.125 18 -9.219 1 64.06 267 THR B N 1
ATOM 5836 C CA . THR B 1 267 ? -38.656 18.016 -9.297 1 64.06 267 THR B CA 1
ATOM 5837 C C . THR B 1 267 ? -38.062 18.922 -8.227 1 64.06 267 THR B C 1
ATOM 5839 O O . THR B 1 267 ? -38.656 19.953 -7.891 1 64.06 267 THR B O 1
ATOM 5842 N N . THR B 1 268 ? -37.25 18.375 -7.391 1 60.72 268 THR B N 1
ATOM 5843 C CA . THR B 1 268 ? -36.594 19.219 -6.398 1 60.72 268 THR B CA 1
ATOM 5844 C C . THR B 1 268 ? -35.719 20.266 -7.074 1 60.72 268 THR B C 1
ATOM 5846 O O . THR B 1 268 ? -35.031 19.969 -8.062 1 60.72 268 THR B O 1
ATOM 5849 N N . ARG B 1 269 ? -36 21.516 -6.895 1 51.38 269 ARG B N 1
ATOM 5850 C CA . ARG B 1 269 ? -35.406 22.656 -7.594 1 51.38 269 ARG B CA 1
ATOM 5851 C C . ARG B 1 269 ? -33.906 22.5 -7.73 1 51.38 269 ARG B C 1
ATOM 5853 O O . ARG B 1 269 ? -33.312 22.781 -8.789 1 51.38 269 ARG B O 1
ATOM 5860 N N . ASP B 1 270 ? -33.125 22.203 -6.656 1 53.41 270 ASP B N 1
ATOM 5861 C CA . ASP B 1 270 ? -31.688 22.391 -6.676 1 53.41 270 ASP B CA 1
ATOM 5862 C C . ASP B 1 270 ? -30.969 21.078 -6.98 1 53.41 270 ASP B C 1
ATOM 5864 O O . ASP B 1 270 ? -29.781 21.078 -7.348 1 53.41 270 ASP B O 1
ATOM 5868 N N . GLU B 1 271 ? -31.641 19.891 -6.918 1 56.84 271 GLU B N 1
ATOM 5869 C CA . GLU B 1 271 ? -30.797 18.703 -6.953 1 56.84 271 GLU B CA 1
ATOM 5870 C C . GLU B 1 271 ? -31.234 17.734 -8.055 1 56.84 271 GLU B C 1
ATOM 5872 O O . GLU B 1 271 ? -30.672 16.656 -8.195 1 56.84 271 GLU B O 1
ATOM 5877 N N . ASP B 1 272 ? -32.094 18.234 -9.047 1 61.19 272 ASP B N 1
ATOM 5878 C CA . ASP B 1 272 ? -32.594 17.422 -10.148 1 61.19 272 ASP B CA 1
ATOM 5879 C C . ASP B 1 272 ? -33.156 16.094 -9.641 1 61.19 272 ASP B C 1
ATOM 5881 O O . ASP B 1 272 ? -32.906 15.039 -10.242 1 61.19 272 ASP B O 1
ATOM 5885 N N . LEU B 1 273 ? -33.75 16.109 -8.602 1 75 273 LEU B N 1
ATOM 5886 C CA . LEU B 1 273 ? -34.406 14.922 -8.055 1 75 273 LEU B CA 1
ATOM 5887 C C . LEU B 1 273 ? -35.906 15.016 -8.219 1 75 273 LEU B C 1
ATOM 5889 O O . LEU B 1 273 ? -36.469 16.109 -8.188 1 75 273 LEU B O 1
ATOM 5893 N N . VAL B 1 274 ? -36.5 13.898 -8.562 1 75.75 274 VAL B N 1
ATOM 5894 C CA . VAL B 1 274 ? -37.938 13.836 -8.742 1 75.75 274 VAL B CA 1
ATOM 5895 C C . VAL B 1 274 ? -38.562 13.031 -7.605 1 75.75 274 VAL B C 1
ATOM 5897 O O . VAL B 1 274 ? -38.125 11.93 -7.289 1 75.75 274 VAL B O 1
ATOM 5900 N N . VAL B 1 275 ? -39.469 13.633 -6.953 1 76.25 275 VAL B N 1
ATOM 5901 C CA . VAL B 1 275 ? -40.219 12.93 -5.914 1 76.25 275 VAL B CA 1
ATOM 5902 C C . VAL B 1 275 ? -41.219 11.961 -6.555 1 76.25 275 VAL B C 1
ATOM 5904 O O . VAL B 1 275 ? -42.062 12.367 -7.348 1 76.25 275 VAL B O 1
ATOM 5907 N N . VAL B 1 276 ? -41 10.727 -6.305 1 73.69 276 VAL B N 1
ATOM 5908 C CA . VAL B 1 276 ? -41.844 9.703 -6.934 1 73.69 276 VAL B CA 1
ATOM 5909 C C . VAL B 1 276 ? -43.062 9.414 -6.059 1 73.69 276 VAL B C 1
ATOM 5911 O O . VAL B 1 276 ? -44.156 9.266 -6.562 1 73.69 276 VAL B O 1
ATOM 5914 N N . ALA B 1 277 ? -42.812 9.211 -4.801 1 72.06 277 ALA B N 1
ATOM 5915 C CA . ALA B 1 277 ? -43.906 8.875 -3.898 1 72.06 277 ALA B CA 1
ATOM 5916 C C . ALA B 1 277 ? -43.656 9.414 -2.494 1 72.06 277 ALA B C 1
ATOM 5918 O O . ALA B 1 277 ? -42.5 9.664 -2.115 1 72.06 277 ALA B O 1
ATOM 5919 N N . LEU B 1 278 ? -44.75 9.758 -1.807 1 69.94 278 LEU B N 1
ATOM 5920 C CA . LEU B 1 278 ? -44.719 10.258 -0.438 1 69.94 278 LEU B CA 1
ATOM 5921 C C . LEU B 1 278 ? -45.594 9.422 0.485 1 69.94 278 LEU B C 1
ATOM 5923 O O . LEU B 1 278 ? -46.688 9 0.098 1 69.94 278 LEU B O 1
ATOM 5927 N N . ARG B 1 279 ? -44.969 9 1.543 1 68.56 279 ARG B N 1
ATOM 5928 C CA . ARG B 1 279 ? -45.719 8.281 2.561 1 68.56 279 ARG B CA 1
ATOM 5929 C C . ARG B 1 279 ? -45.656 9 3.906 1 68.56 279 ARG B C 1
ATOM 5931 O O . ARG B 1 279 ? -44.562 9.336 4.371 1 68.56 279 ARG B O 1
ATOM 5938 N N . ARG B 1 280 ? -46.812 9.281 4.434 1 64.94 280 ARG B N 1
ATOM 5939 C CA . ARG B 1 280 ? -46.906 9.953 5.723 1 64.94 280 ARG B CA 1
ATOM 5940 C C . ARG B 1 280 ? -46.531 9.016 6.867 1 64.94 280 ARG B C 1
ATOM 5942 O O . ARG B 1 280 ? -46.906 7.832 6.844 1 64.94 280 ARG B O 1
ATOM 5949 N N . ALA B 1 281 ? -45.75 9.453 7.859 1 61.44 281 ALA B N 1
ATOM 5950 C CA . ALA B 1 281 ? -45.281 8.695 9.016 1 61.44 281 ALA B CA 1
ATOM 5951 C C . ALA B 1 281 ? -46.469 8.18 9.836 1 61.44 281 ALA B C 1
ATOM 5953 O O . ALA B 1 281 ? -46.406 7.094 10.422 1 61.44 281 ALA B O 1
ATOM 5954 N N . SER B 1 282 ? -47.531 8.836 10.172 1 52.91 282 SER B N 1
ATOM 5955 C CA . SER B 1 282 ? -48.656 8.5 11.039 1 52.91 282 SER B CA 1
ATOM 5956 C C . SER B 1 282 ? -49.562 7.434 10.406 1 52.91 282 SER B C 1
ATOM 5958 O O . SER B 1 282 ? -50.469 6.895 11.055 1 52.91 282 SER B O 1
ATOM 5960 N N . ASP B 1 283 ? -49.688 7.215 9.133 1 45.91 283 ASP B N 1
ATOM 5961 C CA . ASP B 1 283 ? -50.625 6.273 8.547 1 45.91 283 ASP B CA 1
ATOM 5962 C C . ASP B 1 283 ? -50 4.91 8.32 1 45.91 283 ASP B C 1
ATOM 5964 O O . ASP B 1 283 ? -49.375 4.668 7.281 1 45.91 283 ASP B O 1
ATOM 5968 N N . PRO B 1 284 ? -49.719 4.242 9.461 1 42.56 284 PRO B N 1
ATOM 5969 C CA . PRO B 1 284 ? -49.094 2.92 9.281 1 42.56 284 PRO B CA 1
ATOM 5970 C C . PRO B 1 284 ? -49.844 2.07 8.25 1 42.56 284 PRO B C 1
ATOM 5972 O O . PRO B 1 284 ? -49.312 1.063 7.777 1 42.56 284 PRO B O 1
ATOM 5975 N N . SER B 1 285 ? -51.281 1.78 8.484 1 39.31 285 SER B N 1
ATOM 5976 C CA . SER B 1 285 ? -52.125 0.808 7.777 1 39.31 285 SER B CA 1
ATOM 5977 C C . SER B 1 285 ? -52.156 1.116 6.285 1 39.31 285 SER B C 1
ATOM 5979 O O . SER B 1 285 ? -52.375 2.268 5.891 1 39.31 285 SER B O 1
ATOM 5981 N N . GLY B 1 286 ? -51.375 0.446 5.445 1 39.88 286 GLY B N 1
ATOM 5982 C CA . GLY B 1 286 ? -51.562 0.303 4.008 1 39.88 286 GLY B CA 1
ATOM 5983 C C . GLY B 1 286 ? -53 0.464 3.557 1 39.88 286 GLY B C 1
ATOM 5984 O O . GLY B 1 286 ? -53.406 -0.091 2.531 1 39.88 286 GLY B O 1
ATOM 5985 N N . GLY B 1 287 ? -53.906 0.769 4.543 1 35.28 287 GLY B N 1
ATOM 5986 C CA . GLY B 1 287 ? -55.219 0.699 3.949 1 35.28 287 GLY B CA 1
ATOM 5987 C C . GLY B 1 287 ? -55.344 1.486 2.656 1 35.28 287 GLY B C 1
ATOM 5988 O O . GLY B 1 287 ? -54.438 2.238 2.299 1 35.28 287 GLY B O 1
ATOM 5989 N N . SER B 1 288 ? -56.469 1.084 1.856 1 35.88 288 SER B N 1
ATOM 5990 C CA . SER B 1 288 ? -56.969 1.407 0.528 1 35.88 288 SER B CA 1
ATOM 5991 C C . SER B 1 288 ? -56.906 2.908 0.267 1 35.88 288 SER B C 1
ATOM 5993 O O . SER B 1 288 ? -57.062 3.352 -0.874 1 35.88 288 SER B O 1
ATOM 5995 N N . ASP B 1 289 ? -57.094 3.762 1.325 1 32.66 289 ASP B N 1
ATOM 5996 C CA . ASP B 1 289 ? -57.344 5.145 0.934 1 32.66 289 ASP B CA 1
ATOM 5997 C C . ASP B 1 289 ? -56.031 5.891 0.691 1 32.66 289 ASP B C 1
ATOM 5999 O O . ASP B 1 289 ? -55.719 6.84 1.411 1 32.66 289 ASP B O 1
ATOM 6003 N N . ALA B 1 290 ? -54.938 5.234 0.631 1 37.97 290 ALA B N 1
ATOM 6004 C CA . ALA B 1 290 ? -53.844 5.918 -0.07 1 37.97 290 ALA B CA 1
ATOM 6005 C C . ALA B 1 290 ? -54.375 6.605 -1.334 1 37.97 290 ALA B C 1
ATOM 6007 O O . ALA B 1 290 ? -54.438 5.988 -2.4 1 37.97 290 ALA B O 1
ATOM 6008 N N . SER B 1 291 ? -55.438 7.336 -1.277 1 31.94 291 SER B N 1
ATOM 6009 C CA . SER B 1 291 ? -55.719 8.305 -2.324 1 31.94 291 SER B CA 1
ATOM 6010 C C . SER B 1 291 ? -54.469 9.008 -2.809 1 31.94 291 SER B C 1
ATOM 6012 O O . SER B 1 291 ? -53.625 9.398 -2.004 1 31.94 291 SER B O 1
ATOM 6014 N N . ALA B 1 292 ? -53.938 8.727 -3.994 1 38.94 292 ALA B N 1
ATOM 6015 C CA . ALA B 1 292 ? -53.344 9.672 -4.926 1 38.94 292 ALA B CA 1
ATOM 6016 C C . ALA B 1 292 ? -53.719 11.109 -4.57 1 38.94 292 ALA B C 1
ATOM 6018 O O . ALA B 1 292 ? -54.719 11.633 -5.062 1 38.94 292 ALA B O 1
ATOM 6019 N N . SER B 1 293 ? -53.875 11.414 -3.365 1 38.78 293 SER B N 1
ATOM 6020 C CA . SER B 1 293 ? -54.125 12.852 -3.303 1 38.78 293 SER B CA 1
ATOM 6021 C C . SER B 1 293 ? -53.156 13.641 -4.152 1 38.78 293 SER B C 1
ATOM 6023 O O . SER B 1 293 ? -51.938 13.57 -3.938 1 38.78 293 SER B O 1
ATOM 6025 N N . SER B 1 294 ? -53.25 13.625 -5.41 1 45.97 294 SER B N 1
ATOM 6026 C CA . SER B 1 294 ? -52.75 14.43 -6.516 1 45.97 294 SER B CA 1
ATOM 6027 C C . SER B 1 294 ? -52.312 15.812 -6.039 1 45.97 294 SER B C 1
ATOM 6029 O O . SER B 1 294 ? -51.781 16.609 -6.824 1 45.97 294 SER B O 1
ATOM 6031 N N . GLY B 1 295 ? -52.594 16.219 -4.664 1 51.5 295 GLY B N 1
ATOM 6032 C CA . GLY B 1 295 ? -52.281 17.594 -4.297 1 51.5 295 GLY B CA 1
ATOM 6033 C C . GLY B 1 295 ? -51 17.719 -3.498 1 51.5 295 GLY B C 1
ATOM 6034 O O . GLY B 1 295 ? -50.406 16.719 -3.094 1 51.5 295 GLY B O 1
ATOM 6035 N N . ALA B 1 296 ? -50.312 18.75 -3.408 1 61.97 296 ALA B N 1
ATOM 6036 C CA . ALA B 1 296 ? -49.125 19.203 -2.678 1 61.97 296 ALA B CA 1
ATOM 6037 C C . ALA B 1 296 ? -49.312 19.047 -1.173 1 61.97 296 ALA B C 1
ATOM 6039 O O . ALA B 1 296 ? -50.344 19.469 -0.628 1 61.97 296 ALA B O 1
ATOM 6040 N N . LEU B 1 297 ? -48.719 18.016 -0.591 1 70.38 297 LEU B N 1
ATOM 6041 C CA . LEU B 1 297 ? -48.75 17.859 0.857 1 70.38 297 LEU B CA 1
ATOM 6042 C C . LEU B 1 297 ? -47.531 18.469 1.521 1 70.38 297 LEU B C 1
ATOM 6044 O O . LEU B 1 297 ? -46.438 18.391 0.992 1 70.38 297 LEU B O 1
ATOM 6048 N N . PRO B 1 298 ? -47.781 19.172 2.545 1 74.44 298 PRO B N 1
ATOM 6049 C CA . PRO B 1 298 ? -46.625 19.703 3.287 1 74.44 298 PRO B CA 1
ATOM 6050 C C . PRO B 1 298 ? -45.812 18.609 3.965 1 74.44 298 PRO B C 1
ATOM 6052 O O . PRO B 1 298 ? -46.375 17.719 4.613 1 74.44 298 PRO B O 1
ATOM 6055 N N . LEU B 1 299 ? -44.594 18.609 3.684 1 75.62 299 LEU B N 1
ATOM 6056 C CA . LEU B 1 299 ? -43.688 17.609 4.223 1 75.62 299 LEU B CA 1
ATOM 6057 C C . LEU B 1 299 ? -43.562 17.75 5.738 1 75.62 299 LEU B C 1
ATOM 6059 O O . LEU B 1 299 ? -43.562 18.859 6.27 1 75.62 299 LEU B O 1
ATOM 6063 N N . GLN B 1 300 ? -43.719 16.703 6.438 1 73.25 300 GLN B N 1
ATOM 6064 C CA . GLN B 1 300 ? -43.531 16.641 7.883 1 73.25 300 GLN B CA 1
ATOM 6065 C C . GLN B 1 300 ? -42.312 15.766 8.242 1 73.25 300 GLN B C 1
ATOM 6067 O O . GLN B 1 300 ? -41.875 14.953 7.43 1 73.25 300 GLN B O 1
ATOM 6072 N N . ALA B 1 301 ? -41.875 16.031 9.492 1 71.81 301 ALA B N 1
ATOM 6073 C CA . ALA B 1 301 ? -40.781 15.211 9.977 1 71.81 301 ALA B CA 1
ATOM 6074 C C . ALA B 1 301 ? -41.188 13.742 10.047 1 71.81 301 ALA B C 1
ATOM 6076 O O . ALA B 1 301 ? -42.25 13.414 10.547 1 71.81 301 ALA B O 1
ATOM 6077 N N . GLY B 1 302 ? -40.375 12.883 9.492 1 67.19 302 GLY B N 1
ATOM 6078 C CA . GLY B 1 302 ? -40.656 11.453 9.531 1 67.19 302 GLY B CA 1
ATOM 6079 C C . GLY B 1 302 ? -41.312 10.938 8.281 1 67.19 302 GLY B C 1
ATOM 6080 O O . GLY B 1 302 ? -41.5 9.727 8.117 1 67.19 302 GLY B O 1
ATOM 6081 N N . ASP B 1 303 ? -41.75 11.742 7.395 1 69.19 303 ASP B N 1
ATOM 6082 C CA . ASP B 1 303 ? -42.312 11.297 6.133 1 69.19 303 ASP B CA 1
ATOM 6083 C C . ASP B 1 303 ? -41.281 10.57 5.277 1 69.19 303 ASP B C 1
ATOM 6085 O O . ASP B 1 303 ? -40.094 10.922 5.297 1 69.19 303 ASP B O 1
ATOM 6089 N N . SER B 1 304 ? -41.781 9.469 4.723 1 73.81 304 SER B N 1
ATOM 6090 C CA . SER B 1 304 ? -40.938 8.758 3.77 1 73.81 304 SER B CA 1
ATOM 6091 C C . SER B 1 304 ? -41.188 9.242 2.346 1 73.81 304 SER B C 1
ATOM 6093 O O . SER B 1 304 ? -42.344 9.375 1.919 1 73.81 304 SER B O 1
ATOM 6095 N N . VAL B 1 305 ? -40.094 9.648 1.724 1 74.19 305 VAL B N 1
ATOM 6096 C CA . VAL B 1 305 ? -40.188 10.141 0.353 1 74.19 305 VAL B CA 1
ATOM 6097 C C . VAL B 1 305 ? -39.312 9.289 -0.559 1 74.19 305 VAL B C 1
ATOM 6099 O O . VAL B 1 305 ? -38.156 8.992 -0.224 1 74.19 305 VAL B O 1
ATOM 6102 N N . LEU B 1 306 ? -39.906 8.844 -1.56 1 73.25 306 LEU B N 1
ATOM 6103 C CA . LEU B 1 306 ? -39.156 8.164 -2.615 1 73.25 306 LEU B CA 1
ATOM 6104 C C . LEU B 1 306 ? -38.688 9.156 -3.674 1 73.25 306 LEU B C 1
ATOM 6106 O O . LEU B 1 306 ? -39.531 9.844 -4.293 1 73.25 306 LEU B O 1
ATOM 6110 N N . VAL B 1 307 ? -37.438 9.289 -3.777 1 74.31 307 VAL B N 1
ATOM 6111 C CA . VAL B 1 307 ? -36.875 10.25 -4.719 1 74.31 307 VAL B CA 1
ATOM 6112 C C . VAL B 1 307 ? -36.094 9.523 -5.797 1 74.31 307 VAL B C 1
ATOM 6114 O O . VAL B 1 307 ? -35.375 8.547 -5.508 1 74.31 307 VAL B O 1
ATOM 6117 N N . ARG B 1 308 ? -36.375 9.961 -6.988 1 69.19 308 ARG B N 1
ATOM 6118 C CA . ARG B 1 308 ? -35.688 9.422 -8.156 1 69.19 308 ARG B CA 1
ATOM 6119 C C . ARG B 1 308 ? -34.781 10.461 -8.789 1 69.19 308 ARG B C 1
ATOM 6121 O O . ARG B 1 308 ? -35.125 11.641 -8.867 1 69.19 308 ARG B O 1
ATOM 6128 N N . GLY B 1 309 ? -33.562 10.102 -9.156 1 68.31 309 GLY B N 1
ATOM 6129 C CA . GLY B 1 309 ? -32.625 10.969 -9.844 1 68.31 309 GLY B CA 1
ATOM 6130 C C . GLY B 1 309 ? -31.297 10.305 -10.133 1 68.31 309 GLY B C 1
ATOM 6131 O O . GLY B 1 309 ? -31.125 9.109 -9.883 1 68.31 309 GLY B O 1
ATOM 6132 N N . PRO B 1 310 ? -30.438 11.055 -10.844 1 65.31 310 PRO B N 1
ATOM 6133 C CA . PRO B 1 310 ? -29.094 10.523 -11.07 1 65.31 310 PRO B CA 1
ATOM 6134 C C . PRO B 1 310 ? -28.375 10.156 -9.773 1 65.31 310 PRO B C 1
ATOM 6136 O O . PRO B 1 310 ? -28.562 10.828 -8.758 1 65.31 310 PRO B O 1
ATOM 6139 N N . TRP B 1 311 ? -27.656 9.133 -9.859 1 63.59 311 TRP B N 1
ATOM 6140 C CA . TRP B 1 311 ? -27 8.57 -8.68 1 63.59 311 TRP B CA 1
ATOM 6141 C C . TRP B 1 311 ? -26.172 9.625 -7.953 1 63.59 311 TRP B C 1
ATOM 6143 O O . TRP B 1 311 ? -26.156 9.68 -6.723 1 63.59 311 TRP B O 1
ATOM 6153 N N . GLU B 1 312 ? -25.531 10.43 -8.68 1 65.56 312 GLU B N 1
ATOM 6154 C CA . GLU B 1 312 ? -24.719 11.477 -8.062 1 65.56 312 GLU B CA 1
ATOM 6155 C C . GLU B 1 312 ? -25.594 12.422 -7.23 1 65.56 312 GLU B C 1
ATOM 6157 O O . GLU B 1 312 ? -25.219 12.812 -6.125 1 65.56 312 GLU B O 1
ATOM 6162 N N . ALA B 1 313 ? -26.703 12.75 -7.762 1 68 313 ALA B N 1
ATOM 6163 C CA . ALA B 1 313 ? -27.641 13.648 -7.078 1 68 313 ALA B CA 1
ATOM 6164 C C . ALA B 1 313 ? -28.25 12.969 -5.859 1 68 313 ALA B C 1
ATOM 6166 O O . ALA B 1 313 ? -28.438 13.594 -4.812 1 68 313 ALA B O 1
ATOM 6167 N N . LEU B 1 314 ? -28.453 11.766 -6.062 1 69.31 314 LEU B N 1
ATOM 6168 C CA . LEU B 1 314 ? -29.047 11.008 -4.965 1 69.31 314 LEU B CA 1
ATOM 6169 C C . LEU B 1 314 ? -28.078 10.867 -3.805 1 69.31 314 LEU B C 1
ATOM 6171 O O . LEU B 1 314 ? -28.469 10.992 -2.643 1 69.31 314 LEU B O 1
ATOM 6175 N N . HIS B 1 315 ? -26.844 10.633 -4.215 1 66.25 315 HIS B N 1
ATOM 6176 C CA . HIS B 1 315 ? -25.828 10.516 -3.188 1 66.25 315 HIS B CA 1
ATOM 6177 C C . HIS B 1 315 ? -25.641 11.82 -2.428 1 66.25 315 HIS B C 1
ATOM 6179 O O . HIS B 1 315 ? -25.484 11.82 -1.204 1 66.25 315 HIS B O 1
ATOM 6185 N N . ARG B 1 316 ? -25.688 12.859 -3.094 1 65.88 316 ARG B N 1
ATOM 6186 C CA . ARG B 1 316 ? -25.594 14.18 -2.473 1 65.88 316 ARG B CA 1
ATOM 6187 C C . ARG B 1 316 ? -26.797 14.438 -1.571 1 65.88 316 ARG B C 1
ATOM 6189 O O . ARG B 1 316 ? -26.656 15.008 -0.489 1 65.88 316 ARG B O 1
ATOM 6196 N N . TYR B 1 317 ? -27.938 14.031 -2.07 1 68.62 317 TYR B N 1
ATOM 6197 C CA . TYR B 1 317 ? -29.188 14.258 -1.362 1 68.62 317 TYR B CA 1
ATOM 6198 C C . TYR B 1 317 ? -29.25 13.445 -0.074 1 68.62 317 TYR B C 1
ATOM 6200 O O . TYR B 1 317 ? -29.703 13.938 0.957 1 68.62 317 TYR B O 1
ATOM 6208 N N . THR B 1 318 ? -28.734 12.367 -0.19 1 67.19 318 THR B N 1
ATOM 6209 C CA . THR B 1 318 ? -28.828 11.492 0.976 1 67.19 318 THR B CA 1
ATOM 6210 C C . THR B 1 318 ? -27.812 11.914 2.043 1 67.19 318 THR B C 1
ATOM 6212 O O . THR B 1 318 ? -27.922 11.508 3.203 1 67.19 318 THR B O 1
ATOM 6215 N N . ARG B 1 319 ? -26.922 12.711 1.608 1 60.16 319 ARG B N 1
ATOM 6216 C CA . ARG B 1 319 ? -25.922 13.203 2.553 1 60.16 319 ARG B CA 1
ATOM 6217 C C . ARG B 1 319 ? -26.359 14.531 3.166 1 60.16 319 ARG B C 1
ATOM 6219 O O . ARG B 1 319 ? -25.703 15.039 4.086 1 60.16 319 ARG B O 1
ATOM 6226 N N . SER B 1 320 ? -27.391 15.008 2.627 1 63.16 320 SER B N 1
ATOM 6227 C CA . SER B 1 320 ? -27.938 16.25 3.166 1 63.16 320 SER B CA 1
ATOM 6228 C C . SER B 1 320 ? -28.578 16.031 4.527 1 63.16 320 SER B C 1
ATOM 6230 O O . SER B 1 320 ? -29.156 14.977 4.781 1 63.16 320 SER B O 1
ATOM 6232 N N . PRO B 1 321 ? -28.297 16.938 5.453 1 61.38 321 PRO B N 1
ATOM 6233 C CA . PRO B 1 321 ? -28.859 16.797 6.793 1 61.38 321 PRO B CA 1
ATOM 6234 C C . PRO B 1 321 ? -30.391 16.812 6.789 1 61.38 321 PRO B C 1
ATOM 6236 O O . PRO B 1 321 ? -31.016 16.438 7.781 1 61.38 321 PRO B O 1
ATOM 6239 N N . ASP B 1 322 ? -30.938 17.125 5.766 1 66.56 322 ASP B N 1
ATOM 6240 C CA . ASP B 1 322 ? -32.375 17.297 5.715 1 66.56 322 ASP B CA 1
ATOM 6241 C C . ASP B 1 322 ? -33.094 15.961 5.523 1 66.56 322 ASP B C 1
ATOM 6243 O O . ASP B 1 322 ? -34.281 15.844 5.762 1 66.56 322 ASP B O 1
ATOM 6247 N N . VAL B 1 323 ? -32.25 15.016 4.961 1 68.12 323 VAL B N 1
ATOM 6248 C CA . VAL B 1 323 ? -32.906 13.742 4.668 1 68.12 323 VAL B CA 1
ATOM 6249 C C . VAL B 1 323 ? -32.094 12.594 5.262 1 68.12 323 VAL B C 1
ATOM 6251 O O . VAL B 1 323 ? -30.875 12.711 5.449 1 68.12 323 VAL B O 1
ATOM 6254 N N . ILE B 1 324 ? -32.781 11.641 5.719 1 61.62 324 ILE B N 1
ATOM 6255 C CA . ILE B 1 324 ? -32.156 10.43 6.242 1 61.62 324 ILE B CA 1
ATOM 6256 C C . ILE B 1 324 ? -32.375 9.273 5.262 1 61.62 324 ILE B C 1
ATOM 6258 O O . ILE B 1 324 ? -33.5 8.906 4.961 1 61.62 324 ILE B O 1
ATOM 6262 N N . ALA B 1 325 ? -31.328 8.789 4.699 1 58.75 325 ALA B N 1
ATOM 6263 C CA . ALA B 1 325 ? -31.438 7.695 3.742 1 58.75 325 ALA B CA 1
ATOM 6264 C C . ALA B 1 325 ? -31.812 6.391 4.441 1 58.75 325 ALA B C 1
ATOM 6266 O O . ALA B 1 325 ? -31.188 6 5.422 1 58.75 325 ALA B O 1
ATOM 6267 N N . VAL B 1 326 ? -33.125 5.812 4.234 1 54.75 326 VAL B N 1
ATOM 6268 C CA . VAL B 1 326 ? -33.562 4.555 4.82 1 54.75 326 VAL B CA 1
ATOM 6269 C C . VAL B 1 326 ? -32.594 3.432 4.434 1 54.75 326 VAL B C 1
ATOM 6271 O O . VAL B 1 326 ? -32.312 2.553 5.246 1 54.75 326 VAL B O 1
ATOM 6274 N N . GLU B 1 327 ? -32.375 3.055 3.162 1 45.31 327 GLU B N 1
ATOM 6275 C CA . GLU B 1 327 ? -31.5 1.969 2.736 1 45.31 327 GLU B CA 1
ATOM 6276 C C . GLU B 1 327 ? -30.219 2.51 2.098 1 45.31 327 GLU B C 1
ATOM 6278 O O . GLU B 1 327 ? -30.25 3.553 1.443 1 45.31 327 GLU B O 1
ATOM 6283 N N . ALA B 1 328 ? -29.156 1.982 2.545 1 40.66 328 ALA B N 1
ATOM 6284 C CA . ALA B 1 328 ? -27.859 2.404 2.021 1 40.66 328 ALA B CA 1
ATOM 6285 C C . ALA B 1 328 ? -27.844 2.348 0.497 1 40.66 328 ALA B C 1
ATOM 6287 O O . ALA B 1 328 ? -28.156 1.315 -0.096 1 40.66 328 ALA B O 1
ATOM 6288 N N . SER B 1 329 ? -27.984 3.393 -0.18 1 40.31 329 SER B N 1
ATOM 6289 C CA . SER B 1 329 ? -27.844 3.607 -1.615 1 40.31 329 SER B CA 1
ATOM 6290 C C . SER B 1 329 ? -26.797 2.658 -2.211 1 40.31 329 SER B C 1
ATOM 6292 O O . SER B 1 329 ? -26.906 2.277 -3.379 1 40.31 329 SER B O 1
ATOM 6294 N N . GLN B 1 330 ? -25.844 2.197 -1.507 1 40.5 330 GLN B N 1
ATOM 6295 C CA . GLN B 1 330 ? -24.703 1.495 -2.102 1 40.5 330 GLN B CA 1
ATOM 6296 C C . GLN B 1 330 ? -25.109 0.088 -2.539 1 40.5 330 GLN B C 1
ATOM 6298 O O . GLN B 1 330 ? -24.578 -0.428 -3.531 1 40.5 330 GLN B O 1
ATOM 6303 N N . SER B 1 331 ? -25.938 -0.594 -1.772 1 39.94 331 SER B N 1
ATOM 6304 C CA . SER B 1 331 ? -26.312 -1.952 -2.152 1 39.94 331 SER B CA 1
ATOM 6305 C C . SER B 1 331 ? -27.109 -1.963 -3.451 1 39.94 331 SER B C 1
ATOM 6307 O O . SER B 1 331 ? -27.031 -2.914 -4.23 1 39.94 331 SER B O 1
ATOM 6309 N N . LEU B 1 332 ? -27.922 -1.036 -3.57 1 40.38 332 LEU B N 1
ATOM 6310 C CA . LEU B 1 332 ? -28.75 -0.976 -4.77 1 40.38 332 LEU B CA 1
ATOM 6311 C C . LEU B 1 332 ? -27.922 -0.584 -5.984 1 40.38 332 LEU B C 1
ATOM 6313 O O . LEU B 1 332 ? -28.312 -0.835 -7.125 1 40.38 332 LEU B O 1
ATOM 6317 N N . GLN B 1 333 ? -26.906 0.104 -5.75 1 39 333 GLN B N 1
ATOM 6318 C CA . GLN B 1 333 ? -26.062 0.521 -6.859 1 39 333 GLN B CA 1
ATOM 6319 C C . GLN B 1 333 ? -25.375 -0.678 -7.512 1 39 333 GLN B C 1
ATOM 6321 O O . GLN B 1 333 ? -24.891 -0.583 -8.641 1 39 333 GLN B O 1
ATOM 6326 N N . ARG B 1 334 ? -25.359 -1.731 -6.73 1 40.28 334 ARG B N 1
ATOM 6327 C CA . ARG B 1 334 ? -24.594 -2.865 -7.246 1 40.28 334 ARG B CA 1
ATOM 6328 C C . ARG B 1 334 ? -25.297 -3.496 -8.445 1 40.28 334 ARG B C 1
ATOM 6330 O O . ARG B 1 334 ? -24.703 -4.289 -9.172 1 40.28 334 ARG B O 1
ATOM 6337 N N . SER B 1 335 ? -26.562 -3.381 -8.469 1 40.12 335 SER B N 1
ATOM 6338 C CA . SER B 1 335 ? -27.219 -4.035 -9.594 1 40.12 335 SER B CA 1
ATOM 6339 C C . SER B 1 335 ? -27.125 -3.195 -10.859 1 40.12 335 SER B C 1
ATOM 6341 O O . SER B 1 335 ? -27.828 -3.439 -11.836 1 40.12 335 SER B O 1
ATOM 6343 N N . VAL B 1 336 ? -26.609 -2.047 -10.805 1 44.91 336 VAL B N 1
ATOM 6344 C CA . VAL B 1 336 ? -26.688 -1.234 -12.016 1 44.91 336 VAL B CA 1
ATOM 63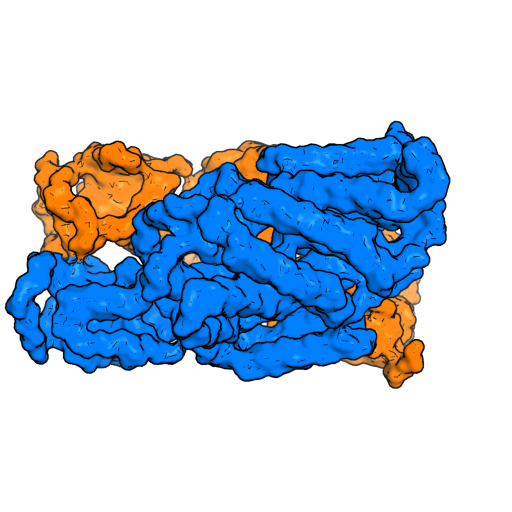45 C C . VAL B 1 336 ? -25.797 -1.844 -13.102 1 44.91 336 VAL B C 1
ATOM 6347 O O . VAL B 1 336 ? -24.625 -2.141 -12.859 1 44.91 336 VAL B O 1
ATOM 6350 N N . PRO B 1 337 ? -26.219 -2.301 -14.367 1 57.12 337 PRO B N 1
ATOM 6351 C CA . PRO B 1 337 ? -25.484 -2.904 -15.484 1 57.12 337 PRO B CA 1
ATOM 6352 C C . PRO B 1 337 ? -24.094 -2.328 -15.672 1 57.12 337 PRO B C 1
ATOM 6354 O O . PRO B 1 337 ? -23.438 -1.949 -14.688 1 57.12 337 PRO B O 1
ATOM 6357 N N . LEU B 1 338 ? -23.859 -2.117 -16.969 1 69.5 338 LEU B N 1
ATOM 6358 C CA . LEU B 1 338 ? -22.609 -1.603 -17.5 1 69.5 338 LEU B CA 1
ATOM 6359 C C . LEU B 1 338 ? -22.5 -0.095 -17.281 1 69.5 338 LEU B C 1
ATOM 6361 O O . LEU B 1 338 ? -23.375 0.658 -17.75 1 69.5 338 LEU B O 1
ATOM 6365 N N . GLY B 1 339 ? -21.781 0.28 -16.25 1 67.75 339 GLY B N 1
ATOM 6366 C CA . GLY B 1 339 ? -21.594 1.688 -15.93 1 67.75 339 GLY B CA 1
ATOM 6367 C C . GLY B 1 339 ? -20.734 2.426 -16.938 1 67.75 339 GLY B C 1
ATOM 6368 O O . GLY B 1 339 ? -20.469 1.91 -18.031 1 67.75 339 GLY B O 1
ATOM 6369 N N . LEU B 1 340 ? -20.453 3.678 -16.609 1 74.75 340 LEU B N 1
ATOM 6370 C CA . LEU B 1 340 ? -19.641 4.547 -17.453 1 74.75 340 LEU B CA 1
ATOM 6371 C C . LEU B 1 340 ? -18.219 4.027 -17.562 1 74.75 340 LEU B C 1
ATOM 6373 O O . LEU B 1 340 ? -17.625 3.619 -16.562 1 74.75 340 LEU B O 1
ATOM 63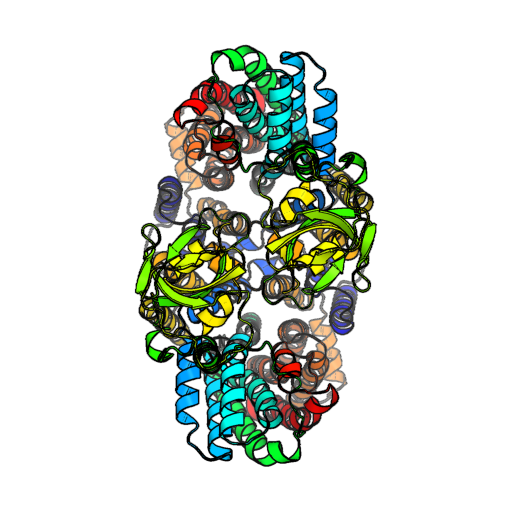77 N N . GLY B 1 341 ? -17.688 3.791 -18.797 1 88.12 341 GLY B N 1
ATOM 6378 C CA . GLY B 1 341 ? -16.297 3.467 -19.062 1 88.12 341 GLY B CA 1
ATOM 6379 C C . GLY B 1 341 ? -16.062 1.985 -19.297 1 88.12 341 GLY B C 1
ATOM 6380 O O . GLY B 1 341 ? -14.922 1.532 -19.344 1 88.12 341 GLY B O 1
ATOM 6381 N N . TRP B 1 342 ? -17.203 1.255 -19.312 1 89.25 342 TRP B N 1
ATOM 6382 C CA . TRP B 1 342 ? -17.047 -0.191 -19.438 1 89.25 342 TRP B CA 1
ATOM 6383 C C . TRP B 1 342 ? -16.328 -0.555 -20.734 1 89.25 342 TRP B C 1
ATOM 6385 O O . TRP B 1 342 ? -15.531 -1.5 -20.75 1 89.25 342 TRP B O 1
ATOM 6395 N N . LYS B 1 343 ? -16.531 0.184 -21.75 1 93.31 343 LYS B N 1
ATOM 6396 C CA . LYS B 1 343 ? -15.852 -0.102 -23.016 1 93.31 343 LYS B CA 1
ATOM 6397 C C . LYS B 1 343 ? -14.352 0.128 -22.906 1 93.31 343 LYS B C 1
ATOM 6399 O O . LYS B 1 343 ? -13.555 -0.653 -23.438 1 93.31 343 LYS B O 1
ATOM 6404 N N . ARG B 1 344 ? -14.055 1.238 -22.266 1 95.19 344 ARG B N 1
ATOM 6405 C CA . ARG B 1 344 ? -12.641 1.526 -22.062 1 95.19 344 ARG B CA 1
ATOM 6406 C C . ARG B 1 344 ? -11.977 0.459 -21.203 1 95.19 344 ARG B C 1
ATOM 6408 O O . ARG B 1 344 ? -10.859 0.028 -21.484 1 95.19 344 ARG B O 1
ATOM 6415 N N . CYS B 1 345 ? -12.672 0.088 -20.156 1 94.19 345 CYS B N 1
ATOM 6416 C CA . CYS B 1 345 ? -12.156 -0.955 -19.266 1 94.19 345 CYS B CA 1
ATOM 6417 C C . CYS B 1 345 ? -11.945 -2.256 -20.031 1 94.19 345 CYS B C 1
ATOM 6419 O O . CYS B 1 345 ? -10.898 -2.898 -19.891 1 94.19 345 CYS B O 1
ATOM 6421 N N . LEU B 1 346 ? -12.898 -2.615 -20.859 1 93.31 346 LEU B N 1
ATOM 6422 C CA . LEU B 1 346 ? -12.789 -3.826 -21.656 1 93.31 346 LEU B CA 1
ATOM 6423 C C . LEU B 1 346 ? -11.633 -3.719 -22.656 1 93.31 346 LEU B C 1
ATOM 6425 O O . LEU B 1 346 ? -10.938 -4.699 -22.906 1 93.31 346 LEU B O 1
ATOM 6429 N N . GLY B 1 347 ? -11.539 -2.58 -23.219 1 95.5 347 GLY B N 1
ATOM 6430 C CA . GLY B 1 347 ? -10.414 -2.359 -24.125 1 95.5 347 GLY B CA 1
ATOM 6431 C C . GLY B 1 347 ? -9.07 -2.58 -23.469 1 95.5 347 GLY B C 1
ATOM 6432 O O . GLY B 1 347 ? -8.188 -3.227 -24.031 1 95.5 347 GLY B O 1
ATOM 6433 N N . VAL B 1 348 ? -8.875 -2.074 -22.25 1 96.25 348 VAL B N 1
ATOM 6434 C CA . VAL B 1 348 ? -7.621 -2.236 -21.516 1 96.25 348 VAL B CA 1
ATOM 6435 C C . VAL B 1 348 ? -7.422 -3.707 -21.156 1 96.25 348 VAL B C 1
ATOM 6437 O O . VAL B 1 348 ? -6.305 -4.227 -21.234 1 96.25 348 VAL B O 1
ATOM 6440 N N . LEU B 1 349 ? -8.5 -4.344 -20.75 1 93.88 349 LEU B N 1
ATOM 6441 C CA . LEU B 1 349 ? -8.422 -5.762 -20.406 1 93.88 349 LEU B CA 1
ATOM 6442 C C . LEU B 1 349 ? -7.953 -6.582 -21.609 1 93.88 349 LEU B C 1
ATOM 6444 O O . LEU B 1 349 ? -7.035 -7.398 -21.469 1 93.88 349 LEU B O 1
ATOM 6448 N N . VAL B 1 350 ? -8.57 -6.391 -22.734 1 94.5 350 VAL B N 1
ATOM 6449 C CA . VAL B 1 350 ? -8.227 -7.129 -23.953 1 94.5 350 VAL B CA 1
ATOM 6450 C C . VAL B 1 350 ? -6.777 -6.848 -24.344 1 94.5 350 VAL B C 1
ATOM 6452 O O . VAL B 1 350 ? -6.039 -7.762 -24.703 1 94.5 350 VAL B O 1
ATOM 6455 N N . ALA B 1 351 ? -6.41 -5.629 -24.234 1 95.81 351 ALA B N 1
ATOM 6456 C CA . ALA B 1 351 ? -5.027 -5.266 -24.531 1 95.81 351 ALA B CA 1
ATOM 6457 C C . ALA B 1 351 ? -4.062 -5.953 -23.578 1 95.81 351 ALA B C 1
ATOM 6459 O O . ALA B 1 351 ? -2.994 -6.414 -23.984 1 95.81 351 ALA B O 1
ATOM 6460 N N . THR B 1 352 ? -4.414 -5.973 -22.328 1 94.5 352 THR B N 1
ATOM 6461 C CA . THR B 1 352 ? -3.578 -6.613 -21.312 1 94.5 352 THR B CA 1
ATOM 6462 C C . THR B 1 352 ? -3.426 -8.102 -21.609 1 94.5 352 THR B C 1
ATOM 6464 O O . THR B 1 352 ? -2.311 -8.625 -21.609 1 94.5 352 THR B O 1
ATOM 6467 N N . ILE B 1 353 ? -4.535 -8.781 -21.859 1 92.62 353 ILE B N 1
ATOM 6468 C CA . ILE B 1 353 ? -4.512 -10.211 -22.156 1 92.62 353 ILE B CA 1
ATOM 6469 C C . ILE B 1 353 ? -3.705 -10.453 -23.438 1 92.62 353 ILE B C 1
ATOM 6471 O O . ILE B 1 353 ? -2.881 -11.375 -23.484 1 92.62 353 ILE B O 1
ATOM 6475 N N . GLY B 1 354 ? -3.938 -9.633 -24.453 1 94.25 354 GLY B N 1
ATOM 6476 C CA . GLY B 1 354 ? -3.186 -9.75 -25.688 1 94.25 354 GLY B CA 1
ATOM 6477 C C . GLY B 1 354 ? -1.688 -9.609 -25.5 1 94.25 354 GLY B C 1
ATOM 6478 O O . GLY B 1 354 ? -0.912 -10.406 -26.016 1 94.25 354 GLY B O 1
ATOM 6479 N N . LEU B 1 355 ? -1.291 -8.664 -24.719 1 93.5 355 LEU B N 1
ATOM 6480 C CA . LEU B 1 355 ? 0.128 -8.43 -24.484 1 93.5 355 LEU B CA 1
ATOM 6481 C C . LEU B 1 355 ? 0.734 -9.555 -23.656 1 93.5 355 LEU B C 1
ATOM 6483 O O . LEU B 1 355 ? 1.862 -9.984 -23.906 1 93.5 355 LEU B O 1
ATOM 6487 N N . LEU B 1 356 ? 0.027 -10.016 -22.656 1 92.06 356 LEU B N 1
ATOM 6488 C CA . LEU B 1 356 ? 0.523 -11.102 -21.812 1 92.06 356 LEU B CA 1
ATOM 6489 C C . LEU B 1 356 ? 0.633 -12.398 -22.609 1 92.06 356 LEU B C 1
ATOM 6491 O O . LEU B 1 356 ? 1.57 -13.172 -22.406 1 92.06 356 LEU B O 1
ATOM 6495 N N . ALA B 1 357 ? -0.314 -12.633 -23.5 1 90.38 357 ALA B N 1
ATOM 6496 C CA . ALA B 1 357 ? -0.341 -13.859 -24.297 1 90.38 357 ALA B CA 1
ATOM 6497 C C . ALA B 1 357 ? 0.829 -13.906 -25.266 1 90.38 357 ALA B C 1
ATOM 6499 O O . ALA B 1 357 ? 1.338 -14.984 -25.594 1 90.38 357 ALA B O 1
ATOM 6500 N N . THR B 1 358 ? 1.277 -12.797 -25.734 1 91.12 358 THR B N 1
ATOM 6501 C CA . THR B 1 358 ? 2.385 -12.758 -26.688 1 91.12 358 THR B CA 1
ATOM 6502 C C . THR B 1 358 ? 3.717 -12.969 -25.969 1 91.12 358 THR B C 1
ATOM 6504 O O . THR B 1 358 ? 4.691 -13.414 -26.578 1 91.12 358 THR B O 1
ATOM 6507 N N . GLY B 1 359 ? 3.773 -12.641 -24.75 1 86.5 359 GLY B N 1
ATOM 6508 C CA . GLY B 1 359 ? 5.008 -12.758 -23.984 1 86.5 359 GLY B CA 1
ATOM 6509 C C . GLY B 1 359 ? 6.055 -11.734 -24.391 1 86.5 359 GLY B C 1
ATOM 6510 O O . GLY B 1 359 ? 7.223 -11.852 -24 1 86.5 359 GLY B O 1
ATOM 6511 N N . ALA B 1 360 ? 5.711 -10.719 -25.109 1 89.25 360 ALA B N 1
ATOM 6512 C CA . ALA B 1 360 ? 6.645 -9.742 -25.656 1 89.25 360 ALA B CA 1
ATOM 6513 C C . ALA B 1 360 ? 7.121 -8.773 -24.562 1 89.25 360 ALA B C 1
ATOM 6515 O O . ALA B 1 360 ? 8.234 -8.25 -24.641 1 89.25 360 ALA B O 1
ATOM 6516 N N . VAL B 1 361 ? 6.34 -8.523 -23.656 1 92 361 VAL B N 1
ATOM 6517 C CA . VAL B 1 361 ? 6.617 -7.566 -22.578 1 92 361 VAL B CA 1
ATOM 6518 C C . VAL B 1 361 ? 6.48 -8.25 -21.219 1 92 361 VAL B C 1
ATOM 6520 O O . VAL B 1 361 ? 5.586 -9.078 -21.031 1 92 361 VAL B O 1
ATOM 6523 N N . PRO B 1 362 ? 7.469 -7.965 -20.344 1 92.56 362 PRO B N 1
ATOM 6524 C CA . PRO B 1 362 ? 7.332 -8.555 -19.016 1 92.56 362 PRO B CA 1
ATOM 6525 C C . PRO B 1 362 ? 5.977 -8.258 -18.375 1 92.56 362 PRO B C 1
ATOM 6527 O O . PRO B 1 362 ? 5.445 -7.156 -18.531 1 92.56 362 PRO B O 1
ATOM 6530 N N . PRO B 1 363 ? 5.484 -9.242 -17.734 1 92.75 363 PRO B N 1
ATOM 6531 C CA . PRO B 1 363 ? 4.141 -9.125 -17.172 1 92.75 363 PRO B CA 1
ATOM 6532 C C . PRO B 1 363 ? 3.984 -7.887 -16.281 1 92.75 363 PRO B C 1
ATOM 6534 O O . PRO B 1 363 ? 2.947 -7.219 -16.328 1 92.75 363 PRO B O 1
ATOM 6537 N N . VAL B 1 364 ? 5.004 -7.562 -15.492 1 94.81 364 VAL B N 1
ATOM 6538 C CA . VAL B 1 364 ? 4.91 -6.434 -14.57 1 94.81 364 VAL B CA 1
ATOM 6539 C C . VAL B 1 364 ? 4.719 -5.141 -15.359 1 94.81 364 VAL B C 1
ATOM 6541 O O . VAL B 1 364 ? 3.951 -4.266 -14.953 1 94.81 364 VAL B O 1
ATOM 6544 N N . ILE B 1 365 ? 5.383 -4.945 -16.438 1 96.31 365 ILE B N 1
ATOM 6545 C CA . ILE B 1 365 ? 5.258 -3.756 -17.266 1 96.31 365 ILE B CA 1
ATOM 6546 C C . ILE B 1 365 ? 3.852 -3.689 -17.859 1 96.31 365 ILE B C 1
ATOM 6548 O O . ILE B 1 365 ? 3.232 -2.623 -17.891 1 96.31 365 ILE B O 1
ATOM 6552 N N . VAL B 1 366 ? 3.367 -4.828 -18.328 1 95.69 366 VAL B N 1
ATOM 6553 C CA . VAL B 1 366 ? 2.01 -4.895 -18.859 1 95.69 366 VAL B CA 1
ATOM 6554 C C . VAL B 1 366 ? 1.015 -4.465 -17.781 1 95.69 366 VAL B C 1
ATOM 6556 O O . VAL B 1 366 ? 0.098 -3.686 -18.047 1 95.69 366 VAL B O 1
ATOM 6559 N N . GLY B 1 367 ? 1.192 -5.012 -16.609 1 95.94 367 GLY B N 1
ATOM 6560 C CA . GLY B 1 367 ? 0.319 -4.652 -15.508 1 95.94 367 GLY B CA 1
ATOM 6561 C C . GLY B 1 367 ? 0.353 -3.17 -15.18 1 95.94 367 GLY B C 1
ATOM 6562 O O . GLY B 1 367 ? -0.694 -2.545 -15 1 95.94 367 GLY B O 1
ATOM 6563 N N . LEU B 1 368 ? 1.565 -2.59 -15.055 1 96.81 368 LEU B N 1
ATOM 6564 C CA . LEU B 1 368 ? 1.726 -1.176 -14.734 1 96.81 368 LEU B CA 1
ATOM 6565 C C . LEU B 1 368 ? 1.094 -0.3 -15.812 1 96.81 368 LEU B C 1
ATOM 6567 O O . LEU B 1 368 ? 0.433 0.694 -15.5 1 96.81 368 LEU B O 1
ATOM 6571 N N . LEU B 1 369 ? 1.272 -0.645 -17.047 1 96.75 369 LEU B N 1
ATOM 6572 C CA . LEU B 1 369 ? 0.667 0.087 -18.156 1 96.75 369 LEU B CA 1
ATOM 6573 C C . LEU B 1 369 ? -0.855 0.002 -18.094 1 96.75 369 LEU B C 1
ATOM 6575 O O . LEU B 1 369 ? -1.547 0.988 -18.359 1 96.75 369 LEU B O 1
ATOM 6579 N N . ALA B 1 370 ? -1.313 -1.156 -17.812 1 96.25 370 ALA B N 1
ATOM 6580 C CA . ALA B 1 370 ? -2.758 -1.342 -17.703 1 96.25 370 ALA B CA 1
ATOM 6581 C C . ALA B 1 370 ? -3.342 -0.476 -16.594 1 96.25 370 ALA B C 1
ATOM 6583 O O . ALA B 1 370 ? -4.344 0.214 -16.797 1 96.25 370 ALA B O 1
ATOM 6584 N N . ALA B 1 371 ? -2.738 -0.516 -15.43 1 96.12 371 ALA B N 1
ATOM 6585 C CA . ALA B 1 371 ? -3.201 0.292 -14.305 1 96.12 371 ALA B CA 1
ATOM 6586 C C . ALA B 1 371 ? -3.168 1.778 -14.648 1 96.12 371 ALA B C 1
ATOM 6588 O O . ALA B 1 371 ? -4.121 2.51 -14.359 1 96.12 371 ALA B O 1
ATOM 6589 N N . ALA B 1 372 ? -2.07 2.219 -15.234 1 96.06 372 ALA B N 1
ATOM 6590 C CA . ALA B 1 372 ? -1.939 3.617 -15.641 1 96.06 372 ALA B CA 1
ATOM 6591 C C . ALA B 1 372 ? -3.01 3.998 -16.656 1 96.06 372 ALA B C 1
ATOM 6593 O O . ALA B 1 372 ? -3.604 5.074 -16.562 1 96.06 372 ALA B O 1
ATOM 6594 N N . ALA B 1 373 ? -3.25 3.148 -17.625 1 96.56 373 ALA B N 1
ATOM 6595 C CA . ALA B 1 373 ? -4.25 3.402 -18.656 1 96.56 373 ALA B CA 1
ATOM 6596 C C . ALA B 1 373 ? -5.641 3.549 -18.062 1 96.56 373 ALA B C 1
ATOM 6598 O O . ALA B 1 373 ? -6.418 4.414 -18.469 1 96.56 373 ALA B O 1
ATOM 6599 N N . LEU B 1 374 ? -5.938 2.711 -17.125 1 96.19 374 LEU B N 1
ATOM 6600 C CA . LEU B 1 374 ? -7.254 2.75 -16.484 1 96.19 374 LEU B CA 1
ATOM 6601 C C . LEU B 1 374 ? -7.473 4.074 -15.766 1 96.19 374 LEU B C 1
ATOM 6603 O O . LEU B 1 374 ? -8.578 4.617 -15.781 1 96.19 374 LEU B O 1
ATOM 6607 N N . VAL B 1 375 ? -6.461 4.566 -15.156 1 94.12 375 VAL B N 1
ATOM 6608 C CA . VAL B 1 375 ? -6.555 5.836 -14.453 1 94.12 375 VAL B CA 1
ATOM 6609 C C . VAL B 1 375 ? -6.625 6.984 -15.453 1 94.12 375 VAL B C 1
ATOM 6611 O O . VAL B 1 375 ? -7.457 7.887 -15.32 1 94.12 375 VAL B O 1
ATOM 6614 N N . LEU B 1 376 ? -5.797 6.961 -16.469 1 94.31 376 LEU B N 1
ATOM 6615 C CA . LEU B 1 376 ? -5.727 8.031 -17.453 1 94.31 376 LEU B CA 1
ATOM 6616 C C . LEU B 1 376 ? -7.012 8.109 -18.281 1 94.31 376 LEU B C 1
ATOM 6618 O O . LEU B 1 376 ? -7.422 9.188 -18.703 1 94.31 376 LEU B O 1
ATOM 6622 N N . LEU B 1 377 ? -7.625 6.973 -18.469 1 94.94 377 LEU B N 1
ATOM 6623 C CA . LEU B 1 377 ? -8.883 6.93 -19.203 1 94.94 377 LEU B CA 1
ATOM 6624 C C . LEU B 1 377 ? -10.062 7.219 -18.281 1 94.94 377 LEU B C 1
ATOM 6626 O O . LEU B 1 377 ? -11.219 7.121 -18.703 1 94.94 377 LEU B O 1
ATOM 6630 N N . ARG B 1 378 ? -9.82 7.461 -17.031 1 92.62 378 ARG B N 1
ATOM 6631 C CA . ARG B 1 378 ? -10.797 7.891 -16.047 1 92.62 378 ARG B CA 1
ATOM 6632 C C . ARG B 1 378 ? -11.812 6.789 -15.758 1 92.62 378 ARG B C 1
ATOM 6634 O O . ARG B 1 378 ? -13 7.059 -15.594 1 92.62 378 ARG B O 1
ATOM 6641 N N . VAL B 1 379 ? -11.32 5.605 -15.891 1 92.44 379 VAL B N 1
ATOM 6642 C CA . VAL B 1 379 ? -12.164 4.48 -15.508 1 92.44 379 VAL B CA 1
ATOM 6643 C C . VAL B 1 379 ? -12.203 4.367 -13.984 1 92.44 379 VAL B C 1
ATOM 6645 O O . VAL B 1 379 ? -13.258 4.105 -13.398 1 92.44 379 VAL B O 1
ATOM 6648 N N . ILE B 1 380 ? -11.047 4.477 -13.422 1 92.25 380 ILE B N 1
ATOM 6649 C CA . ILE B 1 380 ? -10.922 4.457 -11.969 1 92.25 380 ILE B CA 1
ATOM 6650 C C . ILE B 1 380 ? -10 5.59 -11.508 1 92.25 380 ILE B C 1
ATOM 6652 O O . ILE B 1 380 ? -9.141 6.043 -12.266 1 92.25 380 ILE B O 1
ATOM 6656 N N . THR B 1 381 ? -10.242 6.066 -10.32 1 92.44 381 THR B N 1
ATOM 6657 C CA . THR B 1 381 ? -9.367 7.078 -9.742 1 92.44 381 THR B CA 1
ATOM 6658 C C . THR B 1 381 ? -8.203 6.422 -9 1 92.44 381 THR B C 1
ATOM 6660 O O . THR B 1 381 ? -8.242 5.227 -8.703 1 92.44 381 THR B O 1
ATOM 6663 N N . VAL B 1 382 ? -7.18 7.172 -8.727 1 92.5 382 VAL B N 1
ATOM 6664 C CA . VAL B 1 382 ? -5.992 6.664 -8.055 1 92.5 382 VAL B CA 1
ATOM 6665 C C . VAL B 1 382 ? -6.355 6.164 -6.66 1 92.5 382 VAL B C 1
ATOM 6667 O O . VAL B 1 382 ? -6.016 5.039 -6.289 1 92.5 382 VAL B O 1
ATOM 6670 N N . PRO B 1 383 ? -7.129 6.934 -5.906 1 90.56 383 PRO B N 1
ATOM 6671 C CA . PRO B 1 383 ? -7.484 6.43 -4.578 1 90.56 383 PRO B CA 1
ATOM 6672 C C . PRO B 1 383 ? -8.297 5.137 -4.637 1 90.56 383 PRO B C 1
ATOM 6674 O O . PRO B 1 383 ? -8.078 4.23 -3.83 1 90.56 383 PRO B O 1
ATOM 6677 N N . GLN B 1 384 ? -9.156 5.055 -5.562 1 89.56 384 GLN B N 1
ATOM 6678 C CA . GLN B 1 384 ? -9.93 3.828 -5.73 1 89.56 384 GLN B CA 1
ATOM 6679 C C . GLN B 1 384 ? -9.023 2.648 -6.062 1 89.56 384 GLN B C 1
ATOM 6681 O O . GLN B 1 384 ? -9.188 1.556 -5.52 1 89.56 384 GLN B O 1
ATOM 6686 N N . GLY B 1 385 ? -8.102 2.91 -6.949 1 92.81 385 GLY B N 1
ATOM 6687 C CA . GLY B 1 385 ? -7.16 1.865 -7.324 1 92.81 385 GLY B CA 1
ATOM 6688 C C . GLY B 1 385 ? -6.301 1.395 -6.168 1 92.81 385 GLY B C 1
ATOM 6689 O O . GLY B 1 385 ? -6.105 0.192 -5.98 1 92.81 385 GLY B O 1
ATOM 6690 N N . LEU B 1 386 ? -5.801 2.25 -5.414 1 92.88 386 LEU B N 1
ATOM 6691 C CA . LEU B 1 386 ? -4.918 1.91 -4.301 1 92.88 386 LEU B CA 1
ATOM 6692 C C . LEU B 1 386 ? -5.691 1.208 -3.189 1 92.88 386 LEU B C 1
ATOM 6694 O O . LEU B 1 386 ? -5.16 0.312 -2.529 1 92.88 386 LEU B O 1
ATOM 6698 N N . ARG B 1 387 ? -6.922 1.586 -3.029 1 89.69 387 ARG B N 1
ATOM 6699 C CA . ARG B 1 387 ? -7.758 0.953 -2.014 1 89.69 387 ARG B CA 1
ATOM 6700 C C . ARG B 1 387 ? -8.141 -0.462 -2.428 1 89.69 387 ARG B C 1
ATOM 6702 O O . ARG B 1 387 ? -8.43 -1.309 -1.576 1 89.69 387 ARG B O 1
ATOM 6709 N N . ALA B 1 388 ? -8.133 -0.634 -3.684 1 89.88 388 ALA B N 1
ATOM 6710 C CA . ALA B 1 388 ? -8.539 -1.938 -4.203 1 89.88 388 ALA B CA 1
ATOM 6711 C C . ALA B 1 388 ? -7.43 -2.969 -4.016 1 89.88 388 ALA B C 1
ATOM 6713 O O . ALA B 1 388 ? -7.68 -4.176 -4.066 1 89.88 388 ALA B O 1
ATOM 6714 N N . ILE B 1 389 ? -6.27 -2.549 -3.842 1 93.81 389 ILE B N 1
ATOM 6715 C CA . ILE B 1 389 ? -5.133 -3.449 -3.682 1 93.81 389 ILE B CA 1
ATOM 6716 C C . ILE B 1 389 ? -5.184 -4.102 -2.303 1 93.81 389 ILE B C 1
ATOM 6718 O O . ILE B 1 389 ? -5.367 -3.42 -1.292 1 93.81 389 ILE B O 1
ATOM 6722 N N . SER B 1 390 ? -5.168 -5.41 -2.275 1 91.81 390 SER B N 1
ATOM 6723 C CA . SER B 1 390 ? -5.012 -6.113 -1.007 1 91.81 390 SER B CA 1
ATOM 6724 C C . SER B 1 390 ? -3.578 -6.027 -0.499 1 91.81 390 SER B C 1
ATOM 6726 O O . SER B 1 390 ? -2.787 -6.949 -0.7 1 91.81 390 SER B O 1
ATOM 6728 N N . TRP B 1 391 ? -3.33 -5.082 0.218 1 91.94 391 TRP B N 1
ATOM 6729 C CA . TRP B 1 391 ? -1.973 -4.836 0.695 1 91.94 391 TRP B CA 1
ATOM 6730 C C . TRP B 1 391 ? -1.509 -5.961 1.615 1 91.94 391 TRP B C 1
ATOM 6732 O O . TRP B 1 391 ? -0.31 -6.227 1.724 1 91.94 391 TRP B O 1
ATOM 6742 N N . ASP B 1 392 ? -2.418 -6.672 2.229 1 91.31 392 ASP B N 1
ATOM 6743 C CA . ASP B 1 392 ? -2.076 -7.859 3.004 1 91.31 392 ASP B CA 1
ATOM 6744 C C . ASP B 1 392 ? -1.37 -8.898 2.137 1 91.31 392 ASP B C 1
ATOM 6746 O O . ASP B 1 392 ? -0.326 -9.43 2.52 1 91.31 392 ASP B O 1
ATOM 6750 N N . THR B 1 393 ? -1.966 -9.078 1.033 1 89.69 393 THR B N 1
ATOM 6751 C CA . THR B 1 393 ? -1.437 -10.086 0.116 1 89.69 393 THR B CA 1
ATOM 6752 C C . THR B 1 393 ? -0.104 -9.633 -0.472 1 89.69 393 THR B C 1
ATOM 6754 O O . THR B 1 393 ? 0.847 -10.414 -0.545 1 89.69 393 THR B O 1
ATOM 6757 N N . VAL B 1 394 ? -0.016 -8.383 -0.854 1 94.31 394 VAL B N 1
ATOM 6758 C CA . VAL B 1 394 ? 1.182 -7.84 -1.485 1 94.31 394 VAL B CA 1
ATOM 6759 C C . VAL B 1 394 ? 2.355 -7.902 -0.51 1 94.31 394 VAL B C 1
ATOM 6761 O O . VAL B 1 394 ? 3.447 -8.344 -0.873 1 94.31 394 VAL B O 1
ATOM 6764 N N . ILE B 1 395 ? 2.156 -7.52 0.72 1 94.81 395 ILE B N 1
ATOM 6765 C CA . ILE B 1 395 ? 3.201 -7.531 1.737 1 94.81 395 ILE B CA 1
ATOM 6766 C C . ILE B 1 395 ? 3.59 -8.969 2.062 1 94.81 395 ILE B C 1
ATOM 6768 O O . ILE B 1 395 ? 4.77 -9.281 2.232 1 94.81 395 ILE B O 1
ATOM 6772 N N . LEU B 1 396 ? 2.572 -9.812 2.121 1 92.5 396 LEU B N 1
ATOM 6773 C CA . LEU B 1 396 ? 2.826 -11.227 2.379 1 92.5 396 LEU B CA 1
ATOM 6774 C C . LEU B 1 396 ? 3.766 -11.812 1.329 1 92.5 396 LEU B C 1
ATOM 6776 O O . LEU B 1 396 ? 4.766 -12.453 1.67 1 92.5 396 LEU B O 1
ATOM 6780 N N . ILE B 1 397 ? 3.498 -11.57 0.096 1 92.56 397 ILE B N 1
ATOM 6781 C CA . ILE B 1 397 ? 4.277 -12.117 -1.006 1 92.56 397 ILE B CA 1
ATOM 6782 C C . ILE B 1 397 ? 5.68 -11.523 -0.996 1 92.56 397 ILE B C 1
ATOM 6784 O O . ILE B 1 397 ? 6.676 -12.25 -1.062 1 92.56 397 ILE B O 1
ATOM 6788 N N . GLY B 1 398 ? 5.781 -10.195 -0.892 1 94.56 398 GLY B N 1
ATOM 6789 C CA . GLY B 1 398 ? 7.074 -9.531 -0.845 1 94.56 398 GLY B CA 1
ATOM 6790 C C . GLY B 1 398 ? 7.953 -10.023 0.292 1 94.56 398 GLY B C 1
ATOM 6791 O O . GLY B 1 398 ? 9.172 -10.133 0.139 1 94.56 398 GLY B O 1
ATOM 6792 N N . ALA B 1 399 ? 7.383 -10.344 1.418 1 94.75 399 ALA B N 1
ATOM 6793 C CA . ALA B 1 399 ? 8.109 -10.734 2.623 1 94.75 399 ALA B CA 1
ATOM 6794 C C . ALA B 1 399 ? 8.586 -12.18 2.531 1 94.75 399 ALA B C 1
ATOM 6796 O O . ALA B 1 399 ? 9.594 -12.547 3.146 1 94.75 399 ALA B O 1
ATOM 6797 N N . LEU B 1 400 ? 7.93 -13.008 1.74 1 92.75 400 LEU B N 1
ATOM 6798 C CA . LEU B 1 400 ? 8.234 -14.438 1.762 1 92.75 400 LEU B CA 1
ATOM 6799 C C . LEU B 1 400 ? 9.117 -14.82 0.577 1 92.75 400 LEU B C 1
ATOM 6801 O O . LEU B 1 400 ? 9.75 -15.883 0.583 1 92.75 400 LEU B O 1
ATOM 6805 N N . ILE B 1 401 ? 9.195 -13.984 -0.438 1 89.38 401 ILE B N 1
ATOM 6806 C CA . ILE B 1 401 ? 9.977 -14.266 -1.638 1 89.38 401 ILE B CA 1
ATOM 6807 C C . ILE B 1 401 ? 11.438 -14.5 -1.259 1 89.38 401 ILE B C 1
ATOM 6809 O O . ILE B 1 401 ? 12.078 -15.43 -1.764 1 89.38 401 ILE B O 1
ATOM 6813 N N . PRO B 1 402 ? 12.047 -13.781 -0.303 1 92.19 402 PRO B N 1
ATOM 6814 C CA . PRO B 1 402 ? 13.461 -13.977 0.025 1 92.19 402 PRO B CA 1
ATOM 6815 C C . PRO B 1 402 ? 13.734 -15.344 0.651 1 92.19 402 PRO B C 1
ATOM 6817 O O . PRO B 1 402 ? 14.898 -15.742 0.789 1 92.19 402 PRO B O 1
ATOM 6820 N N . LEU B 1 403 ? 12.703 -16.078 1.048 1 89.56 403 LEU B N 1
ATOM 6821 C CA . LEU B 1 403 ? 12.891 -17.406 1.605 1 89.56 403 LEU B CA 1
ATOM 6822 C C . LEU B 1 403 ? 13.586 -18.328 0.604 1 89.56 403 LEU B C 1
ATOM 6824 O O . LEU B 1 403 ? 14.383 -19.188 0.989 1 89.56 403 LEU B O 1
ATOM 6828 N N . SER B 1 404 ? 13.281 -18.156 -0.646 1 83.88 404 SER B N 1
ATOM 6829 C CA . SER B 1 404 ? 13.922 -18.953 -1.683 1 83.88 404 SER B CA 1
ATOM 6830 C C . SER B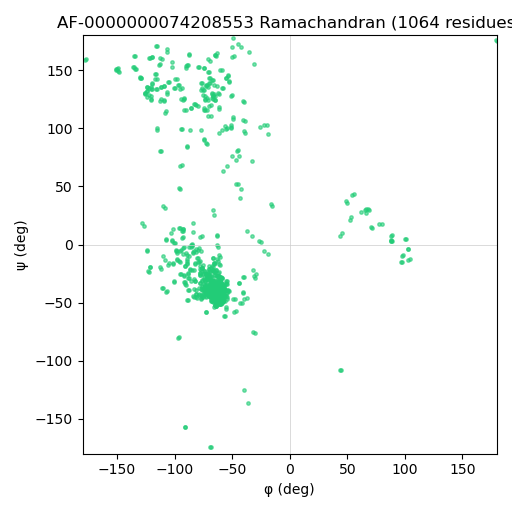 1 404 ? 15.43 -18.719 -1.71 1 83.88 404 SER B C 1
ATOM 6832 O O . SER B 1 404 ? 16.203 -19.672 -1.783 1 83.88 404 SER B O 1
ATOM 6834 N N . ALA B 1 405 ? 15.773 -17.453 -1.646 1 86.5 405 ALA B N 1
ATOM 6835 C CA . ALA B 1 405 ? 17.188 -17.109 -1.605 1 86.5 405 ALA B CA 1
ATOM 6836 C C . ALA B 1 405 ? 17.844 -17.641 -0.335 1 86.5 405 ALA B C 1
ATOM 6838 O O . ALA B 1 405 ? 19 -18.078 -0.36 1 86.5 405 ALA B O 1
ATOM 6839 N N . ALA B 1 406 ? 17.125 -17.641 0.737 1 90.19 406 ALA B N 1
ATOM 6840 C CA . ALA B 1 406 ? 17.641 -18.141 2.014 1 90.19 406 ALA B CA 1
ATOM 6841 C C . ALA B 1 406 ? 17.906 -19.641 1.946 1 90.19 406 ALA B C 1
ATOM 6843 O O . ALA B 1 406 ? 18.875 -20.125 2.518 1 90.19 406 ALA B O 1
ATOM 6844 N N . PHE B 1 407 ? 17.141 -20.359 1.25 1 86.44 407 PHE B N 1
ATOM 6845 C CA . PHE B 1 407 ? 17.312 -21.797 1.105 1 86.44 407 PHE B CA 1
ATOM 6846 C C . PHE B 1 407 ? 18.594 -22.125 0.356 1 86.44 407 PHE B C 1
ATOM 6848 O O . PHE B 1 407 ? 19.328 -23.031 0.733 1 86.44 407 PHE B O 1
ATOM 6855 N N . VAL B 1 408 ? 18.828 -21.344 -0.594 1 81.69 408 VAL B N 1
ATOM 6856 C CA . VAL B 1 408 ? 20 -21.578 -1.416 1 81.69 408 VAL B CA 1
ATOM 6857 C C . VAL B 1 408 ? 21.25 -21.156 -0.653 1 81.69 408 VAL B C 1
ATOM 6859 O O . VAL B 1 408 ? 22.219 -21.922 -0.546 1 81.69 408 VAL B O 1
ATOM 6862 N N . SER B 1 409 ? 21.172 -20.031 -0.014 1 86 409 SER B N 1
ATOM 6863 C CA . SER B 1 409 ? 22.344 -19.453 0.636 1 86 409 SER B CA 1
ATOM 6864 C C . SER B 1 409 ? 22.688 -20.203 1.916 1 86 409 SER B C 1
ATOM 6866 O O . SER B 1 409 ? 23.859 -20.266 2.301 1 86 409 SER B O 1
ATOM 6868 N N . SER B 1 410 ? 21.75 -20.781 2.545 1 89.88 410 SER B N 1
ATOM 6869 C CA . SER B 1 410 ? 21.969 -21.422 3.836 1 89.88 410 SER B CA 1
ATOM 6870 C C . SER B 1 410 ? 22.375 -22.875 3.668 1 89.88 410 SER B C 1
ATOM 6872 O O . SER B 1 410 ? 22.844 -23.516 4.617 1 89.88 410 SER B O 1
ATOM 6874 N N . GLY B 1 411 ? 22.125 -23.406 2.461 1 84.62 411 GLY B N 1
ATOM 6875 C CA . GLY B 1 411 ? 22.359 -24.828 2.242 1 84.62 411 GLY B CA 1
ATOM 6876 C C . GLY B 1 411 ? 21.172 -25.688 2.584 1 84.62 411 GLY B C 1
ATOM 6877 O O . GLY B 1 411 ? 21.25 -26.922 2.531 1 84.62 411 GLY B O 1
ATOM 6878 N N . ALA B 1 412 ? 20.141 -25.094 2.939 1 85.38 412 ALA B N 1
ATOM 6879 C CA . ALA B 1 412 ? 18.922 -25.828 3.256 1 85.38 412 ALA B CA 1
ATOM 6880 C C . ALA B 1 412 ? 18.438 -26.656 2.059 1 85.38 412 ALA B C 1
ATOM 6882 O O . ALA B 1 412 ? 17.906 -27.75 2.221 1 85.38 412 ALA B O 1
ATOM 6883 N N . ALA B 1 413 ? 18.594 -26.141 0.947 1 79.38 413 ALA B N 1
ATOM 6884 C CA . ALA B 1 413 ? 18.219 -26.859 -0.271 1 79.38 413 ALA B CA 1
ATOM 6885 C C . ALA B 1 413 ? 18.953 -28.188 -0.381 1 79.38 413 ALA B C 1
ATOM 6887 O O . ALA B 1 413 ? 18.328 -29.219 -0.677 1 79.38 413 ALA B O 1
ATOM 6888 N N . GLU B 1 414 ? 20.141 -28.172 -0.052 1 79.5 414 GLU B N 1
ATOM 6889 C CA . GLU B 1 414 ? 20.953 -29.375 -0.107 1 79.5 414 GLU B CA 1
ATOM 6890 C C . GLU B 1 414 ? 20.547 -30.375 0.98 1 79.5 414 GLU B C 1
ATOM 6892 O O . GLU B 1 414 ? 20.531 -31.578 0.75 1 79.5 414 GLU B O 1
ATOM 6897 N N . ALA B 1 415 ? 20.234 -29.812 2.107 1 83.19 415 ALA B N 1
ATOM 6898 C CA . ALA B 1 415 ? 19.828 -30.672 3.217 1 83.19 415 ALA B CA 1
ATOM 6899 C C . ALA B 1 415 ? 18.547 -31.422 2.895 1 83.19 415 ALA B C 1
ATOM 6901 O O . ALA B 1 415 ? 18.406 -32.625 3.199 1 83.19 415 ALA B O 1
ATOM 6902 N N . ILE B 1 416 ? 17.656 -30.781 2.338 1 76.94 416 ILE B N 1
ATOM 6903 C CA . ILE B 1 416 ? 16.391 -31.406 1.959 1 76.94 416 ILE B CA 1
ATOM 6904 C C . ILE B 1 416 ? 16.625 -32.438 0.857 1 76.94 416 ILE B C 1
ATOM 6906 O O . ILE B 1 416 ? 16.016 -33.5 0.858 1 76.94 416 ILE B O 1
ATOM 6910 N N . ALA B 1 417 ? 17.438 -32.094 -0.052 1 72.81 417 ALA B N 1
ATOM 6911 C CA . ALA B 1 417 ? 17.797 -33.031 -1.118 1 72.81 417 ALA B CA 1
ATOM 6912 C C . ALA B 1 417 ? 18.328 -34.344 -0.546 1 72.81 417 ALA B C 1
ATOM 6914 O O . ALA B 1 417 ? 17.922 -35.406 -0.986 1 72.81 417 ALA B O 1
ATOM 6915 N N . GLU B 1 418 ? 19.141 -34.156 0.367 1 76.12 418 GLU B N 1
ATOM 6916 C CA . GLU B 1 418 ? 19.734 -35.344 0.989 1 76.12 418 GLU B CA 1
ATOM 6917 C C . GLU B 1 418 ? 18.656 -36.188 1.7 1 76.12 418 GLU B C 1
ATOM 6919 O O . GLU B 1 418 ? 18.688 -37.406 1.651 1 76.12 418 GLU B O 1
ATOM 6924 N N . LEU B 1 419 ? 17.797 -35.469 2.352 1 74.94 419 LEU B N 1
ATOM 6925 C CA . LEU B 1 419 ? 16.719 -36.156 3.066 1 74.94 419 LEU B CA 1
ATOM 6926 C C . LEU B 1 419 ? 15.82 -36.906 2.098 1 74.94 419 LEU B C 1
ATOM 6928 O O . LEU B 1 419 ? 15.422 -38.031 2.365 1 74.94 419 LEU B O 1
ATOM 6932 N N . VAL B 1 420 ? 15.477 -36.312 1.024 1 70.31 420 VAL B N 1
ATOM 6933 C CA . VAL B 1 420 ? 14.609 -36.938 0.018 1 70.31 420 VAL B CA 1
ATOM 6934 C C . VAL B 1 420 ? 15.297 -38.156 -0.598 1 70.31 420 VAL B C 1
ATOM 6936 O O . VAL B 1 420 ? 14.664 -39.188 -0.805 1 70.31 420 VAL B O 1
ATOM 6939 N N . MET B 1 421 ? 16.531 -37.969 -0.913 1 73.88 421 MET B N 1
ATOM 6940 C CA . MET B 1 421 ? 17.281 -39.062 -1.508 1 73.88 421 MET B CA 1
ATOM 6941 C C . MET B 1 421 ? 17.344 -40.25 -0.565 1 73.88 421 MET B C 1
ATOM 6943 O O . MET B 1 421 ? 17.266 -41.406 -1.01 1 73.88 421 MET B O 1
ATOM 6947 N N . ARG B 1 422 ? 17.344 -39.938 0.672 1 75.38 422 ARG B N 1
ATOM 6948 C CA . ARG B 1 422 ? 17.391 -41 1.664 1 75.38 422 ARG B CA 1
ATOM 6949 C C . ARG B 1 422 ? 16.047 -41.719 1.755 1 75.38 422 ARG B C 1
ATOM 6951 O O . ARG B 1 422 ? 15.992 -42.938 1.942 1 75.38 422 ARG B O 1
ATOM 6958 N N . LEU B 1 423 ? 15.031 -40.938 1.71 1 69.12 423 LEU B N 1
ATOM 6959 C CA . LEU B 1 423 ? 13.695 -41.5 1.903 1 69.12 423 LEU B CA 1
ATOM 6960 C C . LEU B 1 423 ? 13.203 -42.188 0.632 1 69.12 423 LEU B C 1
ATOM 6962 O O . LEU B 1 423 ? 12.422 -43.125 0.698 1 69.12 423 LEU B O 1
ATOM 6966 N N . THR B 1 424 ? 13.383 -41.656 -0.419 1 64.5 424 THR B N 1
ATOM 6967 C CA . THR B 1 424 ? 12.781 -42.156 -1.642 1 64.5 424 THR B CA 1
ATOM 6968 C C . THR B 1 424 ? 13.766 -43.062 -2.393 1 64.5 424 THR B C 1
ATOM 6970 O O . THR B 1 424 ? 13.391 -43.75 -3.332 1 64.5 424 THR B O 1
ATOM 6973 N N . GLY B 1 425 ? 14.828 -43.469 -1.718 1 57.06 425 GLY B N 1
ATOM 6974 C CA . GLY B 1 425 ? 15.836 -44.25 -2.402 1 57.06 425 GLY B CA 1
ATOM 6975 C C . GLY B 1 425 ? 16.188 -43.719 -3.779 1 57.06 425 GLY B C 1
ATOM 6976 O O . GLY B 1 425 ? 16.516 -42.562 -3.93 1 57.06 425 GLY B O 1
ATOM 6977 N N . SER B 1 426 ? 15.602 -44.688 -4.891 1 56.91 426 SER B N 1
ATOM 6978 C CA . SER B 1 426 ? 15.914 -44.531 -6.305 1 56.91 426 SER B CA 1
ATOM 6979 C C . SER B 1 426 ? 15.328 -43.219 -6.844 1 56.91 426 SER B C 1
ATOM 6981 O O . SER B 1 426 ? 15.516 -42.875 -8.016 1 56.91 426 SER B O 1
ATOM 6983 N N . GLY B 1 427 ? 15.117 -42.219 -6.008 1 64.81 427 GLY B N 1
ATOM 6984 C CA . GLY B 1 427 ? 15.102 -40.844 -6.539 1 64.81 427 GLY B CA 1
ATOM 6985 C C . GLY B 1 427 ? 13.945 -40.594 -7.477 1 64.81 427 GLY B C 1
ATOM 6986 O O . GLY B 1 427 ? 14.094 -39.875 -8.477 1 64.81 427 GLY B O 1
ATOM 6987 N N . SER B 1 428 ? 12.781 -41.406 -7.266 1 82.5 428 SER B N 1
ATOM 6988 C CA . SER B 1 428 ? 11.719 -41.188 -8.242 1 82.5 428 SER B CA 1
ATOM 6989 C C . SER B 1 428 ? 11.125 -39.781 -8.117 1 82.5 428 SER B C 1
ATOM 6991 O O . SER B 1 428 ? 10.711 -39.375 -7.031 1 82.5 428 SER B O 1
ATOM 6993 N N . PRO B 1 429 ? 11.07 -39.094 -9.164 1 88.88 429 PRO B N 1
ATOM 6994 C CA . PRO B 1 429 ? 10.516 -37.75 -9.172 1 88.88 429 PRO B CA 1
ATOM 6995 C C . PRO B 1 429 ? 9.023 -37.719 -8.828 1 88.88 429 PRO B C 1
ATOM 6997 O O . PRO B 1 429 ? 8.531 -36.75 -8.266 1 88.88 429 PRO B O 1
ATOM 7000 N N . TYR B 1 430 ? 8.328 -38.844 -9.008 1 91.5 430 TYR B N 1
ATOM 7001 C CA . TYR B 1 430 ? 6.906 -38.906 -8.695 1 91.5 430 TYR B CA 1
ATOM 7002 C C . TYR B 1 430 ? 6.676 -38.906 -7.191 1 91.5 430 TYR B C 1
ATOM 7004 O O . TYR B 1 430 ? 5.734 -38.281 -6.703 1 91.5 430 TYR B O 1
ATOM 7012 N N . PHE B 1 431 ? 7.461 -39.594 -6.539 1 88.62 431 PHE B N 1
ATOM 7013 C CA . PHE B 1 431 ? 7.312 -39.656 -5.09 1 88.62 431 PHE B CA 1
ATOM 7014 C C . PHE B 1 431 ? 7.625 -38.312 -4.461 1 88.62 431 PHE B C 1
ATOM 7016 O O . PHE B 1 431 ? 6.98 -37.906 -3.49 1 88.62 431 PHE B O 1
ATOM 7023 N N . ALA B 1 432 ? 8.703 -37.719 -4.945 1 88.19 432 ALA B N 1
ATOM 7024 C CA . ALA B 1 432 ? 9.031 -36.375 -4.457 1 88.19 432 ALA B CA 1
ATOM 7025 C C . ALA B 1 432 ? 7.887 -35.406 -4.703 1 88.19 432 ALA B C 1
ATOM 7027 O O . ALA B 1 432 ? 7.531 -34.625 -3.82 1 88.19 432 ALA B O 1
ATOM 7028 N N . LEU B 1 433 ? 7.359 -35.5 -5.867 1 92.88 433 LEU B N 1
ATOM 7029 C CA . LEU B 1 433 ? 6.242 -34.625 -6.23 1 92.88 433 LEU B CA 1
ATOM 7030 C C . LEU B 1 433 ? 5.031 -34.906 -5.344 1 92.88 433 LEU B C 1
ATOM 7032 O O . LEU B 1 433 ? 4.359 -33.969 -4.902 1 92.88 433 LEU B O 1
ATOM 7036 N N . LEU B 1 434 ? 4.73 -36.125 -5.078 1 92.5 434 LEU B N 1
ATOM 7037 C CA . LEU B 1 434 ? 3.615 -36.5 -4.219 1 92.5 434 LEU B CA 1
ATOM 7038 C C . LEU B 1 434 ? 3.807 -35.969 -2.809 1 92.5 434 LEU B C 1
ATOM 7040 O O . LEU B 1 434 ? 2.859 -35.438 -2.203 1 92.5 434 LEU B O 1
ATOM 7044 N N . ALA B 1 435 ? 4.953 -36.094 -2.338 1 88.12 435 ALA B N 1
ATOM 7045 C CA . ALA B 1 435 ? 5.242 -35.625 -0.984 1 88.12 435 ALA B CA 1
ATOM 7046 C C . ALA B 1 435 ? 5.027 -34.125 -0.864 1 88.12 435 ALA B C 1
ATOM 7048 O O . ALA B 1 435 ? 4.367 -33.656 0.067 1 88.12 435 ALA B O 1
ATOM 7049 N N . VAL B 1 436 ? 5.621 -33.375 -1.778 1 91.19 436 VAL B N 1
ATOM 7050 C CA . VAL B 1 436 ? 5.512 -31.906 -1.76 1 91.19 436 VAL B CA 1
ATOM 7051 C C . VAL B 1 436 ? 4.055 -31.5 -1.93 1 91.19 436 VAL B C 1
ATOM 7053 O O . VAL B 1 436 ? 3.566 -30.609 -1.227 1 91.19 436 VAL B O 1
ATOM 7056 N N . CYS B 1 437 ? 3.336 -32.125 -2.803 1 95.31 437 CYS B N 1
ATOM 7057 C CA . CYS B 1 437 ? 1.949 -31.797 -3.088 1 95.31 437 CYS B CA 1
ATOM 7058 C C . CYS B 1 437 ? 1.045 -32.156 -1.915 1 95.31 437 CYS B C 1
ATOM 7060 O O . CYS B 1 437 ? 0.142 -31.391 -1.566 1 95.31 437 CYS B O 1
ATOM 7062 N N . ALA B 1 438 ? 1.269 -33.312 -1.367 1 93.38 438 ALA B N 1
ATOM 7063 C CA . ALA B 1 438 ? 0.462 -33.719 -0.223 1 93.38 438 ALA B CA 1
ATOM 7064 C C . ALA B 1 438 ? 0.641 -32.75 0.952 1 93.38 438 ALA B C 1
ATOM 7066 O O . ALA B 1 438 ? -0.335 -32.375 1.599 1 93.38 438 ALA B O 1
ATOM 7067 N N . LEU B 1 439 ? 1.821 -32.438 1.183 1 89.69 439 LEU B N 1
ATOM 7068 C CA . LEU B 1 439 ? 2.096 -31.5 2.266 1 89.69 439 LEU B CA 1
ATOM 7069 C C . LEU B 1 439 ? 1.474 -30.125 1.98 1 89.69 439 LEU B C 1
ATOM 7071 O O . LEU B 1 439 ? 0.899 -29.5 2.875 1 89.69 439 LEU B O 1
ATOM 7075 N N . THR B 1 440 ? 1.649 -29.688 0.803 1 92.88 440 THR B N 1
ATOM 7076 C CA . THR B 1 440 ? 1.065 -28.422 0.397 1 92.88 440 THR B CA 1
ATOM 7077 C C . THR B 1 440 ? -0.453 -28.453 0.547 1 92.88 440 THR B C 1
ATOM 7079 O O . THR B 1 440 ? -1.056 -27.469 1.006 1 92.88 440 THR B O 1
ATOM 7082 N N . LEU B 1 441 ? -1.019 -29.531 0.14 1 94.38 441 LEU B N 1
ATOM 7083 C CA . LEU B 1 441 ? -2.465 -29.688 0.231 1 94.38 441 LEU B CA 1
ATOM 7084 C C . LEU B 1 441 ? -2.932 -29.625 1.681 1 94.38 441 LEU B C 1
ATOM 7086 O O . LEU B 1 441 ? -3.914 -28.938 1.986 1 94.38 441 LEU B O 1
ATOM 7090 N N . VAL B 1 442 ? -2.285 -30.25 2.559 1 90.75 442 VAL B N 1
ATOM 7091 C CA . VAL B 1 442 ? -2.656 -30.281 3.971 1 90.75 442 VAL B CA 1
ATOM 7092 C C . VAL B 1 442 ? -2.457 -28.906 4.594 1 90.75 442 VAL B C 1
ATOM 7094 O O . VAL B 1 442 ? -3.352 -28.375 5.262 1 90.75 442 VAL B O 1
ATOM 7097 N N . LEU B 1 443 ? -1.337 -28.344 4.363 1 88.56 443 LEU B N 1
ATOM 7098 C CA . LEU B 1 443 ? -1.039 -27.016 4.922 1 88.56 443 LEU B CA 1
ATOM 7099 C C . LEU B 1 443 ? -1.994 -25.969 4.371 1 88.56 443 LEU B C 1
ATOM 7101 O O . LEU B 1 443 ? -2.408 -25.062 5.094 1 88.56 443 LEU B O 1
ATOM 7105 N N . GLY B 1 444 ? -2.32 -26.156 3.133 1 90.19 444 GLY B N 1
ATOM 7106 C CA . GLY B 1 444 ? -3.166 -25.203 2.443 1 90.19 444 GLY B CA 1
ATOM 7107 C C . GLY B 1 444 ? -4.57 -25.125 3.01 1 90.19 444 GLY B C 1
ATOM 7108 O O . GLY B 1 444 ? -5.289 -24.141 2.783 1 90.19 444 GLY B O 1
ATOM 7109 N N . GLN B 1 445 ? -4.934 -26.109 3.781 1 89.5 445 GLN B N 1
ATOM 7110 C CA . GLN B 1 445 ? -6.266 -26.125 4.375 1 89.5 445 GLN B CA 1
ATOM 7111 C C . GLN B 1 445 ? -6.332 -25.203 5.59 1 89.5 445 GLN B C 1
ATOM 7113 O O . GLN B 1 445 ? -7.418 -24.812 6.027 1 89.5 445 GLN B O 1
ATOM 7118 N N . PHE B 1 446 ? -5.145 -24.844 6.047 1 84.44 446 PHE B N 1
ATOM 7119 C CA . PHE B 1 446 ? -5.113 -24.078 7.285 1 84.44 446 PHE B CA 1
ATOM 7120 C C . PHE B 1 446 ? -4.426 -22.734 7.074 1 84.44 446 PHE B C 1
ATOM 7122 O O . PHE B 1 446 ? -4.512 -21.859 7.926 1 84.44 446 PHE B O 1
ATOM 7129 N N . ILE B 1 447 ? -3.707 -22.75 6.031 1 86.38 447 ILE B N 1
ATOM 7130 C CA . ILE B 1 447 ? -2.943 -21.562 5.688 1 86.38 447 ILE B CA 1
ATOM 7131 C C . ILE B 1 447 ? -3.484 -20.953 4.391 1 86.38 447 ILE B C 1
ATOM 7133 O O . ILE B 1 447 ? -4.207 -21.625 3.645 1 86.38 447 ILE B O 1
ATOM 7137 N N . SER B 1 448 ? -3.318 -19.734 4.195 1 87.12 448 SER B N 1
ATOM 7138 C CA . SER B 1 448 ? -3.723 -19.141 2.922 1 87.12 448 SER B CA 1
ATOM 7139 C C . SER B 1 448 ? -2.996 -19.797 1.753 1 87.12 448 SER B C 1
ATOM 7141 O O . SER B 1 448 ? -1.88 -20.297 1.911 1 87.12 448 SER B O 1
ATOM 7143 N N . ASN B 1 449 ? -3.682 -19.812 0.583 1 90.12 449 ASN B N 1
ATOM 7144 C CA . ASN B 1 449 ? -3.135 -20.438 -0.616 1 90.12 449 ASN B CA 1
ATOM 7145 C C . ASN B 1 449 ? -1.798 -19.828 -1.012 1 90.12 449 ASN B C 1
ATOM 7147 O O . ASN B 1 449 ? -0.828 -20.531 -1.265 1 90.12 449 ASN B O 1
ATOM 7151 N N . VAL B 1 450 ? -1.742 -18.578 -0.954 1 90.75 450 VAL B N 1
ATOM 7152 C CA . VAL B 1 450 ? -0.556 -17.844 -1.383 1 90.75 450 VAL B CA 1
ATOM 7153 C C . VAL B 1 450 ? 0.604 -18.141 -0.435 1 90.75 450 VAL B C 1
ATOM 7155 O O . VAL B 1 450 ? 1.706 -18.469 -0.876 1 90.75 450 VAL B O 1
ATOM 7158 N N . ALA B 1 451 ? 0.39 -18.062 0.823 1 89.12 451 ALA B N 1
ATOM 7159 C CA . ALA B 1 451 ? 1.43 -18.297 1.821 1 89.12 451 ALA B CA 1
ATOM 7160 C C . ALA B 1 451 ? 1.97 -19.719 1.726 1 89.12 451 ALA B C 1
ATOM 7162 O O . ALA B 1 451 ? 3.18 -19.938 1.814 1 89.12 451 ALA B O 1
ATOM 7163 N N . THR B 1 452 ? 1.114 -20.656 1.551 1 91.19 452 THR B N 1
ATOM 7164 C CA . THR B 1 452 ? 1.507 -22.047 1.479 1 91.19 452 THR B CA 1
ATOM 7165 C C . THR B 1 452 ? 2.436 -22.297 0.293 1 91.19 452 THR B C 1
ATOM 7167 O O . THR B 1 452 ? 3.48 -22.938 0.437 1 91.19 452 THR B O 1
ATOM 7170 N N . VAL B 1 453 ? 2.047 -21.781 -0.82 1 93.12 453 VAL B N 1
ATOM 7171 C CA . VAL B 1 453 ? 2.838 -21.984 -2.027 1 93.12 453 VAL B CA 1
ATOM 7172 C C . VAL B 1 453 ? 4.18 -21.281 -1.896 1 93.12 453 VAL B C 1
ATOM 7174 O O . VAL B 1 453 ? 5.215 -21.812 -2.311 1 93.12 453 VAL B O 1
ATOM 7177 N N . LEU B 1 454 ? 4.215 -20.125 -1.289 1 91.69 454 LEU B N 1
ATOM 7178 C CA . LEU B 1 454 ? 5.449 -19.375 -1.126 1 91.69 454 LEU B CA 1
ATOM 7179 C C . LEU B 1 454 ? 6.41 -20.094 -0.191 1 91.69 454 LEU B C 1
ATOM 7181 O O . LEU B 1 454 ? 7.629 -20.047 -0.382 1 91.69 454 LEU B O 1
ATOM 7185 N N . VAL B 1 455 ? 5.867 -20.781 0.781 1 88.31 455 VAL B N 1
ATOM 7186 C CA . VAL B 1 455 ? 6.691 -21.5 1.747 1 88.31 455 VAL B CA 1
ATOM 7187 C C . VAL B 1 455 ? 7.188 -22.797 1.13 1 88.31 455 VAL B C 1
ATOM 7189 O O . VAL B 1 455 ? 8.328 -23.219 1.373 1 88.31 455 VAL B O 1
ATOM 7192 N N . MET B 1 456 ? 6.379 -23.375 0.281 1 91.25 456 MET B N 1
ATOM 7193 C CA . MET B 1 456 ? 6.695 -24.703 -0.252 1 91.25 456 MET B CA 1
ATOM 7194 C C . MET B 1 456 ? 7.5 -24.594 -1.541 1 91.25 456 MET B C 1
ATOM 7196 O O . MET B 1 456 ? 8.148 -25.562 -1.96 1 91.25 456 MET B O 1
ATOM 7200 N N . ALA B 1 457 ? 7.477 -23.469 -2.18 1 93.38 457 ALA B N 1
ATOM 7201 C CA . ALA B 1 457 ? 8.133 -23.297 -3.475 1 93.38 457 ALA B CA 1
ATOM 7202 C C . ALA B 1 457 ? 9.625 -23.562 -3.377 1 93.38 457 ALA B C 1
ATOM 7204 O O . ALA B 1 457 ? 10.172 -24.344 -4.164 1 93.38 457 ALA B O 1
ATOM 7205 N N . PRO B 1 458 ? 10.297 -22.984 -2.398 1 89.5 458 PRO B N 1
ATOM 7206 C CA . PRO B 1 458 ? 11.734 -23.266 -2.305 1 89.5 458 PRO B CA 1
ATOM 7207 C C . PRO B 1 458 ? 12.016 -24.75 -2.025 1 89.5 458 PRO B C 1
ATOM 7209 O O . PRO B 1 458 ? 13.023 -25.281 -2.486 1 89.5 458 PRO B O 1
ATOM 7212 N N . VAL B 1 459 ? 11.172 -25.375 -1.284 1 87.25 459 VAL B N 1
ATOM 7213 C CA . VAL B 1 459 ? 11.297 -26.812 -1.005 1 87.25 459 VAL B CA 1
ATOM 7214 C C . VAL B 1 459 ? 11.148 -27.594 -2.301 1 87.25 459 VAL B C 1
ATOM 7216 O O . VAL B 1 459 ? 11.961 -28.469 -2.598 1 87.25 459 VAL B O 1
ATOM 7219 N N . ALA B 1 460 ? 10.18 -27.25 -3.053 1 91.81 460 ALA B N 1
ATOM 7220 C CA . ALA B 1 460 ? 9.93 -27.922 -4.324 1 91.81 460 ALA B CA 1
ATOM 7221 C C . ALA B 1 460 ? 11.086 -27.719 -5.297 1 91.81 460 ALA B C 1
ATOM 7223 O O . ALA B 1 460 ? 11.5 -28.641 -5.992 1 91.81 460 ALA B O 1
ATOM 7224 N N . VAL B 1 461 ? 11.594 -26.531 -5.375 1 91.5 461 VAL B N 1
ATOM 7225 C CA . VAL B 1 461 ? 12.727 -26.203 -6.246 1 91.5 461 VAL B CA 1
ATOM 7226 C C . VAL B 1 461 ? 13.938 -27.047 -5.844 1 91.5 461 VAL B C 1
ATOM 7228 O O . VAL B 1 461 ? 14.648 -27.578 -6.699 1 91.5 461 VAL B O 1
ATOM 7231 N N . SER B 1 462 ? 14.117 -27.156 -4.582 1 86.56 462 SER B N 1
ATOM 7232 C CA . SER B 1 462 ? 15.242 -27.938 -4.078 1 86.56 462 SER B CA 1
ATOM 7233 C C . SER B 1 462 ? 15.125 -29.406 -4.473 1 86.56 462 SER B C 1
ATOM 7235 O O . SER B 1 462 ? 16.109 -30.031 -4.836 1 86.56 462 SER B O 1
ATOM 7237 N N . PHE B 1 463 ? 13.953 -29.906 -4.41 1 85.75 463 PHE B N 1
ATOM 7238 C CA . PHE B 1 463 ? 13.719 -31.281 -4.84 1 85.75 463 PHE B CA 1
ATOM 7239 C C . PHE B 1 463 ? 14.055 -31.453 -6.316 1 85.75 463 PHE B C 1
ATOM 7241 O O . PHE B 1 463 ? 14.75 -32.375 -6.695 1 85.75 463 PHE B O 1
ATOM 7248 N N . ALA B 1 464 ? 13.555 -30.594 -7.098 1 90 464 ALA B N 1
ATOM 7249 C CA . ALA B 1 464 ? 13.773 -30.672 -8.539 1 90 464 ALA B CA 1
ATOM 7250 C C . ALA B 1 464 ? 15.266 -30.594 -8.867 1 90 464 ALA B C 1
ATOM 7252 O O . ALA B 1 464 ? 15.758 -31.328 -9.719 1 90 464 ALA B O 1
ATOM 7253 N N . GLN B 1 465 ? 15.953 -29.734 -8.219 1 86.88 465 GLN B N 1
ATOM 7254 C CA . GLN B 1 465 ? 17.375 -29.547 -8.484 1 86.88 465 GLN B CA 1
ATOM 7255 C C . GLN B 1 465 ? 18.188 -30.75 -8.023 1 86.88 465 GLN B C 1
ATOM 7257 O O . GLN B 1 465 ? 19.109 -31.188 -8.711 1 86.88 465 GLN B O 1
ATOM 7262 N N . THR B 1 466 ? 17.844 -31.25 -6.934 1 81.94 466 THR B N 1
ATOM 7263 C CA . THR B 1 466 ? 18.562 -32.406 -6.395 1 81.94 466 THR B CA 1
ATOM 7264 C C . THR B 1 466 ? 18.359 -33.625 -7.285 1 81.94 466 THR B C 1
ATOM 7266 O O . THR B 1 466 ? 19.297 -34.406 -7.492 1 81.94 466 THR B O 1
ATOM 7269 N N . LEU B 1 467 ? 17.234 -33.781 -7.746 1 84.75 467 LEU B N 1
ATOM 7270 C CA . LEU B 1 467 ? 16.906 -34.906 -8.602 1 84.75 467 LEU B CA 1
ATOM 7271 C C . LEU B 1 467 ? 17.344 -34.656 -10.039 1 84.75 467 LEU B C 1
ATOM 7273 O O . LEU B 1 467 ? 17.25 -35.531 -10.898 1 84.75 467 LEU B O 1
ATOM 7277 N N . ASP B 1 468 ? 17.797 -33.438 -10.25 1 88.19 468 ASP B N 1
ATOM 7278 C CA . ASP B 1 468 ? 18.234 -33 -11.57 1 88.19 468 ASP B CA 1
ATOM 7279 C C . ASP B 1 468 ? 17.125 -33.188 -12.609 1 88.19 468 ASP B C 1
ATOM 7281 O O . ASP B 1 468 ? 17.344 -33.812 -13.656 1 88.19 468 ASP B O 1
ATOM 7285 N N . VAL B 1 469 ? 16 -32.844 -12.258 1 91.88 469 VAL B N 1
ATOM 7286 C CA . VAL B 1 469 ? 14.852 -32.906 -13.156 1 91.88 469 VAL B CA 1
ATOM 7287 C C . VAL B 1 469 ? 14.328 -31.469 -13.391 1 91.88 469 VAL B C 1
ATOM 7289 O O . VAL B 1 469 ? 14.766 -30.531 -12.727 1 91.88 469 VAL B O 1
ATOM 7292 N N . SER B 1 470 ? 13.398 -31.422 -14.352 1 96.12 470 SER B N 1
ATOM 7293 C CA . SER B 1 470 ? 12.82 -30.109 -14.672 1 96.12 470 SER B CA 1
ATOM 7294 C C . SER B 1 470 ? 11.984 -29.578 -13.516 1 96.12 470 SER B C 1
ATOM 7296 O O . SER B 1 470 ? 11.266 -30.344 -12.852 1 96.12 470 SER B O 1
ATOM 7298 N N . VAL B 1 471 ? 12.055 -28.297 -13.289 1 96.06 471 VAL B N 1
ATOM 7299 C CA . VAL B 1 471 ? 11.328 -27.656 -12.195 1 96.06 471 VAL B CA 1
ATOM 7300 C C . VAL B 1 471 ? 9.883 -27.391 -12.625 1 96.06 471 VAL B C 1
ATOM 7302 O O . VAL B 1 471 ? 9.008 -27.203 -11.773 1 96.06 471 VAL B O 1
ATOM 7305 N N . GLN B 1 472 ? 9.562 -27.438 -13.898 1 97.12 472 GLN B N 1
ATOM 7306 C CA . GLN B 1 472 ? 8.273 -27.047 -14.469 1 97.12 472 GLN B CA 1
ATOM 7307 C C . GLN B 1 472 ? 7.137 -27.859 -13.859 1 97.12 472 GLN B C 1
ATOM 7309 O O . GLN B 1 472 ? 6.145 -27.297 -13.391 1 97.12 472 GLN B O 1
ATOM 7314 N N . PRO B 1 473 ? 7.328 -29.172 -13.828 1 97.12 473 PRO B N 1
ATOM 7315 C CA . PRO B 1 473 ? 6.215 -29.938 -13.266 1 97.12 473 PRO B CA 1
ATOM 7316 C C . PRO B 1 473 ? 6.02 -29.688 -11.773 1 97.12 473 PRO B C 1
ATOM 7318 O O . PRO B 1 473 ? 4.891 -29.734 -11.281 1 97.12 473 PRO B O 1
ATOM 7321 N N . PHE B 1 474 ? 7.023 -29.438 -11.039 1 95.94 474 PHE B N 1
ATOM 7322 C CA . PHE B 1 474 ? 6.91 -29.172 -9.609 1 95.94 474 PHE B CA 1
ATOM 7323 C C . PHE B 1 474 ? 6.16 -27.859 -9.359 1 95.94 474 PHE B C 1
ATOM 7325 O O . PHE B 1 474 ? 5.297 -27.797 -8.484 1 95.94 474 PHE B O 1
ATOM 7332 N N . MET B 1 475 ? 6.469 -26.875 -10.117 1 97.31 475 MET B N 1
ATOM 7333 C CA . MET B 1 475 ? 5.84 -25.562 -9.945 1 97.31 475 MET B CA 1
ATOM 7334 C C . MET B 1 475 ? 4.371 -25.609 -10.352 1 97.31 475 MET B C 1
ATOM 7336 O O . MET B 1 475 ? 3.51 -25.094 -9.641 1 97.31 475 MET B O 1
ATOM 7340 N N . MET B 1 476 ? 4.07 -26.234 -11.469 1 97.75 476 MET B N 1
ATOM 7341 C CA . MET B 1 476 ? 2.68 -26.359 -11.898 1 97.75 476 MET B CA 1
ATOM 7342 C C . MET B 1 476 ? 1.878 -27.203 -10.914 1 97.75 476 MET B C 1
ATOM 7344 O O . MET B 1 476 ? 0.731 -26.875 -10.602 1 97.75 476 MET B O 1
ATOM 7348 N N . ALA B 1 477 ? 2.486 -28.234 -10.461 1 97.69 477 ALA B N 1
ATOM 7349 C CA . ALA B 1 477 ? 1.819 -29.078 -9.477 1 97.69 477 ALA B CA 1
ATOM 7350 C C . ALA B 1 477 ? 1.504 -28.312 -8.203 1 97.69 477 ALA B C 1
ATOM 7352 O O . ALA B 1 477 ? 0.436 -28.484 -7.609 1 97.69 477 ALA B O 1
ATOM 7353 N N . LEU B 1 478 ? 2.414 -27.516 -7.773 1 96.25 478 LEU B N 1
ATOM 7354 C CA . LEU B 1 478 ? 2.189 -26.672 -6.602 1 96.25 478 LEU B CA 1
ATOM 7355 C C . LEU B 1 478 ? 1.002 -25.734 -6.82 1 96.25 478 LEU B C 1
ATOM 7357 O O . LEU B 1 478 ? 0.21 -25.5 -5.906 1 96.25 478 LEU B O 1
ATOM 7361 N N . ALA B 1 479 ? 0.939 -25.188 -7.988 1 97.19 479 ALA B N 1
ATOM 7362 C CA . ALA B 1 479 ? -0.181 -24.297 -8.312 1 97.19 479 ALA B CA 1
ATOM 7363 C C . ALA B 1 479 ? -1.507 -25.062 -8.242 1 97.19 479 ALA B C 1
ATOM 7365 O O . ALA B 1 479 ? -2.496 -24.531 -7.723 1 97.19 479 ALA B O 1
ATOM 7366 N N . VAL B 1 480 ? -1.506 -26.234 -8.734 1 97.56 480 VAL B N 1
ATOM 7367 C CA . VAL B 1 480 ? -2.715 -27.047 -8.789 1 97.56 480 VAL B CA 1
ATOM 7368 C C . VAL B 1 480 ? -3.178 -27.375 -7.375 1 97.56 480 VAL B C 1
ATOM 7370 O O . VAL B 1 480 ? -4.336 -27.125 -7.02 1 97.56 480 VAL B O 1
ATOM 7373 N N . VAL B 1 481 ? -2.314 -27.875 -6.594 1 96.62 481 VAL B N 1
ATOM 7374 C CA . VAL B 1 481 ? -2.69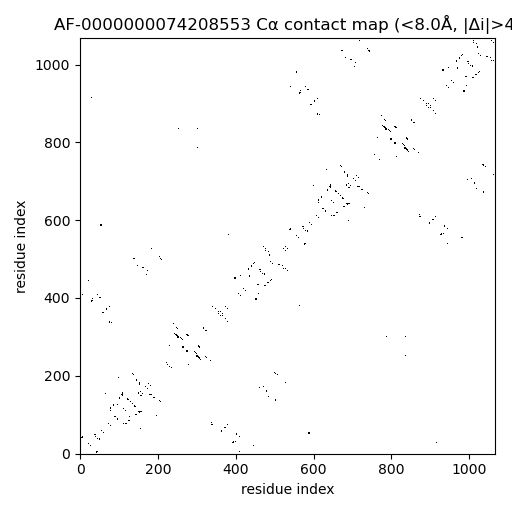9 -28.266 -5.238 1 96.62 481 VAL B CA 1
ATOM 7375 C C . VAL B 1 481 ? -2.932 -27.031 -4.387 1 96.62 481 VAL B C 1
ATOM 7377 O O . VAL B 1 481 ? -3.725 -27.047 -3.443 1 96.62 481 VAL B O 1
ATOM 7380 N N . GLY B 1 482 ? -2.232 -25.969 -4.695 1 94.5 482 GLY B N 1
ATOM 7381 C CA . GLY B 1 482 ? -2.479 -24.703 -4.016 1 94.5 482 GLY B CA 1
ATOM 7382 C C . GLY B 1 482 ? -3.895 -24.188 -4.199 1 94.5 482 GLY B C 1
ATOM 7383 O O . GLY B 1 482 ? -4.426 -23.484 -3.336 1 94.5 482 GLY B O 1
ATOM 7384 N N . ALA B 1 483 ? -4.457 -24.547 -5.281 1 95.06 483 ALA B N 1
ATOM 7385 C CA . ALA B 1 483 ? -5.82 -24.125 -5.582 1 95.06 483 ALA B CA 1
ATOM 7386 C C . ALA B 1 483 ? -6.844 -25.078 -4.965 1 95.06 483 ALA B C 1
ATOM 7388 O O . ALA B 1 483 ? -8.047 -24.812 -5.02 1 95.06 483 ALA B O 1
ATOM 7389 N N . ALA B 1 484 ? -6.422 -26.094 -4.324 1 95.12 484 ALA B N 1
ATOM 7390 C CA . ALA B 1 484 ? -7.309 -27.141 -3.818 1 95.12 484 ALA B CA 1
ATOM 7391 C C . ALA B 1 484 ? -7.664 -26.906 -2.355 1 95.12 484 ALA B C 1
ATOM 7393 O O . ALA B 1 484 ? -7.559 -27.797 -1.524 1 95.12 484 ALA B O 1
ATOM 7394 N N . ALA B 1 485 ? -8.039 -25.781 -2.035 1 92.19 485 ALA B N 1
ATOM 7395 C CA . ALA B 1 485 ? -8.5 -25.453 -0.686 1 92.19 485 ALA B CA 1
ATOM 7396 C C . ALA B 1 485 ? -10 -25.688 -0.545 1 92.19 485 ALA B C 1
ATOM 7398 O O . ALA B 1 485 ? -10.781 -24.734 -0.536 1 92.19 485 ALA B O 1
ATOM 7399 N N . PHE B 1 486 ? -10.438 -26.938 -0.258 1 93.81 486 PHE B N 1
ATOM 7400 C CA . PHE B 1 486 ? -11.852 -27.281 -0.369 1 93.81 486 PHE B CA 1
ATOM 7401 C C . PHE B 1 486 ? -12.375 -27.844 0.947 1 93.81 486 PHE B C 1
ATOM 7403 O O . PHE B 1 486 ? -13.586 -28.031 1.107 1 93.81 486 PHE B O 1
ATOM 7410 N N . LEU B 1 487 ? -11.609 -28.047 1.944 1 91.62 487 LEU B N 1
ATOM 7411 C CA . LEU B 1 487 ? -12 -28.922 3.049 1 91.62 487 LEU B CA 1
ATOM 7412 C C . LEU B 1 487 ? -12.609 -28.125 4.191 1 91.62 487 LEU B C 1
ATOM 7414 O O . LEU B 1 487 ? -13.375 -28.656 4.992 1 91.62 487 LEU B O 1
ATOM 7418 N N . THR B 1 488 ? -12.258 -26.891 4.285 1 87.94 488 THR B N 1
ATOM 7419 C CA . THR B 1 488 ? -12.75 -26.078 5.398 1 87.94 488 THR B CA 1
ATOM 7420 C C . THR B 1 488 ? -13.211 -24.703 4.906 1 87.94 488 THR B C 1
ATOM 7422 O O . THR B 1 488 ? -12.773 -24.234 3.855 1 87.94 488 THR B O 1
ATOM 7425 N N . PRO B 1 489 ? -14.18 -24.141 5.688 1 86.56 489 PRO B N 1
ATOM 7426 C CA . PRO B 1 489 ? -14.641 -22.797 5.316 1 86.56 489 PRO B CA 1
ATOM 7427 C C . PRO B 1 489 ? -13.555 -21.734 5.473 1 86.56 489 PRO B C 1
ATOM 7429 O O . PRO B 1 489 ? -13.641 -20.672 4.855 1 86.56 489 PRO B O 1
ATOM 7432 N N . ILE B 1 490 ? -12.523 -22 6.172 1 81.12 490 ILE B N 1
ATOM 7433 C CA . ILE B 1 490 ? -11.523 -21 6.48 1 81.12 490 ILE B CA 1
ATOM 7434 C C . ILE B 1 490 ? -10.344 -21.125 5.523 1 81.12 490 ILE B C 1
ATOM 7436 O O . ILE B 1 490 ? -9.43 -20.297 5.539 1 81.12 490 ILE B O 1
ATOM 7440 N N . ALA B 1 491 ? -10.336 -22.109 4.691 1 84.75 491 ALA B N 1
ATOM 7441 C CA . ALA B 1 491 ? -9.203 -22.375 3.809 1 84.75 491 ALA B CA 1
ATOM 7442 C C . ALA B 1 491 ? -8.992 -21.234 2.816 1 84.75 491 ALA B C 1
ATOM 7444 O O . ALA B 1 491 ? -7.863 -20.938 2.428 1 84.75 491 ALA B O 1
ATOM 7445 N N . THR B 1 492 ? -10.023 -20.688 2.396 1 87.31 492 THR B N 1
ATOM 7446 C CA . THR B 1 492 ? -9.969 -19.578 1.449 1 87.31 492 THR B CA 1
ATOM 7447 C C . THR B 1 492 ? -11.156 -18.641 1.651 1 87.31 492 THR B C 1
ATOM 7449 O O . THR B 1 492 ? -12.211 -19.062 2.127 1 87.31 492 THR B O 1
ATOM 7452 N N . PRO B 1 493 ? -10.984 -17.469 1.365 1 86.44 493 PRO B N 1
ATOM 7453 C CA . PRO B 1 493 ? -12.047 -16.5 1.584 1 86.44 493 PRO B CA 1
ATOM 7454 C C . PRO B 1 493 ? -13.336 -16.844 0.846 1 86.44 493 PRO B C 1
ATOM 7456 O O . PRO B 1 493 ? -14.438 -16.578 1.346 1 86.44 493 PRO B O 1
ATOM 7459 N N . VAL B 1 494 ? -13.273 -17.375 -0.259 1 89.81 494 VAL B N 1
ATOM 7460 C CA . VAL B 1 494 ? -14.469 -17.656 -1.05 1 89.81 494 VAL B CA 1
ATOM 7461 C C . VAL B 1 494 ? -15.305 -18.734 -0.366 1 89.81 494 VAL B C 1
ATOM 7463 O O . VAL B 1 494 ? -16.531 -18.719 -0.444 1 89.81 494 VAL B O 1
ATOM 7466 N N . ASN B 1 495 ? -14.68 -19.641 0.345 1 91.31 495 ASN B N 1
ATOM 7467 C CA . ASN B 1 495 ? -15.422 -20.625 1.131 1 91.31 495 ASN B CA 1
ATOM 7468 C C . ASN B 1 495 ? -16.219 -19.969 2.256 1 91.31 495 ASN B C 1
ATOM 7470 O O . ASN B 1 495 ? -17.344 -20.359 2.541 1 91.31 495 ASN B O 1
ATOM 7474 N N . LEU B 1 496 ? -15.664 -19 2.785 1 85.38 496 LEU B N 1
ATOM 7475 C CA . LEU B 1 496 ? -16.312 -18.266 3.867 1 85.38 496 LEU B CA 1
ATOM 7476 C C . LEU B 1 496 ? -17.484 -17.438 3.336 1 85.38 496 LEU B C 1
ATOM 7478 O O . LEU B 1 496 ? -18.5 -17.281 4.016 1 85.38 496 LEU B O 1
ATOM 7482 N N . MET B 1 497 ? -17.344 -16.953 2.207 1 85.81 497 MET B N 1
ATOM 7483 C CA . MET B 1 497 ? -18.359 -16.109 1.596 1 85.81 497 MET B CA 1
ATOM 7484 C C . MET B 1 497 ? -19.672 -16.875 1.428 1 85.81 497 MET B C 1
ATOM 7486 O O . MET B 1 497 ? -20.75 -16.281 1.515 1 85.81 497 MET B O 1
ATOM 7490 N N . VAL B 1 498 ? -19.594 -18.109 1.248 1 88.75 498 VAL B N 1
ATOM 7491 C CA . VAL B 1 498 ? -20.812 -18.875 0.948 1 88.75 498 VAL B CA 1
ATOM 7492 C C . VAL B 1 498 ? -21.328 -19.531 2.223 1 88.75 498 VAL B C 1
ATOM 7494 O O . VAL B 1 498 ? -22.438 -20.094 2.232 1 88.75 498 VAL B O 1
ATOM 7497 N N . LEU B 1 499 ? -20.656 -19.453 3.303 1 86.06 499 LEU B N 1
ATOM 7498 C CA . LEU B 1 499 ? -21 -20.141 4.547 1 86.06 499 LEU B CA 1
ATOM 7499 C C . LEU B 1 499 ? -22.359 -19.672 5.062 1 86.06 499 LEU B C 1
ATOM 7501 O O . LEU B 1 499 ? -23.25 -20.5 5.27 1 86.06 499 LEU B O 1
ATOM 7505 N N . GLN B 1 500 ? -22.5 -18.391 5.156 1 78.06 500 GLN B N 1
ATOM 7506 C CA . GLN B 1 500 ? -23.719 -17.859 5.762 1 78.06 500 GLN B CA 1
ATOM 7507 C C . GLN B 1 500 ? -24.891 -17.938 4.793 1 78.06 500 GLN B C 1
ATOM 7509 O O . GLN B 1 500 ? -25.969 -18.422 5.152 1 78.06 500 GLN B O 1
ATOM 7514 N N . PRO B 1 501 ? -24.672 -17.547 3.617 1 77.94 501 PRO B N 1
ATOM 7515 C CA . PRO B 1 501 ? -25.797 -17.641 2.684 1 77.94 501 PRO B CA 1
ATOM 7516 C C . PRO B 1 501 ? -26.266 -19.078 2.439 1 77.94 501 PRO B C 1
ATOM 7518 O O . PRO B 1 501 ? -27.438 -19.312 2.145 1 77.94 501 PRO B O 1
ATOM 7521 N N . GLY B 1 502 ? -25.359 -19.984 2.475 1 82.56 502 GLY B N 1
ATOM 7522 C CA . GLY B 1 502 ? -25.703 -21.375 2.26 1 82.56 502 GLY B CA 1
ATOM 7523 C C . GLY B 1 502 ? -26.125 -22.094 3.533 1 82.56 502 GLY B C 1
ATOM 7524 O O . GLY B 1 502 ? -26.594 -23.234 3.484 1 82.56 502 GLY B O 1
ATOM 7525 N N . GLY B 1 503 ? -25.891 -21.359 4.648 1 78.62 503 GLY B N 1
ATOM 7526 C CA . GLY B 1 503 ? -26.203 -21.984 5.926 1 78.62 503 GLY B CA 1
ATOM 7527 C C . GLY B 1 503 ? -25.328 -23.172 6.242 1 78.62 503 GLY B C 1
ATOM 7528 O O . GLY B 1 503 ? -25.781 -24.141 6.84 1 78.62 503 GLY B O 1
ATOM 7529 N N . TYR B 1 504 ? -24.188 -23.125 5.777 1 86.69 504 TYR B N 1
ATOM 7530 C CA . TYR B 1 504 ? -23.281 -24.266 5.902 1 86.69 504 TYR B CA 1
ATOM 7531 C C . TYR B 1 504 ? -22.641 -24.312 7.285 1 86.69 504 TYR B C 1
ATOM 7533 O O . TYR B 1 504 ? -22.578 -23.281 7.98 1 86.69 504 TYR B O 1
ATOM 7541 N N . ARG B 1 505 ? -22.312 -25.516 7.66 1 84 505 ARG B N 1
ATOM 7542 C CA . ARG B 1 505 ? -21.484 -25.75 8.836 1 84 505 ARG B CA 1
ATOM 7543 C C . ARG B 1 505 ? -20.062 -26.172 8.43 1 84 505 ARG B C 1
ATOM 7545 O O . ARG B 1 505 ? -19.812 -26.469 7.258 1 84 505 ARG B O 1
ATOM 7552 N N . PHE B 1 506 ? -19.172 -26.188 9.352 1 85.44 506 PHE B N 1
ATOM 7553 C CA . PHE B 1 506 ? -17.766 -26.516 9.109 1 85.44 506 PHE B CA 1
ATOM 7554 C C . PHE B 1 506 ? -17.641 -27.906 8.492 1 85.44 506 PHE B C 1
ATOM 7556 O O . PHE B 1 506 ? -16.828 -28.109 7.578 1 85.44 506 PHE B O 1
ATOM 7563 N N . GLY B 1 507 ? -18.438 -28.781 8.828 1 85.56 507 GLY B N 1
ATOM 7564 C CA . GLY B 1 507 ? -18.344 -30.172 8.398 1 85.56 507 GLY B CA 1
ATOM 7565 C C . GLY B 1 507 ? -18.984 -30.422 7.055 1 85.56 507 GLY B C 1
ATOM 7566 O O . GLY B 1 507 ? -18.891 -31.531 6.508 1 85.56 507 GLY B O 1
ATOM 7567 N N . ASP B 1 508 ? -19.516 -29.5 6.488 1 87.5 508 ASP B N 1
ATOM 7568 C CA . ASP B 1 508 ? -20.219 -29.688 5.219 1 87.5 508 ASP B CA 1
ATOM 7569 C C . ASP B 1 508 ? -19.266 -29.578 4.039 1 87.5 508 ASP B C 1
ATOM 7571 O O . ASP B 1 508 ? -19.531 -30.094 2.955 1 87.5 508 ASP B O 1
ATOM 7575 N N . TYR B 1 509 ? -18.156 -28.953 4.168 1 91.69 509 TYR B N 1
ATOM 7576 C CA . TYR B 1 509 ? -17.25 -28.625 3.066 1 91.69 509 TYR B CA 1
ATOM 7577 C C . TYR B 1 509 ? -16.453 -29.859 2.65 1 91.69 509 TYR B C 1
ATOM 7579 O O . TYR B 1 509 ? -16.234 -30.094 1.458 1 91.69 509 TYR B O 1
ATOM 7587 N N . TRP B 1 510 ? -16.031 -30.703 3.582 1 90.94 510 TRP B N 1
ATOM 7588 C CA . TRP B 1 510 ? -15.109 -31.781 3.273 1 90.94 510 TRP B CA 1
ATOM 7589 C C . TRP B 1 510 ? -15.805 -32.906 2.508 1 90.94 510 TRP B C 1
ATOM 7591 O O . TRP B 1 510 ? -15.156 -33.688 1.812 1 90.94 510 TRP B O 1
ATOM 7601 N N . ARG B 1 511 ? -17.078 -33.031 2.607 1 90.94 511 ARG B N 1
ATOM 7602 C CA . ARG B 1 511 ? -17.781 -34.094 1.93 1 90.94 511 ARG B CA 1
ATOM 7603 C C . ARG B 1 511 ? -17.578 -34.031 0.42 1 90.94 511 ARG B C 1
ATOM 7605 O O . ARG B 1 511 ? -17.219 -35.031 -0.216 1 90.94 511 ARG B O 1
ATOM 7612 N N . LEU B 1 512 ? -17.797 -32.938 -0.1 1 91.19 512 LEU B N 1
ATOM 7613 C CA . LEU B 1 512 ? -17.531 -32.75 -1.521 1 91.19 512 LEU B CA 1
ATOM 7614 C C . LEU B 1 512 ? -16.094 -32.312 -1.752 1 91.19 512 LEU B C 1
ATOM 7616 O O . LEU B 1 512 ? -15.508 -32.594 -2.795 1 91.19 512 LEU B O 1
ATOM 7620 N N . GLY B 1 513 ? -15.555 -31.656 -0.829 1 94.25 513 GLY B N 1
ATOM 7621 C CA . GLY B 1 513 ? -14.203 -31.109 -0.944 1 94.25 513 GLY B CA 1
ATOM 7622 C C . GLY B 1 513 ? -13.133 -32.188 -0.99 1 94.25 513 GLY B C 1
ATOM 7623 O O . GLY B 1 513 ? -12.133 -32.031 -1.699 1 94.25 513 GLY B O 1
ATOM 7624 N N . LEU B 1 514 ? -13.32 -33.25 -0.242 1 94.31 514 LEU B N 1
ATOM 7625 C CA . LEU B 1 514 ? -12.297 -34.281 -0.16 1 94.31 514 LEU B CA 1
ATOM 7626 C C . LEU B 1 514 ? -12.125 -34.969 -1.503 1 94.31 514 LEU B C 1
ATOM 7628 O O . LEU B 1 514 ? -11 -35.125 -1.995 1 94.31 514 LEU B O 1
ATOM 7632 N N . PRO B 1 515 ? -13.203 -35.469 -2.078 1 94.81 515 PRO B N 1
ATOM 7633 C CA . PRO B 1 515 ? -13.031 -36.062 -3.398 1 94.81 515 PRO B CA 1
ATOM 7634 C C . PRO B 1 515 ? -12.414 -35.125 -4.414 1 94.81 515 PRO B C 1
ATOM 7636 O O . PRO B 1 515 ? -11.586 -35.531 -5.234 1 94.81 515 PRO B O 1
ATOM 7639 N N . LEU B 1 516 ? -12.781 -33.906 -4.375 1 95.19 516 LEU B N 1
ATOM 7640 C CA . LEU B 1 516 ? -12.234 -32.938 -5.305 1 95.19 516 LEU B CA 1
ATOM 7641 C C . LEU B 1 516 ? -10.758 -32.656 -5.012 1 95.19 516 LEU B C 1
ATOM 7643 O O . LEU B 1 516 ? -9.945 -32.562 -5.934 1 95.19 516 LEU B O 1
ATOM 7647 N N . ALA B 1 517 ? -10.453 -32.562 -3.75 1 96.56 517 ALA B N 1
ATOM 7648 C CA . ALA B 1 517 ? -9.062 -32.344 -3.359 1 96.56 517 ALA B CA 1
ATOM 7649 C C . ALA B 1 517 ? -8.188 -33.5 -3.83 1 96.56 517 ALA B C 1
ATOM 7651 O O . ALA B 1 517 ? -7.051 -33.312 -4.27 1 96.56 517 ALA B O 1
ATOM 7652 N N . LEU B 1 518 ? -8.711 -34.688 -3.73 1 96.31 518 LEU B N 1
ATOM 7653 C CA . LEU B 1 518 ? -7.977 -35.844 -4.172 1 96.31 518 LEU B CA 1
ATOM 7654 C C . LEU B 1 518 ? -7.785 -35.844 -5.688 1 96.31 518 LEU B C 1
ATOM 7656 O O . LEU B 1 518 ? -6.75 -36.281 -6.191 1 96.31 518 LEU B O 1
ATOM 7660 N N . VAL B 1 519 ? -8.742 -35.406 -6.363 1 96.62 519 VAL B N 1
ATOM 7661 C CA . VAL B 1 519 ? -8.633 -35.281 -7.812 1 96.62 519 VAL B CA 1
ATOM 7662 C C . VAL B 1 519 ? -7.531 -34.281 -8.156 1 96.62 519 VAL B C 1
ATOM 7664 O O . VAL B 1 519 ? -6.727 -34.5 -9.062 1 96.62 519 VAL B O 1
ATOM 7667 N N . PHE B 1 520 ? -7.551 -33.125 -7.504 1 97.75 520 PHE B N 1
ATOM 7668 C CA . PHE B 1 520 ? -6.52 -32.125 -7.73 1 97.75 520 PHE B CA 1
ATOM 7669 C C . PHE B 1 520 ? -5.141 -32.688 -7.418 1 97.75 520 PHE B C 1
ATOM 7671 O O . PHE B 1 520 ? -4.18 -32.438 -8.148 1 97.75 520 PHE B O 1
ATOM 7678 N N . LEU B 1 521 ? -5.066 -33.438 -6.324 1 97.5 521 LEU B N 1
ATOM 7679 C CA . LEU B 1 521 ? -3.799 -34.062 -5.961 1 97.5 521 LEU B CA 1
ATOM 7680 C C . LEU B 1 521 ? -3.354 -35.062 -7.031 1 97.5 521 LEU B C 1
ATOM 7682 O O . LEU B 1 521 ? -2.186 -35.062 -7.426 1 97.5 521 LEU B O 1
ATOM 7686 N N . ALA B 1 522 ? -4.266 -35.875 -7.48 1 97.5 522 ALA B N 1
ATOM 7687 C CA . ALA B 1 522 ? -3.961 -36.844 -8.531 1 97.5 522 ALA B CA 1
ATOM 7688 C C . ALA B 1 522 ? -3.545 -36.125 -9.82 1 97.5 522 ALA B C 1
ATOM 7690 O O . ALA B 1 522 ? -2.623 -36.594 -10.508 1 97.5 522 ALA B O 1
ATOM 7691 N N . ALA B 1 523 ? -4.242 -35.125 -10.141 1 97.56 523 ALA B N 1
ATOM 7692 C CA . ALA B 1 523 ? -3.895 -34.344 -11.328 1 97.56 523 ALA B CA 1
ATOM 7693 C C . ALA B 1 523 ? -2.5 -33.75 -11.203 1 97.56 523 ALA B C 1
ATOM 7695 O O . ALA B 1 523 ? -1.728 -33.75 -12.164 1 97.56 523 ALA B O 1
ATOM 7696 N N . ALA B 1 524 ? -2.182 -33.219 -10.078 1 97.56 524 ALA B N 1
ATOM 7697 C CA . ALA B 1 524 ? -0.883 -32.594 -9.836 1 97.56 524 ALA B CA 1
ATOM 7698 C C . ALA B 1 524 ? 0.244 -33.625 -9.945 1 97.56 524 ALA B C 1
ATOM 7700 O O . ALA B 1 524 ? 1.296 -33.312 -10.523 1 97.56 524 ALA B O 1
ATOM 7701 N N . VAL B 1 525 ? 0.015 -34.844 -9.5 1 95.75 525 VAL B N 1
ATOM 7702 C CA . VAL B 1 525 ? 1.086 -35.812 -9.383 1 95.75 525 VAL B CA 1
ATOM 7703 C C . VAL B 1 525 ? 1.188 -36.625 -10.68 1 95.75 525 VAL B C 1
ATOM 7705 O O . VAL B 1 525 ? 2.289 -36.969 -11.125 1 95.75 525 VAL B O 1
ATOM 7708 N N . PHE B 1 526 ? 0.062 -36.875 -11.328 1 96.31 526 PHE B N 1
ATOM 7709 C CA . PHE B 1 526 ? 0.099 -37.812 -12.445 1 96.31 526 PHE B CA 1
ATOM 7710 C C . PHE B 1 526 ? -0.126 -37.094 -13.766 1 96.31 526 PHE B C 1
ATOM 7712 O O . PHE B 1 526 ? 0.483 -37.438 -14.781 1 96.31 526 PHE B O 1
ATOM 7719 N N . TYR B 1 527 ? -0.946 -36.156 -13.812 1 97.19 527 TYR B N 1
ATOM 7720 C CA . TYR B 1 527 ? -1.294 -35.5 -15.078 1 97.19 527 TYR B CA 1
ATOM 7721 C C . TYR B 1 527 ? -0.275 -34.438 -15.43 1 97.19 527 TYR B C 1
ATOM 7723 O O . TYR B 1 527 ? 0.13 -34.312 -16.594 1 97.19 527 TYR B O 1
ATOM 7731 N N . VAL B 1 528 ? 0.1 -33.625 -14.469 1 97.5 528 VAL B N 1
ATOM 7732 C CA . VAL B 1 528 ? 0.992 -32.5 -14.719 1 97.5 528 VAL B CA 1
ATOM 7733 C C . VAL B 1 528 ? 2.293 -33 -15.344 1 97.5 528 VAL B C 1
ATOM 7735 O O . VAL B 1 528 ? 2.748 -32.438 -16.359 1 97.5 528 VAL B O 1
ATOM 7738 N N . PRO B 1 529 ? 2.922 -34.094 -14.883 1 96.19 529 PRO B N 1
ATOM 7739 C CA . PRO B 1 529 ? 4.18 -34.562 -15.477 1 96.19 529 PRO B CA 1
ATOM 7740 C C . PRO B 1 529 ? 4 -35.094 -16.891 1 96.19 529 PRO B C 1
ATOM 7742 O O . PRO B 1 529 ? 4.973 -35.219 -17.641 1 96.19 529 PRO B O 1
ATOM 7745 N N . VAL B 1 530 ? 2.842 -35.438 -17.219 1 96 530 VAL B N 1
ATOM 7746 C CA . VAL B 1 530 ? 2.574 -35.906 -18.578 1 96 530 VAL B CA 1
ATOM 7747 C C . VAL B 1 530 ? 2.633 -34.719 -19.531 1 96 530 VAL B C 1
ATOM 7749 O O . VAL B 1 530 ? 3.129 -34.812 -20.656 1 96 530 VAL B O 1
ATOM 7752 N N . VAL B 1 531 ? 2.156 -33.594 -19.141 1 96.31 531 VAL B N 1
ATOM 7753 C CA . VAL B 1 531 ? 2.154 -32.375 -19.969 1 96.31 531 VAL B CA 1
ATOM 7754 C C . VAL B 1 531 ? 3.525 -31.719 -19.906 1 96.31 531 VAL B C 1
ATOM 7756 O O . VAL B 1 531 ? 4.051 -31.281 -20.938 1 96.31 531 VAL B O 1
ATOM 7759 N N . TRP B 1 532 ? 4.031 -31.625 -18.688 1 96.88 532 TRP B N 1
ATOM 7760 C CA . TRP B 1 532 ? 5.367 -31.094 -18.453 1 96.88 532 TRP B CA 1
ATOM 7761 C C . TRP B 1 532 ? 6.293 -32.156 -17.891 1 96.88 532 TRP B C 1
ATOM 7763 O O . TRP B 1 532 ? 6.309 -32.375 -16.672 1 96.88 532 TRP B O 1
ATOM 7773 N N . PRO B 1 533 ? 7.059 -32.688 -18.703 1 94.56 533 PRO B N 1
ATOM 7774 C CA . PRO B 1 533 ? 7.898 -33.812 -18.25 1 94.56 533 PRO B CA 1
ATOM 7775 C C . PRO B 1 533 ? 9.016 -33.375 -17.312 1 94.56 533 PRO B C 1
ATOM 7777 O O . PRO B 1 533 ? 9.422 -32.219 -17.328 1 94.56 533 PRO B O 1
ATOM 7780 N N . PHE B 1 534 ? 9.438 -34.344 -16.625 1 93.5 534 PHE B N 1
ATOM 7781 C CA . PHE B 1 534 ? 10.555 -34.125 -15.711 1 93.5 534 PHE B CA 1
ATOM 7782 C C . PHE B 1 534 ? 11.836 -33.844 -16.484 1 93.5 534 PHE B C 1
ATOM 7784 O O . PHE B 1 534 ? 12.656 -33.031 -16.047 1 93.5 534 PHE B O 1
#

Solvent-accessible surface area (backbone atoms only — not comparable to full-atom values): 52756 Å² total; per-residue (Å²): 126,81,59,85,46,59,38,39,58,46,50,53,51,51,51,51,50,40,53,50,37,44,53,65,62,78,50,59,63,54,55,43,25,50,46,45,27,53,49,35,32,74,44,56,53,31,57,64,67,56,21,34,38,17,45,26,31,56,62,36,54,22,49,47,24,46,30,28,48,35,42,44,38,53,69,13,12,49,48,45,36,54,34,51,54,52,53,66,64,40,80,40,57,73,66,48,30,52,48,47,46,26,50,48,24,12,55,37,0,24,69,50,19,39,58,56,27,44,66,42,33,49,66,44,50,42,50,50,21,54,73,71,70,40,60,36,26,62,47,38,58,48,32,37,53,23,11,38,31,12,20,35,31,22,36,68,6,32,68,48,43,44,47,35,24,50,50,22,33,75,72,72,44,60,64,65,51,34,61,56,36,28,72,58,14,48,60,46,36,51,50,50,45,51,46,43,68,71,44,30,76,76,45,38,61,88,36,74,51,53,84,70,63,82,52,86,61,48,68,57,55,49,32,45,45,44,27,61,67,60,69,42,93,60,54,50,76,76,48,50,40,84,60,28,36,65,46,51,27,27,33,28,62,82,17,88,54,52,63,42,63,50,33,68,68,41,61,43,87,88,53,67,26,27,30,62,40,74,42,65,53,85,63,76,71,72,53,86,76,66,64,78,66,87,54,66,40,58,37,46,53,22,21,39,34,32,36,32,25,38,50,70,40,46,54,55,47,45,66,32,80,38,29,40,54,73,59,70,63,66,70,65,53,62,70,42,42,70,41,80,46,36,67,59,51,48,49,46,50,52,50,42,52,52,44,44,60,67,59,80,49,59,62,35,59,48,25,50,51,43,43,46,48,38,40,75,69,63,58,38,53,68,70,58,36,60,66,44,30,58,59,60,58,42,51,31,49,12,24,39,51,28,52,42,56,40,29,62,68,32,43,40,32,56,53,50,26,53,51,46,41,66,71,54,50,89,54,51,66,58,58,56,44,42,52,54,36,52,50,42,34,59,47,16,39,53,19,49,38,56,60,38,43,53,66,43,44,43,56,45,48,22,46,20,58,61,65,68,39,44,39,56,24,52,34,52,18,44,42,43,22,37,45,40,44,37,48,31,41,78,9,34,70,51,43,45,66,36,26,61,67,18,42,55,56,67,77,53,34,33,59,55,18,46,62,50,34,50,47,35,45,48,38,27,50,58,48,35,39,70,78,34,54,94,125,84,60,83,46,60,40,37,60,48,50,52,51,51,50,50,49,40,51,50,36,44,53,64,62,78,51,62,62,54,54,44,25,50,45,44,26,54,48,36,32,73,44,57,54,31,57,64,68,57,22,35,39,18,46,26,31,57,60,37,56,20,49,46,25,47,30,27,50,34,44,45,37,52,71,15,11,50,48,45,38,55,33,52,55,52,54,66,62,41,81,40,57,74,65,48,30,52,47,48,46,25,51,50,23,14,56,37,0,23,69,48,20,39,59,56,26,42,66,42,32,48,64,44,48,42,53,51,21,55,73,69,70,40,58,36,25,62,48,39,59,49,33,38,53,21,11,38,32,12,19,34,31,23,35,69,6,32,68,48,43,44,48,34,25,49,50,21,33,76,71,72,43,59,64,66,51,33,61,56,36,27,72,57,14,49,59,46,36,52,50,49,44,50,45,43,67,70,43,31,77,76,46,39,60,92,33,72,51,53,86,70,66,80,54,80,62,48,68,54,56,47,32,45,46,43,26,63,69,61,69,44,93,60,55,49,75,74,47,49,40,78,61,27,35,67,47,50,27,27,33,29,55,82,18,88,54,52,63,42,62,52,31,68,68,39,61,45,87,88,55,66,28,28,29,61,40,76,41,64,57,87,63,76,72,77,56,86,78,66,62,78,65,86,54,66,40,59,38,46,52,24,22,39,33,31,35,33,25,38,48,71,40,46,54,54,47,44,66,32,81,38,30,39,56,73,59,72,66,68,64,65,53,61,71,39,44,67,38,79,46,37,66,58,52,50,50,46,50,51,50,44,52,54,44,44,59,66,60,82,48,62,60,36,58,49,24,51,51,42,43,44,48,37,40,75,67,64,56,39,52,67,69,58,35,61,66,45,31,58,60,60,57,42,51,31,49,12,25,38,50,28,52,43,57,40,28,62,68,32,42,39,31,58,54,50,28,52,51,47,42,64,70,53,50,89,55,50,66,60,58,53,43,41,52,54,37,52,50,42,34,57,48,17,40,54,20,50,39,56,59,38,45,54,64,44,45,44,55,45,49,21,45,20,57,63,64,68,38,42,39,55,25,52,33,53,18,43,42,42,22,41,45,38,40,40,47,33,43,80,8,34,71,51,41,44,67,34,27,61,67,19,42,56,57,65,77,52,34,32,59,55,16,46,62,50,35,49,48,35,46,46,39,27,49,58,48,34,38,70,77,34,56,84

Nearest PDB structures (foldseek):
  6ol1-assembly1_B  TM=8.416E-01  e=3.795E-14  Vibrio cholerae O1 biovar El Tor str. N16961
  5uld-assembly2_D  TM=8.532E-01  e=1.055E-13  Vibrio cholerae O1 biovar El Tor str. N16961
  6okz-assembly2_A  TM=8.771E-01  e=2.812E-13  Vibrio cholerae O1 biovar El Tor str. N16961
  4f35-assembly1_C  TM=8.593E-01  e=1.684E-12  Vibrio cholerae
  6ol0-assembly2_B  TM=8.350E-01  e=3.329E-12  Vibrio cholerae O1 biovar El Tor str. N16961

pLDDT: mean 80.98, std 17.05, range [31.94, 97.75]

Foldseek 3Di:
DPQPDQLQVLLVVLLVQLLVCQQVPPDDNLVSLLSNLVSCCVSPLDPNCLSLVLLVDLLLLLLLLLLLLLLLCQLQQVLLQLLVVLLVQLPDAPLSNLLSLLVSLLQSLCQRNLQSSLVNNVVSLCVSCVVNVHASQLRQLLSSLSSLLSLQQFCSSDSLSSVLQVLQVVLPHHGAAGRNSNVLSVVLSVVSSVLSSPCSVPQTDRDHQPCCPPPLPPCVVVVVVCCLQQVDPPDSPVQDALFKHKFKKFFAQPAPQAFWWDAQQDQDVPLRKGWHGKDDQPCPPSDPPSPSPRGTDGDHGGIITIIMDTPVSVVVVCPDPRIPTPDDSPSVNSNNHRHPCNVVSVVLSVVLSVCRNVVPDPSSVSSVVSSVSCCVSVSDHPVSSSVSRPVSLSSSSSSLQSSLVSCVSSVVLVVLLVVCCVVVVVLDPLVVLLVLLVVLLVSLLSGELNNSLSSSSSVLSSSCVSSVHRSQLSSSLSSLSSSLNFQFCVSYVSSVVCCNRSVHDGRSRNSSSVVSSVVSSCCSRPVSCVVVPD/DPQPDQLQVLLVVLLVQLLVCQQVPPDDNLVSLLSNLVSCCVNPLDPNCLSLVLLVDLLLLLLLLLLLLLLLCQLQFVLLQLLVVLLVQLPDAPLSNLLSLLVSLLQSLCQRNLVSSLVNNVVSLCVSCVVNVHASQLRQLLSSLSSLLSLQQFCSSDSLSSVLQVLQVVLPHHGAAGRNSNVLSVVLSVVSSVLSSPCSVPQTDRDHQDPPPPALCPCVVVVVVCCLQQVDPPPSPVQDALFKHKFKKFFAQPAPQAFWFDAQQDQDVPLRKGWHGKDDQPPPPSDPPSPSPVTTDGDHGGIITIIMDTPVSVVVVCPDPRIPTPDDSPSVNSNHHRHPCNVVSVVLSVVLSVCRNVVPDPSSVSSVVSSVSCCVSVSDPPVSSNVSRPVSLSSSSSSLQSSLVSCVSSVVLVVLLVVCCVVVVVLDPLVVLLVLLVVLLVSLLSGELNNSLSSSSSVLSSSCVSSVHRSQLSSSLSSLSSSLNFQFCVSYVSSVVCCNRSVHDGRSRNSSSVVSSVVSSCCSRPVSCVVPPD